Protein AF-M7ZTY0-F1 (afdb_monomer_lite)

Radius of gyration: 39.76 Å; chains: 1; bounding box: 134×101×86 Å

Sequence (1044 aa):
MCLGDIVEGELEELEKGVEPAWEKLVHPLERIVDRLDVVWNVVDHLKAVKDSADLRAAVEDVQARTPLTFFRRAAARDLDGRSRRGLPEKVKFYLRLGQSKPIYEAFNAIRNSSDWDSLSDARKRVVEGQIKDAVLGGVALEDEQREKFNQIQQELEKLSEKFSENVLDATKKFEKLITDKKEIDGLPASALGLAAQTAVSKGHENASAENGPWMITLDAPSFMAVMQHAKNRALREEVYRAYLTRASSGDLDNTDIISQILKLRLEKAKLLGYKNFAEVSMARKMATVDRVQELLEKIRAASWDHAVQDMEDLKAFVKDSGSAEANDLAHWDLNFWSERLRESKYDIDEEGLRPYFALPKVMDGLFSLANKLFGITVEAADGLAPMPPVGDKPSLMTFREVETVFHEFGHALQHMLTRQDEAFVAGISGIEWDAVELPSQFMENWCYHKNTLLSIAKHYETGEPLPEEIYAKLVAAKNFRAGTFSLRQIRFASVDMELHTTYDPSGPVSVYDVDRRVAEKTQVLAPLPEDRFLCGFSHIFAGGYAAGYYSYKWAEVLSADAFSAFEDVGLDNEKAIEETGRRFRETVLALGGGKSPLETPCSQRGTHAPRKKVPRSPRCTWPTSTAGELKLFFADNKEEEGSYFHAWQPGDGAVKKLMPNNFHQFPTPMARPLHGLVLIRCAYRATASRVHSGRGEPGCVPQRDYADGMYYVWILRKYGQQKWEEHTGAMHVFSIKKRRKRHEITLDVPNPGAPEILFCPEEAIGCSFDDYCEPVLALSRTQCGELPFSEFCVQPCHAMGYIERMEFQNLNDDTFYAGRIALGYDCENDEHVLVRMTYKEKNLNFVTREYQLECSLRYVEEQEWHSLDAPPRPVANIQPTCIDGKIFWMVEPNLGPVSLHCEIITFDVEKEEFEVLPGPPCGSHGNGHLFILELQRALCVACSDKTMNVISIWMMKGVGFWLKEYHIDLEEFSPEYSSEWTTPLVIDLKDGRILLNTGWSLGYYDPKTASMETICRVGMPGDYFKFCPVIYHESLVNRFGSQP

Foldseek 3Di:
DPLLVVLVVLLVVLLVQAALDCVNFPVSLVVSCCSLCVVVVVLVVCCVPPNDPVSVVVQVCLQFDDPPPPPDPDDDDDDDDDDPTHGRSSLVVVLVSLLSPSSLVSLVCCCPDPCVVVDALQVVLLSVVSNLSSLLSPNVFDPVLSVLLSVLSRLLQVLLVLLVVLLVVLQVVDKDWAQPPLQQPFQDLVLLQVQQVVVVVVPPVVADSVHDRGIATQPPSSLLSCLATGPNLVSLVVSVLSNQCRQCDDPSNCQVSLLSSLVSLCSSCVSSVHRWNLQSLCSLAPDDLVQLVVLLVLLLVQLPVLLVVLVVLLLVQCVVVVHPCSVPDDPSNSNHSLNVSLCVVLVDDQSVQQLQQFPVLLVVLLQVVCCLLANDHDDDDCVVPPDDDDDPGGGRDGLVVSLQVQLVVQLVLLQVLAADPSVCQGRQHLARLLASSQRSLLSSVCCLLVVSVQSRGARNPPRHTDDPSNSVSVNVCPCNSLSVVSLVLSLVLQLLSCSGPPDDSVDPAGSVNSSQVSCVSRPPDGDDPSRDCVSVPSCQSNHSQRSHSSSNVSSNLLSLLLSCCCVVQPSVPSVSSRVSSNLCSVWVRHCGSSHHPQPTPSNVPPDDDDDDDDDDDDDDDDDYDDDDDDDDDDDDPDDDDDDDDDGDGSDPVSSVSSHPDPDDDDDDDDDDDDDDDDDDDDDDDDDDDDDDDDDDDDDDDDDDDDDDDDDDDDDDDDDDDDDDDDDDDDDDDDDDDDDDDDDDDDDDDDDDDDDDDDDDDDDDDDDDDDDDDDDDDDDDDDDDDDDDPPPPDDAADAPFFDFDFPWDQPPVARKTKGKGWGWEADPVVRFIKIKMKMWIWDDPPPPDIDTDIWIWMDTLPDDDTHTADGAPAAFDPATWHYFDQKIKTWGHCVGGPNDQFTKIWIARNVVRDIDIFTDDPDRPPDDWDKHWDAEPSWTKMWIFDQVQQKIWIWTDPDGNDIDGPDIAHCPVVPPVGTRVQKDWHYADPVQGWTWIFRQFWIWTQDRVVRDTDTPDGDDDDDDDHGHHDDDDDPVNCVVPPDDD

Organism: Triticum urartu (NCBI:txid4572)

pLDDT: mean 73.08, std 28.21, range [17.81, 98.75]

Structure (mmCIF, N/CA/C/O backbone):
data_AF-M7ZTY0-F1
#
_entry.id   AF-M7ZTY0-F1
#
loop_
_atom_site.group_PDB
_atom_site.id
_atom_site.type_symbol
_atom_site.label_atom_id
_atom_site.label_alt_id
_atom_site.label_comp_id
_atom_site.label_asym_id
_atom_site.label_entity_id
_atom_site.label_seq_id
_atom_site.pdbx_PDB_ins_code
_atom_site.Cartn_x
_atom_site.Cartn_y
_atom_site.Cartn_z
_atom_site.occupancy
_atom_site.B_iso_or_equiv
_atom_site.auth_seq_id
_atom_site.auth_comp_id
_atom_site.auth_asym_id
_atom_site.auth_atom_id
_atom_site.pdbx_PDB_model_num
ATOM 1 N N . MET A 1 1 ? 22.149 19.329 -17.134 1.00 45.66 1 MET A N 1
ATOM 2 C CA . MET A 1 1 ? 21.148 18.425 -17.726 1.00 45.66 1 MET A CA 1
ATOM 3 C C . MET A 1 1 ? 20.094 18.186 -16.667 1.00 45.66 1 MET A C 1
ATOM 5 O O . MET A 1 1 ? 20.461 18.021 -15.508 1.00 45.66 1 MET A O 1
ATOM 9 N N . CYS A 1 2 ? 18.820 18.269 -17.024 1.00 64.94 2 CYS A N 1
ATOM 10 C CA . CYS A 1 2 ? 17.718 17.818 -16.181 1.00 64.94 2 CYS A CA 1
ATOM 11 C C . CYS A 1 2 ? 17.692 16.281 -16.155 1.00 64.94 2 CYS A C 1
ATOM 13 O O . CYS A 1 2 ? 18.266 15.644 -17.035 1.00 64.94 2 CYS A O 1
ATOM 15 N N . LEU A 1 3 ? 17.018 15.675 -15.170 1.00 68.50 3 LEU A N 1
ATOM 16 C CA . LEU A 1 3 ? 16.968 14.210 -15.049 1.00 68.50 3 LEU A CA 1
ATOM 17 C C . LEU A 1 3 ? 16.420 13.541 -16.324 1.00 68.50 3 LEU A C 1
ATOM 19 O O . LEU A 1 3 ? 16.981 12.549 -16.774 1.00 68.50 3 LEU A O 1
ATOM 23 N N . GLY A 1 4 ? 15.401 14.145 -16.950 1.00 70.38 4 GLY A N 1
ATOM 24 C CA . GLY A 1 4 ? 14.848 13.707 -18.236 1.00 70.38 4 GLY A CA 1
ATOM 25 C C . GLY A 1 4 ? 15.862 13.700 -19.388 1.00 70.38 4 GLY A C 1
ATOM 26 O O . GLY A 1 4 ? 15.890 12.741 -20.152 1.00 70.38 4 GLY A O 1
ATOM 27 N N . ASP A 1 5 ? 16.734 14.714 -19.482 1.00 73.25 5 ASP A N 1
ATOM 28 C CA . ASP A 1 5 ? 17.796 14.760 -20.504 1.00 73.25 5 ASP A CA 1
ATOM 29 C C . ASP A 1 5 ? 18.782 13.592 -20.331 1.00 73.25 5 ASP A C 1
ATOM 31 O O . ASP A 1 5 ? 19.290 13.052 -21.311 1.00 73.25 5 ASP A O 1
ATOM 35 N N . ILE A 1 6 ? 19.068 13.224 -19.074 1.00 79.12 6 ILE A N 1
ATOM 36 C CA . ILE A 1 6 ? 20.003 12.148 -18.727 1.00 79.12 6 ILE A CA 1
ATOM 37 C C . ILE A 1 6 ? 19.403 10.799 -19.129 1.00 79.12 6 ILE A C 1
ATOM 39 O O . ILE A 1 6 ? 20.049 10.061 -19.863 1.00 79.12 6 ILE A O 1
ATOM 43 N N . VAL A 1 7 ? 18.161 10.501 -18.729 1.00 84.50 7 VAL A N 1
ATOM 44 C CA . VAL A 1 7 ? 17.545 9.192 -19.019 1.00 84.50 7 VAL A CA 1
ATOM 45 C C . VAL A 1 7 ? 17.128 9.016 -20.487 1.00 84.50 7 VAL A C 1
ATOM 47 O O . VAL A 1 7 ? 17.211 7.900 -20.994 1.00 84.50 7 VAL A O 1
ATOM 50 N N . GLU A 1 8 ? 16.760 10.083 -21.214 1.00 86.81 8 GLU A N 1
ATOM 51 C CA . GLU A 1 8 ? 16.615 10.025 -22.686 1.00 86.81 8 GLU A CA 1
ATOM 52 C C . GLU A 1 8 ? 17.980 9.774 -23.359 1.00 86.81 8 GLU A C 1
ATOM 54 O O . GLU A 1 8 ? 18.048 9.005 -24.316 1.00 86.81 8 GLU A O 1
ATOM 59 N N . GLY A 1 9 ? 19.074 10.349 -22.839 1.00 88.75 9 GLY A N 1
ATOM 60 C CA . GLY A 1 9 ? 20.438 10.096 -23.316 1.00 88.75 9 GLY A CA 1
ATOM 61 C C . GLY A 1 9 ? 20.918 8.662 -23.064 1.00 88.75 9 GLY A C 1
ATOM 62 O O . GLY A 1 9 ? 21.381 8.000 -23.991 1.00 88.75 9 GLY A O 1
ATOM 63 N N . GLU A 1 10 ? 20.749 8.155 -21.841 1.00 92.19 10 GLU A N 1
ATOM 64 C CA . GLU A 1 10 ? 21.087 6.776 -21.458 1.00 92.19 10 GLU A CA 1
ATOM 65 C C . GLU A 1 10 ? 20.252 5.751 -22.254 1.00 92.19 10 GLU A C 1
ATOM 67 O O . GLU A 1 10 ? 20.787 4.735 -22.701 1.00 92.19 10 GLU A O 1
ATOM 72 N N . LEU A 1 11 ? 18.971 6.043 -22.529 1.00 93.94 11 LEU A N 1
ATOM 73 C CA . LEU A 1 11 ? 18.124 5.239 -23.420 1.00 93.94 11 LEU A CA 1
ATOM 74 C C . LEU A 1 11 ? 18.602 5.283 -24.880 1.00 93.94 11 LEU A C 1
ATOM 76 O O . LEU A 1 11 ? 18.644 4.252 -25.551 1.00 93.94 11 LEU A O 1
ATOM 80 N N . GLU A 1 12 ? 18.976 6.460 -25.384 1.00 94.56 12 GLU A N 1
ATOM 81 C CA . GLU A 1 12 ? 19.535 6.605 -26.728 1.00 94.56 12 GLU A CA 1
ATOM 82 C C . GLU A 1 12 ? 20.863 5.850 -26.897 1.00 94.56 12 GLU A C 1
ATOM 84 O O . GLU A 1 12 ? 21.122 5.319 -27.976 1.00 94.56 12 GLU A O 1
ATOM 89 N N . GLU A 1 13 ? 21.721 5.806 -25.876 1.00 95.12 13 GLU A N 1
ATOM 90 C CA . GLU A 1 13 ? 22.963 5.022 -25.899 1.00 95.12 13 GLU A CA 1
ATOM 91 C C . GLU A 1 13 ? 22.695 3.516 -25.814 1.00 95.12 13 GLU A C 1
ATOM 93 O O . GLU A 1 13 ? 23.284 2.756 -26.588 1.00 95.12 13 GLU A O 1
ATOM 98 N N . LEU A 1 14 ? 21.753 3.093 -24.961 1.00 96.75 14 LEU A N 1
ATOM 99 C CA . LEU A 1 14 ? 21.286 1.709 -24.891 1.00 96.75 14 LEU A CA 1
ATOM 100 C C . LEU A 1 14 ? 20.782 1.225 -26.257 1.00 96.75 14 LEU A C 1
ATOM 102 O O . LEU A 1 14 ? 21.297 0.240 -26.774 1.00 96.75 14 LEU A O 1
ATOM 106 N N . GLU A 1 15 ? 19.850 1.932 -26.899 1.00 96.44 15 GLU A N 1
ATOM 107 C CA . GLU A 1 15 ? 19.303 1.515 -28.201 1.00 96.44 15 GLU A CA 1
ATOM 108 C C . GLU A 1 15 ? 20.346 1.445 -29.328 1.00 96.44 15 GLU A C 1
ATOM 110 O O . GLU A 1 15 ? 20.195 0.640 -30.247 1.00 96.44 15 GLU A O 1
ATOM 115 N N . LYS A 1 16 ? 21.410 2.259 -29.273 1.00 95.06 16 LYS A N 1
ATOM 116 C CA . LYS A 1 16 ? 22.509 2.236 -30.260 1.00 95.06 16 LYS A CA 1
ATOM 117 C C . LYS A 1 16 ? 23.476 1.066 -30.053 1.00 95.06 16 LYS A C 1
ATOM 119 O O . LYS A 1 16 ? 24.172 0.702 -31.000 1.00 95.06 16 LYS A O 1
ATOM 124 N N . GLY A 1 17 ? 23.550 0.520 -28.838 1.00 92.69 17 GLY A N 1
ATOM 125 C CA . GLY A 1 17 ? 24.493 -0.528 -28.433 1.00 92.69 17 GLY A CA 1
ATOM 126 C C . GLY A 1 17 ? 23.840 -1.801 -27.887 1.00 92.69 17 GLY A C 1
ATOM 127 O O . GLY A 1 17 ? 24.523 -2.574 -27.215 1.00 92.69 17 GLY A O 1
ATOM 128 N N . VAL A 1 18 ? 22.539 -1.997 -28.124 1.00 96.44 18 VAL A N 1
ATOM 129 C CA . VAL A 1 18 ? 21.769 -3.105 -27.547 1.00 96.44 18 VAL A CA 1
ATOM 130 C C . VAL A 1 18 ? 22.149 -4.446 -28.178 1.00 96.44 18 VAL A C 1
ATOM 132 O O . VAL A 1 18 ? 22.165 -4.613 -29.397 1.00 96.44 18 VAL A O 1
ATOM 135 N N . GLU A 1 19 ? 22.406 -5.430 -27.323 1.00 96.12 19 GLU A N 1
ATOM 136 C CA . GLU A 1 19 ? 22.636 -6.830 -27.689 1.00 96.12 19 GLU A CA 1
ATOM 137 C C . GLU A 1 19 ? 21.777 -7.722 -26.772 1.00 96.12 19 GLU A C 1
ATOM 139 O O . GLU A 1 19 ? 21.464 -7.310 -25.652 1.00 96.12 19 GLU A O 1
ATOM 144 N N . PRO A 1 20 ? 21.386 -8.942 -27.189 1.00 95.88 20 PRO A N 1
ATOM 145 C CA . PRO A 1 20 ? 20.567 -9.856 -26.385 1.00 95.88 20 PRO A CA 1
ATOM 146 C C . PRO A 1 20 ? 21.372 -10.533 -25.255 1.00 95.88 20 PRO A C 1
ATOM 148 O O . PRO A 1 20 ? 21.482 -11.755 -25.190 1.00 95.88 20 PRO A O 1
ATOM 151 N N . ALA A 1 21 ? 21.949 -9.729 -24.360 1.00 93.38 21 ALA A N 1
ATOM 152 C CA . ALA A 1 21 ? 22.757 -10.145 -23.217 1.00 93.38 21 ALA A CA 1
ATOM 153 C C . ALA A 1 21 ? 22.503 -9.222 -22.012 1.00 93.38 21 ALA A C 1
ATOM 155 O O . ALA A 1 21 ? 22.242 -8.032 -22.184 1.00 93.38 21 ALA A O 1
ATOM 156 N N . TRP A 1 22 ? 22.608 -9.747 -20.786 1.00 95.25 22 TRP A N 1
ATOM 157 C CA . TRP A 1 22 ? 22.246 -9.017 -19.555 1.00 95.25 22 TRP A CA 1
ATOM 158 C C . TRP A 1 22 ? 22.986 -7.670 -19.419 1.00 95.25 22 TRP A C 1
ATOM 160 O O . TRP A 1 22 ? 22.347 -6.633 -19.257 1.00 95.25 22 TRP A O 1
ATOM 170 N N . GLU A 1 23 ? 24.303 -7.659 -19.653 1.00 96.12 23 GLU A N 1
ATOM 171 C CA . GLU A 1 23 ? 25.166 -6.459 -19.631 1.00 96.12 23 GLU A CA 1
ATOM 172 C C . GLU A 1 23 ? 24.839 -5.397 -20.697 1.00 96.12 23 GLU A C 1
ATOM 174 O O . GLU A 1 23 ? 25.281 -4.250 -20.603 1.00 96.12 23 GLU A O 1
ATOM 179 N N . LYS A 1 24 ? 24.109 -5.779 -21.751 1.00 95.94 24 LYS A N 1
ATOM 180 C CA . LYS A 1 24 ? 23.837 -4.960 -22.946 1.00 95.94 24 LYS A CA 1
ATOM 181 C C . LYS A 1 24 ? 22.360 -4.626 -23.141 1.00 95.94 24 LYS A C 1
ATOM 183 O O . LYS A 1 24 ? 22.022 -3.904 -24.073 1.00 95.94 24 LYS A O 1
ATOM 188 N N . LEU A 1 25 ? 21.502 -5.131 -22.258 1.00 97.31 25 LEU A N 1
ATOM 189 C CA . LEU A 1 25 ? 20.058 -4.937 -22.297 1.00 97.31 25 LEU A CA 1
ATOM 190 C C . LEU A 1 25 ? 19.503 -4.661 -20.902 1.00 97.31 25 LEU A C 1
ATOM 192 O O . LEU A 1 25 ? 18.930 -3.600 -20.681 1.00 97.31 25 LEU A O 1
ATOM 196 N N . VAL A 1 26 ? 19.701 -5.586 -19.958 1.00 96.69 26 VAL A N 1
ATOM 197 C CA . VAL A 1 26 ? 19.026 -5.557 -18.652 1.00 96.69 26 VAL A CA 1
ATOM 198 C C . VAL A 1 26 ? 19.720 -4.614 -17.674 1.00 96.69 26 VAL A C 1
ATOM 200 O O . VAL A 1 26 ? 19.085 -3.650 -17.268 1.00 96.69 26 VAL A O 1
ATOM 203 N N . HIS A 1 27 ? 21.015 -4.778 -17.379 1.00 95.88 27 HIS A N 1
ATOM 204 C CA . HIS A 1 27 ? 21.728 -3.866 -16.466 1.00 95.88 27 HIS A CA 1
ATOM 205 C C . HIS A 1 27 ? 21.712 -2.384 -16.923 1.00 95.88 27 HIS A C 1
ATOM 207 O O . HIS A 1 27 ? 21.702 -1.490 -16.075 1.00 95.88 27 HIS A O 1
ATOM 213 N N . PRO A 1 28 ? 21.732 -2.042 -18.231 1.00 96.50 28 PRO A N 1
ATOM 214 C CA . PRO A 1 28 ? 21.476 -0.671 -18.682 1.00 96.50 28 PRO A CA 1
ATOM 215 C C . PRO A 1 28 ? 20.025 -0.210 -18.475 1.00 96.50 28 PRO A C 1
ATOM 217 O O . PRO A 1 28 ? 19.819 0.883 -17.957 1.00 96.50 28 PRO A O 1
ATOM 220 N N . LEU A 1 29 ? 19.031 -1.029 -18.843 1.00 96.19 29 LEU A N 1
ATOM 221 C CA . LEU A 1 29 ? 17.609 -0.698 -18.693 1.00 96.19 29 LEU A CA 1
ATOM 222 C C . LEU A 1 29 ? 17.211 -0.520 -17.222 1.00 96.19 29 LEU A C 1
ATOM 224 O O . LEU A 1 29 ? 16.487 0.411 -16.887 1.00 96.19 29 LEU A O 1
ATOM 228 N N . GLU A 1 30 ? 17.719 -1.384 -16.350 1.00 94.94 30 GLU A N 1
ATOM 229 C CA . GLU A 1 30 ? 17.527 -1.347 -14.902 1.00 94.94 30 GLU A CA 1
ATOM 230 C C . GLU A 1 30 ? 17.982 -0.013 -14.311 1.00 94.94 30 GLU A C 1
ATOM 232 O O . GLU A 1 30 ? 17.183 0.672 -13.684 1.00 94.94 30 GLU A O 1
ATOM 237 N N . ARG A 1 31 ? 19.210 0.429 -14.612 1.00 93.88 31 ARG A N 1
ATOM 238 C CA . ARG A 1 31 ? 19.745 1.720 -14.138 1.00 93.88 31 ARG A CA 1
ATOM 239 C C . ARG A 1 31 ? 18.957 2.935 -14.640 1.00 93.88 31 ARG A C 1
ATOM 241 O O . ARG A 1 31 ? 18.943 3.959 -13.961 1.00 93.88 31 ARG A O 1
ATOM 248 N N . ILE A 1 32 ? 18.317 2.836 -15.807 1.00 92.25 32 ILE A N 1
ATOM 249 C CA . ILE A 1 32 ? 17.433 3.881 -16.351 1.00 92.25 32 ILE A CA 1
ATOM 250 C C . ILE A 1 32 ? 16.091 3.901 -15.602 1.00 92.25 32 ILE A C 1
ATOM 252 O O . ILE A 1 32 ? 15.592 4.979 -15.274 1.00 92.25 32 ILE A O 1
ATOM 256 N N . VAL A 1 33 ? 15.512 2.725 -15.333 1.00 90.81 33 VAL A N 1
ATOM 257 C CA . VAL A 1 33 ? 14.222 2.580 -14.640 1.00 90.81 33 VAL A CA 1
ATOM 258 C C . VAL A 1 33 ? 14.352 2.923 -13.158 1.00 90.81 33 VAL A C 1
ATOM 260 O O . VAL A 1 33 ? 13.658 3.823 -12.702 1.00 90.81 33 VAL A O 1
ATOM 263 N N . ASP A 1 34 ? 15.274 2.289 -12.429 1.00 89.81 34 ASP A N 1
ATOM 264 C CA . ASP A 1 34 ? 15.504 2.505 -10.993 1.00 89.81 34 ASP A CA 1
ATOM 265 C C . ASP A 1 34 ? 15.727 3.988 -10.667 1.00 89.81 34 ASP A C 1
ATOM 267 O O . ASP A 1 34 ? 15.022 4.566 -9.842 1.00 89.81 34 ASP A O 1
ATOM 271 N N . ARG A 1 35 ? 16.626 4.654 -11.402 1.00 87.19 35 ARG A N 1
ATOM 272 C CA . ARG A 1 35 ? 16.910 6.084 -11.219 1.00 87.19 35 ARG A CA 1
ATOM 273 C C . ARG A 1 35 ? 15.667 6.967 -11.370 1.00 87.19 35 ARG A C 1
ATOM 275 O O . ARG A 1 35 ? 15.587 8.011 -10.718 1.00 87.19 35 ARG A O 1
ATOM 282 N N . LEU A 1 36 ? 14.735 6.603 -12.249 1.00 85.12 36 LEU A N 1
ATOM 283 C CA . LEU A 1 36 ? 13.500 7.355 -12.451 1.00 85.12 36 LEU A CA 1
ATOM 284 C C . LEU A 1 36 ? 12.449 6.999 -11.393 1.00 85.12 36 LEU A C 1
ATOM 286 O O . LEU A 1 36 ? 11.853 7.903 -10.806 1.00 85.12 36 LEU A O 1
ATOM 290 N N . ASP A 1 37 ? 12.270 5.707 -11.124 1.00 84.81 37 ASP A N 1
ATOM 291 C CA . ASP A 1 37 ? 11.303 5.175 -10.169 1.00 84.81 37 ASP A CA 1
ATOM 292 C C . ASP A 1 37 ? 11.643 5.619 -8.741 1.00 84.81 37 ASP A C 1
ATOM 294 O O . ASP A 1 37 ? 10.779 6.167 -8.068 1.00 84.81 37 ASP A O 1
ATOM 298 N N . VAL A 1 38 ? 12.893 5.502 -8.278 1.00 85.62 38 VAL A N 1
ATOM 299 C CA . VAL A 1 38 ? 13.322 5.960 -6.940 1.00 85.62 38 VAL A CA 1
ATOM 300 C C . VAL A 1 38 ? 13.054 7.455 -6.747 1.00 85.62 38 VAL A C 1
ATOM 302 O O . VAL A 1 38 ? 12.488 7.858 -5.729 1.00 85.62 38 VAL A O 1
ATOM 305 N N . VAL A 1 39 ? 13.403 8.293 -7.731 1.00 84.75 39 VAL A N 1
ATOM 306 C CA . VAL A 1 39 ? 13.171 9.745 -7.645 1.00 84.75 39 VAL A CA 1
ATOM 307 C C . VAL A 1 39 ? 11.678 10.072 -7.671 1.00 84.75 39 VAL A C 1
ATOM 309 O O . VAL A 1 39 ? 11.226 10.906 -6.883 1.00 84.75 39 VAL A O 1
ATOM 312 N N . TRP A 1 40 ? 10.897 9.433 -8.546 1.00 82.50 40 TRP A N 1
ATOM 313 C CA . TRP A 1 40 ? 9.475 9.744 -8.667 1.00 82.50 40 TRP A CA 1
ATOM 314 C C . TRP A 1 40 ? 8.635 9.155 -7.523 1.00 82.50 40 TRP A C 1
ATOM 316 O O . TRP A 1 40 ? 7.723 9.821 -7.038 1.00 82.50 40 TRP A O 1
ATOM 326 N N . ASN A 1 41 ? 8.982 7.976 -7.005 1.00 83.50 41 ASN A N 1
ATOM 327 C CA . ASN A 1 41 ? 8.323 7.368 -5.847 1.00 83.50 41 ASN A CA 1
ATOM 328 C C . ASN A 1 41 ? 8.447 8.250 -4.595 1.00 83.50 41 ASN A C 1
ATOM 330 O O . ASN A 1 41 ? 7.494 8.340 -3.826 1.00 83.50 41 ASN A O 1
ATOM 334 N N . VAL A 1 42 ? 9.564 8.969 -4.412 1.00 85.25 42 VAL A N 1
ATOM 335 C CA . VAL A 1 42 ? 9.693 9.976 -3.340 1.00 85.25 42 VAL A CA 1
ATOM 336 C C . VAL A 1 42 ? 8.731 11.154 -3.551 1.00 85.25 42 VAL A C 1
ATOM 338 O O . VAL A 1 42 ? 8.142 11.636 -2.583 1.00 85.25 42 VAL A O 1
ATOM 341 N N . VAL A 1 43 ? 8.519 11.602 -4.794 1.00 85.06 43 VAL A N 1
ATOM 342 C CA . VAL A 1 43 ? 7.565 12.680 -5.120 1.00 85.06 43 VAL A CA 1
ATOM 343 C C . VAL A 1 43 ? 6.118 12.233 -4.885 1.00 85.06 43 VAL A C 1
ATOM 345 O O . VAL A 1 43 ? 5.378 12.934 -4.194 1.00 85.06 43 VAL A O 1
ATOM 348 N N . ASP A 1 44 ? 5.727 11.058 -5.385 1.00 80.75 44 ASP A N 1
ATOM 349 C CA . ASP A 1 44 ? 4.377 10.507 -5.197 1.00 80.75 44 ASP A CA 1
ATOM 350 C C . ASP A 1 44 ? 4.104 10.176 -3.716 1.00 80.75 44 ASP A C 1
ATOM 352 O O . ASP A 1 44 ? 3.023 10.481 -3.204 1.00 80.75 44 ASP A O 1
ATOM 356 N N . HIS A 1 45 ? 5.095 9.653 -2.982 1.00 83.31 45 HIS A N 1
ATOM 357 C CA . HIS A 1 45 ? 5.000 9.444 -1.534 1.00 83.31 45 HIS A CA 1
ATOM 358 C C . HIS A 1 45 ? 4.807 10.768 -0.783 1.00 83.31 45 HIS A C 1
ATOM 360 O O . HIS A 1 45 ? 3.884 10.884 0.024 1.00 83.31 45 HIS A O 1
ATOM 366 N N . LEU A 1 46 ? 5.614 11.797 -1.074 1.00 83.56 46 LEU A N 1
ATOM 367 C CA . LEU A 1 46 ? 5.439 13.127 -0.481 1.00 83.56 46 LEU A CA 1
ATOM 368 C C . LEU A 1 46 ? 4.082 13.743 -0.843 1.00 83.56 46 LEU A C 1
ATOM 370 O O . LEU A 1 46 ? 3.488 14.406 0.007 1.00 83.56 46 LEU A O 1
ATOM 374 N N . LYS A 1 47 ? 3.544 13.488 -2.043 1.00 80.12 47 LYS A N 1
ATOM 375 C CA . LYS A 1 47 ? 2.183 13.908 -2.405 1.00 80.12 47 LYS A CA 1
ATOM 376 C C . LYS A 1 47 ? 1.127 13.183 -1.563 1.00 80.12 47 LYS A C 1
ATOM 378 O O . LYS A 1 47 ? 0.169 13.815 -1.127 1.00 80.12 47 LYS A O 1
ATOM 383 N N . ALA A 1 48 ? 1.314 11.893 -1.286 1.00 75.19 48 ALA A N 1
ATOM 384 C CA . ALA A 1 48 ? 0.399 11.099 -0.468 1.00 75.19 48 ALA A CA 1
ATOM 385 C C . ALA A 1 48 ? 0.422 11.485 1.026 1.00 75.19 48 ALA A C 1
ATOM 387 O O . ALA A 1 48 ? -0.642 11.616 1.631 1.00 75.19 48 ALA A O 1
ATOM 388 N N . VAL A 1 49 ? 1.605 11.689 1.624 1.00 78.44 49 VAL A N 1
ATOM 389 C CA . VAL A 1 49 ? 1.748 11.914 3.083 1.00 78.44 49 VAL A CA 1
ATOM 390 C C . VAL A 1 49 ? 1.895 13.385 3.491 1.00 78.44 49 VAL A C 1
ATOM 392 O O . VAL A 1 49 ? 1.694 13.719 4.658 1.00 78.44 49 VAL A O 1
ATOM 395 N N . LYS A 1 50 ? 2.251 14.280 2.558 1.00 82.25 50 LYS A N 1
ATOM 396 C CA . LYS A 1 50 ? 2.583 15.693 2.829 1.00 82.25 50 LYS A CA 1
ATOM 397 C C . LYS A 1 50 ? 2.100 16.649 1.721 1.00 82.25 50 LYS A C 1
ATOM 399 O O . LYS A 1 50 ? 2.765 17.630 1.395 1.00 82.25 50 LYS A O 1
ATOM 404 N N . ASP A 1 51 ? 0.919 16.355 1.172 1.00 82.19 51 ASP A N 1
ATOM 405 C CA . ASP A 1 51 ? 0.185 17.155 0.179 1.00 82.19 51 ASP A CA 1
ATOM 406 C C . ASP A 1 51 ? 0.217 18.675 0.447 1.00 82.19 51 ASP A C 1
ATOM 408 O O . ASP A 1 51 ? -0.169 19.140 1.524 1.00 82.19 51 ASP A O 1
ATOM 412 N N . SER A 1 52 ? 0.598 19.458 -0.567 1.00 84.31 52 SER A N 1
ATOM 413 C CA . SER A 1 52 ? 0.538 20.923 -0.557 1.00 84.31 52 SER A CA 1
ATOM 414 C C . SER A 1 52 ? 0.200 21.478 -1.944 1.00 84.31 52 SER A C 1
ATOM 416 O O . SER A 1 52 ? 0.461 20.838 -2.964 1.00 84.31 52 SER A O 1
ATOM 418 N N . ALA A 1 53 ? -0.357 22.693 -1.998 1.00 84.69 53 ALA A N 1
ATOM 419 C CA . ALA A 1 53 ? -0.690 23.350 -3.264 1.00 84.69 53 ALA A CA 1
ATOM 420 C C . ALA A 1 53 ? 0.549 23.570 -4.153 1.00 84.69 53 ALA A C 1
ATOM 422 O O . ALA A 1 53 ? 0.476 23.355 -5.361 1.00 84.69 53 ALA A O 1
ATOM 423 N N . ASP A 1 54 ? 1.690 23.924 -3.553 1.00 86.94 54 ASP A N 1
ATOM 424 C CA . ASP A 1 54 ? 2.956 24.105 -4.270 1.00 86.94 54 ASP A CA 1
ATOM 425 C C . ASP A 1 54 ? 3.490 22.776 -4.825 1.00 86.94 54 ASP A C 1
ATOM 427 O O . ASP A 1 54 ? 3.983 22.735 -5.950 1.00 86.94 54 ASP A O 1
ATOM 431 N N . LEU A 1 55 ? 3.344 21.671 -4.078 1.00 83.81 55 LEU A N 1
ATOM 432 C CA . LEU A 1 55 ? 3.742 20.337 -4.537 1.00 83.81 55 LEU A CA 1
ATOM 433 C C . LEU A 1 55 ? 2.850 19.853 -5.689 1.00 83.81 55 LEU A C 1
ATOM 435 O O . LEU A 1 55 ? 3.375 19.380 -6.694 1.00 83.81 55 LEU A O 1
ATOM 439 N N . ARG A 1 56 ? 1.523 20.034 -5.598 1.00 83.69 56 ARG A N 1
ATOM 440 C CA . ARG A 1 56 ? 0.602 19.742 -6.714 1.00 83.69 56 ARG A CA 1
ATOM 441 C C . ARG A 1 56 ? 0.947 20.560 -7.957 1.00 83.69 56 ARG A C 1
ATOM 443 O O . ARG A 1 56 ? 1.037 19.997 -9.041 1.00 83.69 56 ARG A O 1
ATOM 450 N N . ALA A 1 57 ? 1.187 21.863 -7.803 1.00 79.31 57 ALA A N 1
ATOM 451 C CA . ALA A 1 57 ? 1.549 22.739 -8.916 1.00 79.31 57 ALA A CA 1
ATOM 452 C C . ALA A 1 57 ? 2.906 22.368 -9.543 1.00 79.31 57 ALA A C 1
ATOM 454 O O . ALA A 1 57 ? 3.048 22.427 -10.762 1.00 79.31 57 ALA A O 1
ATOM 455 N N . ALA A 1 58 ? 3.888 21.950 -8.737 1.00 81.19 58 ALA A N 1
ATOM 456 C CA . ALA A 1 58 ? 5.180 21.477 -9.230 1.00 81.19 58 ALA A CA 1
ATOM 457 C C . ALA A 1 58 ? 5.056 20.148 -9.996 1.00 81.19 58 ALA A C 1
ATOM 459 O O . ALA A 1 58 ? 5.678 19.988 -11.047 1.00 81.19 58 ALA A O 1
ATOM 460 N N . VAL A 1 59 ? 4.224 19.220 -9.506 1.00 78.06 59 VAL A N 1
ATOM 461 C CA . VAL A 1 59 ? 3.904 17.968 -10.206 1.00 78.06 59 VAL A CA 1
ATOM 462 C C . VAL A 1 59 ? 3.170 18.258 -11.520 1.00 78.06 59 VAL A C 1
ATOM 464 O O . VAL A 1 59 ? 3.634 17.794 -12.560 1.00 78.06 59 VAL A O 1
ATOM 467 N N . GLU A 1 60 ? 2.115 19.085 -11.525 1.00 72.00 60 GLU A N 1
ATOM 468 C CA . GLU A 1 60 ? 1.391 19.433 -12.762 1.00 72.00 60 GLU A CA 1
ATOM 469 C C . GLU A 1 60 ? 2.297 20.154 -13.781 1.00 72.00 60 GLU A C 1
ATOM 471 O O . GLU A 1 60 ? 2.203 19.875 -14.972 1.00 72.00 60 GLU A O 1
ATOM 476 N N . ASP A 1 61 ? 3.216 21.030 -13.356 1.00 69.12 61 ASP A N 1
ATOM 477 C CA . ASP A 1 61 ? 4.159 21.721 -14.254 1.00 69.12 61 ASP A CA 1
ATOM 478 C C . ASP A 1 61 ? 5.171 20.746 -14.893 1.00 69.12 61 ASP A C 1
ATOM 480 O O . ASP A 1 61 ? 5.352 20.748 -16.113 1.00 69.12 61 ASP A O 1
ATOM 484 N N . VAL A 1 62 ? 5.760 19.825 -14.119 1.00 67.38 62 VAL A N 1
ATOM 485 C CA . VAL A 1 62 ? 6.613 18.745 -14.667 1.00 67.38 62 VAL A CA 1
ATOM 486 C C . VAL A 1 62 ? 5.806 17.782 -15.561 1.00 67.38 62 VAL A C 1
ATOM 488 O O . VAL A 1 62 ? 6.334 17.222 -16.523 1.00 67.38 62 VAL A O 1
ATOM 491 N N . GLN A 1 63 ? 4.501 17.647 -15.320 1.00 59.25 63 GLN A N 1
ATOM 492 C CA . GLN A 1 63 ? 3.557 16.935 -16.185 1.00 59.25 63 GLN A CA 1
ATOM 493 C C . GLN A 1 63 ? 2.951 17.781 -17.329 1.00 59.25 63 GLN A C 1
ATOM 495 O O . GLN A 1 63 ? 2.138 17.266 -18.098 1.00 59.25 63 GLN A O 1
ATOM 500 N N . ALA A 1 64 ? 3.316 19.054 -17.484 1.00 45.00 64 ALA A N 1
ATOM 501 C CA . ALA A 1 64 ? 2.788 19.931 -18.538 1.00 45.00 64 ALA A CA 1
ATOM 502 C C . ALA A 1 64 ? 3.874 20.463 -19.486 1.00 45.00 64 ALA A C 1
ATOM 504 O O . ALA A 1 64 ? 3.568 20.911 -20.600 1.00 45.00 64 ALA A O 1
ATOM 505 N N . ARG A 1 65 ? 5.140 20.431 -19.057 1.00 42.41 65 ARG A N 1
ATOM 506 C CA . ARG A 1 65 ? 6.293 20.869 -19.848 1.00 42.41 65 ARG A CA 1
ATOM 507 C C . ARG A 1 65 ? 6.508 19.979 -21.068 1.00 42.41 65 ARG A C 1
ATOM 509 O O . ARG A 1 65 ? 6.338 18.770 -21.028 1.00 42.41 65 ARG A O 1
ATOM 516 N N . THR A 1 66 ? 6.862 20.627 -22.178 1.00 36.47 66 THR A N 1
ATOM 517 C CA . THR A 1 66 ? 7.270 19.958 -23.416 1.00 36.47 66 THR A CA 1
ATOM 518 C C . THR A 1 66 ? 8.693 20.356 -23.787 1.00 36.47 66 THR A C 1
ATOM 520 O O . THR A 1 66 ? 9.020 21.551 -23.731 1.00 36.47 66 THR A O 1
ATOM 523 N N . PRO A 1 67 ? 9.508 19.414 -24.297 1.00 35.69 67 PRO A N 1
ATOM 524 C CA . PRO A 1 67 ? 10.866 19.694 -24.746 1.00 35.69 67 PRO A CA 1
ATOM 525 C C . PRO A 1 67 ? 10.853 20.456 -26.082 1.00 35.69 67 PRO A C 1
ATOM 527 O O . PRO A 1 67 ? 11.008 19.879 -27.157 1.00 35.69 67 PRO A O 1
ATOM 530 N N . LEU A 1 68 ? 10.629 21.775 -26.029 1.00 31.06 68 LEU A N 1
ATOM 531 C CA . LEU A 1 68 ? 10.743 22.677 -27.190 1.00 31.06 68 LEU A CA 1
ATOM 532 C C . LEU A 1 68 ? 11.003 24.161 -26.847 1.00 31.06 68 LEU A C 1
ATOM 534 O O . LEU A 1 68 ? 11.287 24.962 -27.741 1.00 31.06 68 LEU A O 1
ATOM 538 N N . THR A 1 69 ? 10.932 24.565 -25.576 1.00 32.59 69 THR A N 1
ATOM 539 C CA . THR A 1 69 ? 11.015 25.982 -25.162 1.00 32.59 69 THR A CA 1
ATOM 540 C C . THR A 1 69 ? 12.434 26.555 -25.077 1.00 32.59 69 THR A C 1
ATOM 542 O O . THR A 1 69 ? 12.583 27.777 -25.068 1.00 32.59 69 THR A O 1
ATOM 545 N N . PHE A 1 70 ? 13.487 25.729 -25.100 1.00 30.11 70 PHE A N 1
ATOM 546 C CA . PHE A 1 70 ? 14.873 26.209 -24.972 1.00 30.11 70 PHE A CA 1
ATOM 547 C C . PHE A 1 70 ? 15.488 26.813 -26.251 1.00 30.11 70 PHE A C 1
ATOM 549 O O . PHE A 1 70 ? 16.504 27.499 -26.161 1.00 30.11 70 PHE A O 1
ATOM 556 N N . PHE A 1 71 ? 14.884 26.621 -27.436 1.00 29.33 71 PHE A N 1
ATOM 557 C CA . PHE A 1 71 ? 15.506 26.998 -28.723 1.00 29.33 71 PHE A CA 1
ATOM 558 C C . PHE A 1 71 ? 14.793 28.087 -29.552 1.00 29.33 71 PHE A C 1
ATOM 560 O O . PHE A 1 71 ? 15.197 28.364 -30.684 1.00 29.33 71 PHE A O 1
ATOM 567 N N . ARG A 1 72 ? 13.768 28.770 -29.016 1.00 30.56 72 ARG A N 1
ATOM 568 C CA . ARG A 1 72 ? 13.145 29.933 -29.689 1.00 30.56 72 ARG A CA 1
ATOM 569 C C . ARG A 1 72 ? 12.867 31.118 -28.763 1.00 30.56 72 ARG A C 1
ATOM 571 O O . ARG A 1 72 ? 11.734 31.368 -28.368 1.00 30.56 72 ARG A O 1
ATOM 578 N N . ARG A 1 73 ? 13.894 31.951 -28.559 1.00 27.72 73 ARG A N 1
ATOM 579 C CA . ARG A 1 73 ? 13.737 33.355 -28.115 1.00 27.72 73 ARG A CA 1
ATOM 580 C C . ARG A 1 73 ? 14.171 34.389 -29.169 1.00 27.72 73 ARG A C 1
ATOM 582 O O . ARG A 1 73 ? 14.379 35.551 -28.841 1.00 27.72 73 ARG A O 1
ATOM 589 N N . ALA A 1 74 ? 14.303 33.966 -30.432 1.00 29.39 74 ALA A N 1
ATOM 590 C CA . ALA A 1 74 ? 14.868 34.768 -31.525 1.00 29.39 74 ALA A CA 1
ATOM 591 C C . ALA A 1 74 ? 14.145 34.607 -32.887 1.00 29.39 74 ALA A C 1
ATOM 593 O O . ALA A 1 74 ? 14.785 34.680 -33.933 1.00 29.39 74 ALA A O 1
ATOM 594 N N . ALA A 1 75 ? 12.821 34.389 -32.910 1.00 28.45 75 ALA A N 1
ATOM 595 C CA . ALA A 1 75 ? 12.037 34.453 -34.153 1.00 28.45 75 ALA A CA 1
ATOM 596 C C . ALA A 1 75 ? 10.545 34.767 -33.924 1.00 28.45 75 ALA A C 1
ATOM 598 O O . ALA A 1 75 ? 9.893 34.075 -33.152 1.00 28.45 75 ALA A O 1
ATOM 599 N N . ALA A 1 76 ? 10.038 35.732 -34.705 1.00 28.52 76 ALA A N 1
ATOM 600 C CA . ALA A 1 76 ? 8.631 36.041 -35.004 1.00 28.52 76 ALA A CA 1
ATOM 601 C C . ALA A 1 76 ? 7.675 36.476 -33.864 1.00 28.52 76 ALA A C 1
ATOM 603 O O . ALA A 1 76 ? 7.635 35.926 -32.767 1.00 28.52 76 ALA A O 1
ATOM 604 N N . ARG A 1 77 ? 6.842 37.471 -34.197 1.00 37.38 77 ARG A N 1
ATOM 605 C CA . ARG A 1 77 ? 5.539 37.743 -33.570 1.00 37.38 77 ARG A CA 1
ATOM 606 C C . ARG A 1 77 ? 4.433 37.054 -34.394 1.00 37.38 77 ARG A C 1
ATOM 608 O O . ARG A 1 77 ? 4.715 36.507 -35.455 1.00 37.38 77 ARG A O 1
ATOM 615 N N . ASP A 1 78 ? 3.201 37.208 -33.916 1.00 29.98 78 ASP A N 1
ATOM 616 C CA . ASP A 1 78 ? 1.922 37.049 -34.625 1.00 29.98 78 ASP A CA 1
ATOM 617 C C . ASP A 1 78 ? 1.324 35.628 -34.780 1.00 29.98 78 ASP A C 1
ATOM 619 O O . ASP A 1 78 ? 1.845 34.753 -35.461 1.00 29.98 78 ASP A O 1
ATOM 623 N N . LEU A 1 79 ? 0.136 35.486 -34.171 1.00 34.19 79 LEU A N 1
ATOM 624 C CA . LEU A 1 79 ? -1.088 34.848 -34.692 1.00 34.19 79 LEU A CA 1
ATOM 625 C C . LEU A 1 79 ? -1.043 33.395 -35.234 1.00 34.19 79 LEU A C 1
ATOM 627 O O . LEU A 1 79 ? -0.839 33.172 -36.422 1.00 34.19 79 LEU A O 1
ATOM 631 N N . ASP A 1 80 ? -1.500 32.434 -34.419 1.00 27.03 80 ASP A N 1
ATOM 632 C CA . ASP A 1 80 ? -2.839 31.821 -34.603 1.00 27.03 80 ASP A CA 1
ATOM 633 C C . ASP A 1 80 ? -3.333 31.180 -33.286 1.00 27.03 80 ASP A C 1
ATOM 635 O O . ASP A 1 80 ? -2.545 30.736 -32.448 1.00 27.03 80 ASP A O 1
ATOM 639 N N . GLY A 1 81 ? -4.651 31.132 -33.087 1.00 31.45 81 GLY A N 1
ATOM 640 C CA . GLY A 1 81 ? -5.288 30.579 -31.894 1.00 31.45 81 GLY A CA 1
ATOM 641 C C . GLY A 1 81 ? -5.451 29.061 -31.955 1.00 31.45 81 GLY A C 1
ATOM 642 O O . GLY A 1 81 ? -6.504 28.566 -32.352 1.00 31.45 81 GLY A O 1
ATOM 643 N N . ARG A 1 82 ? -4.448 28.298 -31.499 1.00 25.53 82 ARG A N 1
ATOM 644 C CA . ARG A 1 82 ? -4.604 26.850 -31.258 1.00 25.53 82 ARG A CA 1
ATOM 645 C C . ARG A 1 82 ? -3.824 26.379 -30.032 1.00 25.53 82 ARG A C 1
ATOM 647 O O . ARG A 1 82 ? -2.601 26.285 -30.064 1.00 25.53 82 ARG A O 1
ATOM 654 N N . SER A 1 83 ? -4.553 26.046 -28.964 1.00 26.97 83 SER A N 1
ATOM 655 C CA . SER A 1 83 ? -3.994 25.418 -27.762 1.00 26.97 83 SER A CA 1
ATOM 656 C C . SER A 1 83 ? -3.513 24.003 -28.099 1.00 26.97 83 SER A C 1
ATOM 658 O O . SER A 1 83 ? -4.299 23.059 -28.151 1.00 26.97 83 SER A O 1
ATOM 660 N N . ARG A 1 84 ? -2.212 23.868 -28.367 1.00 30.48 84 ARG A N 1
ATOM 661 C CA . ARG A 1 84 ? -1.524 22.575 -28.387 1.00 30.48 84 ARG A CA 1
ATOM 662 C C . ARG A 1 84 ? -1.160 22.252 -26.941 1.00 30.48 84 ARG A C 1
ATOM 664 O O . ARG A 1 84 ? -0.228 22.849 -26.410 1.00 30.48 84 ARG A O 1
ATOM 671 N N . ARG A 1 85 ? -1.937 21.384 -26.292 1.00 32.34 85 ARG A N 1
ATOM 672 C CA . ARG A 1 85 ? -1.606 20.887 -24.948 1.00 32.34 85 ARG A CA 1
ATOM 673 C C . ARG A 1 85 ? -0.347 20.022 -25.044 1.00 32.34 85 ARG A C 1
ATOM 675 O O . ARG A 1 85 ? -0.180 19.303 -26.028 1.00 32.34 85 ARG A O 1
ATOM 682 N N . GLY A 1 86 ? 0.548 20.169 -24.072 1.00 32.59 86 GLY A N 1
ATOM 683 C CA . GLY A 1 86 ? 1.806 19.432 -24.017 1.00 32.59 86 GLY A CA 1
ATOM 684 C C . GLY A 1 86 ? 1.631 17.988 -23.549 1.00 32.59 86 GLY A C 1
ATOM 685 O O . GLY A 1 86 ? 0.598 17.653 -22.974 1.00 32.59 86 GLY A O 1
ATOM 686 N N . LEU A 1 87 ? 2.646 17.156 -23.797 1.00 35.31 87 LEU A N 1
ATOM 687 C CA . LEU A 1 87 ? 2.752 15.838 -23.170 1.00 35.31 87 LEU A CA 1
ATOM 688 C C . LEU A 1 87 ? 3.386 15.983 -21.778 1.00 35.31 87 LEU A C 1
ATOM 690 O O . LEU A 1 87 ? 4.350 16.737 -21.678 1.00 35.31 87 LEU A O 1
ATOM 694 N N . PRO A 1 88 ? 2.965 15.214 -20.760 1.00 53.41 88 PRO A N 1
ATOM 695 C CA . PRO A 1 88 ? 3.729 15.050 -19.526 1.00 53.41 88 PRO A CA 1
ATOM 696 C C . PRO A 1 88 ? 5.092 14.413 -19.794 1.00 53.41 88 PRO A C 1
ATOM 698 O O . PRO A 1 88 ? 5.148 13.325 -20.369 1.00 53.41 88 PRO A O 1
ATOM 701 N N . GLU A 1 89 ? 6.186 15.039 -19.351 1.00 69.12 89 GLU A N 1
ATOM 702 C CA . GLU A 1 89 ? 7.546 14.536 -19.606 1.00 69.12 89 GLU A CA 1
ATOM 703 C C . GLU A 1 89 ? 7.777 13.145 -18.978 1.00 69.12 89 GLU A C 1
ATOM 705 O O . GLU A 1 89 ? 8.267 12.257 -19.678 1.00 69.12 89 GLU A O 1
ATOM 710 N N . LYS A 1 90 ? 7.289 12.898 -17.746 1.00 77.69 90 LYS A N 1
ATOM 711 C CA . LYS A 1 90 ? 7.259 11.561 -17.102 1.00 77.69 90 LYS A CA 1
ATOM 712 C C . LYS A 1 90 ? 6.577 10.518 -18.001 1.00 77.69 90 LYS A C 1
ATOM 714 O O . LYS A 1 90 ? 7.200 9.552 -18.434 1.00 77.69 90 LYS A O 1
ATOM 719 N N . VAL A 1 91 ? 5.288 10.714 -18.296 1.00 79.31 91 VAL A N 1
ATOM 720 C CA . VAL A 1 91 ? 4.464 9.725 -19.020 1.00 79.31 91 VAL A CA 1
ATOM 721 C C . VAL A 1 91 ? 4.978 9.521 -20.447 1.00 79.31 91 VAL A C 1
ATOM 723 O O . VAL A 1 91 ? 5.035 8.389 -20.924 1.00 79.31 91 VAL A O 1
ATOM 726 N N . LYS A 1 92 ? 5.423 10.594 -21.117 1.00 82.75 92 LYS A N 1
ATOM 727 C CA . LYS A 1 92 ? 6.094 10.524 -22.420 1.00 82.75 92 LYS A CA 1
ATOM 728 C C . LYS A 1 92 ? 7.330 9.627 -22.361 1.00 82.75 92 LYS A C 1
ATOM 730 O O . LYS A 1 92 ? 7.507 8.833 -23.281 1.00 82.75 92 LYS A O 1
ATOM 735 N N . PHE A 1 93 ? 8.162 9.736 -21.323 1.00 87.69 93 PHE A N 1
ATOM 736 C CA . PHE A 1 93 ? 9.368 8.919 -21.201 1.00 87.69 93 PHE A CA 1
ATOM 737 C C . PHE A 1 93 ? 9.054 7.433 -20.973 1.00 87.69 93 PHE A C 1
ATOM 739 O O . PHE A 1 93 ? 9.541 6.603 -21.733 1.00 87.69 93 PHE A O 1
ATOM 746 N N . TYR A 1 94 ? 8.168 7.075 -20.034 1.00 87.44 94 TYR A N 1
ATOM 747 C CA . TYR A 1 94 ? 7.782 5.663 -19.849 1.00 87.44 94 TYR A CA 1
ATOM 748 C C . TYR A 1 94 ? 7.144 5.056 -21.113 1.00 87.44 94 TYR A C 1
ATOM 750 O O . TYR A 1 94 ? 7.409 3.899 -21.440 1.00 87.44 94 TYR A O 1
ATOM 758 N N . LEU A 1 95 ? 6.353 5.828 -21.871 1.00 90.44 95 LEU A N 1
ATOM 759 C CA . LEU A 1 95 ? 5.830 5.391 -23.174 1.00 90.44 95 LEU A CA 1
ATOM 760 C C . LEU A 1 95 ? 6.950 5.219 -24.214 1.00 90.44 95 LEU A C 1
ATOM 762 O O . LEU A 1 95 ? 6.967 4.226 -24.936 1.00 90.44 95 LEU A O 1
ATOM 766 N N . ARG A 1 96 ? 7.905 6.153 -24.275 1.00 91.94 96 ARG A N 1
ATOM 767 C CA . ARG A 1 96 ? 9.084 6.111 -25.158 1.00 91.94 96 ARG A CA 1
ATOM 768 C C . ARG A 1 96 ? 10.005 4.919 -24.862 1.00 91.94 96 ARG A C 1
ATOM 770 O O . ARG A 1 96 ? 10.560 4.350 -25.805 1.00 91.94 96 ARG A O 1
ATOM 777 N N . LEU A 1 97 ? 10.133 4.551 -23.589 1.00 92.19 97 LEU A N 1
ATOM 778 C CA . LEU A 1 97 ? 10.891 3.406 -23.094 1.00 92.19 97 LEU A CA 1
ATOM 779 C C . LEU A 1 97 ? 10.172 2.088 -23.425 1.00 92.19 97 LEU A C 1
ATOM 781 O O . LEU A 1 97 ? 10.709 1.256 -24.152 1.00 92.19 97 LEU A O 1
ATOM 785 N N . GLY A 1 98 ? 8.914 1.935 -22.994 1.00 91.50 98 GLY A N 1
ATOM 786 C CA . GLY A 1 98 ? 8.107 0.729 -23.230 1.00 91.50 98 GLY A CA 1
ATOM 787 C C . GLY A 1 98 ? 7.730 0.474 -24.698 1.00 91.50 98 GLY A C 1
ATOM 788 O O . GLY A 1 98 ? 7.320 -0.631 -25.043 1.00 91.50 98 GLY A O 1
ATOM 789 N N . GLN A 1 99 ? 7.881 1.470 -25.579 1.00 95.19 99 GLN A N 1
ATOM 790 C CA . GLN A 1 99 ? 7.704 1.343 -27.034 1.00 95.19 99 GLN A CA 1
ATOM 791 C C . GLN A 1 99 ? 9.037 1.291 -27.803 1.00 95.19 99 GLN A C 1
ATOM 793 O O . GLN A 1 99 ? 9.044 1.441 -29.030 1.00 95.19 99 GLN A O 1
ATOM 798 N N . SER A 1 100 ? 10.160 1.071 -27.111 1.00 96.69 100 SER A N 1
ATOM 799 C CA . SER A 1 100 ? 11.458 0.822 -27.737 1.00 96.69 100 SER A CA 1
ATOM 800 C C . SER A 1 100 ? 11.445 -0.505 -28.502 1.00 96.69 100 SER A C 1
ATOM 802 O O . SER A 1 100 ? 11.473 -1.589 -27.915 1.00 96.69 100 SER A O 1
ATOM 804 N N . LYS A 1 101 ? 11.420 -0.425 -29.839 1.00 95.44 101 LYS A N 1
ATOM 805 C CA . LYS A 1 101 ? 11.541 -1.608 -30.704 1.00 95.44 101 LYS A CA 1
ATOM 806 C C . LYS A 1 101 ? 12.897 -2.320 -30.546 1.00 95.44 101 LYS A C 1
ATOM 808 O O . LYS A 1 101 ? 12.852 -3.534 -30.387 1.00 95.44 101 LYS A O 1
ATOM 813 N N . PRO A 1 102 ? 14.064 -1.640 -30.470 1.00 97.50 102 PRO A N 1
ATOM 814 C CA . PRO A 1 102 ? 15.348 -2.318 -30.255 1.00 97.50 102 PRO A CA 1
ATOM 815 C C . PRO A 1 102 ? 15.408 -3.132 -28.952 1.00 97.50 102 PRO A C 1
ATOM 817 O O . PRO A 1 102 ? 15.836 -4.284 -28.969 1.00 97.50 102 PRO A O 1
ATOM 820 N N . ILE A 1 103 ? 14.917 -2.578 -27.835 1.00 97.88 103 ILE A N 1
ATOM 821 C CA . ILE A 1 103 ? 14.868 -3.273 -26.535 1.00 97.88 103 ILE A CA 1
ATOM 822 C C . ILE A 1 103 ? 13.902 -4.466 -26.596 1.00 97.88 103 ILE A C 1
ATOM 824 O O . ILE A 1 103 ? 14.246 -5.572 -26.177 1.00 97.88 103 ILE A O 1
ATOM 828 N N . TYR A 1 104 ? 12.713 -4.280 -27.178 1.00 97.88 104 TYR A N 1
ATOM 829 C CA . TYR A 1 104 ? 11.731 -5.351 -27.364 1.00 97.88 104 TYR A CA 1
ATOM 830 C C . TYR A 1 104 ? 12.247 -6.486 -28.266 1.00 97.88 104 TYR A C 1
ATOM 832 O O . TYR A 1 104 ? 12.063 -7.664 -27.951 1.00 97.88 104 TYR A O 1
ATOM 840 N N . GLU A 1 105 ? 12.916 -6.158 -29.370 1.00 97.69 105 GLU A N 1
ATOM 841 C CA . GLU A 1 105 ? 13.510 -7.126 -30.297 1.00 97.69 105 GLU A CA 1
ATOM 842 C C . GLU A 1 105 ? 14.674 -7.886 -29.640 1.00 97.69 105 GLU A C 1
ATOM 844 O O . GLU A 1 105 ? 14.759 -9.105 -29.792 1.00 97.69 105 GLU A O 1
ATOM 849 N N . ALA A 1 106 ? 15.495 -7.222 -28.818 1.00 97.88 106 ALA A N 1
ATOM 850 C CA . ALA A 1 106 ? 16.550 -7.867 -28.037 1.00 97.88 106 ALA A CA 1
ATOM 851 C C . ALA A 1 106 ? 15.995 -8.839 -26.975 1.00 97.88 106 ALA A C 1
ATOM 853 O O . ALA A 1 106 ? 16.470 -9.972 -26.883 1.00 97.88 106 ALA A O 1
ATOM 854 N N . PHE A 1 107 ? 14.940 -8.470 -26.234 1.00 98.25 107 PHE A N 1
ATOM 855 C CA . PHE A 1 107 ? 14.267 -9.408 -25.322 1.00 98.25 107 PHE A CA 1
ATOM 856 C C . PHE A 1 107 ? 13.657 -10.604 -26.068 1.00 98.25 107 PHE A C 1
ATOM 858 O O . PHE A 1 107 ? 13.792 -11.743 -25.619 1.00 98.25 107 PHE A O 1
ATOM 865 N N . ASN A 1 108 ? 13.043 -10.382 -27.235 1.00 98.00 108 ASN A N 1
ATOM 866 C CA . ASN A 1 108 ? 12.546 -11.475 -28.075 1.00 98.00 108 ASN A CA 1
ATOM 867 C C . ASN A 1 108 ? 13.683 -12.373 -28.592 1.00 98.00 108 ASN A C 1
ATOM 869 O O . ASN A 1 108 ? 13.499 -13.587 -28.667 1.00 98.00 108 ASN A O 1
ATOM 873 N N . ALA A 1 109 ? 14.859 -11.826 -28.903 1.00 97.88 109 ALA A N 1
ATOM 874 C CA . ALA A 1 109 ? 16.024 -12.621 -29.284 1.00 97.88 109 ALA A CA 1
ATOM 875 C C . ALA A 1 109 ? 16.532 -13.497 -28.121 1.00 97.88 109 ALA A C 1
ATOM 877 O O . ALA A 1 109 ? 16.825 -14.669 -28.347 1.00 97.88 109 ALA A O 1
ATOM 878 N N . ILE A 1 110 ? 16.532 -12.999 -26.874 1.00 97.56 110 ILE A N 1
ATOM 879 C CA . ILE A 1 110 ? 16.795 -13.835 -25.683 1.00 97.56 110 ILE A CA 1
ATOM 880 C C . ILE A 1 110 ? 15.730 -14.937 -25.558 1.00 97.56 110 ILE A C 1
ATOM 882 O O . ILE A 1 110 ? 16.070 -16.110 -25.391 1.00 97.56 110 ILE A O 1
ATOM 886 N N . ARG A 1 111 ? 14.442 -14.590 -25.697 1.00 97.56 111 ARG A N 1
ATOM 887 C CA . ARG A 1 111 ? 13.313 -15.527 -25.540 1.00 97.56 111 ARG A CA 1
ATOM 888 C C . ARG A 1 111 ? 13.272 -16.655 -26.578 1.00 97.56 111 ARG A C 1
ATOM 890 O O . ARG A 1 111 ? 12.678 -17.698 -26.303 1.00 97.56 111 ARG A O 1
ATOM 897 N N . ASN A 1 112 ? 13.878 -16.437 -27.744 1.00 97.00 112 ASN A N 1
ATOM 898 C CA . ASN A 1 112 ? 13.976 -17.394 -28.852 1.00 97.00 112 ASN A CA 1
ATOM 899 C C . ASN A 1 112 ? 15.409 -17.940 -29.047 1.00 97.00 112 ASN A C 1
ATOM 901 O O . ASN A 1 112 ? 15.700 -18.541 -30.082 1.00 97.00 112 ASN A O 1
ATOM 905 N N . SER A 1 113 ? 16.313 -17.719 -28.087 1.00 95.75 113 SER A N 1
ATOM 906 C CA . SER A 1 113 ? 17.681 -18.250 -28.125 1.00 95.75 113 SER A CA 1
ATOM 907 C C . SER A 1 113 ? 17.720 -19.759 -27.848 1.00 95.75 113 SER A C 1
ATOM 909 O O . SER A 1 113 ? 16.841 -20.302 -27.179 1.00 95.75 113 SER A O 1
ATOM 911 N N . SER A 1 114 ? 18.777 -20.440 -28.308 1.00 93.56 114 SER A N 1
ATOM 912 C CA . SER A 1 114 ? 19.071 -21.838 -27.936 1.00 93.56 114 SER A CA 1
ATOM 913 C C . SER A 1 114 ? 19.286 -22.029 -26.436 1.00 93.56 114 SER A C 1
ATOM 915 O O . SER A 1 114 ? 19.109 -23.126 -25.913 1.00 93.56 114 SER A O 1
ATOM 917 N N . ASP A 1 115 ? 19.671 -20.954 -25.757 1.00 90.25 115 ASP A N 1
ATOM 918 C CA . ASP A 1 115 ? 20.171 -20.985 -24.391 1.00 90.25 115 ASP A CA 1
ATOM 919 C C . ASP A 1 115 ? 19.051 -20.641 -23.392 1.00 90.25 115 ASP A C 1
ATOM 921 O O . ASP A 1 115 ? 19.268 -20.692 -22.180 1.00 90.25 115 ASP A O 1
ATOM 925 N N . TRP A 1 116 ? 17.837 -20.349 -23.888 1.00 95.81 116 TRP A N 1
ATOM 926 C CA . TRP A 1 116 ? 16.644 -20.012 -23.105 1.00 95.81 116 TRP A CA 1
ATOM 927 C C . TRP A 1 116 ? 16.424 -20.969 -21.933 1.00 95.81 116 TRP A C 1
ATOM 929 O O . TRP A 1 116 ? 16.267 -20.525 -20.796 1.00 95.81 116 TRP A O 1
ATOM 939 N N . ASP A 1 117 ? 16.469 -22.280 -22.176 1.00 94.44 117 ASP A N 1
ATOM 940 C CA . ASP A 1 117 ? 16.202 -23.274 -21.135 1.00 94.44 117 ASP A CA 1
ATOM 941 C C . ASP A 1 117 ? 17.271 -23.298 -20.031 1.00 94.44 117 ASP A C 1
ATOM 943 O O . ASP A 1 117 ? 16.956 -23.673 -18.899 1.00 94.44 117 ASP A O 1
ATOM 947 N N . SER A 1 118 ? 18.486 -22.812 -20.315 1.00 94.19 118 SER A N 1
ATOM 948 C CA . SER A 1 118 ? 19.587 -22.679 -19.348 1.00 94.19 118 SER A CA 1
ATOM 949 C C . SER A 1 118 ? 19.484 -21.446 -18.438 1.00 94.19 118 SER A C 1
ATOM 951 O O . SER A 1 118 ? 20.137 -21.406 -17.395 1.00 94.19 118 SER A O 1
ATOM 953 N N . LEU A 1 119 ? 18.644 -20.461 -18.782 1.00 95.12 119 LEU A N 1
ATOM 954 C CA . LEU A 1 119 ? 18.397 -19.295 -17.930 1.00 95.12 119 LEU A CA 1
ATOM 955 C C . LEU A 1 119 ? 17.688 -19.697 -16.626 1.00 95.12 119 LEU A C 1
ATOM 957 O O . LEU A 1 119 ? 16.881 -20.631 -16.596 1.00 95.12 119 LEU A O 1
ATOM 961 N N . SER A 1 120 ? 17.940 -18.958 -15.545 1.00 95.44 120 SER A N 1
ATOM 962 C CA . SER A 1 120 ? 17.212 -19.130 -14.283 1.00 95.44 120 SER A CA 1
ATOM 963 C C . SER A 1 120 ? 15.730 -18.757 -14.428 1.00 95.44 120 SER A C 1
ATOM 965 O O . SER A 1 120 ? 15.368 -17.931 -15.268 1.00 95.44 120 SER A O 1
ATOM 967 N N . ASP A 1 121 ? 14.870 -19.332 -13.579 1.00 94.62 121 ASP A N 1
ATOM 968 C CA . ASP A 1 121 ? 13.436 -18.999 -13.516 1.00 94.62 121 ASP A CA 1
ATOM 969 C C . ASP A 1 121 ? 13.212 -17.479 -13.396 1.00 94.62 121 ASP A C 1
ATOM 971 O O . ASP A 1 121 ? 12.370 -16.921 -14.100 1.00 94.62 121 ASP A O 1
ATOM 975 N N . ALA A 1 122 ? 14.035 -16.798 -12.588 1.00 96.00 122 ALA A N 1
ATOM 976 C CA . ALA A 1 122 ? 14.001 -15.349 -12.419 1.00 96.00 122 ALA A CA 1
ATOM 977 C C . ALA A 1 122 ? 14.284 -14.604 -13.733 1.00 96.00 122 ALA A C 1
ATOM 979 O O . ALA A 1 122 ? 13.470 -13.785 -14.156 1.00 96.00 122 ALA A O 1
ATOM 980 N N . ARG A 1 123 ? 15.368 -14.941 -14.451 1.00 97.00 123 ARG A N 1
ATOM 981 C CA . ARG A 1 123 ? 15.686 -14.314 -15.749 1.00 97.00 123 ARG A CA 1
ATOM 982 C C . ARG A 1 123 ? 14.626 -14.607 -16.809 1.00 97.00 123 ARG A C 1
ATOM 984 O O . ARG A 1 123 ? 14.273 -13.715 -17.578 1.00 97.00 123 ARG A O 1
ATOM 991 N N . LYS A 1 124 ? 14.053 -15.815 -16.812 1.00 97.06 124 LYS A N 1
ATOM 992 C CA . LYS A 1 124 ? 12.915 -16.166 -17.678 1.00 97.06 124 LYS A CA 1
ATOM 993 C C . LYS A 1 124 ? 11.698 -15.280 -17.381 1.00 97.06 124 LYS A C 1
ATOM 995 O O . LYS A 1 124 ? 11.119 -14.717 -18.309 1.00 97.06 124 LYS A O 1
ATOM 1000 N N . ARG A 1 125 ? 11.364 -15.081 -16.098 1.00 96.62 125 ARG A N 1
ATOM 1001 C CA . ARG A 1 125 ? 10.283 -14.186 -15.640 1.00 96.62 125 ARG A CA 1
ATOM 1002 C C . ARG A 1 125 ? 10.531 -12.720 -16.009 1.00 96.62 125 ARG A C 1
ATOM 1004 O O . ARG A 1 125 ? 9.596 -12.079 -16.481 1.00 96.62 125 ARG A O 1
ATOM 1011 N N . VAL A 1 126 ? 11.763 -12.215 -15.883 1.00 97.81 126 VAL A N 1
ATOM 1012 C CA . VAL A 1 126 ? 12.140 -10.862 -16.345 1.00 97.81 126 VAL A CA 1
ATOM 1013 C C . VAL A 1 126 ? 11.886 -10.715 -17.848 1.00 97.81 126 VAL A C 1
ATOM 1015 O O . VAL A 1 126 ? 11.175 -9.801 -18.258 1.00 97.81 126 VAL A O 1
ATOM 1018 N N . VAL A 1 127 ? 12.401 -11.631 -18.676 1.00 97.94 127 VAL A N 1
ATOM 1019 C CA . VAL A 1 127 ? 12.254 -11.566 -20.143 1.00 97.94 127 VAL A CA 1
ATOM 1020 C C . VAL A 1 127 ? 10.783 -11.649 -20.571 1.00 97.94 127 VAL A C 1
ATOM 1022 O O . VAL A 1 127 ? 10.331 -10.840 -21.381 1.00 97.94 127 VAL A O 1
ATOM 1025 N N . GLU A 1 128 ? 10.006 -12.588 -20.022 1.00 96.94 128 GLU A N 1
ATOM 1026 C CA . GLU A 1 128 ? 8.580 -12.723 -20.360 1.00 96.94 128 GLU A CA 1
ATOM 1027 C C . GLU A 1 128 ? 7.731 -11.558 -19.829 1.00 96.94 128 GLU A C 1
ATOM 1029 O O . GLU A 1 128 ? 6.775 -11.152 -20.494 1.00 96.94 128 GLU A O 1
ATOM 1034 N N . GLY A 1 129 ? 8.105 -10.975 -18.685 1.00 96.44 129 GLY A N 1
ATOM 1035 C CA . GLY A 1 129 ? 7.528 -9.737 -18.164 1.00 96.44 129 GLY A CA 1
ATOM 1036 C C . GLY A 1 129 ? 7.763 -8.556 -19.106 1.00 96.44 129 GLY A C 1
ATOM 1037 O O . GLY A 1 129 ? 6.803 -7.943 -19.561 1.00 96.44 129 GLY A O 1
ATOM 1038 N N . GLN A 1 130 ? 9.017 -8.291 -19.479 1.00 97.31 130 GLN A N 1
ATOM 1039 C CA . GLN A 1 130 ? 9.390 -7.170 -20.354 1.00 97.31 130 GLN A CA 1
ATOM 1040 C C . GLN A 1 130 ? 8.760 -7.278 -21.757 1.00 97.31 130 GLN A C 1
ATOM 1042 O O . GLN A 1 130 ? 8.240 -6.293 -22.283 1.00 97.31 130 GLN A O 1
ATOM 1047 N N . ILE A 1 131 ? 8.703 -8.482 -22.347 1.00 97.56 131 ILE A N 1
ATOM 1048 C CA . ILE A 1 131 ? 8.005 -8.724 -23.628 1.00 97.56 131 ILE A CA 1
ATOM 1049 C C . ILE A 1 131 ? 6.505 -8.429 -23.500 1.00 97.56 131 ILE A C 1
ATOM 1051 O O . ILE A 1 131 ? 5.941 -7.702 -24.322 1.00 97.56 131 ILE A O 1
ATOM 1055 N N . LYS A 1 132 ? 5.850 -8.973 -22.465 1.00 95.94 132 LYS A N 1
ATOM 1056 C CA . LYS A 1 132 ? 4.424 -8.742 -22.191 1.00 95.94 132 LYS A CA 1
ATOM 1057 C C . LYS A 1 132 ? 4.134 -7.255 -21.972 1.00 95.94 132 LYS A C 1
ATOM 1059 O O . LYS A 1 132 ? 3.125 -6.743 -22.456 1.00 95.94 132 LYS A O 1
ATOM 1064 N N . ASP A 1 133 ? 5.025 -6.562 -21.281 1.00 95.19 133 ASP A N 1
ATOM 1065 C CA . ASP A 1 133 ? 4.837 -5.178 -20.869 1.00 95.19 133 ASP A CA 1
ATOM 1066 C C . ASP A 1 133 ? 5.049 -4.187 -22.007 1.00 95.19 133 ASP A C 1
ATOM 1068 O O . ASP A 1 133 ? 4.262 -3.249 -22.131 1.00 95.19 133 ASP A O 1
ATOM 1072 N N . ALA A 1 134 ? 5.987 -4.451 -22.916 1.00 96.19 134 ALA A N 1
ATOM 1073 C CA . ALA A 1 134 ? 6.100 -3.710 -24.169 1.00 96.19 134 ALA A CA 1
ATOM 1074 C C . ALA A 1 134 ? 4.860 -3.909 -25.070 1.00 96.19 134 ALA A C 1
ATOM 1076 O O . ALA A 1 134 ? 4.347 -2.949 -25.652 1.00 96.19 134 ALA A O 1
ATOM 1077 N N . VAL A 1 135 ? 4.307 -5.131 -25.143 1.00 96.00 135 VAL A N 1
ATOM 1078 C CA . VAL A 1 135 ? 3.058 -5.411 -25.885 1.00 96.00 135 VAL A CA 1
ATOM 1079 C C . VAL A 1 135 ? 1.867 -4.660 -25.279 1.00 96.00 135 VAL A C 1
ATOM 1081 O O . VAL A 1 135 ? 1.152 -3.969 -26.005 1.00 96.00 135 VAL A O 1
ATOM 1084 N N . LEU A 1 136 ? 1.681 -4.711 -23.956 1.00 95.12 136 LEU A N 1
ATOM 1085 C CA . LEU A 1 136 ? 0.631 -3.961 -23.246 1.00 95.12 136 LEU A CA 1
ATOM 1086 C C . LEU A 1 136 ? 0.879 -2.438 -23.231 1.00 95.12 136 LEU A C 1
ATOM 1088 O O . LEU A 1 136 ? -0.065 -1.662 -23.051 1.00 95.12 136 LEU A O 1
ATOM 1092 N N . GLY A 1 137 ? 2.127 -2.016 -23.444 1.00 93.94 137 GLY A N 1
ATOM 1093 C CA . GLY A 1 137 ? 2.567 -0.645 -23.703 1.00 93.94 137 GLY A CA 1
ATOM 1094 C C . GLY A 1 137 ? 2.420 -0.196 -25.162 1.00 93.94 137 GLY A C 1
ATOM 1095 O O . GLY A 1 137 ? 2.686 0.966 -25.463 1.00 93.94 137 GLY A O 1
ATOM 1096 N N . GLY A 1 138 ? 1.968 -1.070 -26.068 1.00 95.06 138 GLY A N 1
ATOM 1097 C CA . GLY A 1 138 ? 1.661 -0.724 -27.457 1.00 95.06 138 GLY A CA 1
ATOM 1098 C C . GLY A 1 138 ? 2.850 -0.728 -28.428 1.00 95.06 138 GLY A C 1
ATOM 1099 O O . GLY A 1 138 ? 2.744 -0.116 -29.488 1.00 95.06 138 GLY A O 1
ATOM 1100 N N . VAL A 1 139 ? 3.963 -1.416 -28.128 1.00 95.31 139 VAL A N 1
ATOM 1101 C CA . VAL A 1 139 ? 5.146 -1.502 -29.024 1.00 95.31 139 VAL A CA 1
ATOM 1102 C C . VAL A 1 139 ? 4.818 -2.048 -30.426 1.00 95.31 139 VAL A C 1
ATOM 1104 O O . VAL A 1 139 ? 5.463 -1.687 -31.413 1.00 95.31 139 VAL A O 1
ATOM 1107 N N . ALA A 1 140 ? 3.787 -2.894 -30.512 1.00 92.44 140 ALA A N 1
ATOM 1108 C CA . ALA A 1 140 ? 3.307 -3.531 -31.736 1.00 92.44 140 ALA A CA 1
ATOM 1109 C C . ALA A 1 140 ? 2.262 -2.701 -32.515 1.00 92.44 140 ALA A C 1
ATOM 1111 O O . ALA A 1 140 ? 1.743 -3.180 -33.520 1.00 92.44 140 ALA A O 1
ATOM 1112 N N . LEU A 1 141 ? 1.925 -1.486 -32.062 1.00 93.44 141 LEU A N 1
ATOM 1113 C CA . LEU A 1 141 ? 0.971 -0.608 -32.745 1.00 93.44 141 LEU A CA 1
ATOM 1114 C C . LEU A 1 141 ? 1.644 0.195 -33.867 1.00 93.44 141 LEU A C 1
ATOM 1116 O O . LEU A 1 141 ? 2.745 0.725 -33.699 1.00 93.44 141 LEU A O 1
ATOM 1120 N N . GLU A 1 142 ? 0.937 0.338 -34.989 1.00 91.06 142 GLU A N 1
ATOM 1121 C CA . GLU A 1 142 ? 1.319 1.242 -36.081 1.00 91.06 142 GLU A CA 1
ATOM 1122 C C . GLU A 1 142 ? 1.197 2.713 -35.654 1.00 91.06 142 GLU A C 1
ATOM 1124 O O . GLU A 1 142 ? 0.415 3.041 -34.761 1.00 91.06 142 GLU A O 1
ATOM 1129 N N . ASP A 1 143 ? 1.944 3.617 -36.294 1.00 87.56 143 ASP A N 1
ATOM 1130 C CA . ASP A 1 143 ? 2.181 4.981 -35.785 1.00 87.56 143 ASP A CA 1
ATOM 1131 C C . ASP A 1 143 ? 0.913 5.782 -35.427 1.00 87.56 143 ASP A C 1
ATOM 1133 O O . ASP A 1 143 ? 0.870 6.394 -34.362 1.00 87.56 143 ASP A O 1
ATOM 1137 N N . GLU A 1 144 ? -0.149 5.730 -36.239 1.00 91.00 144 GLU A N 1
ATOM 1138 C CA . GLU A 1 144 ? -1.427 6.408 -35.942 1.00 91.00 144 GLU A CA 1
ATOM 1139 C C . GLU A 1 144 ? -2.141 5.804 -34.714 1.00 91.00 144 GLU A C 1
ATOM 1141 O O . GLU A 1 144 ? -2.673 6.518 -33.859 1.00 91.00 144 GLU A O 1
ATOM 1146 N N . GLN A 1 145 ? -2.120 4.473 -34.584 1.00 92.88 145 GLN A N 1
ATOM 1147 C CA . GLN A 1 145 ? -2.692 3.768 -33.433 1.00 92.88 145 GLN A CA 1
ATOM 1148 C C . GLN A 1 145 ? -1.861 4.004 -32.168 1.00 92.88 145 GLN A C 1
ATOM 1150 O O . GLN A 1 145 ? -2.423 4.147 -31.081 1.00 92.88 145 GLN A O 1
ATOM 1155 N N . ARG A 1 146 ? -0.535 4.081 -32.319 1.00 92.56 146 ARG A N 1
ATOM 1156 C CA . ARG A 1 146 ? 0.439 4.348 -31.260 1.00 92.56 146 ARG A CA 1
ATOM 1157 C C . ARG A 1 146 ? 0.338 5.783 -30.748 1.00 92.56 146 ARG A C 1
ATOM 1159 O O . ARG A 1 146 ? 0.324 5.983 -29.537 1.00 92.56 146 ARG A O 1
ATOM 1166 N N . GLU A 1 147 ? 0.158 6.774 -31.626 1.00 92.12 147 GLU A N 1
ATOM 1167 C CA . GLU A 1 147 ? -0.120 8.152 -31.201 1.00 92.12 147 GLU A CA 1
ATOM 1168 C C . GLU A 1 147 ? -1.429 8.218 -30.399 1.00 92.12 147 GLU A C 1
ATOM 1170 O O . GLU A 1 147 ? -1.445 8.764 -29.293 1.00 92.12 147 GLU A O 1
ATOM 1175 N N . LYS A 1 148 ? -2.508 7.585 -30.886 1.00 94.56 148 LYS A N 1
ATOM 1176 C CA . LYS A 1 148 ? -3.780 7.543 -30.150 1.00 94.56 148 LYS A CA 1
ATOM 1177 C C . LYS A 1 148 ? -3.651 6.828 -28.798 1.00 94.56 148 LYS A C 1
ATOM 1179 O O . LYS A 1 148 ? -4.184 7.313 -27.801 1.00 94.56 148 LYS A O 1
ATOM 1184 N N . PHE A 1 149 ? -2.939 5.703 -28.739 1.00 95.88 149 PHE A N 1
ATOM 1185 C CA . PHE A 1 149 ? -2.654 4.990 -27.490 1.00 95.88 149 PHE A CA 1
ATOM 1186 C C . PHE A 1 149 ? -1.901 5.884 -26.494 1.00 95.88 149 PHE A C 1
ATOM 1188 O O . PHE A 1 149 ? -2.270 5.956 -25.321 1.00 95.88 149 PHE A O 1
ATOM 1195 N N . ASN A 1 150 ? -0.903 6.629 -26.974 1.00 93.00 150 ASN A N 1
ATOM 1196 C CA . ASN A 1 150 ? -0.117 7.542 -26.151 1.00 93.00 150 ASN A CA 1
ATOM 1197 C C . ASN A 1 150 ? -0.970 8.697 -25.615 1.00 93.00 150 ASN A C 1
ATOM 1199 O O . ASN A 1 150 ? -0.854 9.029 -24.436 1.00 93.00 150 ASN A O 1
ATOM 1203 N N . GLN A 1 151 ? -1.858 9.276 -26.429 1.00 92.81 151 GLN A N 1
ATOM 1204 C CA . GLN A 1 151 ? -2.821 10.294 -25.982 1.00 92.81 151 GLN A CA 1
ATOM 1205 C C . GLN A 1 151 ? -3.778 9.742 -24.905 1.00 92.81 151 GLN A C 1
ATOM 1207 O O . GLN A 1 151 ? -4.005 10.398 -23.890 1.00 92.81 151 GLN A O 1
ATOM 1212 N N . ILE A 1 152 ? -4.287 8.514 -25.081 1.00 95.12 152 ILE A N 1
ATOM 1213 C CA . ILE A 1 152 ? -5.157 7.838 -24.101 1.00 95.12 152 ILE A CA 1
ATOM 1214 C C . ILE A 1 152 ? -4.443 7.628 -22.759 1.00 95.12 152 ILE A C 1
ATOM 1216 O O . ILE A 1 152 ? -5.029 7.885 -21.711 1.00 95.12 152 ILE A O 1
ATOM 1220 N N . GLN A 1 153 ? -3.186 7.178 -22.779 1.00 92.31 153 GLN A N 1
ATOM 1221 C CA . GLN A 1 153 ? -2.395 6.931 -21.568 1.00 92.31 153 GLN A CA 1
ATOM 1222 C C . GLN A 1 153 ? -2.139 8.209 -20.753 1.00 92.31 153 GLN A C 1
ATOM 1224 O O . GLN A 1 153 ? -2.239 8.175 -19.530 1.00 92.31 153 GLN A O 1
ATOM 1229 N N . GLN A 1 154 ? -1.866 9.336 -21.416 1.00 87.38 154 GLN A N 1
ATOM 1230 C CA . GLN A 1 154 ? -1.637 10.626 -20.751 1.00 87.38 154 GLN A CA 1
ATOM 1231 C C . GLN A 1 154 ? -2.907 11.177 -20.090 1.00 87.38 154 GLN A C 1
ATOM 1233 O O . GLN A 1 154 ? -2.866 11.621 -18.945 1.00 87.38 154 GLN A O 1
ATOM 1238 N N . GLU A 1 155 ? -4.044 11.116 -20.789 1.00 92.44 155 GLU A N 1
ATOM 1239 C CA . GLU A 1 155 ? -5.325 11.570 -20.237 1.00 92.44 155 GLU A CA 1
ATOM 1240 C C . GLU A 1 155 ? -5.796 10.645 -19.095 1.00 92.44 155 GLU A C 1
ATOM 1242 O O . GLU A 1 155 ? -6.368 11.122 -18.119 1.00 92.44 155 GLU A O 1
ATOM 1247 N N . LEU A 1 156 ? -5.501 9.336 -19.156 1.00 94.44 156 LEU A N 1
ATOM 1248 C CA . LEU A 1 156 ? -5.769 8.401 -18.055 1.00 94.44 156 LEU A CA 1
ATOM 1249 C C . LEU A 1 156 ? -4.970 8.724 -16.786 1.00 94.44 156 LEU A C 1
ATOM 1251 O O . LEU A 1 156 ? -5.568 8.713 -15.711 1.00 94.44 156 LEU A O 1
ATOM 1255 N N . GLU A 1 157 ? -3.671 9.025 -16.889 1.00 88.00 157 GLU A N 1
ATOM 1256 C CA . GLU A 1 157 ? -2.850 9.438 -15.735 1.00 88.00 157 GLU A CA 1
ATOM 1257 C C . GLU A 1 157 ? -3.437 10.714 -15.104 1.00 88.00 157 GLU A C 1
ATOM 1259 O O . GLU A 1 157 ? -3.818 10.714 -13.933 1.00 88.00 157 GLU A O 1
ATOM 1264 N N . LYS A 1 158 ? -3.647 11.764 -15.916 1.00 87.50 158 LYS A N 1
ATOM 1265 C CA . LYS A 1 158 ? -4.185 13.056 -15.455 1.00 87.50 158 LYS A CA 1
ATOM 1266 C C . LYS A 1 158 ? -5.559 12.926 -14.788 1.00 87.50 158 LYS A C 1
ATOM 1268 O O . LYS A 1 158 ? -5.826 13.589 -13.787 1.00 87.50 158 LYS A O 1
ATOM 1273 N N . LEU A 1 159 ? -6.449 12.093 -15.331 1.00 94.62 159 LEU A N 1
ATOM 1274 C CA . LEU A 1 159 ? -7.772 11.860 -14.744 1.00 94.62 159 LEU A CA 1
ATOM 1275 C C . LEU A 1 159 ? -7.698 11.048 -13.446 1.00 94.62 159 LEU A C 1
ATOM 1277 O O . LEU A 1 159 ? -8.471 11.319 -12.531 1.00 94.62 159 LEU A O 1
ATOM 1281 N N . SER A 1 160 ? -6.764 10.098 -13.348 1.00 91.31 160 SER A N 1
ATOM 1282 C CA . SER A 1 160 ? -6.524 9.311 -12.129 1.00 91.31 160 SER A CA 1
ATOM 1283 C C . SER A 1 160 ? -6.000 10.197 -10.993 1.00 91.31 160 SER A C 1
ATOM 1285 O O . SER A 1 160 ? -6.463 10.114 -9.857 1.00 91.31 160 SER A O 1
ATOM 1287 N N . GLU A 1 161 ? -5.093 11.118 -11.309 1.00 87.62 161 GLU A N 1
ATOM 1288 C CA . GLU A 1 161 ? -4.574 12.104 -10.363 1.00 87.62 161 GLU A CA 1
ATOM 1289 C C . GLU A 1 161 ? -5.630 13.140 -9.959 1.00 87.62 161 GLU A C 1
ATOM 1291 O O . GLU A 1 161 ? -5.816 13.412 -8.771 1.00 87.62 161 GLU A O 1
ATOM 1296 N N . LYS A 1 162 ? -6.406 13.665 -10.916 1.00 92.12 162 LYS A N 1
ATOM 1297 C CA . LYS A 1 162 ? -7.487 14.601 -10.582 1.00 92.12 162 LYS A CA 1
ATOM 1298 C C . LYS A 1 162 ? -8.596 13.936 -9.756 1.00 92.12 162 LYS A C 1
ATOM 1300 O O . LYS A 1 162 ? -9.190 14.589 -8.897 1.00 92.12 162 LYS A O 1
ATOM 1305 N N . PHE A 1 163 ? -8.840 12.640 -9.961 1.00 97.00 163 PHE A N 1
ATOM 1306 C CA . PHE A 1 163 ? -9.750 11.853 -9.132 1.00 97.00 163 PHE A CA 1
ATOM 1307 C C . PHE A 1 163 ? -9.292 11.820 -7.666 1.00 97.00 163 PHE A C 1
ATOM 1309 O O . PHE A 1 163 ? -10.098 12.109 -6.778 1.00 97.00 163 PHE A O 1
ATOM 1316 N N . SER A 1 164 ? -8.022 11.486 -7.394 1.00 91.12 164 SER A N 1
ATOM 1317 C CA . SER A 1 164 ? -7.516 11.358 -6.018 1.00 91.12 164 SER A CA 1
ATOM 1318 C C . SER A 1 164 ? -7.441 12.703 -5.295 1.00 91.12 164 SER A C 1
ATOM 1320 O O . SER A 1 164 ? -7.832 12.783 -4.129 1.00 91.12 164 SER A O 1
ATOM 1322 N N . GLU A 1 165 ? -7.060 13.777 -5.992 1.00 91.19 165 GLU A N 1
ATOM 1323 C CA . GLU A 1 165 ? -7.134 15.144 -5.462 1.00 91.19 165 GLU A CA 1
ATOM 1324 C C . GLU A 1 165 ? -8.561 15.542 -5.083 1.00 91.19 165 GLU A C 1
ATOM 1326 O O . GLU A 1 165 ? -8.788 16.035 -3.980 1.00 91.19 165 GLU A O 1
ATOM 1331 N N . ASN A 1 166 ? -9.543 15.280 -5.952 1.00 97.12 166 ASN A N 1
ATOM 1332 C CA . ASN A 1 166 ? -10.946 15.570 -5.663 1.00 97.12 166 ASN A CA 1
ATOM 1333 C C . ASN A 1 166 ? -11.456 14.802 -4.431 1.00 97.12 166 ASN A C 1
ATOM 1335 O O . ASN A 1 166 ? -12.211 15.364 -3.637 1.00 97.12 166 ASN A O 1
ATOM 1339 N N . VAL A 1 167 ? -11.027 13.549 -4.229 1.00 96.19 167 VAL A N 1
ATOM 1340 C CA . VAL A 1 167 ? -11.353 12.765 -3.021 1.00 96.19 167 VAL A CA 1
ATOM 1341 C C . VAL A 1 167 ? -10.701 13.360 -1.775 1.00 96.19 167 VAL A C 1
ATOM 1343 O O . VAL A 1 167 ? -11.368 13.493 -0.744 1.00 96.19 167 VAL A O 1
ATOM 1346 N N . LEU A 1 168 ? -9.424 13.738 -1.856 1.00 92.12 168 LEU A N 1
ATOM 1347 C CA . LEU A 1 168 ? -8.686 14.337 -0.745 1.00 92.12 168 LEU A CA 1
ATOM 1348 C C . LEU A 1 168 ? -9.302 15.682 -0.340 1.00 92.12 168 LEU A C 1
ATOM 1350 O O . LEU A 1 168 ? -9.604 15.894 0.835 1.00 92.12 168 LEU A O 1
ATOM 1354 N N . ASP A 1 169 ? -9.583 16.548 -1.311 1.00 94.38 169 ASP A N 1
ATOM 1355 C CA . ASP A 1 169 ? -10.164 17.870 -1.084 1.00 94.38 169 ASP A CA 1
ATOM 1356 C C . ASP A 1 169 ? -11.616 17.781 -0.607 1.00 94.38 169 ASP A C 1
ATOM 1358 O O . ASP A 1 169 ? -11.994 18.488 0.323 1.00 94.38 169 ASP A O 1
ATOM 1362 N N . ALA A 1 170 ? -12.430 16.866 -1.148 1.00 97.06 170 ALA A N 1
ATOM 1363 C CA . ALA A 1 170 ? -13.788 16.638 -0.650 1.00 97.06 170 ALA A CA 1
ATOM 1364 C C . ALA A 1 170 ? -13.809 16.074 0.781 1.00 97.06 170 ALA A C 1
ATOM 1366 O O . ALA A 1 170 ? -14.744 16.349 1.530 1.00 97.06 170 ALA A O 1
ATOM 1367 N N . THR A 1 171 ? -12.779 15.317 1.175 1.00 93.81 171 THR A N 1
ATOM 1368 C CA . THR A 1 171 ? -12.615 14.822 2.552 1.00 93.81 171 THR A CA 1
ATOM 1369 C C . THR A 1 171 ? -12.154 15.943 3.491 1.00 93.81 171 THR A C 1
ATOM 1371 O O . THR A 1 171 ? -12.718 16.093 4.571 1.00 93.81 171 THR A O 1
ATOM 1374 N N . LYS A 1 172 ? -11.193 16.778 3.061 1.00 90.62 172 LYS A N 1
ATOM 1375 C CA . LYS A 1 172 ? -10.693 17.952 3.804 1.00 90.62 172 LYS A CA 1
ATOM 1376 C C . LYS A 1 172 ? -11.728 19.082 3.946 1.00 90.62 172 LYS A C 1
ATOM 1378 O O . LYS A 1 172 ? -11.628 19.865 4.883 1.00 90.62 172 LYS A O 1
ATOM 1383 N N . LYS A 1 173 ? -12.688 19.194 3.017 1.00 95.81 173 LYS A N 1
ATOM 1384 C CA . LYS A 1 173 ? -13.680 20.287 2.931 1.00 95.81 173 LYS A CA 1
ATOM 1385 C C . LYS A 1 173 ? -14.860 20.160 3.902 1.00 95.81 173 LYS A C 1
ATOM 1387 O O . LYS A 1 173 ? -15.537 21.158 4.145 1.00 95.81 173 LYS A O 1
ATOM 1392 N N . PHE A 1 174 ? -15.155 18.967 4.417 1.00 97.31 174 PHE A N 1
ATOM 1393 C CA . PHE A 1 174 ? -16.238 18.794 5.387 1.00 97.31 174 PHE A CA 1
ATOM 1394 C C . PHE A 1 174 ? -15.737 19.067 6.805 1.00 97.31 174 PHE A C 1
ATOM 1396 O O . PHE A 1 174 ? -14.920 18.322 7.344 1.00 97.31 174 PHE A O 1
ATOM 1403 N N . GLU A 1 175 ? -16.280 20.120 7.408 1.00 96.69 175 GLU A N 1
ATOM 1404 C CA . GLU A 1 175 ? -15.997 20.550 8.773 1.00 96.69 175 GLU A CA 1
ATOM 1405 C C . GLU A 1 175 ? -17.324 20.792 9.497 1.00 96.69 175 GLU A C 1
ATOM 1407 O O . GLU A 1 175 ? -18.092 21.689 9.137 1.00 96.69 175 GLU A O 1
ATOM 1412 N N . LYS A 1 176 ? -17.613 19.979 10.516 1.00 97.44 176 LYS A N 1
ATOM 1413 C CA . LYS A 1 176 ? -18.815 20.083 11.349 1.00 97.44 176 LYS A CA 1
ATOM 1414 C C . LYS A 1 176 ? -18.405 20.452 12.771 1.00 97.44 176 LYS A C 1
ATOM 1416 O O . LYS A 1 176 ? -18.103 19.589 13.594 1.00 97.44 176 LYS A O 1
ATOM 1421 N N . LEU A 1 177 ? -18.402 21.754 13.048 1.00 97.81 177 LEU A N 1
ATOM 1422 C CA . LEU A 1 177 ? -18.188 22.297 14.387 1.00 97.81 177 LEU A CA 1
ATOM 1423 C C . LEU A 1 177 ? -19.429 22.052 15.257 1.00 97.81 177 LEU A C 1
ATOM 1425 O O . LEU A 1 177 ? -20.526 22.487 14.905 1.00 97.81 177 LEU A O 1
ATOM 1429 N N . ILE A 1 178 ? -19.249 21.402 16.405 1.00 97.44 178 ILE A N 1
ATOM 1430 C CA . ILE A 1 178 ? -20.307 21.123 17.381 1.00 97.44 178 ILE A CA 1
ATOM 1431 C C . ILE A 1 178 ? -20.008 21.855 18.693 1.00 97.44 178 ILE A C 1
ATOM 1433 O O . ILE A 1 178 ? -18.888 21.815 19.209 1.00 97.44 178 ILE A O 1
ATOM 1437 N N . THR A 1 179 ? -21.031 22.524 19.233 1.00 96.31 179 THR A N 1
ATOM 1438 C CA . THR A 1 179 ? -20.954 23.336 20.460 1.00 96.31 179 THR A CA 1
ATOM 1439 C C . THR A 1 179 ? -21.934 22.902 21.560 1.00 96.31 179 THR A C 1
ATOM 1441 O O . THR A 1 179 ? -21.611 23.084 22.732 1.00 96.31 179 THR A O 1
ATOM 1444 N N . ASP A 1 180 ? -23.092 22.295 21.247 1.00 96.38 180 ASP A N 1
ATOM 1445 C CA . ASP A 1 180 ? -23.935 21.650 22.272 1.00 96.38 180 ASP A CA 1
ATOM 1446 C C . ASP A 1 180 ? -23.399 20.240 22.572 1.00 96.38 180 ASP A C 1
ATOM 1448 O O . ASP A 1 180 ? -23.412 19.346 21.723 1.00 96.38 180 ASP A O 1
ATOM 1452 N N . LYS A 1 181 ? -22.979 20.025 23.824 1.00 94.25 181 LYS A N 1
ATOM 1453 C CA . LYS A 1 181 ? -22.519 18.736 24.365 1.00 94.25 181 LYS A CA 1
ATOM 1454 C C . LYS A 1 181 ? -23.551 17.602 24.215 1.00 94.25 181 LYS A C 1
ATOM 1456 O O . LYS A 1 181 ? -23.188 16.438 24.325 1.00 94.25 181 LYS A O 1
ATOM 1461 N N . LYS A 1 182 ? -24.829 17.900 23.952 1.00 95.62 182 LYS A N 1
ATOM 1462 C CA . LYS A 1 182 ? -25.856 16.885 23.647 1.00 95.62 182 LYS A CA 1
ATOM 1463 C C . LYS A 1 182 ? -25.727 16.280 22.253 1.00 95.62 182 LYS A C 1
ATOM 1465 O O . LYS A 1 182 ? -26.121 15.133 22.068 1.00 95.62 182 LYS A O 1
ATOM 1470 N N . GLU A 1 183 ? -25.221 17.023 21.269 1.00 95.38 183 GLU A N 1
ATOM 1471 C CA . GLU A 1 183 ? -25.158 16.531 19.887 1.00 95.38 183 GLU A CA 1
ATOM 1472 C C . GLU A 1 183 ? -24.110 15.422 19.710 1.00 95.38 183 GLU A C 1
ATOM 1474 O O . GLU A 1 183 ? -24.295 14.567 18.843 1.00 95.38 183 GLU A O 1
ATOM 1479 N N . ILE A 1 184 ? -23.081 15.399 20.569 1.00 95.31 184 ILE A N 1
ATOM 1480 C CA . ILE A 1 184 ? -22.032 14.368 20.641 1.00 95.31 184 ILE A CA 1
ATOM 1481 C C . ILE A 1 184 ? -22.294 13.265 21.684 1.00 95.31 184 ILE A C 1
ATOM 1483 O O . ILE A 1 184 ? -21.389 12.482 21.976 1.00 95.31 184 ILE A O 1
ATOM 1487 N N . ASP A 1 185 ? -23.501 13.166 22.262 1.00 96.06 185 ASP A N 1
ATOM 1488 C CA . ASP A 1 185 ? -23.778 12.131 23.269 1.00 96.06 185 ASP A CA 1
ATOM 1489 C C . ASP A 1 185 ? -23.538 10.716 22.705 1.00 96.06 185 ASP A C 1
ATOM 1491 O O . ASP A 1 185 ? -24.062 10.328 21.654 1.00 96.06 185 ASP A O 1
ATOM 1495 N N . GLY A 1 186 ? -22.746 9.939 23.443 1.00 94.25 186 GLY A N 1
ATOM 1496 C CA . GLY A 1 186 ? -22.287 8.601 23.086 1.00 94.25 186 GLY A CA 1
ATOM 1497 C C . GLY A 1 186 ? -20.856 8.530 22.553 1.00 94.25 186 GLY A C 1
ATOM 1498 O O . GLY A 1 186 ? -20.267 7.461 22.672 1.00 94.25 186 GLY A O 1
ATOM 1499 N N . LEU A 1 187 ? -20.266 9.619 22.034 1.00 94.44 187 LEU A N 1
ATOM 1500 C CA . LEU A 1 187 ? -18.881 9.578 21.545 1.00 94.44 187 LEU A CA 1
ATOM 1501 C C . LEU A 1 187 ? -17.880 9.243 22.676 1.00 94.44 187 LEU A C 1
ATOM 1503 O O . LEU A 1 187 ? -17.987 9.817 23.764 1.00 94.44 187 LEU A O 1
ATOM 1507 N N . PRO A 1 188 ? -16.898 8.353 22.428 1.00 91.19 188 PRO A N 1
ATOM 1508 C CA . PRO A 1 188 ? -15.894 7.970 23.417 1.00 91.19 188 PRO A CA 1
ATOM 1509 C C . PRO A 1 188 ? -14.877 9.090 23.689 1.00 91.19 188 PRO A C 1
ATOM 1511 O O . PRO A 1 188 ? -14.734 10.038 22.909 1.00 91.19 188 PRO A O 1
ATOM 1514 N N . ALA A 1 189 ? -14.141 8.978 24.798 1.00 87.75 189 ALA A N 1
ATOM 1515 C CA . ALA A 1 189 ? -13.188 9.997 25.235 1.00 87.75 189 ALA A CA 1
ATOM 1516 C C . ALA A 1 189 ? -12.039 10.189 24.229 1.00 87.75 189 ALA A C 1
ATOM 1518 O O . ALA A 1 189 ? -11.627 11.325 23.984 1.00 87.75 189 ALA A O 1
ATOM 1519 N N . SER A 1 190 ? -11.582 9.105 23.597 1.00 84.25 190 SER A N 1
ATOM 1520 C CA . SER A 1 190 ? -10.626 9.114 22.484 1.00 84.25 190 SER A CA 1
ATOM 1521 C C . SER A 1 190 ? -11.091 10.002 21.320 1.00 84.25 190 SER A C 1
ATOM 1523 O O . SER A 1 190 ? -10.374 10.915 20.903 1.00 84.25 190 SER A O 1
ATOM 1525 N N . ALA A 1 191 ? -12.322 9.800 20.844 1.00 88.38 191 ALA A N 1
ATOM 1526 C CA . ALA A 1 191 ? -12.910 10.563 19.744 1.00 88.38 191 ALA A CA 1
ATOM 1527 C C . ALA A 1 191 ? -13.152 12.036 20.105 1.00 88.38 191 ALA A C 1
ATOM 1529 O O . ALA A 1 191 ? -12.891 12.920 19.290 1.00 88.38 191 ALA A O 1
ATOM 1530 N N . LEU A 1 192 ? -13.601 12.322 21.332 1.00 91.88 192 LEU A N 1
ATOM 1531 C CA . LEU A 1 192 ? -13.762 13.698 21.815 1.00 91.88 192 LEU A CA 1
ATOM 1532 C C . LEU A 1 192 ? -12.414 14.421 21.956 1.00 91.88 192 LEU A C 1
ATOM 1534 O O . LEU A 1 192 ? -12.340 15.619 21.685 1.00 91.88 192 LEU A O 1
ATOM 1538 N N . GLY A 1 193 ? -11.346 13.703 22.319 1.00 87.94 193 GLY A N 1
ATOM 1539 C CA . GLY A 1 193 ? -9.972 14.207 22.298 1.00 87.94 193 GLY A CA 1
ATOM 1540 C C . GLY A 1 193 ? -9.516 14.595 20.893 1.00 87.94 193 GLY A C 1
ATOM 1541 O O . GLY A 1 193 ? -9.117 15.740 20.679 1.00 87.94 193 GLY A O 1
ATOM 1542 N N . LEU A 1 194 ? -9.655 13.683 19.925 1.00 86.62 194 LEU A N 1
ATOM 1543 C CA . LEU A 1 194 ? -9.313 13.935 18.521 1.00 86.62 194 LEU A CA 1
ATOM 1544 C C . LEU A 1 194 ? -10.122 15.104 17.934 1.00 86.62 194 LEU A C 1
ATOM 1546 O O . LEU A 1 194 ? -9.555 16.010 17.328 1.00 86.62 194 LEU A O 1
ATOM 1550 N N . ALA A 1 195 ? -11.438 15.134 18.149 1.00 91.44 195 ALA A N 1
ATOM 1551 C CA . ALA A 1 195 ? -12.301 16.193 17.629 1.00 91.44 195 ALA A CA 1
ATOM 1552 C C . ALA A 1 195 ? -12.016 17.564 18.276 1.00 91.44 195 ALA A C 1
ATOM 1554 O O . ALA A 1 195 ? -12.120 18.593 17.607 1.00 91.44 195 ALA A O 1
ATOM 1555 N N . ALA A 1 196 ? -11.616 17.604 19.553 1.00 91.12 196 ALA A N 1
ATOM 1556 C CA . ALA A 1 196 ? -11.163 18.834 20.204 1.00 91.12 196 ALA A CA 1
ATOM 1557 C C . ALA A 1 196 ? -9.789 19.291 19.678 1.00 91.12 196 ALA A C 1
ATOM 1559 O O . ALA A 1 196 ? -9.624 20.466 19.361 1.00 91.12 196 ALA A O 1
ATOM 1560 N N . GLN A 1 197 ? -8.826 18.380 19.499 1.00 86.31 197 GLN A N 1
ATOM 1561 C CA . GLN A 1 197 ? -7.518 18.687 18.901 1.00 86.31 197 GLN A CA 1
ATOM 1562 C C . GLN A 1 197 ? -7.660 19.225 17.465 1.00 86.31 197 GLN A C 1
ATOM 1564 O O . GLN A 1 197 ? -6.998 20.194 17.090 1.00 86.31 197 GLN A O 1
ATOM 1569 N N . THR A 1 198 ? -8.581 18.654 16.685 1.00 89.31 198 THR A N 1
ATOM 1570 C CA . THR A 1 198 ? -8.952 19.145 15.350 1.00 89.31 198 THR A CA 1
ATOM 1571 C C . THR A 1 198 ? -9.621 20.520 15.412 1.00 89.31 198 THR A C 1
ATOM 1573 O O . THR A 1 198 ? -9.372 21.361 14.555 1.00 89.31 198 THR A O 1
ATOM 1576 N N . ALA A 1 199 ? -10.415 20.814 16.444 1.00 92.69 199 ALA A N 1
ATOM 1577 C CA . ALA A 1 199 ? -10.949 22.160 16.645 1.00 92.69 199 ALA A CA 1
ATOM 1578 C C . ALA A 1 199 ? -9.838 23.177 16.989 1.00 92.69 199 ALA A C 1
ATOM 1580 O O . ALA A 1 199 ? -9.844 24.277 16.432 1.00 92.69 199 ALA A O 1
ATOM 1581 N N . VAL A 1 200 ? -8.848 22.815 17.821 1.00 91.38 200 VAL A N 1
ATOM 1582 C CA . VAL A 1 200 ? -7.672 23.668 18.104 1.00 91.38 200 VAL A CA 1
ATOM 1583 C C . VAL A 1 200 ? -6.903 23.989 16.819 1.00 91.38 200 VAL A C 1
ATOM 1585 O O . VAL A 1 200 ? -6.636 25.160 16.554 1.00 91.38 200 VAL A O 1
ATOM 1588 N N . SER A 1 201 ? -6.608 22.993 15.972 1.00 87.75 201 SER A N 1
ATOM 1589 C CA . SER A 1 201 ? -5.879 23.216 14.708 1.00 87.75 201 SER A CA 1
ATOM 1590 C C . SER A 1 201 ? -6.661 24.041 13.671 1.00 87.75 201 SER A C 1
ATOM 1592 O O . SER A 1 201 ? -6.066 24.585 12.741 1.00 87.75 201 SER A O 1
ATOM 1594 N N . LYS A 1 202 ? -7.978 24.196 13.861 1.00 90.94 202 LYS A N 1
ATOM 1595 C CA . LYS A 1 202 ? -8.872 25.077 13.089 1.00 90.94 202 LYS A CA 1
ATOM 1596 C C . LYS A 1 202 ? -9.117 26.445 13.753 1.00 90.94 202 LYS A C 1
ATOM 1598 O O . LYS A 1 202 ? -9.942 27.216 13.272 1.00 90.94 202 LYS A O 1
ATOM 1603 N N . GLY A 1 203 ? -8.388 26.777 14.824 1.00 93.25 203 GLY A N 1
ATOM 1604 C CA . GLY A 1 203 ? -8.415 28.091 15.482 1.00 93.25 203 GLY A CA 1
ATOM 1605 C C . GLY A 1 203 ? -9.290 28.188 16.737 1.00 93.25 203 GLY A C 1
ATOM 1606 O O . GLY A 1 203 ? -9.437 29.274 17.296 1.00 93.25 203 GLY A O 1
ATOM 1607 N N . HIS A 1 204 ? -9.858 27.083 17.226 1.00 93.88 204 HIS A N 1
ATOM 1608 C CA . HIS A 1 204 ? -10.583 27.055 18.499 1.00 93.88 204 HIS A CA 1
ATOM 1609 C C . HIS A 1 204 ? -9.630 26.738 19.662 1.00 93.88 204 HIS A C 1
ATOM 1611 O O . HIS A 1 204 ? -9.707 25.670 20.257 1.00 93.88 204 HIS A O 1
ATOM 1617 N N . GLU A 1 205 ? -8.735 27.670 20.003 1.00 92.56 205 GLU A N 1
ATOM 1618 C CA . GLU A 1 205 ? -7.662 27.487 21.007 1.00 92.56 205 GLU A CA 1
ATOM 1619 C C . GLU A 1 205 ? -8.137 26.959 22.376 1.00 92.56 205 GLU A C 1
ATOM 1621 O O . GLU A 1 205 ? -7.404 26.246 23.054 1.00 92.56 205 GLU A O 1
ATOM 1626 N N . ASN A 1 206 ? -9.372 27.279 22.778 1.00 91.94 206 ASN A N 1
ATOM 1627 C CA . ASN A 1 206 ? -9.968 26.841 24.048 1.00 91.94 206 ASN A CA 1
ATOM 1628 C C . ASN A 1 206 ? -10.682 25.473 23.968 1.00 91.94 206 ASN A C 1
ATOM 1630 O O . ASN A 1 206 ? -11.375 25.094 24.914 1.00 91.94 206 ASN A O 1
ATOM 1634 N N . ALA A 1 207 ? -10.582 24.753 22.845 1.00 93.12 207 ALA A N 1
ATOM 1635 C CA . ALA A 1 207 ? -11.255 23.473 22.660 1.00 93.12 207 ALA A CA 1
ATOM 1636 C C . ALA A 1 207 ? -10.683 22.375 23.567 1.00 93.12 207 ALA A C 1
ATOM 1638 O O . ALA A 1 207 ? -9.472 22.203 23.695 1.00 93.12 207 ALA A O 1
ATOM 1639 N N . SER A 1 208 ? -11.573 21.602 24.190 1.00 92.12 208 SER A N 1
ATOM 1640 C CA . SER A 1 208 ? -11.211 20.522 25.114 1.00 92.12 208 SER A CA 1
ATOM 1641 C C . SER A 1 208 ? -12.114 19.305 24.934 1.00 92.12 208 SER A C 1
ATOM 1643 O O . SER A 1 208 ? -13.293 19.445 24.617 1.00 92.12 208 SER A O 1
ATOM 1645 N N . ALA A 1 209 ? -11.587 18.103 25.190 1.00 89.56 209 ALA A N 1
ATOM 1646 C CA . ALA A 1 209 ? -12.359 16.863 25.069 1.00 89.56 209 ALA A CA 1
ATOM 1647 C C . ALA A 1 209 ? -13.639 16.881 25.927 1.00 89.56 209 ALA A C 1
ATOM 1649 O O . ALA A 1 209 ? -14.691 16.427 25.485 1.00 89.56 209 ALA A O 1
ATOM 1650 N N . GLU A 1 210 ? -13.565 17.448 27.136 1.00 91.00 210 GLU A N 1
ATOM 1651 C CA . GLU A 1 210 ? -14.688 17.492 28.072 1.00 91.00 210 GLU A CA 1
ATOM 1652 C C . GLU A 1 210 ? -15.738 18.557 27.713 1.00 91.00 210 GLU A C 1
ATOM 1654 O O . GLU A 1 210 ? -16.934 18.283 27.827 1.00 91.00 210 GLU A O 1
ATOM 1659 N N . ASN A 1 211 ? -15.330 19.768 27.317 1.00 91.69 211 ASN A N 1
ATOM 1660 C CA . ASN A 1 211 ? -16.233 20.928 27.239 1.00 91.69 211 ASN A CA 1
ATOM 1661 C C . ASN A 1 211 ? -16.400 21.503 25.823 1.00 91.69 211 ASN A C 1
ATOM 1663 O O . ASN A 1 211 ? -17.208 22.411 25.630 1.00 91.69 211 ASN A O 1
ATOM 1667 N N . GLY A 1 212 ? -15.685 20.955 24.839 1.00 92.00 212 GLY A N 1
ATOM 1668 C CA . GLY A 1 212 ? -15.737 21.384 23.447 1.00 92.00 212 GLY A CA 1
ATOM 1669 C C . GLY A 1 212 ? -15.080 22.752 23.215 1.00 92.00 212 GLY A C 1
ATOM 1670 O O . GLY A 1 212 ? -14.337 23.226 24.079 1.00 92.00 212 GLY A O 1
ATOM 1671 N N . PRO A 1 213 ? -15.332 23.387 22.053 1.00 96.44 213 PRO A N 1
ATOM 1672 C CA . PRO A 1 213 ? -16.066 22.818 20.919 1.00 96.44 213 PRO A CA 1
ATOM 1673 C C . PRO A 1 213 ? -15.322 21.636 20.278 1.00 96.44 213 PRO A C 1
ATOM 1675 O O . PRO A 1 213 ? -14.121 21.468 20.474 1.00 96.44 213 PRO A O 1
ATOM 1678 N N . TRP A 1 214 ? -16.038 20.829 19.500 1.00 97.31 214 TRP A N 1
ATOM 1679 C CA . TRP A 1 214 ? -15.491 19.657 18.808 1.00 97.31 214 TRP A CA 1
ATOM 1680 C C . TRP A 1 214 ? -15.650 19.823 17.296 1.00 97.31 214 TRP A C 1
ATOM 1682 O O . TRP A 1 214 ? -16.693 20.292 16.842 1.00 97.31 214 TRP A O 1
ATOM 1692 N N . MET A 1 215 ? -14.644 19.435 16.513 1.00 96.94 215 MET A N 1
ATOM 1693 C CA . MET A 1 215 ? -14.694 19.450 15.051 1.00 96.94 215 MET A CA 1
ATOM 1694 C C . MET A 1 215 ? -14.789 18.020 14.515 1.00 96.94 215 MET A C 1
ATOM 1696 O O . MET A 1 215 ? -13.873 17.225 14.711 1.00 96.94 215 MET A O 1
ATOM 1700 N N . ILE A 1 216 ? -15.892 17.710 13.834 1.00 97.56 216 ILE A N 1
ATOM 1701 C CA . ILE A 1 216 ? -16.121 16.433 13.147 1.00 97.56 216 ILE A CA 1
ATOM 1702 C C . ILE A 1 216 ? -15.773 16.572 11.657 1.00 97.56 216 ILE A C 1
ATOM 1704 O O . ILE A 1 216 ? -16.029 17.606 11.035 1.00 97.56 216 ILE A O 1
ATOM 1708 N N . THR A 1 217 ? -15.186 15.516 11.097 1.00 95.62 217 THR A N 1
ATOM 1709 C CA . THR A 1 217 ? -14.517 15.465 9.785 1.00 95.62 217 THR A CA 1
ATOM 1710 C C . THR A 1 217 ? -14.772 14.107 9.102 1.00 95.62 217 THR A C 1
ATOM 1712 O O . THR A 1 217 ? -15.433 13.240 9.673 1.00 95.62 217 THR A O 1
ATOM 1715 N N . LEU A 1 218 ? -14.311 13.918 7.855 1.00 96.38 218 LEU A N 1
ATOM 1716 C CA . LEU A 1 218 ? -14.573 12.700 7.054 1.00 96.38 218 LEU A CA 1
ATOM 1717 C C . LEU A 1 218 ? -13.360 11.768 6.868 1.00 96.38 218 LEU A C 1
ATOM 1719 O O . LEU A 1 218 ? -13.429 10.819 6.082 1.00 96.38 218 LEU A O 1
ATOM 1723 N N . ASP A 1 219 ? -12.257 12.015 7.576 1.00 87.94 219 ASP A N 1
ATOM 1724 C CA . ASP A 1 219 ? -11.210 11.011 7.785 1.00 87.94 219 ASP A CA 1
ATOM 1725 C C . ASP A 1 219 ? -11.764 9.788 8.539 1.00 87.94 219 ASP A C 1
ATOM 1727 O O . ASP A 1 219 ? -12.777 9.872 9.236 1.00 87.94 219 ASP A O 1
ATOM 1731 N N . ALA A 1 220 ? -11.124 8.627 8.377 1.00 85.75 220 ALA A N 1
ATOM 1732 C CA . ALA A 1 220 ? -11.669 7.372 8.891 1.00 85.75 220 ALA A CA 1
ATOM 1733 C C . ALA A 1 220 ? -11.838 7.339 10.428 1.00 85.75 220 ALA A C 1
ATOM 1735 O O . ALA A 1 220 ? -12.914 6.915 10.852 1.00 85.75 220 ALA A O 1
ATOM 1736 N N . PRO A 1 221 ? -10.883 7.802 11.265 1.00 84.94 221 PRO A N 1
ATOM 1737 C CA . PRO A 1 221 ? -11.067 7.842 12.719 1.00 84.94 221 PRO A CA 1
ATOM 1738 C C . PRO A 1 221 ? -12.256 8.708 13.161 1.00 84.94 221 PRO A C 1
ATOM 1740 O O . PRO A 1 221 ? -13.101 8.244 13.929 1.00 84.94 221 PRO A O 1
ATOM 1743 N N . SER A 1 222 ? -12.364 9.936 12.638 1.00 91.31 222 SER A N 1
ATOM 1744 C CA . SER A 1 222 ? -13.449 10.875 12.961 1.00 91.31 222 SER A CA 1
ATOM 1745 C C . SER A 1 222 ? -14.813 10.355 12.485 1.00 91.31 222 SER A C 1
ATOM 1747 O O . SER A 1 222 ? -15.777 10.296 13.255 1.00 91.31 222 SER A O 1
ATOM 1749 N N . PHE A 1 223 ? -14.879 9.869 11.241 1.00 96.12 223 PHE A N 1
ATOM 1750 C CA . PHE A 1 223 ? -16.087 9.297 10.648 1.00 96.12 223 PHE A CA 1
ATOM 1751 C C . PHE A 1 223 ? -16.573 8.045 11.392 1.00 96.12 223 PHE A C 1
ATOM 1753 O O . PHE A 1 223 ? -17.743 7.963 11.773 1.00 96.12 223 PHE A O 1
ATOM 1760 N N . MET A 1 224 ? -15.693 7.064 11.615 1.00 92.88 224 MET A N 1
ATOM 1761 C CA . MET A 1 224 ? -16.075 5.788 12.228 1.00 92.88 224 MET A CA 1
ATOM 1762 C C . MET A 1 224 ? -16.547 5.973 13.670 1.00 92.88 224 MET A C 1
ATOM 1764 O O . MET A 1 224 ? -17.576 5.403 14.033 1.00 92.88 224 MET A O 1
ATOM 1768 N N . ALA A 1 225 ? -15.900 6.851 14.446 1.00 92.19 225 ALA A N 1
ATOM 1769 C CA . ALA A 1 225 ? -16.335 7.170 15.803 1.00 92.19 225 ALA A CA 1
ATOM 1770 C C . ALA A 1 225 ? -17.781 7.703 15.851 1.00 92.19 225 ALA A C 1
ATOM 1772 O O . ALA A 1 225 ? -18.578 7.256 16.681 1.00 92.19 225 ALA A O 1
ATOM 1773 N N . VAL A 1 226 ? -18.159 8.598 14.928 1.00 97.81 226 VAL A N 1
ATOM 1774 C CA . VAL A 1 226 ? -19.553 9.058 14.799 1.00 97.81 226 VAL A CA 1
ATOM 1775 C C . VAL A 1 226 ? -20.477 7.907 14.417 1.00 97.81 226 VAL A C 1
ATOM 1777 O O . VAL A 1 226 ? -21.504 7.704 15.068 1.00 97.81 226 VAL A O 1
ATOM 1780 N N . MET A 1 227 ? -20.110 7.120 13.405 1.00 98.19 227 MET A N 1
ATOM 1781 C CA . MET A 1 227 ? -20.972 6.052 12.899 1.00 98.19 227 MET A CA 1
ATOM 1782 C C . MET A 1 227 ? -21.166 4.887 13.880 1.00 98.19 227 MET A C 1
ATOM 1784 O O . MET A 1 227 ? -22.223 4.261 13.844 1.00 98.19 227 MET A O 1
ATOM 1788 N N . GLN A 1 228 ? -20.190 4.593 14.745 1.00 96.12 228 GLN A N 1
ATOM 1789 C CA . GLN A 1 228 ? -20.277 3.548 15.773 1.00 96.12 228 GLN A CA 1
ATOM 1790 C C . GLN A 1 228 ? -20.890 4.045 17.089 1.00 96.12 228 GLN A C 1
ATOM 1792 O O . GLN A 1 228 ? -21.576 3.264 17.746 1.00 96.12 228 GLN A O 1
ATOM 1797 N N . HIS A 1 229 ? -20.690 5.305 17.501 1.00 96.38 229 HIS A N 1
ATOM 1798 C CA . HIS A 1 229 ? -20.987 5.725 18.884 1.00 96.38 229 HIS A CA 1
ATOM 1799 C C . HIS A 1 229 ? -21.949 6.913 19.045 1.00 96.38 229 HIS A C 1
ATOM 1801 O O . HIS A 1 229 ? -22.547 7.044 20.114 1.00 96.38 229 HIS A O 1
ATOM 1807 N N . ALA A 1 230 ? -22.175 7.758 18.031 1.00 97.69 230 ALA A N 1
ATOM 1808 C CA . ALA A 1 230 ? -23.082 8.898 18.190 1.00 97.69 230 ALA A CA 1
ATOM 1809 C C . ALA A 1 230 ? -24.546 8.436 18.334 1.00 97.69 230 ALA A C 1
ATOM 1811 O O . ALA A 1 230 ? -25.159 7.923 17.393 1.00 97.69 230 ALA A O 1
ATOM 1812 N N . LYS A 1 231 ? -25.151 8.657 19.508 1.00 96.69 231 LYS A N 1
ATOM 1813 C CA . LYS A 1 231 ? -26.574 8.344 19.758 1.00 96.69 231 LYS A CA 1
ATOM 1814 C C . LYS A 1 231 ? -27.508 9.259 18.964 1.00 96.69 231 LYS A C 1
ATOM 1816 O O . LYS A 1 231 ? -28.637 8.884 18.657 1.00 96.69 231 LYS A O 1
ATOM 1821 N N . ASN A 1 232 ? -27.037 10.457 18.623 1.00 97.31 232 ASN A N 1
ATOM 1822 C CA . ASN A 1 232 ? -27.744 11.426 17.797 1.00 97.31 232 ASN A CA 1
ATOM 1823 C C . ASN A 1 232 ? -27.894 10.910 16.349 1.00 97.31 232 ASN A C 1
ATOM 1825 O O . ASN A 1 232 ? -27.002 11.104 15.520 1.00 97.31 232 ASN A O 1
ATOM 1829 N N . ARG A 1 233 ? -29.036 10.274 16.032 1.00 96.88 233 ARG A N 1
ATOM 1830 C CA . ARG A 1 233 ? -29.342 9.742 14.685 1.00 96.88 233 ARG A CA 1
ATOM 1831 C C . ARG A 1 233 ? -29.178 10.795 13.583 1.00 96.88 233 ARG A C 1
ATOM 1833 O O . ARG A 1 233 ? -28.693 10.457 12.510 1.00 96.88 233 ARG A O 1
ATOM 1840 N N . ALA A 1 234 ? -29.525 12.058 13.846 1.00 97.50 234 ALA A N 1
ATOM 1841 C CA . ALA A 1 234 ? -29.400 13.129 12.857 1.00 97.50 234 ALA A CA 1
ATOM 1842 C C . ALA A 1 234 ? -27.930 13.449 12.528 1.00 97.50 234 ALA A C 1
ATOM 1844 O O . ALA A 1 234 ? -27.603 13.643 11.361 1.00 97.50 234 ALA A O 1
ATOM 1845 N N . LEU A 1 235 ? -27.031 13.421 13.523 1.00 98.19 235 LEU A N 1
ATOM 1846 C CA . LEU A 1 235 ? -25.589 13.553 13.283 1.00 98.19 235 LEU A CA 1
ATOM 1847 C C . LEU A 1 235 ? -25.042 12.356 12.491 1.00 98.19 235 LEU A C 1
ATOM 1849 O O . LEU A 1 235 ? -24.255 12.557 11.567 1.00 98.19 235 LEU A O 1
ATOM 1853 N N . ARG A 1 236 ? -25.495 11.127 12.796 1.00 98.44 236 ARG A N 1
ATOM 1854 C CA . ARG A 1 236 ? -25.139 9.938 11.998 1.00 98.44 236 ARG A CA 1
ATOM 1855 C C . ARG A 1 236 ? -25.610 10.067 10.550 1.00 98.44 236 ARG A C 1
ATOM 1857 O O . ARG A 1 236 ? -24.832 9.782 9.649 1.00 98.44 236 ARG A O 1
ATOM 1864 N N . GLU A 1 237 ? -26.846 10.507 10.307 1.00 98.50 237 GLU A N 1
ATOM 1865 C CA . GLU A 1 237 ? -27.369 10.701 8.947 1.00 98.50 237 GLU A CA 1
ATOM 1866 C C . GLU A 1 237 ? -26.598 11.793 8.187 1.00 98.50 237 GLU A C 1
ATOM 1868 O O . GLU A 1 237 ? -26.202 11.570 7.043 1.00 98.50 237 GLU A O 1
ATOM 1873 N N . GLU A 1 238 ? -26.339 12.945 8.813 1.00 98.56 238 GLU A N 1
ATOM 1874 C CA . GLU A 1 238 ? -25.606 14.059 8.197 1.00 98.56 238 GLU A CA 1
ATOM 1875 C C . GLU A 1 238 ? -24.181 13.646 7.795 1.00 98.56 238 GLU A C 1
ATOM 1877 O O . GLU A 1 238 ? -23.786 13.823 6.640 1.00 98.56 238 GLU A O 1
ATOM 1882 N N . VAL A 1 239 ? -23.434 13.031 8.718 1.00 98.56 239 VAL A N 1
ATOM 1883 C CA . VAL A 1 239 ? -22.049 12.587 8.493 1.00 98.56 239 VAL A CA 1
ATOM 1884 C C . VAL A 1 239 ? -21.986 11.408 7.514 1.00 98.56 239 VAL A C 1
ATOM 1886 O O . VAL A 1 239 ? -21.129 11.396 6.629 1.00 98.56 239 VAL A O 1
ATOM 1889 N N . TYR A 1 240 ? -22.925 10.458 7.587 1.00 98.62 240 TYR A N 1
ATOM 1890 C CA . TYR A 1 240 ? -23.033 9.363 6.618 1.00 98.62 240 TYR A CA 1
ATOM 1891 C C . TYR A 1 240 ? -23.284 9.878 5.198 1.00 98.62 240 TYR A C 1
ATOM 1893 O O . TYR A 1 240 ? -22.568 9.495 4.272 1.00 98.62 240 TYR A O 1
ATOM 1901 N N . ARG A 1 241 ? -24.267 10.771 5.015 1.00 98.62 241 ARG A N 1
ATOM 1902 C CA . ARG A 1 241 ? -24.577 11.354 3.702 1.00 98.62 241 ARG A CA 1
ATOM 1903 C C . ARG A 1 241 ? -23.391 12.146 3.161 1.00 98.62 241 ARG A C 1
ATOM 1905 O O . ARG A 1 241 ? -23.014 11.929 2.014 1.00 98.62 241 ARG A O 1
ATOM 1912 N N . ALA A 1 242 ? -22.761 12.979 3.990 1.00 98.38 242 ALA A N 1
ATOM 1913 C CA . ALA A 1 242 ? -21.581 13.745 3.601 1.00 98.38 242 ALA A CA 1
ATOM 1914 C C . ALA A 1 242 ? -20.417 12.846 3.143 1.00 98.38 242 ALA A C 1
ATOM 1916 O O . ALA A 1 242 ? -19.800 13.131 2.119 1.00 98.38 242 ALA A O 1
ATOM 1917 N N . TYR A 1 243 ? -20.156 11.734 3.842 1.00 98.25 243 TYR A N 1
ATOM 1918 C CA . TYR A 1 243 ? -19.146 10.744 3.448 1.00 98.25 243 TYR A CA 1
ATOM 1919 C C . TYR A 1 243 ? -19.474 10.052 2.118 1.00 98.25 243 TYR A C 1
ATOM 1921 O O . TYR A 1 243 ? -18.567 9.814 1.311 1.00 98.25 243 TYR A O 1
ATOM 1929 N N . LEU A 1 244 ? -20.755 9.727 1.905 1.00 98.00 244 LEU A N 1
ATOM 1930 C CA . LEU A 1 244 ? -21.272 9.002 0.741 1.00 98.00 244 LEU A CA 1
ATOM 1931 C C . LEU A 1 244 ? -21.303 9.858 -0.537 1.00 98.00 244 LEU A C 1
ATOM 1933 O O . LEU A 1 244 ? -21.161 9.315 -1.630 1.00 98.00 244 LEU A O 1
ATOM 1937 N N . THR A 1 245 ? -21.450 11.182 -0.400 1.00 98.19 245 THR A N 1
ATOM 1938 C CA . THR A 1 245 ? -21.444 12.164 -1.502 1.00 98.19 245 THR A CA 1
ATOM 1939 C C . THR A 1 245 ? -20.137 12.963 -1.600 1.00 98.19 245 THR A C 1
ATOM 1941 O O . THR A 1 245 ? -20.122 14.095 -2.095 1.00 98.19 245 THR A O 1
ATOM 1944 N N . ARG A 1 246 ? -19.015 12.416 -1.110 1.00 97.81 246 ARG A N 1
ATOM 1945 C CA . ARG A 1 246 ? -17.690 13.010 -1.354 1.00 97.81 246 ARG A CA 1
ATOM 1946 C C . ARG A 1 246 ? -17.353 12.949 -2.842 1.00 97.81 246 ARG A C 1
ATOM 1948 O O . ARG A 1 246 ? -17.607 11.947 -3.503 1.00 97.81 246 ARG A O 1
ATOM 1955 N N . ALA A 1 247 ? -16.752 14.028 -3.340 1.00 98.25 247 ALA A N 1
ATOM 1956 C CA . ALA A 1 247 ? -16.312 14.174 -4.725 1.00 98.25 247 ALA A CA 1
ATOM 1957 C C . ALA A 1 247 ? -17.411 13.885 -5.777 1.00 98.25 247 ALA A C 1
ATOM 1959 O O . ALA A 1 247 ? -17.141 13.320 -6.830 1.00 98.25 247 ALA A O 1
ATOM 1960 N N . SER A 1 248 ? -18.673 14.233 -5.494 1.00 98.19 248 SER A N 1
ATOM 1961 C CA . SER A 1 248 ? -19.816 13.919 -6.373 1.00 98.19 248 SER A CA 1
ATOM 1962 C C . SER A 1 248 ? -20.730 15.117 -6.676 1.00 98.19 248 SER A C 1
ATOM 1964 O O . SER A 1 248 ? -21.939 14.946 -6.847 1.00 98.19 248 SER A O 1
ATOM 1966 N N . SER A 1 249 ? -20.192 16.341 -6.605 1.00 96.50 249 SER A N 1
ATOM 1967 C CA . SER A 1 249 ? -20.865 17.570 -7.056 1.00 96.50 249 SER A CA 1
ATOM 1968 C C . SER A 1 249 ? -19.903 18.765 -7.124 1.00 96.50 249 SER A C 1
ATOM 1970 O O . SER A 1 249 ? -18.925 18.840 -6.373 1.00 96.50 249 SER A O 1
ATOM 1972 N N . GLY A 1 250 ? -20.217 19.734 -7.990 1.00 96.50 250 GLY A N 1
ATOM 1973 C CA . GLY A 1 250 ? -19.451 20.977 -8.145 1.00 96.50 250 GLY A CA 1
ATOM 1974 C C . GLY A 1 250 ? -18.042 20.751 -8.700 1.00 96.50 250 GLY A C 1
ATOM 1975 O O . GLY A 1 250 ? -17.798 19.793 -9.425 1.00 96.50 250 GLY A O 1
ATOM 1976 N N . ASP A 1 251 ? -17.097 21.618 -8.331 1.00 94.31 251 ASP A N 1
ATOM 1977 C CA . ASP A 1 251 ? -15.719 21.611 -8.862 1.00 94.31 251 ASP A CA 1
ATOM 1978 C C . ASP A 1 251 ? -14.890 20.365 -8.476 1.00 94.31 251 ASP A C 1
ATOM 1980 O O . ASP A 1 251 ? -13.766 20.193 -8.947 1.00 94.31 251 ASP A O 1
ATOM 1984 N N . LEU A 1 252 ? -15.438 19.506 -7.606 1.00 97.38 252 LEU A N 1
ATOM 1985 C CA . LEU A 1 252 ? -14.830 18.264 -7.122 1.00 97.38 252 LEU A CA 1
ATOM 1986 C C . LEU A 1 252 ? -15.563 17.008 -7.636 1.00 97.38 252 LEU A C 1
ATOM 1988 O O . LEU A 1 252 ? -15.358 15.931 -7.087 1.00 97.38 252 LEU A O 1
ATOM 1992 N N . ASP A 1 253 ? -16.462 17.123 -8.620 1.00 98.31 253 ASP A N 1
ATOM 1993 C CA . ASP A 1 253 ? -17.252 15.983 -9.106 1.00 98.31 253 ASP A CA 1
ATOM 1994 C C . ASP A 1 253 ? -16.421 14.997 -9.948 1.00 98.31 253 ASP A C 1
ATOM 1996 O O . ASP A 1 253 ? -15.930 15.314 -11.033 1.00 98.31 253 ASP A O 1
ATOM 2000 N N . ASN A 1 254 ? -16.302 13.765 -9.457 1.00 98.69 254 ASN A N 1
ATOM 2001 C CA . ASN A 1 254 ? -15.634 12.654 -10.123 1.00 98.69 254 ASN A CA 1
ATOM 2002 C C . ASN A 1 254 ? -16.549 11.882 -11.096 1.00 98.69 254 ASN A C 1
ATOM 2004 O O . ASN A 1 254 ? -16.057 10.987 -11.780 1.00 98.69 254 ASN A O 1
ATOM 2008 N N . THR A 1 255 ? -17.842 12.208 -11.222 1.00 98.00 255 THR A N 1
ATOM 2009 C CA . THR A 1 255 ? -18.795 11.478 -12.091 1.00 98.00 255 THR A CA 1
ATOM 2010 C C . THR A 1 255 ? -18.365 11.461 -13.565 1.00 98.00 255 THR A C 1
ATOM 2012 O O . THR A 1 255 ? -18.317 10.399 -14.199 1.00 98.00 255 THR A O 1
ATOM 2015 N N . ASP A 1 256 ? -18.003 12.623 -14.114 1.00 97.00 256 ASP A N 1
ATOM 2016 C CA . ASP A 1 256 ? -17.547 12.739 -15.506 1.00 97.00 256 ASP A CA 1
ATOM 2017 C C . ASP A 1 256 ? -16.122 12.191 -15.683 1.00 97.00 256 ASP A C 1
ATOM 2019 O O . ASP A 1 256 ? -15.812 11.580 -16.708 1.00 97.00 256 ASP A O 1
ATOM 2023 N N . ILE A 1 257 ? -15.277 12.324 -14.652 1.00 98.25 257 ILE A N 1
ATOM 2024 C CA . ILE A 1 257 ? -13.914 11.773 -14.609 1.00 98.25 257 ILE A CA 1
ATOM 2025 C C . ILE A 1 257 ? -13.958 10.241 -14.700 1.00 98.25 257 ILE A C 1
ATOM 2027 O O . ILE A 1 257 ? -13.309 9.667 -15.572 1.00 98.25 257 ILE A O 1
ATOM 2031 N N . ILE A 1 258 ? -14.789 9.576 -13.888 1.00 98.62 258 ILE A N 1
ATOM 2032 C CA . ILE A 1 258 ? -15.055 8.128 -13.963 1.00 98.62 258 ILE A CA 1
ATOM 2033 C C . ILE A 1 258 ? -15.515 7.735 -15.370 1.00 98.62 258 ILE A C 1
ATOM 2035 O O . ILE A 1 258 ? -14.999 6.782 -15.957 1.00 98.62 258 ILE A O 1
ATOM 2039 N N . SER A 1 259 ? -16.482 8.471 -15.922 1.00 97.38 259 SER A N 1
ATOM 2040 C CA . SER A 1 259 ? -17.087 8.160 -17.221 1.00 97.38 259 SER A CA 1
ATOM 2041 C C . SER A 1 259 ? -16.060 8.237 -18.359 1.00 97.38 259 SER A C 1
ATOM 2043 O O . SER A 1 259 ? -15.995 7.340 -19.206 1.00 97.38 259 SER A O 1
ATOM 2045 N N . GLN A 1 260 ? -15.192 9.252 -18.336 1.00 98.25 260 GLN A N 1
ATOM 2046 C CA . GLN A 1 260 ? -14.094 9.405 -19.288 1.00 98.25 260 GLN A CA 1
ATOM 2047 C C . GLN A 1 260 ? -12.975 8.370 -19.058 1.00 98.25 260 GLN A C 1
ATOM 2049 O O . GLN A 1 260 ? -12.486 7.807 -20.037 1.00 98.25 260 GLN A O 1
ATOM 2054 N N . ILE A 1 261 ? -12.615 8.033 -17.810 1.00 98.69 261 ILE A N 1
ATOM 2055 C CA . ILE A 1 261 ? -11.653 6.955 -17.499 1.00 98.69 261 ILE A CA 1
ATOM 2056 C C . ILE A 1 261 ? -12.133 5.616 -18.075 1.00 98.69 261 ILE A C 1
ATOM 2058 O O . ILE A 1 261 ? -11.375 4.940 -18.770 1.00 98.69 261 ILE A O 1
ATOM 2062 N N . LEU A 1 262 ? -13.392 5.232 -17.837 1.00 98.69 262 LEU A N 1
ATOM 2063 C CA . LEU A 1 262 ? -13.952 3.966 -18.327 1.00 98.69 262 LEU A CA 1
ATOM 2064 C C . LEU A 1 262 ? -13.989 3.914 -19.861 1.00 98.69 262 LEU A C 1
ATOM 2066 O O . LEU A 1 262 ? -13.636 2.894 -20.458 1.00 98.69 262 LEU A O 1
ATOM 2070 N N . LYS A 1 263 ? -14.332 5.031 -20.513 1.00 98.50 263 LYS A N 1
ATOM 2071 C CA . LYS A 1 263 ? -14.267 5.171 -21.973 1.00 98.50 263 LYS A CA 1
ATOM 2072 C C . LYS A 1 263 ? -12.842 5.005 -22.504 1.00 98.50 263 LYS A C 1
ATOM 2074 O O . LYS A 1 263 ? -12.618 4.185 -23.391 1.00 98.50 263 LYS A O 1
ATOM 2079 N N . LEU A 1 264 ? -11.876 5.731 -21.944 1.00 98.62 264 LEU A N 1
ATOM 2080 C CA . LEU A 1 264 ? -10.467 5.664 -22.340 1.00 98.62 264 LEU A CA 1
ATOM 2081 C C . LEU A 1 264 ? -9.875 4.263 -22.123 1.00 98.62 264 LEU A C 1
ATOM 2083 O O . LEU A 1 264 ? -9.164 3.757 -22.990 1.00 98.62 264 LEU A O 1
ATOM 2087 N N . ARG A 1 265 ? -10.227 3.588 -21.022 1.00 98.62 265 ARG A N 1
ATOM 2088 C CA . ARG A 1 265 ? -9.862 2.188 -20.749 1.00 98.62 265 ARG A CA 1
ATOM 2089 C C . ARG A 1 265 ? -10.434 1.219 -21.789 1.00 98.62 265 ARG A C 1
ATOM 2091 O O . ARG A 1 265 ? -9.717 0.328 -22.248 1.00 98.62 265 ARG A O 1
ATOM 2098 N N . LEU A 1 266 ? -11.684 1.410 -22.215 1.00 98.56 266 LEU A N 1
ATOM 2099 C CA . LEU A 1 266 ? -12.302 0.616 -23.282 1.00 98.56 266 LEU A CA 1
ATOM 2100 C C . LEU A 1 266 ? -11.684 0.901 -24.665 1.00 98.56 266 LEU A C 1
ATOM 2102 O O . LEU A 1 266 ? -11.524 -0.020 -25.465 1.00 98.56 266 LEU A O 1
ATOM 2106 N N . GLU A 1 267 ? -11.307 2.148 -24.957 1.00 98.25 267 GLU A N 1
ATOM 2107 C CA . GLU A 1 267 ? -10.588 2.497 -26.190 1.00 98.25 267 GLU A CA 1
ATOM 2108 C C . GLU A 1 267 ? -9.154 1.938 -26.200 1.00 98.25 267 GLU A C 1
ATOM 2110 O O . GLU A 1 267 ? -8.736 1.386 -27.220 1.00 98.25 267 GLU A O 1
ATOM 2115 N N . LYS A 1 268 ? -8.438 1.967 -25.064 1.00 98.06 268 LYS A N 1
ATOM 2116 C CA . LYS A 1 268 ? -7.131 1.307 -24.887 1.00 98.06 268 LYS A CA 1
ATOM 2117 C C . LYS A 1 268 ? -7.219 -0.194 -25.168 1.00 98.06 268 LYS A C 1
ATOM 2119 O O . LYS A 1 268 ? -6.410 -0.717 -25.929 1.00 98.06 268 LYS A O 1
ATOM 2124 N N . ALA A 1 269 ? -8.208 -0.875 -24.585 1.00 98.06 269 ALA A N 1
ATOM 2125 C CA . ALA A 1 269 ? -8.412 -2.308 -24.790 1.00 98.06 269 ALA A CA 1
ATOM 2126 C C . ALA A 1 269 ? -8.599 -2.656 -26.272 1.00 98.06 269 ALA A C 1
ATOM 2128 O O . ALA A 1 269 ? -7.913 -3.537 -26.785 1.00 98.06 269 ALA A O 1
ATOM 2129 N N . LYS A 1 270 ? -9.454 -1.900 -26.973 1.00 97.38 270 LYS A N 1
ATOM 2130 C CA . LYS A 1 270 ? -9.732 -2.093 -28.403 1.00 97.38 270 LYS A CA 1
ATOM 2131 C C . LYS A 1 270 ? -8.512 -1.833 -29.292 1.00 97.38 270 LYS A C 1
ATOM 2133 O O . LYS A 1 270 ? -8.345 -2.544 -30.277 1.00 97.38 270 LYS A O 1
ATOM 2138 N N . LEU A 1 271 ? -7.654 -0.862 -28.953 1.00 97.44 271 LEU A N 1
ATOM 2139 C CA . LEU A 1 271 ? -6.377 -0.649 -29.655 1.00 97.44 271 LEU A CA 1
ATOM 2140 C C . LEU A 1 271 ? -5.419 -1.832 -29.467 1.00 97.44 271 LEU A C 1
ATOM 2142 O O . LEU A 1 271 ? -4.802 -2.266 -30.432 1.00 97.44 271 LEU A O 1
ATOM 2146 N N . LEU A 1 272 ? -5.347 -2.393 -28.258 1.00 96.75 272 LEU A N 1
ATOM 2147 C CA . LEU A 1 272 ? -4.543 -3.580 -27.941 1.00 96.75 272 LEU A CA 1
ATOM 2148 C C . LEU A 1 272 ? -5.178 -4.915 -28.406 1.00 96.75 272 LEU A C 1
ATOM 2150 O O . LEU A 1 272 ? -4.661 -5.979 -28.081 1.00 96.75 272 LEU A O 1
ATOM 2154 N N . GLY A 1 273 ? -6.296 -4.889 -29.142 1.00 96.62 273 GLY A N 1
ATOM 2155 C CA . GLY A 1 273 ? -6.970 -6.088 -29.667 1.00 96.62 273 GLY A CA 1
ATOM 2156 C C . GLY A 1 273 ? -7.874 -6.844 -28.680 1.00 96.62 273 GLY A C 1
ATOM 2157 O O . GLY A 1 273 ? -8.448 -7.871 -29.046 1.00 96.62 273 GLY A O 1
ATOM 2158 N N . TYR A 1 274 ? -8.050 -6.340 -27.457 1.00 97.50 274 TYR A N 1
ATOM 2159 C CA . TYR A 1 274 ? -8.921 -6.919 -26.429 1.00 97.50 274 TYR A CA 1
ATOM 2160 C C . TYR A 1 274 ? -10.359 -6.383 -26.525 1.00 97.50 274 TYR A C 1
ATOM 2162 O O . TYR A 1 274 ? -10.606 -5.277 -27.015 1.00 97.50 274 TYR A O 1
ATOM 2170 N N . LYS A 1 275 ? -11.341 -7.147 -26.026 1.00 97.44 275 LYS A N 1
ATOM 2171 C CA . LYS A 1 275 ? -12.765 -6.762 -26.087 1.00 97.44 275 LYS A CA 1
ATOM 2172 C C . LYS A 1 275 ? -13.115 -5.667 -25.078 1.00 97.44 275 LYS A C 1
ATOM 2174 O O . LYS A 1 275 ? -13.950 -4.808 -25.363 1.00 97.44 275 LYS A O 1
ATOM 2179 N N . ASN A 1 276 ? -12.507 -5.728 -23.895 1.00 97.69 276 ASN A N 1
ATOM 2180 C CA . ASN A 1 276 ? -12.766 -4.851 -22.754 1.00 97.69 276 ASN A CA 1
ATOM 2181 C C . ASN A 1 276 ? -11.506 -4.685 -21.883 1.00 97.69 276 ASN A C 1
ATOM 2183 O O . ASN A 1 276 ? -10.501 -5.366 -22.089 1.00 97.69 276 ASN A O 1
ATOM 2187 N N . PHE A 1 277 ? -11.543 -3.760 -20.920 1.00 98.31 277 PHE A N 1
ATOM 2188 C CA . PHE A 1 277 ? -10.370 -3.455 -20.094 1.00 98.31 277 PHE A CA 1
ATOM 2189 C C . PHE A 1 277 ? -10.033 -4.562 -19.089 1.00 98.31 277 PHE A C 1
ATOM 2191 O O . PHE A 1 277 ? -8.864 -4.732 -18.748 1.00 98.31 277 PHE A O 1
ATOM 2198 N N . ALA A 1 278 ? -11.016 -5.351 -18.645 1.00 98.25 278 ALA A N 1
ATOM 2199 C CA . ALA A 1 278 ? -10.739 -6.479 -17.767 1.00 98.25 278 ALA A CA 1
ATOM 2200 C C . ALA A 1 278 ? -9.816 -7.509 -18.435 1.00 98.25 278 ALA A C 1
ATOM 2202 O O . ALA A 1 278 ? -8.852 -7.931 -17.809 1.00 98.25 278 ALA A O 1
ATOM 2203 N N . GLU A 1 279 ? -10.020 -7.844 -19.713 1.00 97.62 279 GLU A N 1
ATOM 2204 C CA . GLU A 1 279 ? -9.107 -8.737 -20.447 1.00 97.62 279 GLU A CA 1
ATOM 2205 C C . GLU A 1 279 ? -7.659 -8.200 -20.497 1.00 97.62 279 GLU A C 1
ATOM 2207 O O . GLU A 1 279 ? -6.720 -8.977 -20.333 1.00 97.62 279 GLU A O 1
ATOM 2212 N N . VAL A 1 280 ? -7.470 -6.877 -20.627 1.00 97.75 280 VAL A N 1
ATOM 2213 C CA . VAL A 1 280 ? -6.146 -6.223 -20.533 1.00 97.75 280 VAL A CA 1
ATOM 2214 C C . VAL A 1 280 ? -5.557 -6.370 -19.124 1.00 97.75 280 VAL A C 1
ATOM 2216 O O . VAL A 1 280 ? -4.377 -6.676 -18.969 1.00 97.75 280 VAL A O 1
ATOM 2219 N N . SER A 1 281 ? -6.376 -6.166 -18.088 1.00 97.38 281 SER A N 1
ATOM 2220 C CA . SER A 1 281 ? -5.956 -6.233 -16.682 1.00 97.38 281 SER A CA 1
ATOM 2221 C C . SER A 1 281 ? -5.591 -7.656 -16.235 1.00 97.38 281 SER A C 1
ATOM 2223 O O . SER A 1 281 ? -4.677 -7.821 -15.423 1.00 97.38 281 SER A O 1
ATOM 2225 N N . MET A 1 282 ? -6.247 -8.681 -16.797 1.00 95.38 282 MET A N 1
ATOM 2226 C CA . MET A 1 282 ? -5.949 -10.098 -16.536 1.00 95.38 282 MET A CA 1
ATOM 2227 C C . MET A 1 282 ? -4.617 -10.557 -17.148 1.00 95.38 282 MET A C 1
ATOM 2229 O O . MET A 1 282 ? -4.018 -11.501 -16.650 1.00 95.38 282 MET A O 1
ATOM 2233 N N . ALA A 1 283 ? -4.096 -9.892 -18.187 1.00 93.94 283 ALA A N 1
ATOM 2234 C CA . ALA A 1 283 ? -2.841 -10.304 -18.830 1.00 93.94 283 ALA A CA 1
ATOM 2235 C C . ALA A 1 283 ? -1.625 -10.307 -17.868 1.00 93.94 283 ALA A C 1
ATOM 2237 O O . ALA A 1 283 ? -0.670 -11.062 -18.079 1.00 93.94 283 ALA A O 1
ATOM 2238 N N . ARG A 1 284 ? -1.672 -9.498 -16.796 1.00 91.50 284 ARG A N 1
ATOM 2239 C CA . ARG A 1 284 ? -0.681 -9.423 -15.700 1.00 91.50 284 ARG A CA 1
ATOM 2240 C C . ARG A 1 284 ? -1.165 -10.058 -14.376 1.00 91.50 284 ARG A C 1
ATOM 2242 O O . ARG A 1 284 ? -0.680 -9.688 -13.309 1.00 91.50 284 ARG A O 1
ATOM 2249 N N . LYS A 1 285 ? -2.153 -10.955 -14.417 1.00 93.25 285 LYS A N 1
ATOM 2250 C CA . LYS A 1 285 ? -2.741 -11.603 -13.232 1.00 93.25 285 LYS A CA 1
ATOM 2251 C C . LYS A 1 285 ? -2.809 -13.126 -13.409 1.00 93.25 285 LYS A C 1
ATOM 2253 O O . LYS A 1 285 ? -2.660 -13.633 -14.519 1.00 93.25 285 LYS A O 1
ATOM 2258 N N . MET A 1 286 ? -3.000 -13.853 -12.311 1.00 90.56 286 MET A N 1
ATOM 2259 C CA . MET A 1 286 ? -3.183 -15.309 -12.288 1.00 90.56 286 MET A CA 1
ATOM 2260 C C . MET A 1 286 ? -4.553 -15.708 -12.848 1.00 90.56 286 MET A C 1
ATOM 2262 O O . MET A 1 286 ? -4.696 -16.771 -13.457 1.00 90.56 286 MET A O 1
ATOM 2266 N N . ALA A 1 287 ? -5.577 -14.894 -12.584 1.00 92.19 287 ALA A N 1
ATOM 2267 C CA . ALA A 1 287 ? -6.951 -15.199 -12.945 1.00 92.19 287 ALA A CA 1
ATOM 2268 C C . ALA A 1 287 ? -7.312 -14.834 -14.395 1.00 92.19 287 ALA A C 1
ATOM 2270 O O . ALA A 1 287 ? -6.627 -14.100 -15.105 1.00 92.19 287 ALA A O 1
ATOM 2271 N N . THR A 1 288 ? -8.478 -15.319 -14.812 1.00 93.12 288 THR A N 1
ATOM 2272 C CA . THR A 1 288 ? -9.197 -14.867 -16.007 1.00 93.12 288 THR A CA 1
ATOM 2273 C C . THR A 1 288 ? -10.591 -14.395 -15.603 1.00 93.12 288 THR A C 1
ATOM 2275 O O . THR A 1 288 ? -11.099 -14.800 -14.555 1.00 93.12 288 THR A O 1
ATOM 2278 N N . VAL A 1 289 ? -11.236 -13.564 -16.432 1.00 94.06 289 VAL A N 1
ATOM 2279 C CA . VAL A 1 289 ? -12.553 -12.959 -16.133 1.00 94.06 289 VAL A CA 1
ATOM 2280 C C . VAL A 1 289 ? -13.575 -14.001 -15.652 1.00 94.06 289 VAL A C 1
ATOM 2282 O O . VAL A 1 289 ? -14.197 -13.805 -14.609 1.00 94.06 289 VAL A O 1
ATOM 2285 N N . ASP A 1 290 ? -13.678 -15.139 -16.341 1.00 93.31 290 ASP A N 1
ATOM 2286 C CA . ASP A 1 290 ? -14.596 -16.232 -15.993 1.00 93.31 290 ASP A CA 1
ATOM 2287 C C . ASP A 1 290 ? -14.298 -16.840 -14.608 1.00 93.31 290 ASP A C 1
ATOM 2289 O O . ASP A 1 290 ? -15.216 -17.152 -13.852 1.00 93.31 290 ASP A O 1
ATOM 2293 N N . ARG A 1 291 ? -13.014 -16.981 -14.241 1.00 92.12 291 ARG A N 1
ATOM 2294 C CA . ARG A 1 291 ? -12.586 -17.533 -12.941 1.00 92.12 291 ARG A CA 1
ATOM 2295 C C . ARG A 1 291 ? -12.753 -16.541 -11.797 1.00 92.12 291 ARG A C 1
ATOM 2297 O O . ARG A 1 291 ? -13.058 -16.951 -10.680 1.00 92.12 291 ARG A O 1
ATOM 2304 N N . VAL A 1 292 ? -12.627 -15.244 -12.076 1.00 94.94 292 VAL A N 1
ATOM 2305 C CA . VAL A 1 292 ? -13.000 -14.191 -11.124 1.00 94.94 292 VAL A CA 1
ATOM 2306 C C . VAL A 1 292 ? -14.506 -14.216 -10.874 1.00 94.94 292 VAL A C 1
ATOM 2308 O O . VAL A 1 292 ? -14.927 -14.218 -9.721 1.00 94.94 292 VAL A O 1
ATOM 2311 N N . GLN A 1 293 ? -15.329 -14.312 -11.922 1.00 94.56 293 GLN A N 1
ATOM 2312 C CA . GLN A 1 293 ? -16.785 -14.419 -11.778 1.00 94.56 293 GLN A CA 1
ATOM 2313 C C . GLN A 1 293 ? -17.202 -15.688 -11.013 1.00 94.56 293 GLN A C 1
ATOM 2315 O O . GLN A 1 293 ? -18.048 -15.606 -10.123 1.00 94.56 293 GLN A O 1
ATOM 2320 N N . GLU A 1 294 ? -16.571 -16.834 -11.293 1.00 95.75 294 GLU A N 1
ATOM 2321 C CA . GLU A 1 294 ? -16.774 -18.086 -10.552 1.00 95.75 294 GLU A CA 1
ATOM 2322 C C . GLU A 1 294 ? -16.437 -17.937 -9.059 1.00 95.75 294 GLU A C 1
ATOM 2324 O O . GLU A 1 294 ? -17.252 -18.304 -8.211 1.00 95.75 294 GLU A O 1
ATOM 2329 N N . LEU A 1 295 ? -15.269 -17.373 -8.717 1.00 93.12 295 LEU A N 1
ATOM 2330 C CA . LEU A 1 295 ? -14.864 -17.178 -7.322 1.00 93.12 295 LEU A CA 1
ATOM 2331 C C . LEU A 1 295 ? -15.791 -16.198 -6.590 1.00 93.12 295 LEU A C 1
ATOM 2333 O O . LEU A 1 295 ? -16.234 -16.492 -5.477 1.00 93.12 295 LEU A O 1
ATOM 2337 N N . LEU A 1 296 ? -16.108 -15.059 -7.214 1.00 96.00 296 LEU A N 1
ATOM 2338 C CA . LEU A 1 296 ? -16.966 -14.040 -6.613 1.00 96.00 296 LEU A CA 1
ATOM 2339 C C . LEU A 1 296 ? -18.377 -14.580 -6.358 1.00 96.00 296 LEU A C 1
ATOM 2341 O O . LEU A 1 296 ? -18.871 -14.422 -5.246 1.00 96.00 296 LEU A O 1
ATOM 2345 N N . GLU A 1 297 ? -19.004 -15.279 -7.312 1.00 97.12 297 GLU A N 1
ATOM 2346 C CA . GLU A 1 297 ? -20.324 -15.897 -7.101 1.00 97.12 297 GLU A CA 1
ATOM 2347 C C . GLU A 1 297 ? -20.279 -16.998 -6.029 1.00 97.12 297 GLU A C 1
ATOM 2349 O O . GLU A 1 297 ? -21.172 -17.073 -5.183 1.00 97.12 297 GLU A O 1
ATOM 2354 N N . LYS A 1 298 ? -19.218 -17.817 -6.000 1.00 95.19 298 LYS A N 1
ATOM 2355 C CA . LYS A 1 298 ? -19.032 -18.885 -5.002 1.00 95.19 298 LYS A CA 1
ATOM 2356 C C . LYS A 1 298 ? -18.929 -18.330 -3.576 1.00 95.19 298 LYS A C 1
ATOM 2358 O O . LYS A 1 298 ? -19.535 -18.892 -2.662 1.00 95.19 298 LYS A O 1
ATOM 2363 N N . ILE A 1 299 ? -18.218 -17.214 -3.381 1.00 93.69 299 ILE A N 1
ATOM 2364 C CA . ILE A 1 299 ? -18.156 -16.514 -2.087 1.00 93.69 299 ILE A CA 1
ATOM 2365 C C . ILE A 1 299 ? -19.485 -15.798 -1.794 1.00 93.69 299 ILE A C 1
ATOM 2367 O O . ILE A 1 299 ? -20.006 -15.918 -0.682 1.00 93.69 299 ILE A O 1
ATOM 2371 N N . ARG A 1 300 ? -20.080 -15.110 -2.781 1.00 97.50 300 ARG A N 1
ATOM 2372 C CA . ARG A 1 300 ? -21.369 -14.403 -2.659 1.00 97.50 300 ARG A CA 1
ATOM 2373 C C . ARG A 1 300 ? -22.478 -15.325 -2.159 1.00 97.50 300 ARG A C 1
ATOM 2375 O O . ARG A 1 300 ? -23.167 -14.986 -1.201 1.00 97.50 300 ARG A O 1
ATOM 2382 N N . ALA A 1 301 ? -22.629 -16.493 -2.783 1.00 96.38 301 ALA A N 1
ATOM 2383 C CA . ALA A 1 301 ? -23.676 -17.459 -2.470 1.00 96.38 301 ALA A CA 1
ATOM 2384 C C . ALA A 1 301 ? -23.574 -17.987 -1.031 1.00 96.38 301 ALA A C 1
ATOM 2386 O O . ALA A 1 301 ? -24.588 -18.092 -0.349 1.00 96.38 301 ALA A O 1
ATOM 2387 N N . ALA A 1 302 ? -22.360 -18.261 -0.542 1.00 92.94 302 ALA A N 1
ATOM 2388 C CA . ALA A 1 302 ? -22.142 -18.722 0.829 1.00 92.94 302 ALA A CA 1
ATOM 2389 C C . ALA A 1 302 ? -22.199 -17.585 1.877 1.00 92.94 302 ALA A C 1
ATOM 2391 O O . ALA A 1 302 ? -22.557 -17.824 3.032 1.00 92.94 302 ALA A O 1
ATOM 2392 N N . SER A 1 303 ? -21.900 -16.343 1.480 1.00 95.38 303 SER A N 1
ATOM 2393 C CA . SER A 1 303 ? -21.985 -15.160 2.356 1.00 95.38 303 SER A CA 1
ATOM 2394 C C . SER A 1 303 ? -23.415 -14.622 2.510 1.00 95.38 303 SER A C 1
ATOM 2396 O O . SER A 1 303 ? -23.715 -13.992 3.520 1.00 95.38 303 SER A O 1
ATOM 2398 N N . TRP A 1 304 ? -24.293 -14.859 1.526 1.00 96.81 304 TRP A N 1
ATOM 2399 C CA . TRP A 1 304 ? -25.629 -14.254 1.449 1.00 96.81 304 TRP A CA 1
ATOM 2400 C C . TRP A 1 304 ? -26.519 -14.570 2.658 1.00 96.81 304 TRP A C 1
ATOM 2402 O O . TRP A 1 304 ? -26.953 -13.646 3.341 1.00 96.81 304 TRP A O 1
ATOM 2412 N N . ASP A 1 305 ? -26.748 -15.850 2.967 1.00 96.75 305 ASP A N 1
ATOM 2413 C CA . ASP A 1 305 ? -27.636 -16.249 4.073 1.00 96.75 305 ASP A CA 1
ATOM 2414 C C . ASP A 1 305 ? -27.125 -15.733 5.431 1.00 96.75 305 ASP A C 1
ATOM 2416 O O . ASP A 1 305 ? -27.908 -15.316 6.284 1.00 96.75 305 ASP A O 1
ATOM 2420 N N . HIS A 1 306 ? -25.800 -15.676 5.602 1.00 95.69 306 HIS A N 1
ATOM 2421 C CA . HIS A 1 306 ? -25.155 -15.096 6.779 1.00 95.69 306 HIS A CA 1
ATOM 2422 C C . HIS A 1 306 ? -25.364 -13.575 6.856 1.00 95.69 306 HIS A C 1
ATOM 2424 O O . HIS A 1 306 ? -25.715 -13.073 7.916 1.00 95.69 306 HIS A O 1
ATOM 2430 N N . ALA A 1 307 ? -25.232 -12.843 5.744 1.00 96.81 307 ALA A N 1
ATOM 2431 C CA . ALA A 1 307 ? -25.509 -11.404 5.690 1.00 96.81 307 ALA A CA 1
ATOM 2432 C C . ALA A 1 307 ? -26.998 -11.073 5.927 1.00 96.81 307 ALA A C 1
ATOM 2434 O O . ALA A 1 307 ? -27.322 -10.020 6.479 1.00 96.81 307 ALA A O 1
ATOM 2435 N N . VAL A 1 308 ? -27.913 -11.964 5.527 1.00 97.31 308 VAL A N 1
ATOM 2436 C CA . VAL A 1 308 ? -29.346 -11.844 5.842 1.00 97.31 308 VAL A CA 1
ATOM 2437 C C . VAL A 1 308 ? -29.577 -12.068 7.336 1.00 97.31 308 VAL A C 1
ATOM 2439 O O . VAL A 1 308 ? -30.222 -11.236 7.973 1.00 97.31 308 VAL A O 1
ATOM 2442 N N . GLN A 1 309 ? -28.997 -13.116 7.929 1.00 97.25 309 GLN A N 1
ATOM 2443 C CA . GLN A 1 309 ? -29.093 -13.348 9.374 1.00 97.25 309 GLN A CA 1
ATOM 2444 C C . GLN A 1 309 ? -28.464 -12.201 10.181 1.00 97.25 309 GLN A C 1
ATOM 2446 O O . GLN A 1 309 ? -29.069 -11.743 11.143 1.00 97.25 309 GLN A O 1
ATOM 2451 N N . ASP A 1 310 ? -27.322 -11.656 9.749 1.00 96.56 310 ASP A N 1
ATOM 2452 C CA . ASP A 1 310 ? -26.691 -10.470 10.342 1.00 96.56 310 ASP A CA 1
ATOM 2453 C C . ASP A 1 310 ? -27.626 -9.240 10.365 1.00 96.56 310 ASP A C 1
ATOM 2455 O O . ASP A 1 310 ? -27.475 -8.354 11.210 1.00 96.56 310 ASP A O 1
ATOM 2459 N N . MET A 1 311 ? -28.551 -9.130 9.407 1.00 95.44 311 MET A N 1
ATOM 2460 C CA . MET A 1 311 ? -29.528 -8.040 9.322 1.00 95.44 311 MET A CA 1
ATOM 2461 C C . MET A 1 311 ? -30.761 -8.305 10.201 1.00 95.44 311 MET A C 1
ATOM 2463 O O . MET A 1 311 ? -31.280 -7.377 10.822 1.00 95.44 311 MET A O 1
ATOM 2467 N N . GLU A 1 312 ? -31.216 -9.555 10.306 1.00 95.38 312 GLU A N 1
ATOM 2468 C CA . GLU A 1 312 ? -32.311 -9.925 11.215 1.00 95.38 312 GLU A CA 1
ATOM 2469 C C . GLU A 1 312 ? -31.875 -9.917 12.694 1.00 95.38 312 GLU A C 1
ATOM 2471 O O . GLU A 1 312 ? -32.641 -9.452 13.538 1.00 95.38 312 GLU A O 1
ATOM 2476 N N . ASP A 1 313 ? -30.632 -10.314 13.008 1.00 95.31 313 ASP A N 1
ATOM 2477 C CA . ASP A 1 313 ? -30.006 -10.156 14.335 1.00 95.31 313 ASP A CA 1
ATOM 2478 C C . ASP A 1 313 ? -30.028 -8.679 14.779 1.00 95.31 313 ASP A C 1
ATOM 2480 O O . ASP A 1 313 ? -30.401 -8.380 15.915 1.00 95.31 313 ASP A O 1
ATOM 2484 N N . LEU A 1 314 ? -29.693 -7.742 13.876 1.00 95.56 314 LEU A N 1
ATOM 2485 C CA . LEU A 1 314 ? -29.810 -6.303 14.147 1.00 95.56 314 LEU A CA 1
ATOM 2486 C C . LEU A 1 314 ? -31.263 -5.897 14.387 1.00 95.56 314 LEU A C 1
ATOM 2488 O O . LEU A 1 314 ? -31.563 -5.326 15.430 1.00 95.56 314 LEU A O 1
ATOM 2492 N N . LYS A 1 315 ? -32.179 -6.194 13.456 1.00 94.19 315 LYS A N 1
ATOM 2493 C CA . LYS A 1 315 ? -33.599 -5.811 13.578 1.00 94.19 315 LYS A CA 1
ATOM 2494 C C . LYS A 1 315 ? -34.223 -6.302 14.885 1.00 94.19 315 LYS A C 1
ATOM 2496 O O . LYS A 1 315 ? -34.972 -5.554 15.509 1.00 94.19 315 LYS A O 1
ATOM 2501 N N . ALA A 1 316 ? -33.903 -7.525 15.310 1.00 94.94 316 ALA A N 1
ATOM 2502 C CA . ALA A 1 316 ? -34.323 -8.058 16.601 1.00 94.94 316 ALA A CA 1
ATOM 2503 C C . ALA A 1 316 ? -33.761 -7.220 17.761 1.00 94.94 316 ALA A C 1
ATOM 2505 O O . ALA A 1 316 ? -34.526 -6.724 18.584 1.00 94.94 316 ALA A O 1
ATOM 2506 N N . PHE A 1 317 ? -32.450 -6.971 17.776 1.00 96.44 317 PHE A N 1
ATOM 2507 C CA . PHE A 1 317 ? -31.784 -6.208 18.832 1.00 96.44 317 PHE A CA 1
ATOM 2508 C C . PHE A 1 317 ? -32.273 -4.748 18.947 1.00 96.44 317 PHE A C 1
ATOM 2510 O O . PHE A 1 317 ? -32.534 -4.265 20.049 1.00 96.44 317 PHE A O 1
ATOM 2517 N N . VAL A 1 318 ? -32.470 -4.043 17.825 1.00 95.31 318 VAL A N 1
ATOM 2518 C CA . VAL A 1 318 ? -32.977 -2.652 17.824 1.00 95.31 318 VAL A CA 1
ATOM 2519 C C . VAL A 1 318 ? -34.443 -2.579 18.260 1.00 95.31 318 VAL A C 1
ATOM 2521 O O . VAL A 1 318 ? -34.861 -1.620 18.909 1.00 95.31 318 VAL A O 1
ATOM 2524 N N . LYS A 1 319 ? -35.231 -3.611 17.948 1.00 93.44 319 LYS A N 1
ATOM 2525 C CA . LYS A 1 319 ? -36.617 -3.738 18.406 1.00 93.44 319 LYS A CA 1
ATOM 2526 C C . LYS A 1 319 ? -36.704 -4.023 19.903 1.00 93.44 319 LYS A C 1
ATOM 2528 O O . LYS A 1 319 ? -37.512 -3.394 20.584 1.00 93.44 319 LYS A O 1
ATOM 2533 N N . ASP A 1 320 ? -35.865 -4.918 20.414 1.00 93.62 320 ASP A N 1
ATOM 2534 C CA . ASP A 1 320 ? -35.848 -5.289 21.831 1.00 93.62 320 ASP A CA 1
ATOM 2535 C C . ASP A 1 320 ? -35.252 -4.177 22.718 1.00 93.62 320 ASP A C 1
ATOM 2537 O O . ASP A 1 320 ? -35.638 -4.054 23.881 1.00 93.62 320 ASP A O 1
ATOM 2541 N N . SER A 1 321 ? -34.413 -3.286 22.166 1.00 91.00 321 SER A N 1
ATOM 2542 C CA . SER A 1 321 ? -33.988 -2.046 22.843 1.00 91.00 321 SER A CA 1
ATOM 2543 C C . SER A 1 321 ? -35.083 -0.966 22.923 1.00 91.00 321 SER A C 1
ATOM 2545 O O . SER A 1 321 ? -34.897 0.050 23.593 1.00 91.00 321 SER A O 1
ATOM 2547 N N . GLY A 1 322 ? -36.232 -1.167 22.263 1.00 89.69 322 GLY A N 1
ATOM 2548 C CA . GLY A 1 322 ? -37.359 -0.227 22.259 1.00 89.69 322 GLY A CA 1
ATOM 2549 C C . GLY A 1 322 ? -37.128 1.045 21.433 1.00 89.69 322 GLY A C 1
ATOM 2550 O O . GLY A 1 322 ? -37.849 2.029 21.609 1.00 89.69 322 GLY A O 1
ATOM 2551 N N . SER A 1 323 ? -36.128 1.048 20.549 1.00 89.38 323 SER A N 1
ATOM 2552 C CA . SER A 1 323 ? -35.702 2.240 19.808 1.00 89.38 323 SER A CA 1
ATOM 2553 C C . SER A 1 323 ? -36.670 2.625 18.685 1.00 89.38 323 SER A C 1
ATOM 2555 O O . SER A 1 323 ? -37.208 1.771 17.982 1.00 89.38 323 SER A O 1
ATOM 2557 N N . ALA A 1 324 ? -36.867 3.930 18.464 1.00 85.69 324 ALA A N 1
ATOM 2558 C CA . ALA A 1 324 ? -37.810 4.436 17.458 1.00 85.69 324 ALA A CA 1
ATOM 2559 C C . ALA A 1 324 ? -37.461 3.991 16.020 1.00 85.69 324 ALA A C 1
ATOM 2561 O O . ALA A 1 324 ? -38.353 3.680 15.231 1.00 85.69 324 ALA A O 1
ATOM 2562 N N . GLU A 1 325 ? -36.166 3.896 15.711 1.00 88.12 325 GLU A N 1
ATOM 2563 C CA . GLU A 1 325 ? -35.619 3.434 14.426 1.00 88.12 325 GLU A CA 1
ATOM 2564 C C . GLU A 1 325 ? -35.758 1.917 14.171 1.00 88.12 325 GLU A C 1
ATOM 2566 O O . GLU A 1 325 ? -35.476 1.459 13.069 1.00 88.12 325 GLU A O 1
ATOM 2571 N N . ALA A 1 326 ? -36.285 1.125 15.117 1.00 83.38 326 ALA A N 1
ATOM 2572 C CA . ALA A 1 326 ? -36.470 -0.327 14.957 1.00 83.38 326 ALA A CA 1
ATOM 2573 C C . ALA A 1 326 ? -37.360 -0.748 13.769 1.00 83.38 326 ALA A C 1
ATOM 2575 O O . ALA A 1 326 ? -37.278 -1.885 13.307 1.00 83.38 326 ALA A O 1
ATOM 2576 N N . ASN A 1 327 ? -38.228 0.148 13.288 1.00 83.88 327 ASN A N 1
ATOM 2577 C CA . ASN A 1 327 ? -39.114 -0.091 12.142 1.00 83.88 327 ASN A CA 1
ATOM 2578 C C . ASN A 1 327 ? -38.605 0.562 10.839 1.00 83.88 327 ASN A C 1
ATOM 2580 O O . ASN A 1 327 ? -39.263 0.442 9.809 1.00 83.88 327 ASN A O 1
ATOM 2584 N N . ASP A 1 328 ? -37.472 1.268 10.896 1.00 89.94 328 ASP A N 1
ATOM 2585 C CA . ASP A 1 328 ? -36.952 2.173 9.860 1.00 89.94 328 ASP A CA 1
ATOM 2586 C C . ASP A 1 328 ? -35.408 2.164 9.869 1.00 89.94 328 ASP A C 1
ATOM 2588 O O . ASP A 1 328 ? -34.766 3.208 9.879 1.00 89.94 328 ASP A O 1
ATOM 2592 N N . LEU A 1 329 ? -34.783 0.984 9.946 1.00 93.12 329 LEU A N 1
ATOM 2593 C CA . LEU A 1 329 ? -33.319 0.881 9.984 1.00 93.12 329 LEU A CA 1
ATOM 2594 C C . LEU A 1 329 ? -32.694 1.311 8.650 1.00 93.12 329 LEU A C 1
ATOM 2596 O O . LEU A 1 329 ? -32.864 0.643 7.627 1.00 93.12 329 LEU A O 1
ATOM 2600 N N . ALA A 1 330 ? -31.928 2.400 8.687 1.00 95.75 330 ALA A N 1
ATOM 2601 C CA . ALA A 1 330 ? -31.225 2.970 7.547 1.00 95.75 330 ALA A CA 1
ATOM 2602 C C . ALA A 1 330 ? -29.714 2.688 7.614 1.00 95.75 330 ALA A C 1
ATOM 2604 O O . ALA A 1 330 ? -29.178 2.265 8.639 1.00 95.75 330 ALA A O 1
ATOM 2605 N N . HIS A 1 331 ? -28.994 2.958 6.519 1.00 96.75 331 HIS A N 1
ATOM 2606 C CA . HIS A 1 331 ? -27.546 2.705 6.427 1.00 96.75 331 HIS A CA 1
ATOM 2607 C C . HIS A 1 331 ? -26.730 3.395 7.532 1.00 96.75 331 HIS A C 1
ATOM 2609 O O . HIS A 1 331 ? -25.766 2.817 8.030 1.00 96.75 331 HIS A O 1
ATOM 2615 N N . TRP A 1 332 ? -27.142 4.593 7.961 1.00 97.69 332 TRP A N 1
ATOM 2616 C CA . TRP A 1 332 ? -26.489 5.354 9.033 1.00 97.69 332 TRP A CA 1
ATOM 2617 C C . TRP A 1 332 ? -26.761 4.822 10.452 1.00 97.69 332 TRP A C 1
ATOM 2619 O O . TRP A 1 332 ? -26.177 5.310 11.418 1.00 97.69 332 TRP A O 1
ATOM 2629 N N . ASP A 1 333 ? -27.615 3.810 10.597 1.00 97.31 333 ASP A N 1
ATOM 2630 C CA . ASP A 1 333 ? -27.876 3.130 11.869 1.00 97.31 333 ASP A CA 1
ATOM 2631 C C . ASP A 1 333 ? -27.095 1.808 11.988 1.00 97.31 333 ASP A C 1
ATOM 2633 O O . ASP A 1 333 ? -26.881 1.313 13.095 1.00 97.31 333 ASP A O 1
ATOM 2637 N N . LEU A 1 334 ? -26.643 1.232 10.863 1.00 96.19 334 LEU A N 1
ATOM 2638 C CA . LEU A 1 334 ? -26.079 -0.124 10.823 1.00 96.19 334 LEU A CA 1
ATOM 2639 C C . LEU A 1 334 ? -24.799 -0.270 11.650 1.00 96.19 334 LEU A C 1
ATOM 2641 O O . LEU A 1 334 ? -24.673 -1.253 12.378 1.00 96.19 334 LEU A O 1
ATOM 2645 N N . ASN A 1 335 ? -23.868 0.687 11.572 1.00 96.44 335 ASN A N 1
ATOM 2646 C CA . ASN A 1 335 ? -22.631 0.644 12.361 1.00 96.44 335 ASN A CA 1
ATOM 2647 C C . ASN A 1 335 ? -22.932 0.812 13.859 1.00 96.44 335 ASN A C 1
ATOM 2649 O O . ASN A 1 335 ? -22.473 0.008 14.666 1.00 96.44 335 ASN A O 1
ATOM 2653 N N . PHE A 1 336 ? -23.768 1.790 14.219 1.00 97.12 336 PHE A N 1
ATOM 2654 C CA . PHE A 1 336 ? -24.145 2.079 15.604 1.00 97.12 336 PHE A CA 1
ATOM 2655 C C . PHE A 1 336 ? -24.774 0.861 16.290 1.00 97.12 336 PHE A C 1
ATOM 2657 O O . PHE A 1 336 ? -24.349 0.471 17.377 1.00 97.12 336 PHE A O 1
ATOM 2664 N N . TRP A 1 337 ? -25.745 0.212 15.642 1.00 97.06 337 TRP A N 1
ATOM 2665 C CA . TRP A 1 337 ? -26.385 -0.981 16.200 1.00 97.06 337 TRP A CA 1
ATOM 2666 C C . TRP A 1 337 ? -25.543 -2.246 16.078 1.00 97.06 337 TRP A C 1
ATOM 2668 O O . TRP A 1 337 ? -25.697 -3.133 16.914 1.00 97.06 337 TRP A O 1
ATOM 2678 N N . SER A 1 338 ? -24.625 -2.329 15.111 1.00 96.44 338 SER A N 1
ATOM 2679 C CA . SER A 1 338 ? -23.621 -3.400 15.090 1.00 96.44 338 SER A CA 1
ATOM 2680 C C . SER A 1 338 ? -22.709 -3.317 16.305 1.00 96.44 338 SER A C 1
ATOM 2682 O O . SER A 1 338 ? -22.430 -4.354 16.898 1.00 96.44 338 SER A O 1
ATOM 2684 N N . GLU A 1 339 ? -22.315 -2.112 16.721 1.00 95.69 339 GLU A N 1
ATOM 2685 C CA . GLU A 1 339 ? -21.476 -1.926 17.903 1.00 95.69 339 GLU A CA 1
ATOM 2686 C C . GLU A 1 339 ? -22.240 -2.225 19.198 1.00 95.69 339 GLU A C 1
ATOM 2688 O O . GLU A 1 339 ? -21.806 -3.069 19.976 1.00 95.69 339 GLU A O 1
ATOM 2693 N N . ARG A 1 340 ? -23.450 -1.669 19.384 1.00 96.06 340 ARG A N 1
ATOM 2694 C CA . ARG A 1 340 ? -24.289 -2.007 20.556 1.00 96.06 340 ARG A CA 1
ATOM 2695 C C . ARG A 1 340 ? -24.609 -3.510 20.642 1.00 96.06 340 ARG A C 1
ATOM 2697 O O . ARG A 1 340 ? -24.683 -4.067 21.737 1.00 96.06 340 ARG A O 1
ATOM 2704 N N . LEU A 1 341 ? -24.794 -4.182 19.499 1.00 96.38 341 LEU A N 1
ATOM 2705 C CA . LEU A 1 341 ? -24.981 -5.634 19.445 1.00 96.38 341 LEU A CA 1
ATOM 2706 C C . LEU A 1 341 ? -23.676 -6.387 19.754 1.00 96.38 341 LEU A C 1
ATOM 2708 O O . LEU A 1 341 ? -23.737 -7.397 20.446 1.00 96.38 341 LEU A O 1
ATOM 2712 N N . ARG A 1 342 ? -22.509 -5.922 19.288 1.00 95.25 342 ARG A N 1
ATOM 2713 C CA . ARG A 1 342 ? -21.193 -6.508 19.607 1.00 95.25 342 ARG A CA 1
ATOM 2714 C C . ARG A 1 342 ? -20.912 -6.431 21.106 1.00 95.25 342 ARG A C 1
ATOM 2716 O O . ARG A 1 342 ? -20.665 -7.469 21.720 1.00 95.25 342 ARG A O 1
ATOM 2723 N N . GLU A 1 343 ? -21.061 -5.243 21.686 1.00 94.56 343 GLU A N 1
ATOM 2724 C CA . GLU A 1 343 ? -20.997 -4.992 23.129 1.00 94.56 343 GLU A CA 1
ATOM 2725 C C . GLU A 1 343 ? -21.907 -5.965 23.890 1.00 94.56 343 GLU A C 1
ATOM 2727 O O . GLU A 1 343 ? -21.438 -6.753 24.707 1.00 94.56 343 GLU A O 1
ATOM 2732 N N . SER A 1 344 ? -23.204 -6.002 23.563 1.00 95.62 344 SER A N 1
ATOM 2733 C CA . SER A 1 344 ? -24.176 -6.830 24.288 1.00 95.62 344 SER A CA 1
ATOM 2734 C C . SER A 1 344 ? -24.055 -8.344 24.047 1.00 95.62 344 SER A C 1
ATOM 2736 O O . SER A 1 344 ? -24.574 -9.114 24.858 1.00 95.62 344 SER A O 1
ATOM 2738 N N . LYS A 1 345 ? -23.457 -8.792 22.934 1.00 95.38 345 LYS A N 1
ATOM 2739 C CA . LYS A 1 345 ? -23.369 -10.215 22.541 1.00 95.38 345 LYS A CA 1
ATOM 2740 C C . LYS A 1 345 ? -22.066 -10.874 22.997 1.00 95.38 345 LYS A C 1
ATOM 2742 O O . LYS A 1 345 ? -22.055 -12.089 23.192 1.00 95.38 345 LYS A O 1
ATOM 2747 N N . TYR A 1 346 ? -21.000 -10.090 23.175 1.00 94.31 346 TYR A N 1
ATOM 2748 C CA . TYR A 1 346 ? -19.670 -10.581 23.552 1.00 94.31 346 TYR A CA 1
ATOM 2749 C C . TYR A 1 346 ? -19.119 -9.976 24.852 1.00 94.31 346 TYR A C 1
ATOM 2751 O O . TYR A 1 346 ? -18.120 -10.486 25.352 1.00 94.31 346 TYR A O 1
ATOM 2759 N N . ASP A 1 347 ? -19.763 -8.948 25.418 1.00 93.44 347 ASP A N 1
ATOM 2760 C CA . ASP A 1 347 ? -19.320 -8.238 26.629 1.00 93.44 347 ASP A CA 1
ATOM 2761 C C . ASP A 1 347 ? -17.885 -7.685 26.471 1.00 93.44 347 ASP A C 1
ATOM 2763 O O . ASP A 1 347 ? -16.974 -7.952 27.261 1.00 93.44 347 ASP A O 1
ATOM 2767 N N . ILE A 1 348 ? -17.708 -6.954 25.360 1.00 88.25 348 ILE A N 1
ATOM 2768 C CA . ILE A 1 348 ? -16.494 -6.245 24.932 1.00 88.25 348 ILE A CA 1
ATOM 2769 C C . ILE A 1 348 ? -16.844 -4.770 24.731 1.00 88.25 348 ILE A C 1
ATOM 2771 O O . ILE A 1 348 ? -17.746 -4.463 23.957 1.00 88.25 348 ILE A O 1
ATOM 2775 N N . ASP A 1 349 ? -16.082 -3.875 25.351 1.00 85.81 349 ASP A N 1
ATOM 2776 C CA . ASP A 1 349 ? -16.023 -2.455 24.995 1.00 85.81 349 ASP A CA 1
ATOM 2777 C C . ASP A 1 349 ? -14.724 -2.184 24.219 1.00 85.81 349 ASP A C 1
ATOM 2779 O O . ASP A 1 349 ? -13.650 -2.640 24.616 1.00 85.81 349 ASP A O 1
ATOM 2783 N N . GLU A 1 350 ? -14.812 -1.459 23.105 1.00 85.31 350 GLU A N 1
ATOM 2784 C CA . GLU A 1 350 ? -13.649 -1.111 22.286 1.00 85.31 350 GLU A CA 1
ATOM 2785 C C . GLU A 1 350 ? -12.811 0.020 22.901 1.00 85.31 350 GLU A C 1
ATOM 2787 O O . GLU A 1 350 ? -11.585 -0.001 22.783 1.00 85.31 350 GLU A O 1
ATOM 2792 N N . GLU A 1 351 ? -13.425 0.962 23.627 1.00 84.69 351 GLU A N 1
ATOM 2793 C CA . GLU A 1 351 ? -12.677 2.019 24.320 1.00 84.69 351 GLU A CA 1
ATOM 2794 C C . GLU A 1 351 ? -11.885 1.427 25.498 1.00 84.69 351 GLU A C 1
ATOM 2796 O O . GLU A 1 351 ? -10.704 1.724 25.655 1.00 84.69 351 GLU A O 1
ATOM 2801 N N . GLY A 1 352 ? -12.477 0.502 26.261 1.00 88.06 352 GLY A N 1
ATOM 2802 C CA . GLY A 1 352 ? -11.796 -0.290 27.291 1.00 88.06 352 GLY A CA 1
ATOM 2803 C C . GLY A 1 352 ? -10.685 -1.217 26.770 1.00 88.06 352 GLY A C 1
ATOM 2804 O O . GLY A 1 352 ? -9.822 -1.625 27.551 1.00 88.06 352 GLY A O 1
ATOM 2805 N N . LEU A 1 353 ? -10.656 -1.522 25.466 1.00 91.50 353 LEU A N 1
ATOM 2806 C CA . LEU A 1 353 ? -9.561 -2.257 24.822 1.00 91.50 353 LEU A CA 1
ATOM 2807 C C . LEU A 1 353 ? -8.397 -1.359 24.384 1.00 91.50 353 LEU A C 1
ATOM 2809 O O . LEU A 1 353 ? -7.249 -1.797 24.483 1.00 91.50 353 LEU A O 1
ATOM 2813 N N . ARG A 1 354 ? -8.653 -0.119 23.935 1.00 88.69 354 ARG A N 1
ATOM 2814 C CA . ARG A 1 354 ? -7.610 0.806 23.438 1.00 88.69 354 ARG A CA 1
ATOM 2815 C C . ARG A 1 354 ? -6.373 0.920 24.349 1.00 88.69 354 ARG A C 1
ATOM 2817 O O . ARG A 1 354 ? -5.265 0.884 23.811 1.00 88.69 354 ARG A O 1
ATOM 2824 N N . PRO A 1 355 ? -6.486 1.003 25.695 1.00 91.50 355 PRO A N 1
ATOM 2825 C CA . PRO A 1 355 ? -5.325 1.072 26.581 1.00 91.50 355 PRO A CA 1
ATOM 2826 C C . PRO A 1 355 ? -4.351 -0.108 26.484 1.00 91.50 355 PRO A C 1
ATOM 2828 O O . PRO A 1 355 ? -3.189 0.060 26.846 1.00 91.50 355 PRO A O 1
ATOM 2831 N N . TYR A 1 356 ? -4.792 -1.281 26.015 1.00 94.81 356 TYR A N 1
ATOM 2832 C CA . TYR A 1 356 ? -3.940 -2.464 25.839 1.00 94.81 356 TYR A CA 1
ATOM 2833 C C . TYR A 1 356 ? -3.199 -2.482 24.494 1.00 94.81 356 TYR A C 1
ATOM 2835 O O . TYR A 1 356 ? -2.228 -3.220 24.348 1.00 94.81 356 TYR A O 1
ATOM 2843 N N . PHE A 1 357 ? -3.625 -1.673 23.520 1.00 94.00 357 PHE A N 1
ATOM 2844 C CA . PHE A 1 357 ? -3.075 -1.634 22.162 1.00 94.00 357 PHE A CA 1
ATOM 2845 C C . PHE A 1 357 ? -2.357 -0.305 21.888 1.00 94.00 357 PHE A C 1
ATOM 2847 O O . PHE A 1 357 ? -2.635 0.399 20.917 1.00 94.00 357 PHE A O 1
ATOM 2854 N N . ALA A 1 358 ? -1.417 0.055 22.763 1.00 90.75 358 ALA A N 1
ATOM 2855 C CA . ALA A 1 358 ? -0.512 1.172 22.514 1.00 90.75 358 ALA A CA 1
ATOM 2856 C C . ALA A 1 358 ? 0.487 0.814 21.403 1.00 90.75 358 ALA A C 1
ATOM 2858 O O . ALA A 1 358 ? 1.183 -0.198 21.513 1.00 90.75 358 ALA A O 1
ATOM 2859 N N . LEU A 1 359 ? 0.606 1.663 20.375 1.00 88.62 359 LEU A N 1
ATOM 2860 C CA . LEU A 1 359 ? 1.417 1.404 19.175 1.00 88.62 359 LEU A CA 1
ATOM 2861 C C . LEU A 1 359 ? 2.831 0.850 19.469 1.00 88.62 359 LEU A C 1
ATOM 2863 O O . LEU A 1 359 ? 3.175 -0.161 18.862 1.00 88.62 359 LEU A O 1
ATOM 2867 N N . PRO A 1 360 ? 3.629 1.376 20.426 1.00 90.38 360 PRO A N 1
ATOM 2868 C CA . PRO A 1 360 ? 4.939 0.794 20.736 1.00 90.38 360 PRO A CA 1
ATOM 2869 C C . PRO A 1 360 ? 4.884 -0.690 21.137 1.00 90.38 360 PRO A C 1
ATOM 2871 O O . PRO A 1 360 ? 5.720 -1.470 20.701 1.00 90.38 360 PRO A O 1
ATOM 2874 N N . LYS A 1 361 ? 3.869 -1.115 21.905 1.00 90.88 361 LYS A N 1
ATOM 2875 C CA . LYS A 1 361 ? 3.702 -2.523 22.319 1.00 90.88 361 LYS A CA 1
ATOM 2876 C C . LYS A 1 361 ? 3.172 -3.409 21.189 1.00 90.88 361 LYS A C 1
ATOM 2878 O O . LYS A 1 361 ? 3.466 -4.603 21.165 1.00 90.88 361 LYS A O 1
ATOM 2883 N N . VAL A 1 362 ? 2.445 -2.825 20.233 1.00 93.19 362 VAL A N 1
ATOM 2884 C CA . VAL A 1 362 ? 2.065 -3.487 18.974 1.00 93.19 362 VAL A CA 1
ATOM 2885 C C . VAL A 1 362 ? 3.307 -3.754 18.123 1.00 93.19 362 VAL A C 1
ATOM 2887 O O . VAL A 1 362 ? 3.487 -4.887 17.678 1.00 93.19 362 VAL A O 1
ATOM 2890 N N . MET A 1 363 ? 4.200 -2.768 17.974 1.00 93.75 363 MET A N 1
ATOM 2891 C CA . MET A 1 363 ? 5.465 -2.939 17.248 1.00 93.75 363 MET A CA 1
ATOM 2892 C C . MET A 1 363 ? 6.395 -3.949 17.940 1.00 93.75 363 MET A C 1
ATOM 2894 O O . MET A 1 363 ? 6.861 -4.869 17.274 1.00 93.75 363 MET A O 1
ATOM 2898 N N . ASP A 1 364 ? 6.583 -3.863 19.266 1.00 92.19 364 ASP A N 1
ATOM 2899 C CA . ASP A 1 364 ? 7.387 -4.825 20.047 1.00 92.19 364 ASP A CA 1
ATOM 2900 C C . ASP A 1 364 ? 6.989 -6.285 19.751 1.00 92.19 364 ASP A C 1
ATOM 2902 O O . ASP A 1 364 ? 7.828 -7.145 19.468 1.00 92.19 364 ASP A O 1
ATOM 2906 N N . GLY A 1 365 ? 5.686 -6.586 19.822 1.00 95.25 365 GLY A N 1
ATOM 2907 C CA . GLY A 1 365 ? 5.175 -7.941 19.618 1.00 95.25 365 GLY A CA 1
ATOM 2908 C C . GLY A 1 365 ? 5.139 -8.375 18.151 1.00 95.25 365 GLY A C 1
ATOM 2909 O O . GLY A 1 365 ? 5.338 -9.558 17.869 1.00 95.25 365 GLY A O 1
ATOM 2910 N N . LEU A 1 366 ? 4.953 -7.440 17.215 1.00 96.94 366 LEU A N 1
ATOM 2911 C CA . LEU A 1 366 ? 5.059 -7.681 15.774 1.00 96.94 366 LEU A CA 1
ATOM 2912 C C . LEU A 1 366 ? 6.500 -8.024 15.365 1.00 96.94 366 LEU A C 1
ATOM 2914 O O . LEU A 1 366 ? 6.719 -8.997 14.643 1.00 96.94 366 LEU A O 1
ATOM 2918 N N . PHE A 1 367 ? 7.490 -7.294 15.879 1.00 97.12 367 PHE A N 1
ATOM 2919 C CA . PHE A 1 367 ? 8.908 -7.576 15.642 1.00 97.12 367 PHE A CA 1
ATOM 2920 C C . PHE A 1 367 ? 9.351 -8.872 16.333 1.00 97.12 367 PHE A C 1
ATOM 2922 O O . PHE A 1 367 ? 10.045 -9.684 15.723 1.00 97.12 367 PHE A O 1
ATOM 2929 N N . SER A 1 368 ? 8.870 -9.145 17.552 1.00 96.19 368 SER A N 1
ATOM 2930 C CA . SER A 1 368 ? 9.078 -10.436 18.228 1.00 96.19 368 SER A CA 1
ATOM 2931 C C . SER A 1 368 ? 8.499 -11.615 17.427 1.00 96.19 368 SER A C 1
ATOM 2933 O O . SER A 1 368 ? 9.151 -12.654 17.283 1.00 96.19 368 SER A O 1
ATOM 2935 N N . LEU A 1 369 ? 7.313 -11.451 16.829 1.00 97.12 369 LEU A N 1
ATOM 2936 C CA . LEU A 1 369 ? 6.734 -12.442 15.921 1.00 97.12 369 LEU A CA 1
ATOM 2937 C C . LEU A 1 369 ? 7.575 -12.612 14.646 1.00 97.12 369 LEU A C 1
ATOM 2939 O O . LEU A 1 369 ? 7.820 -13.743 14.230 1.00 97.12 369 LEU A O 1
ATOM 2943 N N . ALA A 1 370 ? 8.037 -11.518 14.038 1.00 97.62 370 ALA A N 1
ATOM 2944 C CA . ALA A 1 370 ? 8.871 -11.559 12.838 1.00 97.62 370 ALA A CA 1
ATOM 2945 C C . ALA A 1 370 ? 10.219 -12.257 13.091 1.00 97.62 370 ALA A C 1
ATOM 2947 O O . ALA A 1 370 ? 10.668 -13.061 12.270 1.00 97.62 370 ALA A O 1
ATOM 2948 N N . ASN A 1 371 ? 10.824 -12.032 14.260 1.00 97.12 371 ASN A N 1
ATOM 2949 C CA . ASN A 1 371 ? 12.015 -12.744 14.712 1.00 97.12 371 ASN A CA 1
ATOM 2950 C C . ASN A 1 371 ? 11.768 -14.252 14.827 1.00 97.12 371 ASN A C 1
ATOM 2952 O O . ASN A 1 371 ? 12.505 -15.050 14.253 1.00 97.12 371 ASN A O 1
ATOM 2956 N N . LYS A 1 372 ? 10.671 -14.647 15.470 1.00 95.88 372 LYS A N 1
ATOM 2957 C CA . LYS A 1 372 ? 10.294 -16.053 15.638 1.00 95.88 372 LYS A CA 1
ATOM 2958 C C . LYS A 1 372 ? 9.988 -16.756 14.311 1.00 95.88 372 LYS A C 1
ATOM 2960 O O . LYS A 1 372 ? 10.543 -17.815 14.024 1.00 95.88 372 LYS A O 1
ATOM 2965 N N . LEU A 1 373 ? 9.129 -16.172 13.474 1.00 96.44 373 LEU A N 1
ATOM 2966 C CA . LEU A 1 373 ? 8.724 -16.784 12.206 1.00 96.44 373 LEU A CA 1
ATOM 2967 C C . LEU A 1 373 ? 9.853 -16.774 11.171 1.00 96.44 373 LEU A C 1
ATOM 2969 O O . LEU A 1 373 ? 10.063 -17.770 10.483 1.00 96.44 373 LEU A O 1
ATOM 2973 N N . PHE A 1 374 ? 10.571 -15.660 11.032 1.00 97.44 374 PHE A N 1
ATOM 2974 C CA . PHE A 1 374 ? 11.440 -15.407 9.878 1.00 97.44 374 PHE A CA 1
ATOM 2975 C C . PHE A 1 374 ? 12.928 -15.309 10.256 1.00 97.44 374 PHE A C 1
ATOM 2977 O O . PHE A 1 374 ? 13.791 -15.582 9.418 1.00 97.44 374 PHE A O 1
ATOM 2984 N N . GLY A 1 375 ? 13.244 -15.027 11.522 1.00 96.44 375 GLY A N 1
ATOM 2985 C CA . GLY A 1 375 ? 14.613 -14.886 12.027 1.00 96.44 375 GLY A CA 1
ATOM 2986 C C . GLY A 1 375 ? 15.269 -13.570 11.668 1.00 96.44 375 GLY A C 1
ATOM 2987 O O . GLY A 1 375 ? 16.435 -13.576 11.289 1.00 96.44 375 GLY A O 1
ATOM 2988 N N . ILE A 1 376 ? 14.508 -12.481 11.742 1.00 97.25 376 ILE A N 1
ATOM 2989 C CA . ILE A 1 376 ? 15.016 -11.118 11.599 1.00 97.25 376 ILE A CA 1
ATOM 2990 C C . ILE A 1 376 ? 14.947 -10.395 12.940 1.00 97.25 376 ILE A C 1
ATOM 2992 O O . ILE A 1 376 ? 14.020 -10.616 13.716 1.00 97.25 376 ILE A O 1
ATOM 2996 N N . THR A 1 377 ? 15.904 -9.524 13.219 1.00 96.50 377 THR A N 1
ATOM 2997 C CA . THR A 1 377 ? 15.798 -8.555 14.315 1.00 96.50 377 THR A CA 1
ATOM 2998 C C . THR A 1 377 ? 15.449 -7.208 13.692 1.00 96.50 377 THR A C 1
ATOM 3000 O O . THR A 1 377 ? 15.912 -6.908 12.593 1.00 96.50 377 THR A O 1
ATOM 3003 N N . VAL A 1 378 ? 14.576 -6.4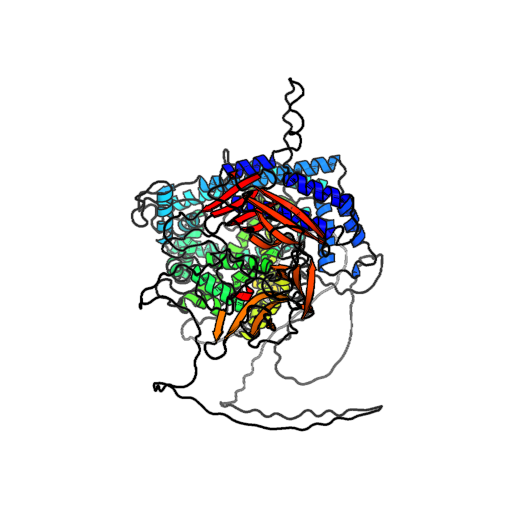38 14.340 1.00 94.44 378 VAL A N 1
ATOM 3004 C CA . VAL A 1 378 ? 14.142 -5.118 13.868 1.00 94.44 378 VAL A CA 1
ATOM 3005 C C . VAL A 1 378 ? 14.302 -4.151 15.029 1.00 94.44 378 VAL A C 1
ATOM 3007 O O . VAL A 1 378 ? 13.736 -4.374 16.098 1.00 94.44 378 VAL A O 1
ATOM 3010 N N . GLU A 1 379 ? 15.097 -3.109 14.816 1.00 90.69 379 GLU A N 1
ATOM 3011 C CA . GLU A 1 379 ? 15.496 -2.129 15.827 1.00 90.69 379 GLU A CA 1
ATOM 3012 C C . GLU A 1 379 ? 15.279 -0.710 15.282 1.00 90.69 379 GLU A C 1
ATOM 3014 O O . GLU A 1 379 ? 15.129 -0.511 14.075 1.00 90.69 379 GLU A O 1
ATOM 3019 N N . ALA A 1 380 ? 15.184 0.277 16.174 1.00 87.38 380 ALA A N 1
ATOM 3020 C CA . ALA A 1 380 ? 14.842 1.646 15.800 1.00 87.38 380 ALA A CA 1
ATOM 3021 C C . ALA A 1 380 ? 16.059 2.407 15.248 1.00 87.38 380 ALA A C 1
ATOM 3023 O O . ALA A 1 380 ? 17.116 2.440 15.874 1.00 87.38 380 ALA A O 1
ATOM 3024 N N . ALA A 1 381 ? 15.884 3.062 14.097 1.00 84.50 381 ALA A N 1
ATOM 3025 C CA . ALA A 1 381 ? 16.932 3.789 13.375 1.00 84.50 381 ALA A CA 1
ATOM 3026 C C . ALA A 1 381 ? 16.612 5.292 13.217 1.00 84.50 381 ALA A C 1
ATOM 3028 O O . ALA A 1 381 ? 17.042 5.932 12.258 1.00 84.50 381 ALA A O 1
ATOM 3029 N N . ASP A 1 382 ? 15.856 5.879 14.152 1.00 72.69 382 ASP A N 1
ATOM 3030 C CA . ASP A 1 382 ? 15.302 7.245 14.046 1.00 72.69 382 ASP A CA 1
ATOM 3031 C C . ASP A 1 382 ? 16.371 8.354 13.929 1.00 72.69 382 ASP A C 1
ATOM 3033 O O . ASP A 1 382 ? 16.097 9.452 13.445 1.00 72.69 382 ASP A O 1
ATOM 3037 N N . GLY A 1 383 ? 17.615 8.073 14.340 1.00 51.53 383 GLY A N 1
ATOM 3038 C CA . GLY A 1 383 ? 18.766 8.962 14.136 1.00 51.53 383 GLY A CA 1
ATOM 3039 C C . GLY A 1 383 ? 19.268 9.029 12.685 1.00 51.53 383 GLY A C 1
ATOM 3040 O O . GLY A 1 383 ? 19.991 9.960 12.339 1.00 51.53 383 GLY A O 1
ATOM 3041 N N . LEU A 1 384 ? 18.875 8.070 11.839 1.00 46.75 384 LEU A N 1
ATOM 3042 C CA . LEU A 1 384 ? 19.203 7.996 10.410 1.00 46.75 384 LEU A CA 1
ATOM 3043 C C . LEU A 1 384 ? 18.026 8.432 9.513 1.00 46.75 384 LEU A C 1
ATOM 3045 O O . LEU A 1 384 ? 18.245 8.805 8.362 1.00 46.75 384 LEU A O 1
ATOM 3049 N N . ALA A 1 385 ? 16.791 8.435 10.033 1.00 29.06 385 ALA A N 1
ATOM 3050 C CA . ALA A 1 385 ? 15.586 8.866 9.319 1.00 29.06 385 ALA A CA 1
ATOM 3051 C C . ALA A 1 385 ? 14.639 9.670 10.246 1.00 29.06 385 ALA A C 1
ATOM 3053 O O . ALA A 1 385 ? 14.035 9.092 11.149 1.00 29.06 385 ALA A O 1
ATOM 3054 N N . PRO A 1 386 ? 14.470 10.995 10.047 1.00 29.16 386 PRO A N 1
ATOM 3055 C CA . PRO A 1 386 ? 13.787 11.853 11.017 1.00 29.16 386 PRO A CA 1
ATOM 3056 C C . PRO A 1 386 ? 12.256 11.718 10.988 1.00 29.16 386 PRO A C 1
ATOM 3058 O O . PRO A 1 386 ? 11.614 11.987 9.970 1.00 29.16 386 PRO A O 1
ATOM 3061 N N . MET A 1 387 ? 11.664 11.419 12.148 1.00 31.17 387 MET A N 1
ATOM 3062 C CA . MET A 1 387 ? 10.212 11.352 12.362 1.00 31.17 387 MET A CA 1
ATOM 3063 C C . MET A 1 387 ? 9.675 12.542 13.188 1.00 31.17 387 MET A C 1
ATOM 3065 O O . MET A 1 387 ? 10.389 13.068 14.046 1.00 31.17 387 MET A O 1
ATOM 3069 N N . PRO A 1 388 ? 8.419 12.995 12.976 1.00 31.77 388 PRO A N 1
ATOM 3070 C CA . PRO A 1 388 ? 7.808 14.044 13.798 1.00 31.77 388 PRO A CA 1
ATOM 3071 C C . PRO A 1 388 ? 7.521 13.567 15.234 1.00 31.77 388 PRO A C 1
ATOM 3073 O O . PRO A 1 388 ? 7.137 12.410 15.420 1.00 31.77 388 PRO A O 1
ATOM 3076 N N . PRO A 1 389 ? 7.612 14.444 16.252 1.00 33.00 389 PRO A N 1
ATOM 3077 C CA . PRO A 1 389 ? 7.278 14.078 17.623 1.00 33.00 389 PRO A CA 1
ATOM 3078 C C . PRO A 1 389 ? 5.777 13.793 17.780 1.00 33.00 389 PRO A C 1
ATOM 3080 O O . PRO A 1 389 ? 4.929 14.646 17.511 1.00 33.00 389 PRO A O 1
ATOM 3083 N N . VAL A 1 390 ? 5.458 12.598 18.279 1.00 39.50 390 VAL A N 1
ATOM 3084 C CA . VAL A 1 390 ? 4.151 12.287 18.876 1.00 39.50 390 VAL A CA 1
ATOM 3085 C C . VAL A 1 390 ? 4.093 12.942 20.264 1.00 39.50 390 VAL A C 1
ATOM 3087 O O . VAL A 1 390 ? 5.117 13.052 20.935 1.00 39.50 390 VAL A O 1
ATOM 3090 N N . GLY A 1 391 ? 2.916 13.412 20.686 1.00 54.41 391 GLY A N 1
ATOM 3091 C CA . GLY A 1 391 ? 2.736 14.038 22.003 1.00 54.41 391 GLY A CA 1
ATOM 3092 C C . GLY A 1 391 ? 2.863 13.059 23.180 1.00 54.41 391 GLY A C 1
ATOM 3093 O O . GLY A 1 391 ? 3.018 11.857 22.990 1.00 54.41 391 GLY A O 1
ATOM 3094 N N . ASP A 1 392 ? 2.720 13.579 24.403 1.00 67.94 392 ASP A N 1
ATOM 3095 C CA . ASP A 1 392 ? 3.025 12.919 25.692 1.00 67.94 392 ASP A CA 1
ATOM 3096 C C . ASP A 1 392 ? 2.288 11.591 26.005 1.00 67.94 392 ASP A C 1
ATOM 3098 O O . ASP A 1 392 ? 2.478 11.014 27.079 1.00 67.94 392 ASP A O 1
ATOM 3102 N N . LYS A 1 393 ? 1.431 11.087 25.108 1.00 68.81 393 LYS A N 1
ATOM 3103 C CA . LYS A 1 393 ? 0.787 9.770 25.204 1.00 68.81 393 LYS A CA 1
ATOM 3104 C C . LYS A 1 393 ? 0.964 8.976 23.903 1.00 68.81 393 LYS A C 1
ATOM 3106 O O . LYS A 1 393 ? 0.809 9.549 22.824 1.00 68.81 393 LYS A O 1
ATOM 3111 N N . PRO A 1 394 ? 1.224 7.654 23.976 1.00 78.69 394 PRO A N 1
ATOM 3112 C CA . PRO A 1 394 ? 1.312 6.810 22.789 1.00 78.69 394 PRO A CA 1
ATOM 3113 C C . PRO A 1 394 ? -0.040 6.731 22.068 1.00 78.69 394 PRO A C 1
ATOM 3115 O O . PRO A 1 394 ? -1.094 6.826 22.697 1.00 78.69 394 PRO A O 1
ATOM 3118 N N . SER A 1 395 ? -0.014 6.490 20.754 1.00 82.06 395 SER A N 1
ATOM 3119 C CA . SER A 1 395 ? -1.232 6.195 19.990 1.00 82.06 395 SER A CA 1
ATOM 3120 C C . SER A 1 395 ? -1.899 4.919 20.524 1.00 82.06 395 SER A C 1
ATOM 3122 O O . SER A 1 395 ? -1.230 3.889 20.639 1.00 82.06 395 SER A O 1
ATOM 3124 N N . LEU A 1 396 ? -3.192 4.995 20.868 1.00 85.75 396 LEU A N 1
ATOM 3125 C CA . LEU A 1 396 ? -3.980 3.895 21.440 1.00 85.75 396 LEU A CA 1
ATOM 3126 C C . LEU A 1 396 ? -4.979 3.357 20.408 1.00 85.75 396 LEU A C 1
ATOM 3128 O O . LEU A 1 396 ? -5.974 4.007 20.070 1.00 85.75 396 LEU A O 1
ATOM 3132 N N . MET A 1 397 ? -4.699 2.162 19.903 1.00 85.69 397 MET A N 1
ATOM 3133 C CA . MET A 1 397 ? -5.294 1.613 18.689 1.00 85.69 397 MET A CA 1
ATOM 3134 C C . MET A 1 397 ? -6.563 0.797 18.974 1.00 85.69 397 MET A C 1
ATOM 3136 O O . MET A 1 397 ? -6.692 0.140 20.006 1.00 85.69 397 MET A O 1
ATOM 3140 N N . THR A 1 398 ? -7.500 0.795 18.028 1.00 89.38 398 THR A N 1
ATOM 3141 C CA . THR A 1 398 ? -8.513 -0.264 17.910 1.00 89.38 398 THR A CA 1
ATOM 3142 C C . THR A 1 398 ? -7.857 -1.578 17.493 1.00 89.38 398 THR A C 1
ATOM 3144 O O . THR A 1 398 ? -6.773 -1.597 16.904 1.00 89.38 398 THR A O 1
ATOM 3147 N N . PHE A 1 399 ? -8.557 -2.696 17.695 1.00 91.44 399 PHE A N 1
ATOM 3148 C CA . PHE A 1 399 ? -8.095 -3.981 17.171 1.00 91.44 399 PHE A CA 1
ATOM 3149 C C . PHE A 1 399 ? -7.969 -3.975 15.633 1.00 91.44 399 PHE A C 1
ATOM 3151 O O . PHE A 1 399 ? -7.043 -4.581 15.099 1.00 91.44 399 PHE A O 1
ATOM 3158 N N . ARG A 1 400 ? -8.827 -3.234 14.907 1.00 87.56 400 ARG A N 1
ATOM 3159 C CA . ARG A 1 400 ? -8.716 -3.147 13.440 1.00 87.56 400 ARG A CA 1
ATOM 3160 C C . ARG A 1 400 ? -7.501 -2.338 12.983 1.00 87.56 400 ARG A C 1
ATOM 3162 O O . ARG A 1 400 ? -6.907 -2.674 11.966 1.00 87.56 400 ARG A O 1
ATOM 3169 N N . GLU A 1 401 ? -7.095 -1.311 13.725 1.00 86.81 401 GLU A N 1
ATOM 3170 C CA . GLU A 1 401 ? -5.837 -0.598 13.458 1.00 86.81 401 GLU A CA 1
ATOM 3171 C C . GLU A 1 401 ? -4.616 -1.508 13.695 1.00 86.81 401 GLU A C 1
ATOM 3173 O O . GLU A 1 401 ? -3.638 -1.407 12.956 1.00 86.81 401 GLU A O 1
ATOM 3178 N N . VAL A 1 402 ? -4.681 -2.447 14.652 1.00 93.44 402 VAL A N 1
ATOM 3179 C CA . VAL A 1 402 ? -3.637 -3.475 14.850 1.00 93.44 402 VAL A CA 1
ATOM 3180 C C . VAL A 1 402 ? -3.581 -4.450 13.669 1.00 93.44 402 VAL A C 1
ATOM 3182 O O . VAL A 1 402 ? -2.492 -4.712 13.162 1.00 93.44 402 VAL A O 1
ATOM 3185 N N . GLU A 1 403 ? -4.731 -4.936 13.186 1.00 94.25 403 GLU A N 1
ATOM 3186 C CA . GLU A 1 403 ? -4.804 -5.757 11.964 1.00 94.25 403 GLU A CA 1
ATOM 3187 C C . GLU A 1 403 ? -4.200 -5.015 10.755 1.00 94.25 403 GLU A C 1
ATOM 3189 O O . GLU A 1 403 ? -3.389 -5.591 10.034 1.00 94.25 403 GLU A O 1
ATOM 3194 N N . THR A 1 404 ? -4.499 -3.721 10.572 1.00 90.69 404 THR A N 1
ATOM 3195 C CA . THR A 1 404 ? -3.908 -2.899 9.498 1.00 90.69 404 THR A CA 1
ATOM 3196 C C . THR A 1 404 ? -2.383 -2.778 9.617 1.00 90.69 404 THR A C 1
ATOM 3198 O O . THR A 1 404 ? -1.687 -2.931 8.619 1.00 90.69 404 THR A O 1
ATOM 3201 N N . VAL A 1 405 ? -1.822 -2.564 10.813 1.00 93.81 405 VAL A N 1
ATOM 3202 C CA . VAL A 1 405 ? -0.352 -2.507 10.981 1.00 93.81 405 VAL A CA 1
ATOM 3203 C C . VAL A 1 405 ? 0.309 -3.851 10.648 1.00 93.81 405 VAL A C 1
ATOM 3205 O O . VAL A 1 405 ? 1.373 -3.876 10.031 1.00 93.81 405 VAL A O 1
ATOM 3208 N N . PHE A 1 406 ? -0.332 -4.975 10.982 1.00 97.75 406 PHE A N 1
ATOM 3209 C CA . PHE A 1 406 ? 0.132 -6.303 10.568 1.00 97.75 406 PHE A CA 1
ATOM 3210 C C . PHE A 1 406 ? 0.029 -6.507 9.046 1.00 97.75 406 PHE A C 1
ATOM 3212 O O . PHE A 1 406 ? 0.943 -7.078 8.453 1.00 97.75 406 PHE A O 1
ATOM 3219 N N . HIS A 1 407 ? -1.045 -6.016 8.419 1.00 96.94 407 HIS A N 1
ATOM 3220 C CA . HIS A 1 407 ? -1.278 -6.067 6.974 1.00 96.94 407 HIS A CA 1
ATOM 3221 C C . HIS A 1 407 ? -0.160 -5.350 6.194 1.00 96.94 407 HIS A C 1
ATOM 3223 O O . HIS A 1 407 ? 0.542 -5.983 5.404 1.00 96.94 407 HIS A O 1
ATOM 3229 N N . GLU A 1 408 ? 0.090 -4.069 6.486 1.00 94.56 408 GLU A N 1
ATOM 3230 C CA . GLU A 1 408 ? 1.148 -3.288 5.820 1.00 94.56 408 GLU A CA 1
ATOM 3231 C C . GLU A 1 408 ? 2.546 -3.879 6.074 1.00 94.56 408 GLU A C 1
ATOM 3233 O O . GLU A 1 408 ? 3.381 -3.960 5.168 1.00 94.56 408 GLU A O 1
ATOM 3238 N N . PHE A 1 409 ? 2.803 -4.380 7.289 1.00 97.75 409 PHE A N 1
ATOM 3239 C CA . PHE A 1 409 ? 4.069 -5.044 7.600 1.00 97.75 409 PHE A CA 1
ATOM 3240 C C . PHE A 1 409 ? 4.254 -6.362 6.830 1.00 97.75 409 PHE A C 1
ATOM 3242 O O . PHE A 1 409 ? 5.386 -6.740 6.541 1.00 97.75 409 PHE A O 1
ATOM 3249 N N . GLY A 1 410 ? 3.178 -7.043 6.422 1.00 97.50 410 GLY A N 1
ATOM 3250 C CA . GLY A 1 410 ? 3.257 -8.195 5.520 1.00 97.50 410 GLY A CA 1
ATOM 3251 C C . GLY A 1 410 ? 3.782 -7.831 4.126 1.00 97.50 410 GLY A C 1
ATOM 3252 O O . GLY A 1 410 ? 4.634 -8.547 3.596 1.00 97.50 410 GLY A O 1
ATOM 3253 N N . HIS A 1 411 ? 3.361 -6.693 3.559 1.00 96.56 411 HIS A N 1
ATOM 3254 C CA . HIS A 1 411 ? 3.955 -6.168 2.321 1.00 96.56 411 HIS A CA 1
ATOM 3255 C C . HIS A 1 411 ? 5.420 -5.763 2.533 1.00 96.56 411 HIS A C 1
ATOM 3257 O O . HIS A 1 411 ? 6.285 -6.155 1.746 1.00 96.56 411 HIS A O 1
ATOM 3263 N N . ALA A 1 412 ? 5.724 -5.055 3.627 1.00 97.38 412 ALA A N 1
ATOM 3264 C CA . ALA A 1 412 ? 7.095 -4.668 3.962 1.00 97.38 412 ALA A CA 1
ATOM 3265 C C . ALA A 1 412 ? 8.021 -5.894 4.098 1.00 97.38 412 ALA A C 1
ATOM 3267 O O . ALA A 1 412 ? 9.126 -5.892 3.564 1.00 97.38 412 ALA A O 1
ATOM 3268 N N . LEU A 1 413 ? 7.558 -6.977 4.732 1.00 97.81 413 LEU A N 1
ATOM 3269 C CA . LEU A 1 413 ? 8.281 -8.249 4.830 1.00 97.81 413 LEU A CA 1
ATOM 3270 C C . LEU A 1 413 ? 8.544 -8.900 3.464 1.00 97.81 413 LEU A C 1
ATOM 3272 O O . LEU A 1 413 ? 9.616 -9.469 3.275 1.00 97.81 413 LEU A O 1
ATOM 3276 N N . GLN A 1 414 ? 7.605 -8.839 2.514 1.00 96.75 414 GLN A N 1
ATOM 3277 C CA . GLN A 1 414 ? 7.832 -9.380 1.166 1.00 96.75 414 GLN A CA 1
ATOM 3278 C C . GLN A 1 414 ? 8.834 -8.535 0.371 1.00 96.75 414 GLN A C 1
ATOM 3280 O O . GLN A 1 414 ? 9.649 -9.090 -0.360 1.00 96.75 414 GLN A O 1
ATOM 3285 N N . HIS A 1 415 ? 8.819 -7.212 0.546 1.00 96.56 415 HIS A N 1
ATOM 3286 C CA . HIS A 1 415 ? 9.815 -6.334 -0.060 1.00 96.56 415 HIS A CA 1
ATOM 3287 C C . HIS A 1 415 ? 11.214 -6.555 0.551 1.00 96.56 415 HIS A C 1
ATOM 3289 O O . HIS A 1 415 ? 12.156 -6.864 -0.172 1.00 96.56 415 HIS A O 1
ATOM 3295 N N . MET A 1 416 ? 11.338 -6.476 1.881 1.00 97.31 416 MET A N 1
ATOM 3296 C CA . MET A 1 416 ? 12.622 -6.533 2.598 1.00 97.31 416 MET A CA 1
ATOM 3297 C C . MET A 1 416 ? 13.277 -7.921 2.629 1.00 97.31 416 MET A C 1
ATOM 3299 O O . MET A 1 416 ? 14.497 -8.005 2.723 1.00 97.31 416 MET A O 1
ATOM 3303 N N . LEU A 1 417 ? 12.504 -9.018 2.614 1.00 97.50 417 LEU A N 1
ATOM 3304 C CA . LEU A 1 417 ? 13.047 -10.382 2.769 1.00 97.50 417 LEU A CA 1
ATOM 3305 C C . LEU A 1 417 ? 13.174 -11.152 1.451 1.00 97.50 417 LEU A C 1
ATOM 3307 O O . LEU A 1 417 ? 13.311 -12.380 1.468 1.00 97.50 417 LEU A O 1
ATOM 3311 N N . THR A 1 418 ? 13.144 -10.438 0.325 1.00 97.44 418 THR A N 1
ATOM 3312 C CA . THR A 1 418 ? 13.449 -10.997 -0.991 1.00 97.44 418 THR A CA 1
ATOM 3313 C C . THR A 1 418 ? 14.888 -11.520 -1.069 1.00 97.44 418 THR A C 1
ATOM 3315 O O . THR A 1 418 ? 15.768 -11.104 -0.315 1.00 97.44 418 THR A O 1
ATOM 3318 N N . ARG A 1 419 ? 15.132 -12.460 -1.983 1.00 96.75 419 ARG A N 1
ATOM 3319 C CA . ARG A 1 419 ? 16.471 -12.927 -2.379 1.00 96.75 419 ARG A CA 1
ATOM 3320 C C . ARG A 1 419 ? 16.675 -12.945 -3.892 1.00 96.75 419 ARG A C 1
ATOM 3322 O O . ARG A 1 419 ? 17.621 -13.568 -4.361 1.00 96.75 419 ARG A O 1
ATOM 3329 N N . GLN A 1 420 ? 15.785 -12.308 -4.649 1.00 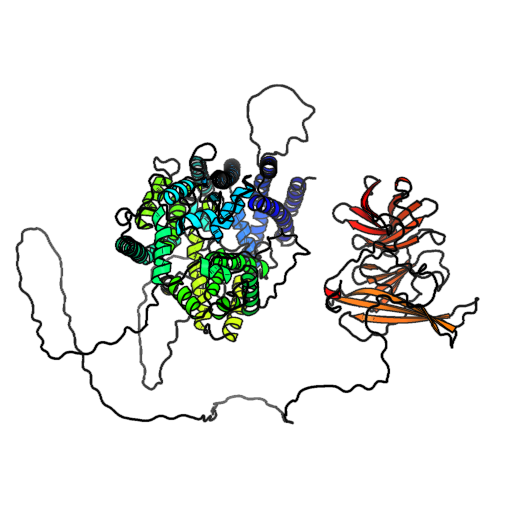95.69 420 GLN A N 1
ATOM 3330 C CA . GLN A 1 420 ? 16.079 -12.009 -6.044 1.00 95.69 420 GLN A CA 1
ATOM 3331 C C . GLN A 1 420 ? 16.968 -10.764 -6.072 1.00 95.69 420 GLN A C 1
ATOM 3333 O O . GLN A 1 420 ? 16.583 -9.719 -5.554 1.00 95.69 420 GLN A O 1
ATOM 3338 N N . ASP A 1 421 ? 18.145 -10.910 -6.663 1.00 94.50 421 ASP A N 1
ATOM 3339 C CA . ASP A 1 421 ? 19.051 -9.837 -7.077 1.00 94.50 421 ASP A CA 1
ATOM 3340 C C . ASP A 1 421 ? 18.594 -9.188 -8.399 1.00 94.50 421 ASP A C 1
ATOM 3342 O O . ASP A 1 421 ? 18.821 -8.006 -8.630 1.00 94.50 421 ASP A O 1
ATOM 3346 N N . GLU A 1 422 ? 17.868 -9.936 -9.233 1.00 95.12 422 GLU A N 1
ATOM 3347 C CA . GLU A 1 422 ? 17.205 -9.455 -10.451 1.00 95.12 422 GLU A CA 1
ATOM 3348 C C . GLU A 1 422 ? 16.089 -8.425 -10.146 1.00 95.12 422 GLU A C 1
ATOM 3350 O O . GLU A 1 422 ? 14.930 -8.788 -9.916 1.00 95.12 422 GLU A O 1
ATOM 3355 N N . ALA A 1 423 ? 16.414 -7.126 -10.180 1.00 91.88 423 ALA A N 1
ATOM 3356 C CA . ALA A 1 423 ? 15.562 -6.030 -9.691 1.00 91.88 423 ALA A CA 1
ATOM 3357 C C . ALA A 1 423 ? 14.115 -6.030 -10.232 1.00 91.88 423 ALA A C 1
ATOM 3359 O O . ALA A 1 423 ? 13.157 -5.837 -9.477 1.00 91.88 423 ALA A O 1
ATOM 3360 N N . PHE A 1 424 ? 13.920 -6.324 -11.524 1.00 95.25 424 PHE A N 1
ATOM 3361 C CA . PHE A 1 424 ? 12.592 -6.386 -12.161 1.00 95.25 424 PHE A CA 1
ATOM 3362 C C . PHE A 1 424 ? 11.659 -7.474 -11.592 1.00 95.25 424 PHE A C 1
ATOM 3364 O O . PHE A 1 424 ? 10.461 -7.470 -11.885 1.00 95.25 424 PHE A O 1
ATOM 3371 N N . VAL A 1 425 ? 12.182 -8.400 -10.783 1.00 96.31 425 VAL A N 1
ATOM 3372 C CA . VAL A 1 425 ? 11.426 -9.452 -10.087 1.00 96.31 425 VAL A CA 1
ATOM 3373 C C . VAL A 1 425 ? 11.701 -9.503 -8.572 1.00 96.31 425 VAL A C 1
ATOM 3375 O O . VAL A 1 425 ? 11.293 -10.457 -7.903 1.00 96.31 425 VAL A O 1
ATOM 3378 N N . ALA A 1 426 ? 12.366 -8.485 -8.017 1.00 95.75 426 ALA A N 1
ATOM 3379 C CA . ALA A 1 426 ? 12.715 -8.394 -6.600 1.00 95.75 426 ALA A CA 1
ATOM 3380 C C . ALA A 1 426 ? 11.584 -7.821 -5.727 1.00 95.75 426 ALA A C 1
ATOM 3382 O O . ALA A 1 426 ? 10.784 -6.985 -6.152 1.00 95.75 426 ALA A O 1
ATOM 3383 N N . GLY A 1 427 ? 11.513 -8.269 -4.473 1.00 95.06 427 GLY A N 1
ATOM 3384 C CA . GLY A 1 427 ? 10.501 -7.824 -3.514 1.00 95.06 427 GLY A CA 1
ATOM 3385 C C . GLY A 1 427 ? 9.081 -8.187 -3.955 1.00 95.06 427 GLY A C 1
ATOM 3386 O O . GLY A 1 427 ? 8.689 -9.350 -3.915 1.00 95.06 427 GLY A O 1
ATOM 3387 N N . ILE A 1 428 ? 8.318 -7.176 -4.379 1.00 94.31 428 ILE A N 1
ATOM 3388 C CA . ILE A 1 428 ? 6.941 -7.309 -4.893 1.00 94.31 428 ILE A CA 1
ATOM 3389 C C . ILE A 1 428 ? 6.914 -7.176 -6.437 1.00 94.31 428 ILE A C 1
ATOM 3391 O O . ILE A 1 428 ? 5.923 -7.518 -7.086 1.00 94.31 428 ILE A O 1
ATOM 3395 N N . SER A 1 429 ? 8.012 -6.729 -7.060 1.00 94.00 429 SER A N 1
ATOM 3396 C CA . SER A 1 429 ? 8.133 -6.577 -8.514 1.00 94.00 429 SER A CA 1
ATOM 3397 C C . SER A 1 429 ? 7.954 -7.913 -9.233 1.00 94.00 429 SER A C 1
ATOM 3399 O O . SER A 1 429 ? 8.399 -8.962 -8.767 1.00 94.00 429 SER A O 1
ATOM 3401 N N . GLY A 1 430 ? 7.275 -7.888 -10.381 1.00 92.62 430 GLY A N 1
ATOM 3402 C CA . GLY A 1 430 ? 7.021 -9.079 -11.195 1.00 92.62 430 GLY A CA 1
ATOM 3403 C C . GLY A 1 430 ? 6.053 -10.107 -10.588 1.00 92.62 430 GLY A C 1
ATOM 3404 O O . GLY A 1 430 ? 5.880 -11.171 -11.184 1.00 92.62 430 GLY A O 1
ATOM 3405 N N . ILE A 1 431 ? 5.426 -9.836 -9.436 1.00 94.81 431 ILE A N 1
ATOM 3406 C CA . ILE A 1 431 ? 4.352 -10.668 -8.871 1.00 94.81 431 ILE A CA 1
ATOM 3407 C C . ILE A 1 431 ? 3.017 -10.311 -9.542 1.00 94.81 431 ILE A C 1
ATOM 3409 O O . ILE A 1 431 ? 2.668 -9.139 -9.689 1.00 94.81 431 ILE A O 1
ATOM 3413 N N . GLU A 1 432 ? 2.241 -11.319 -9.947 1.00 94.62 432 GLU A N 1
ATOM 3414 C CA . GLU A 1 432 ? 0.871 -11.136 -10.430 1.00 94.62 432 GLU A CA 1
ATOM 3415 C C . GLU A 1 432 ? -0.015 -10.433 -9.378 1.00 94.62 432 GLU A C 1
ATOM 3417 O O . GLU A 1 432 ? -0.047 -10.815 -8.209 1.00 94.62 432 GLU A O 1
ATOM 3422 N N . TRP A 1 433 ? -0.771 -9.411 -9.793 1.00 92.50 433 TRP A N 1
ATOM 3423 C CA . TRP A 1 433 ? -1.443 -8.476 -8.868 1.00 92.50 433 TRP A CA 1
ATOM 3424 C C . TRP A 1 433 ? -2.561 -9.100 -8.003 1.00 92.50 433 TRP A C 1
ATOM 3426 O O . TRP A 1 433 ? -3.012 -8.494 -7.039 1.00 92.50 433 TRP A O 1
ATOM 3436 N N . ASP A 1 434 ? -3.004 -10.321 -8.301 1.00 91.88 434 ASP A N 1
ATOM 3437 C CA . ASP A 1 434 ? -3.915 -11.106 -7.458 1.00 91.88 434 ASP A CA 1
ATOM 3438 C C . ASP A 1 434 ? -3.204 -12.021 -6.434 1.00 91.88 434 ASP A C 1
ATOM 3440 O O . ASP A 1 434 ? -3.874 -12.697 -5.654 1.00 91.88 434 ASP A O 1
ATOM 3444 N N . ALA A 1 435 ? -1.867 -11.978 -6.358 1.00 92.94 435 ALA A N 1
ATOM 3445 C CA . ALA A 1 435 ? -1.053 -12.616 -5.317 1.00 92.94 435 ALA A CA 1
ATOM 3446 C C . ALA A 1 435 ? -0.364 -11.641 -4.339 1.00 92.94 435 ALA A C 1
ATOM 3448 O O . ALA A 1 435 ? 0.054 -12.086 -3.273 1.00 92.94 435 ALA A O 1
ATOM 3449 N N . VAL A 1 436 ? -0.239 -10.343 -4.648 1.00 90.50 436 VAL A N 1
ATOM 3450 C CA . VAL A 1 436 ? 0.509 -9.378 -3.796 1.00 90.50 436 VAL A CA 1
ATOM 3451 C C . VAL A 1 436 ? -0.091 -9.194 -2.394 1.00 90.50 436 VAL A C 1
ATOM 3453 O O . VAL A 1 436 ? 0.619 -8.877 -1.447 1.00 90.50 436 VAL A O 1
ATOM 3456 N N . GLU A 1 437 ? -1.389 -9.462 -2.251 1.00 92.06 437 GLU A N 1
ATOM 3457 C CA . GLU A 1 437 ? -2.164 -9.417 -1.000 1.00 92.06 437 GLU A CA 1
ATOM 3458 C C . GLU A 1 437 ? -2.012 -10.691 -0.129 1.00 92.06 437 GLU A C 1
ATOM 3460 O O . GLU A 1 437 ? -2.604 -10.807 0.943 1.00 92.06 437 GLU A O 1
ATOM 3465 N N . LEU A 1 438 ? -1.234 -11.690 -0.572 1.00 93.19 438 LEU A N 1
ATOM 3466 C CA . LEU A 1 438 ? -1.011 -12.932 0.184 1.00 93.19 438 LEU A CA 1
ATOM 3467 C C . LEU A 1 438 ? -0.265 -12.686 1.514 1.00 93.19 438 LEU A C 1
ATOM 3469 O O . LEU A 1 438 ? -0.748 -13.168 2.542 1.00 93.19 438 LEU A O 1
ATOM 3473 N N . PRO A 1 439 ? 0.880 -11.973 1.562 1.00 94.81 439 PRO A N 1
ATOM 3474 C CA . PRO A 1 439 ? 1.643 -11.816 2.801 1.00 94.81 439 PRO A CA 1
ATOM 3475 C C . PRO A 1 439 ? 0.976 -10.867 3.801 1.00 94.81 439 PRO A C 1
ATOM 3477 O O . PRO A 1 439 ? 1.041 -11.120 5.003 1.00 94.81 439 PRO A O 1
ATOM 3480 N N . SER A 1 440 ? 0.313 -9.813 3.318 1.00 94.00 440 SER A N 1
ATOM 3481 C CA . SER A 1 440 ? -0.400 -8.829 4.140 1.00 94.00 440 SER A CA 1
ATOM 3482 C C . SER A 1 440 ? -1.543 -9.485 4.920 1.00 94.00 440 SER A C 1
ATOM 3484 O O . SER A 1 440 ? -1.536 -9.526 6.152 1.00 94.00 440 SER A O 1
ATOM 3486 N N . GLN A 1 441 ? -2.454 -10.153 4.214 1.00 92.19 441 GLN A N 1
ATOM 3487 C CA . GLN A 1 441 ? -3.565 -10.891 4.822 1.00 92.19 441 GLN A CA 1
ATOM 3488 C C . GLN A 1 441 ? -3.114 -12.131 5.612 1.00 92.19 441 GLN A C 1
ATOM 3490 O O . GLN A 1 441 ? -3.777 -12.555 6.563 1.00 92.19 441 GLN A O 1
ATOM 3495 N N . PHE A 1 442 ? -1.970 -12.731 5.262 1.00 96.50 442 PHE A N 1
ATOM 3496 C CA . PHE A 1 442 ? -1.367 -13.783 6.082 1.00 96.50 442 PHE A CA 1
ATOM 3497 C C . PHE A 1 442 ? -0.966 -13.247 7.465 1.00 96.50 442 PHE A C 1
ATOM 3499 O O . PHE A 1 442 ? -1.227 -13.914 8.469 1.00 96.50 442 PHE A O 1
ATOM 3506 N N . MET A 1 443 ? -0.396 -12.039 7.541 1.00 97.69 443 MET A N 1
ATOM 3507 C CA . MET A 1 443 ? -0.010 -11.428 8.814 1.00 97.69 443 MET A CA 1
ATOM 3508 C C . MET A 1 443 ? -1.221 -11.094 9.701 1.00 97.69 443 MET A C 1
ATOM 3510 O O . MET A 1 443 ? -1.169 -11.401 10.892 1.00 97.69 443 MET A O 1
ATOM 3514 N N . GLU A 1 444 ? -2.340 -10.601 9.148 1.00 96.81 444 GLU A N 1
ATOM 3515 C CA . GLU A 1 444 ? -3.589 -10.332 9.905 1.00 96.81 444 GLU A CA 1
ATOM 3516 C C . GLU A 1 444 ? -4.076 -11.538 10.742 1.00 96.81 444 GLU A C 1
ATOM 3518 O O . GLU A 1 444 ? -4.651 -11.378 11.821 1.00 96.81 444 GLU A O 1
ATOM 3523 N N . ASN A 1 445 ? -3.813 -12.776 10.305 1.00 95.12 445 ASN A N 1
ATOM 3524 C CA . ASN A 1 445 ? -4.222 -13.968 11.055 1.00 95.12 445 ASN A CA 1
ATOM 3525 C C . ASN A 1 445 ? -3.502 -14.113 12.409 1.00 95.12 445 ASN A C 1
ATOM 3527 O O . ASN A 1 445 ? -4.088 -14.641 13.362 1.00 95.12 445 ASN A O 1
ATOM 3531 N N . TRP A 1 446 ? -2.276 -13.599 12.533 1.00 97.00 446 TRP A N 1
ATOM 3532 C CA . TRP A 1 446 ? -1.499 -13.653 13.773 1.00 97.00 446 TRP A CA 1
ATOM 3533 C C . TRP A 1 446 ? -1.999 -12.688 14.849 1.00 97.00 446 TRP A C 1
ATOM 3535 O O . TRP A 1 446 ? -1.719 -12.923 16.024 1.00 97.00 446 TRP A O 1
ATOM 3545 N N . CYS A 1 447 ? -2.814 -11.685 14.504 1.00 96.00 447 CYS A N 1
ATOM 3546 C CA . CYS A 1 447 ? -3.482 -10.828 15.488 1.00 96.00 447 CYS A CA 1
ATOM 3547 C C . CYS A 1 447 ? -4.400 -11.632 16.429 1.00 96.00 447 CYS A C 1
ATOM 3549 O O . CYS A 1 447 ? -4.607 -11.229 17.567 1.00 96.00 447 CYS A O 1
ATOM 3551 N N . TYR A 1 448 ? -4.901 -12.799 15.996 1.00 94.56 448 TYR A N 1
ATOM 3552 C CA . TYR A 1 448 ? -5.699 -13.721 16.820 1.00 94.56 448 TYR A CA 1
ATOM 3553 C C . TYR A 1 448 ? -4.900 -14.889 17.416 1.00 94.56 448 TYR A C 1
ATOM 3555 O O . TYR A 1 448 ? -5.461 -15.703 18.152 1.00 94.56 448 TYR A O 1
ATOM 3563 N N . HIS A 1 449 ? -3.606 -15.015 17.113 1.00 94.69 449 HIS A N 1
ATOM 3564 C CA . HIS A 1 449 ? -2.774 -16.059 17.702 1.00 94.69 449 HIS A CA 1
ATOM 3565 C C . HIS A 1 449 ? -2.492 -15.725 19.171 1.00 94.69 449 HIS A C 1
ATOM 3567 O O . HIS A 1 449 ? -1.889 -14.694 19.466 1.00 94.69 449 HIS A O 1
ATOM 3573 N N . LYS A 1 450 ? -2.898 -16.606 20.097 1.00 93.44 450 LYS A N 1
ATOM 3574 C CA . LYS A 1 450 ? -2.877 -16.344 21.547 1.00 93.44 450 LYS A CA 1
ATOM 3575 C C . LYS A 1 450 ? -1.562 -15.746 22.054 1.00 93.44 450 LYS A C 1
ATOM 3577 O O . LYS A 1 450 ? -1.582 -14.715 22.721 1.00 93.44 450 LYS A O 1
ATOM 3582 N N . ASN A 1 451 ? -0.430 -16.378 21.738 1.00 92.56 451 ASN A N 1
ATOM 3583 C CA . ASN A 1 451 ? 0.870 -15.952 22.266 1.00 92.56 451 ASN A CA 1
ATOM 3584 C C . ASN A 1 451 ? 1.331 -14.616 21.647 1.00 92.56 451 ASN A C 1
ATOM 3586 O O . ASN A 1 451 ? 2.085 -13.889 22.284 1.00 92.56 451 ASN A O 1
ATOM 3590 N N . THR A 1 452 ? 0.852 -14.272 20.443 1.00 94.12 452 THR A N 1
ATOM 3591 C CA . THR A 1 452 ? 1.088 -12.968 19.796 1.00 94.12 452 THR A CA 1
ATOM 3592 C C . THR A 1 452 ? 0.200 -11.884 20.405 1.00 94.12 452 THR A C 1
ATOM 3594 O O . THR A 1 452 ? 0.691 -10.831 20.798 1.00 94.12 452 THR A O 1
ATOM 3597 N N . LEU A 1 453 ? -1.106 -12.137 20.542 1.00 94.75 453 LEU A N 1
ATOM 3598 C CA . LEU A 1 453 ? -2.033 -11.161 21.116 1.00 94.75 453 LEU A CA 1
ATOM 3599 C C . LEU A 1 453 ? -1.637 -10.822 22.559 1.00 94.75 453 LEU A C 1
ATOM 3601 O O . LEU A 1 453 ? -1.558 -9.649 22.900 1.00 94.75 453 LEU A O 1
ATOM 3605 N N . LEU A 1 454 ? -1.313 -11.819 23.389 1.00 92.81 454 LEU A N 1
ATOM 3606 C CA . LEU A 1 454 ? -0.922 -11.596 24.787 1.00 92.81 454 LEU A CA 1
ATOM 3607 C C . LEU A 1 454 ? 0.510 -11.049 24.968 1.00 92.81 454 LEU A C 1
ATOM 3609 O O . LEU A 1 454 ? 0.830 -10.556 26.051 1.00 92.81 454 LEU A O 1
ATOM 3613 N N . SER A 1 455 ? 1.381 -11.091 23.948 1.00 91.62 455 SER A N 1
ATOM 3614 C CA . SER A 1 455 ? 2.675 -10.390 24.016 1.00 91.62 455 SER A CA 1
ATOM 3615 C C . SER A 1 455 ? 2.518 -8.883 23.774 1.00 91.62 455 SER A C 1
ATOM 3617 O O . SER A 1 455 ? 3.217 -8.097 24.423 1.00 91.62 455 SER A O 1
ATOM 3619 N N . ILE A 1 456 ? 1.567 -8.507 22.911 1.00 93.31 456 ILE A N 1
ATOM 3620 C CA . ILE A 1 456 ? 1.210 -7.131 22.533 1.00 93.31 456 ILE A CA 1
ATOM 3621 C C . ILE A 1 456 ? 0.298 -6.467 23.567 1.00 93.31 456 ILE A C 1
ATOM 3623 O O . ILE A 1 456 ? 0.573 -5.354 24.009 1.00 93.31 456 ILE A O 1
ATOM 3627 N N . ALA A 1 457 ? -0.801 -7.134 23.926 1.00 94.69 457 ALA A N 1
ATOM 3628 C CA . ALA A 1 457 ? -1.931 -6.528 24.616 1.00 94.69 457 ALA A CA 1
ATOM 3629 C C . ALA A 1 457 ? -1.621 -6.298 26.103 1.00 94.69 457 ALA A C 1
ATOM 3631 O O . ALA A 1 457 ? -1.876 -7.159 26.948 1.00 94.69 457 ALA A O 1
ATOM 3632 N N . LYS A 1 458 ? -1.047 -5.133 26.418 1.00 94.06 458 LYS A N 1
ATOM 3633 C CA . LYS A 1 458 ? -0.591 -4.727 27.756 1.00 94.06 458 LYS A CA 1
ATOM 3634 C C . LYS A 1 458 ? -0.998 -3.287 28.029 1.00 94.06 458 LYS A C 1
ATOM 3636 O O . LYS A 1 458 ? -0.733 -2.407 27.213 1.00 94.06 458 LYS A O 1
ATOM 3641 N N . HIS A 1 459 ? -1.629 -3.045 29.172 1.00 94.56 459 HIS A N 1
ATOM 3642 C CA . HIS A 1 459 ? -2.185 -1.741 29.516 1.00 94.56 459 HIS A CA 1
ATOM 3643 C C . HIS A 1 459 ? -1.083 -0.674 29.642 1.00 94.56 459 HIS A C 1
ATOM 3645 O O . HIS A 1 459 ? -0.181 -0.806 30.471 1.00 94.56 459 HIS A O 1
ATOM 3651 N N . TYR A 1 460 ? -1.159 0.397 28.845 1.00 88.88 460 TYR A N 1
ATOM 3652 C CA . TYR A 1 460 ? -0.032 1.312 28.612 1.00 88.88 460 TYR A CA 1
ATOM 3653 C C . TYR A 1 460 ? 0.519 2.017 29.867 1.00 88.88 460 TYR A C 1
ATOM 3655 O O . TYR A 1 460 ? 1.703 2.342 29.898 1.00 88.88 460 TYR A O 1
ATOM 3663 N N . GLU A 1 461 ? -0.302 2.227 30.903 1.00 90.50 461 GLU A N 1
ATOM 3664 C CA . GLU A 1 461 ? 0.123 2.868 32.165 1.00 90.50 461 GLU A CA 1
ATOM 3665 C C . GLU A 1 461 ? 0.604 1.882 33.242 1.00 90.50 461 GLU A C 1
ATOM 3667 O O . GLU A 1 461 ? 1.326 2.284 34.150 1.00 90.50 461 GLU A O 1
ATOM 3672 N N . THR A 1 462 ? 0.194 0.609 33.185 1.00 94.50 462 THR A N 1
ATOM 3673 C CA . THR A 1 462 ? 0.404 -0.359 34.287 1.00 94.50 462 THR A CA 1
ATOM 3674 C C . THR A 1 462 ? 1.242 -1.570 33.888 1.00 94.50 462 THR 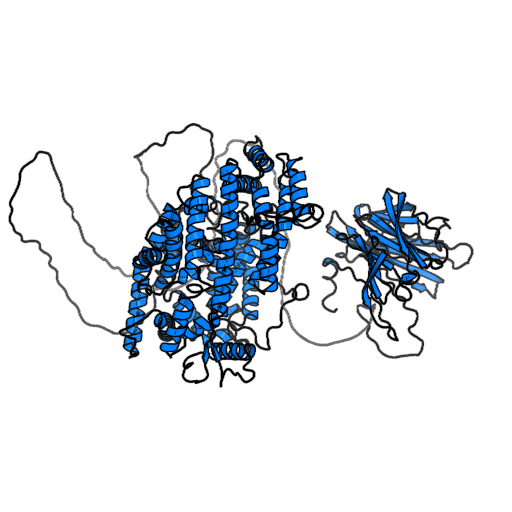A C 1
ATOM 3676 O O . THR A 1 462 ? 1.746 -2.269 34.761 1.00 94.50 462 THR A O 1
ATOM 3679 N N . GLY A 1 463 ? 1.393 -1.843 32.589 1.00 92.44 463 GLY A N 1
ATOM 3680 C CA . GLY A 1 463 ? 2.083 -3.021 32.057 1.00 92.44 463 GLY A CA 1
ATOM 3681 C C . GLY A 1 463 ? 1.298 -4.335 32.162 1.00 92.44 463 GLY A C 1
ATOM 3682 O O . GLY A 1 463 ? 1.736 -5.334 31.590 1.00 92.44 463 GLY A O 1
ATOM 3683 N N . GLU A 1 464 ? 0.148 -4.341 32.844 1.00 95.25 464 GLU A N 1
ATOM 3684 C CA . GLU A 1 464 ? -0.684 -5.531 33.056 1.00 95.25 464 GLU A CA 1
ATOM 3685 C C . GLU A 1 464 ? -1.177 -6.123 31.721 1.00 95.25 464 GLU A C 1
ATOM 3687 O O . GLU A 1 464 ? -1.645 -5.372 30.856 1.00 95.25 464 GLU A O 1
ATOM 3692 N N . PRO A 1 465 ? -1.092 -7.453 31.523 1.00 94.81 465 PRO A N 1
ATOM 3693 C CA . PRO A 1 465 ? -1.545 -8.104 30.301 1.00 94.81 465 PRO A CA 1
ATOM 3694 C C . PRO A 1 465 ? -3.074 -8.111 30.198 1.00 94.81 465 PRO A C 1
ATOM 3696 O O . PRO A 1 465 ? -3.790 -8.112 31.201 1.00 94.81 465 PRO A O 1
ATOM 3699 N N . LEU A 1 466 ? -3.585 -8.184 28.968 1.00 94.50 466 LEU A N 1
ATOM 3700 C CA . LEU A 1 466 ? -5.011 -8.345 28.709 1.00 94.50 466 LEU A CA 1
ATOM 3701 C C . LEU A 1 466 ? -5.546 -9.619 29.398 1.00 94.50 466 LEU A C 1
ATOM 3703 O O . LEU A 1 466 ? -4.995 -10.702 29.175 1.00 94.50 466 LEU A O 1
ATOM 3707 N N . PRO A 1 467 ? -6.630 -9.540 30.196 1.00 94.69 467 PRO A N 1
ATOM 3708 C CA . PRO A 1 467 ? -7.177 -10.716 30.862 1.00 94.69 467 PRO A CA 1
ATOM 3709 C C . PRO A 1 467 ? -7.631 -11.794 29.867 1.00 94.69 467 PRO A C 1
ATOM 3711 O O . PRO A 1 467 ? -8.292 -11.500 28.870 1.00 94.69 467 PRO A O 1
ATOM 3714 N N . GLU A 1 468 ? -7.348 -13.061 30.186 1.00 92.00 468 GLU A N 1
ATOM 3715 C CA . GLU A 1 468 ? -7.692 -14.240 29.368 1.00 92.00 468 GLU A CA 1
ATOM 3716 C C . GLU A 1 468 ? -9.177 -14.283 28.961 1.00 92.00 468 GLU A C 1
ATOM 3718 O O . GLU A 1 468 ? -9.509 -14.709 27.857 1.00 92.00 468 GLU A O 1
ATOM 3723 N N . GLU A 1 469 ? -10.078 -13.809 29.827 1.00 93.62 469 GLU A N 1
ATOM 3724 C CA . GLU A 1 469 ? -11.509 -13.709 29.524 1.00 93.62 469 GLU A CA 1
ATOM 3725 C C . GLU A 1 469 ? -11.786 -12.732 28.369 1.00 93.62 469 GLU A C 1
ATOM 3727 O O . GLU A 1 469 ? -12.558 -13.048 27.466 1.00 93.62 469 GLU A O 1
ATOM 3732 N N . ILE A 1 470 ? -11.118 -11.575 28.352 1.00 92.88 470 ILE A N 1
ATOM 3733 C CA . ILE A 1 470 ? -11.267 -10.567 27.296 1.00 92.88 470 ILE A CA 1
ATOM 3734 C C . ILE A 1 470 ? -10.637 -11.064 25.986 1.00 92.88 470 ILE A C 1
ATOM 3736 O O . ILE A 1 470 ? -11.211 -10.861 24.917 1.00 92.88 470 ILE A O 1
ATOM 3740 N N . TYR A 1 471 ? -9.525 -11.807 26.055 1.00 93.75 471 TYR A N 1
ATOM 3741 C CA . TYR A 1 471 ? -8.990 -12.540 24.900 1.00 93.75 471 TYR A CA 1
ATOM 3742 C C . TYR A 1 471 ? -10.006 -13.559 24.345 1.00 93.75 471 TYR A C 1
ATOM 3744 O O . TYR A 1 471 ? -10.281 -13.571 23.144 1.00 93.75 471 TYR A O 1
ATOM 3752 N N . ALA A 1 472 ? -10.618 -14.380 25.203 1.00 93.69 472 ALA A N 1
ATOM 3753 C CA . ALA A 1 472 ? -11.618 -15.362 24.782 1.00 93.69 472 ALA A CA 1
ATOM 3754 C C . ALA A 1 472 ? -12.855 -14.700 24.143 1.00 93.69 472 ALA A C 1
ATOM 3756 O O . ALA A 1 472 ? -13.381 -15.205 23.147 1.00 93.69 472 ALA A O 1
ATOM 3757 N N . LYS A 1 473 ? -13.281 -13.542 24.665 1.00 94.12 473 LYS A N 1
ATOM 3758 C CA . LYS A 1 473 ? -14.340 -12.710 24.080 1.00 94.12 473 LYS A CA 1
ATOM 3759 C C . LYS A 1 473 ? -13.939 -12.161 22.704 1.00 94.12 473 LYS A C 1
ATOM 3761 O O . LYS A 1 473 ? -14.702 -12.334 21.756 1.00 94.12 473 LYS A O 1
ATOM 3766 N N . LEU A 1 474 ? -12.738 -11.589 22.555 1.00 91.88 474 LEU A N 1
ATOM 3767 C CA . LEU A 1 474 ? -12.203 -11.121 21.263 1.00 91.88 474 LEU A CA 1
ATOM 3768 C C . LEU A 1 474 ? -12.200 -12.229 20.198 1.00 91.88 474 LEU A C 1
ATOM 3770 O O . LEU A 1 474 ? -12.665 -12.015 19.079 1.00 91.88 474 LEU A O 1
ATOM 3774 N N . VAL A 1 475 ? -11.752 -13.437 20.552 1.00 92.12 475 VAL A N 1
ATOM 3775 C CA . VAL A 1 475 ? -11.775 -14.595 19.642 1.00 92.12 475 VAL A CA 1
ATOM 3776 C C . VAL A 1 475 ? -13.208 -15.008 19.286 1.00 92.12 475 VAL A C 1
ATOM 3778 O O . VAL A 1 475 ? -13.484 -15.304 18.123 1.00 92.12 475 VAL A O 1
ATOM 3781 N N . ALA A 1 476 ? -14.144 -14.986 20.241 1.00 93.19 476 ALA A N 1
ATOM 3782 C CA . ALA A 1 476 ? -15.558 -15.253 19.969 1.00 93.19 476 ALA A CA 1
ATOM 3783 C C . ALA A 1 476 ? -16.194 -14.198 19.038 1.00 93.19 476 ALA A C 1
ATOM 3785 O O . ALA A 1 476 ? -17.064 -14.534 18.230 1.00 93.19 476 ALA A O 1
ATOM 3786 N N . ALA A 1 477 ? -15.733 -12.946 19.116 1.00 93.75 477 ALA A N 1
ATOM 3787 C CA . ALA A 1 477 ? -16.180 -11.841 18.275 1.00 93.75 477 ALA A CA 1
ATOM 3788 C C . ALA A 1 477 ? -15.562 -11.829 16.861 1.00 93.75 477 ALA A C 1
ATOM 3790 O O . ALA A 1 477 ? -16.135 -11.179 15.989 1.00 93.75 477 ALA A O 1
ATOM 3791 N N . LYS A 1 478 ? -14.470 -12.571 16.586 1.00 90.06 478 LYS A N 1
ATOM 3792 C CA . LYS A 1 478 ? -13.766 -12.586 15.276 1.00 90.06 478 LYS A CA 1
ATOM 3793 C C . LYS A 1 478 ? -14.700 -12.724 14.067 1.00 90.06 478 LYS A C 1
ATOM 3795 O O . LYS A 1 478 ? -14.518 -12.058 13.056 1.00 90.06 478 LYS A O 1
ATOM 3800 N N . ASN A 1 479 ? -15.697 -13.603 14.165 1.00 90.56 479 ASN A N 1
ATOM 3801 C CA . ASN A 1 479 ? -16.615 -13.912 13.062 1.00 90.56 479 ASN A CA 1
ATOM 3802 C C . ASN A 1 479 ? -17.922 -13.092 13.101 1.00 90.56 479 ASN A C 1
ATOM 3804 O O . ASN A 1 479 ? -18.859 -13.392 12.355 1.00 90.56 479 ASN A O 1
ATOM 3808 N N . PHE A 1 480 ? -18.025 -12.079 13.968 1.00 94.75 480 PHE A N 1
ATOM 3809 C CA . PHE A 1 480 ? -19.201 -11.215 14.046 1.00 94.75 480 PHE A CA 1
ATOM 3810 C C . PHE A 1 480 ? -19.391 -10.451 12.729 1.00 94.75 480 PHE A C 1
ATOM 3812 O O . PHE A 1 480 ? -18.497 -9.756 12.255 1.00 94.75 480 PHE A O 1
ATOM 3819 N N . ARG A 1 481 ? -20.576 -10.592 12.124 1.00 95.19 481 ARG A N 1
ATOM 3820 C CA . ARG A 1 481 ? -20.942 -9.994 10.829 1.00 95.19 481 ARG A CA 1
ATOM 3821 C C . ARG A 1 481 ? -20.071 -10.393 9.633 1.00 95.19 481 ARG A C 1
ATOM 3823 O O . ARG A 1 481 ? -20.053 -9.689 8.620 1.00 95.19 481 ARG A O 1
ATOM 3830 N N . ALA A 1 482 ? -19.374 -11.531 9.707 1.00 92.75 482 ALA A N 1
ATOM 3831 C CA . ALA A 1 482 ? -18.515 -12.016 8.624 1.00 92.75 482 ALA A CA 1
ATOM 3832 C C . ALA A 1 482 ? -19.262 -12.151 7.278 1.00 92.75 482 ALA A C 1
ATOM 3834 O O . ALA A 1 482 ? -18.688 -11.863 6.228 1.00 92.75 482 ALA A O 1
ATOM 3835 N N . GLY A 1 483 ? -20.556 -12.503 7.303 1.00 94.50 483 GLY A N 1
ATOM 3836 C CA . GLY A 1 483 ? -21.416 -12.511 6.116 1.00 94.50 483 GLY A CA 1
ATOM 3837 C C . GLY A 1 483 ? -21.547 -11.122 5.490 1.00 94.50 483 GLY A C 1
ATOM 3838 O O . GLY A 1 483 ? -21.235 -10.944 4.313 1.00 94.50 483 GLY A O 1
ATOM 3839 N N . THR A 1 484 ? -21.939 -10.123 6.287 1.00 95.75 484 THR A N 1
ATOM 3840 C CA . THR A 1 484 ? -22.046 -8.714 5.867 1.00 95.75 484 THR A CA 1
ATOM 3841 C C . THR A 1 484 ? -20.726 -8.173 5.309 1.00 95.75 484 THR A C 1
ATOM 3843 O O . THR A 1 484 ? -20.715 -7.580 4.228 1.00 95.75 484 THR A O 1
ATOM 3846 N N . PHE A 1 485 ? -19.611 -8.373 6.021 1.00 93.81 485 PHE A N 1
ATOM 3847 C CA . PHE A 1 485 ? -18.299 -7.872 5.598 1.00 93.81 485 PHE A CA 1
ATOM 3848 C C . PHE A 1 485 ? -17.817 -8.542 4.308 1.00 93.81 485 PHE A C 1
ATOM 3850 O O . PHE A 1 485 ? -17.377 -7.850 3.388 1.00 93.81 485 PHE A O 1
ATOM 3857 N N . SER A 1 486 ? -17.969 -9.866 4.193 1.00 95.00 486 SER A N 1
ATOM 3858 C CA . SER A 1 486 ? -17.660 -10.598 2.963 1.00 95.00 486 SER A CA 1
ATOM 3859 C C . SER A 1 486 ? -18.487 -10.072 1.785 1.00 95.00 486 SER A C 1
ATOM 3861 O O . SER A 1 486 ? -17.926 -9.674 0.763 1.00 95.00 486 SER A O 1
ATOM 3863 N N . LEU A 1 487 ? -19.811 -9.961 1.946 1.00 96.44 487 LEU A N 1
ATOM 3864 C CA . LEU A 1 487 ? -20.710 -9.523 0.876 1.00 96.44 487 LEU A CA 1
ATOM 3865 C C . LEU A 1 487 ? -20.431 -8.072 0.423 1.00 96.44 487 LEU A C 1
ATOM 3867 O O . LEU A 1 487 ? -20.477 -7.790 -0.774 1.00 96.44 487 LEU A O 1
ATOM 3871 N N . ARG A 1 488 ? -20.031 -7.177 1.343 1.00 97.00 488 ARG A N 1
ATOM 3872 C CA . ARG A 1 488 ? -19.555 -5.814 1.024 1.00 97.00 488 ARG A CA 1
ATOM 3873 C C . ARG A 1 488 ? -18.322 -5.828 0.115 1.00 97.00 488 ARG A C 1
ATOM 3875 O O . ARG A 1 488 ? -18.304 -5.104 -0.878 1.00 97.00 488 ARG A O 1
ATOM 3882 N N . GLN A 1 489 ? -17.317 -6.650 0.423 1.00 96.69 489 GLN A N 1
ATOM 3883 C CA . GLN A 1 489 ? -16.128 -6.773 -0.430 1.00 96.69 489 GLN A CA 1
ATOM 3884 C C . GLN A 1 489 ? -16.474 -7.384 -1.796 1.00 96.69 489 GLN A C 1
ATOM 3886 O O . GLN A 1 489 ? -15.918 -6.970 -2.813 1.00 96.69 489 GLN A O 1
ATOM 3891 N N . ILE A 1 490 ? -17.452 -8.298 -1.844 1.00 97.88 490 ILE A N 1
ATOM 3892 C CA . ILE A 1 490 ? -17.974 -8.830 -3.106 1.00 97.88 490 ILE A CA 1
ATOM 3893 C C . ILE A 1 490 ? -18.696 -7.752 -3.933 1.00 97.88 490 ILE A C 1
ATOM 3895 O O . ILE A 1 490 ? -18.433 -7.699 -5.130 1.00 97.88 490 ILE A O 1
ATOM 3899 N N . ARG A 1 491 ? -19.506 -6.837 -3.358 1.00 97.75 491 ARG A N 1
ATOM 3900 C CA . ARG A 1 491 ? -20.069 -5.683 -4.114 1.00 97.75 491 ARG A CA 1
ATOM 3901 C C . ARG A 1 491 ? -18.964 -4.921 -4.840 1.00 97.75 491 ARG A C 1
ATOM 3903 O O . ARG A 1 491 ? -19.073 -4.693 -6.041 1.00 97.75 491 ARG A O 1
ATOM 3910 N N . PHE A 1 492 ? -17.904 -4.551 -4.120 1.00 98.62 492 PHE A N 1
ATOM 3911 C CA . PHE A 1 492 ? -16.794 -3.763 -4.662 1.00 98.62 492 PHE A CA 1
ATOM 3912 C C . PHE A 1 492 ? -16.038 -4.489 -5.784 1.00 98.62 492 PHE A C 1
ATOM 3914 O O . PHE A 1 492 ? -15.751 -3.885 -6.815 1.00 98.62 492 PHE A O 1
ATOM 3921 N N . ALA A 1 493 ? -15.772 -5.789 -5.631 1.00 98.38 493 ALA A N 1
ATOM 3922 C CA . ALA A 1 493 ? -15.138 -6.586 -6.680 1.00 98.38 493 ALA A CA 1
ATOM 3923 C C . ALA A 1 493 ? -16.066 -6.820 -7.889 1.00 98.38 493 ALA A C 1
ATOM 3925 O O . ALA A 1 493 ? -15.626 -6.741 -9.034 1.00 98.38 493 ALA A O 1
ATOM 3926 N N . SER A 1 494 ? -17.359 -7.071 -7.660 1.00 98.50 494 SER A N 1
ATOM 3927 C CA . SER A 1 494 ? -18.341 -7.283 -8.728 1.00 98.50 494 SER A CA 1
ATOM 3928 C C . SER A 1 494 ? -18.616 -6.014 -9.536 1.00 98.50 494 SER A C 1
ATOM 3930 O O . SER A 1 494 ? -18.692 -6.102 -10.758 1.00 98.50 494 SER A O 1
ATOM 3932 N N . VAL A 1 495 ? -18.724 -4.840 -8.903 1.00 98.56 495 VAL A N 1
ATOM 3933 C CA . VAL A 1 495 ? -18.972 -3.576 -9.621 1.00 98.56 495 VAL A CA 1
ATOM 3934 C C . VAL A 1 495 ? -17.746 -3.117 -10.413 1.00 98.56 495 VAL A C 1
ATOM 3936 O O . VAL A 1 495 ? -17.902 -2.703 -11.557 1.00 98.56 495 VAL A O 1
ATOM 3939 N N . ASP A 1 496 ? -16.532 -3.280 -9.874 1.00 98.75 496 ASP A N 1
ATOM 3940 C CA . ASP A 1 496 ? -15.281 -3.068 -10.619 1.00 98.75 496 ASP A CA 1
ATOM 3941 C C . ASP A 1 496 ? -15.219 -3.957 -11.871 1.00 98.75 496 ASP A C 1
ATOM 3943 O O . ASP A 1 496 ? -14.991 -3.473 -12.983 1.00 98.75 496 ASP A O 1
ATOM 3947 N N . MET A 1 497 ? -15.504 -5.253 -11.715 1.00 98.50 497 MET A N 1
ATOM 3948 C CA . MET A 1 497 ? -15.528 -6.187 -12.838 1.00 98.50 497 MET A CA 1
ATOM 3949 C C . MET A 1 497 ? -16.635 -5.865 -13.851 1.00 98.50 497 MET A C 1
ATOM 3951 O O . MET A 1 497 ? -16.371 -5.921 -15.051 1.00 98.50 497 MET A O 1
ATOM 3955 N N . GLU A 1 498 ? -17.850 -5.496 -13.433 1.00 98.31 498 GLU A N 1
ATOM 3956 C CA . GLU A 1 498 ? -18.952 -5.188 -14.361 1.00 98.31 498 GLU A CA 1
ATOM 3957 C C . GLU A 1 498 ? -18.699 -3.885 -15.149 1.00 98.31 498 GLU A C 1
ATOM 3959 O O . GLU A 1 498 ? -18.895 -3.851 -16.371 1.00 98.31 498 GLU A O 1
ATOM 3964 N N . LEU A 1 499 ? -18.159 -2.850 -14.487 1.00 98.62 499 LEU A N 1
ATOM 3965 C CA . LEU A 1 499 ? -17.743 -1.581 -15.106 1.00 98.62 499 LEU A CA 1
ATOM 3966 C C . LEU A 1 499 ? -16.626 -1.753 -16.150 1.00 98.62 499 LEU A C 1
ATOM 3968 O O . LEU A 1 499 ? -16.561 -0.980 -17.105 1.00 98.62 499 LEU A O 1
ATOM 3972 N N . HIS A 1 500 ? -15.769 -2.767 -16.001 1.00 98.69 500 HIS A N 1
ATOM 3973 C CA . HIS A 1 500 ? -14.653 -3.031 -16.915 1.00 98.69 500 HIS A CA 1
ATOM 3974 C C . HIS A 1 500 ? -14.875 -4.200 -17.896 1.00 98.69 500 HIS A C 1
ATOM 3976 O O . HIS A 1 500 ? -13.984 -4.470 -18.709 1.00 98.69 500 HIS A O 1
ATOM 3982 N N . THR A 1 501 ? -16.035 -4.875 -17.862 1.00 97.81 501 THR A N 1
ATOM 3983 C CA . THR A 1 501 ? -16.366 -6.002 -18.765 1.00 97.81 501 THR A CA 1
ATOM 3984 C C . THR A 1 501 ? -17.552 -5.750 -19.693 1.00 97.81 501 THR A C 1
ATOM 3986 O O . THR A 1 501 ? -17.419 -5.986 -20.896 1.00 97.81 501 THR A O 1
ATOM 3989 N N . THR A 1 502 ? -18.700 -5.319 -19.155 1.00 95.56 502 THR A N 1
ATOM 3990 C CA . THR A 1 502 ? -19.987 -5.270 -19.882 1.00 95.56 502 THR A CA 1
ATOM 3991 C C . THR A 1 502 ? -20.616 -3.883 -19.953 1.00 95.56 502 THR A C 1
ATOM 3993 O O . THR A 1 502 ? -21.536 -3.675 -20.742 1.00 95.56 502 THR A O 1
ATOM 3996 N N . TYR A 1 503 ? -20.160 -2.938 -19.132 1.00 97.81 503 TYR A N 1
ATOM 3997 C CA . TYR A 1 503 ? -20.610 -1.550 -19.181 1.00 97.81 503 TYR A CA 1
ATOM 3998 C C . TYR A 1 503 ? -20.167 -0.854 -20.480 1.00 97.81 503 TYR A C 1
ATOM 4000 O O . TYR A 1 503 ? -18.996 -0.911 -20.858 1.00 97.81 503 TYR A O 1
ATOM 4008 N N . ASP A 1 504 ? -21.098 -0.163 -21.143 1.00 95.38 504 ASP A N 1
ATOM 4009 C CA . ASP A 1 504 ? -20.793 0.754 -22.245 1.00 95.38 504 ASP A CA 1
ATOM 4010 C C . ASP A 1 504 ? -20.855 2.207 -21.737 1.00 95.38 504 ASP A C 1
ATOM 4012 O O . ASP A 1 504 ? -21.957 2.713 -21.512 1.00 95.38 504 ASP A O 1
ATOM 4016 N N . PRO A 1 505 ? -19.713 2.909 -21.596 1.00 94.06 505 PRO A N 1
ATOM 4017 C CA . PRO A 1 505 ? -19.674 4.313 -21.184 1.00 94.06 505 PRO A CA 1
ATOM 4018 C C . PRO A 1 505 ? -20.228 5.288 -22.243 1.00 94.06 505 PRO A C 1
ATOM 4020 O O . PRO A 1 505 ? -20.266 6.490 -21.996 1.00 94.06 505 PRO A O 1
ATOM 4023 N N . SER A 1 506 ? -20.651 4.799 -23.416 1.00 91.62 506 SER A N 1
ATOM 4024 C CA . SER A 1 506 ? -21.408 5.567 -24.421 1.00 91.62 506 SER A CA 1
ATOM 4025 C C . SER A 1 506 ? -22.921 5.296 -24.370 1.00 91.62 506 SER A C 1
ATOM 4027 O O . SER A 1 506 ? -23.674 5.870 -25.159 1.00 91.62 506 SER A O 1
ATOM 4029 N N . GLY A 1 507 ? -23.370 4.395 -23.488 1.00 93.69 507 GLY A N 1
ATOM 4030 C CA . GLY A 1 507 ? -24.765 3.988 -23.351 1.00 93.69 507 GLY A CA 1
ATOM 4031 C C . GLY A 1 507 ? -25.609 4.918 -22.461 1.00 93.69 507 GLY A C 1
ATOM 4032 O O . GLY A 1 507 ? -25.095 5.842 -21.839 1.00 93.69 507 GLY A O 1
ATOM 4033 N N . PRO A 1 508 ? -26.929 4.665 -22.357 1.00 94.94 508 PRO A N 1
ATOM 4034 C CA . PRO A 1 508 ? -27.853 5.453 -21.531 1.00 94.94 508 PRO A CA 1
ATOM 4035 C C . PRO A 1 508 ? -27.881 5.033 -20.047 1.00 94.94 508 PRO A C 1
ATOM 4037 O O . PRO A 1 508 ? -28.698 5.539 -19.283 1.00 94.94 508 PRO A O 1
ATOM 4040 N N . VAL A 1 509 ? -27.055 4.061 -19.652 1.00 96.81 509 VAL A N 1
ATOM 4041 C CA . VAL A 1 509 ? -26.974 3.501 -18.295 1.00 96.81 509 VAL A CA 1
ATOM 4042 C C . VAL A 1 509 ? -25.849 4.226 -17.562 1.00 96.81 509 VAL A C 1
ATOM 4044 O O . VAL A 1 509 ? -24.747 4.284 -18.093 1.00 96.81 509 VAL A O 1
ATOM 4047 N N . SER A 1 510 ? -26.086 4.761 -16.362 1.00 97.12 510 SER A N 1
ATOM 4048 C CA . SER A 1 510 ? -25.015 5.394 -15.577 1.00 97.12 510 SER A CA 1
ATOM 4049 C C . SER A 1 510 ? -24.210 4.367 -14.774 1.00 97.12 510 SER A C 1
ATOM 4051 O O . SER A 1 510 ? -24.700 3.277 -14.467 1.00 97.12 510 SER A O 1
ATOM 4053 N N . VAL A 1 511 ? -23.002 4.731 -14.331 1.00 97.88 511 VAL A N 1
ATOM 4054 C CA . VAL A 1 511 ? -22.214 3.899 -13.397 1.00 97.88 511 VAL A CA 1
ATOM 4055 C C . VAL A 1 511 ? -22.967 3.589 -12.094 1.00 97.88 511 VAL A C 1
ATOM 4057 O O . VAL A 1 511 ? -22.803 2.513 -11.523 1.00 97.88 511 VAL A O 1
ATOM 4060 N N . TYR A 1 512 ? -23.872 4.475 -11.668 1.00 98.00 512 TYR A N 1
ATOM 4061 C CA . TYR A 1 512 ? -24.723 4.273 -10.492 1.00 98.00 512 TYR A CA 1
ATOM 4062 C C . TYR A 1 512 ? -25.880 3.289 -10.753 1.00 98.00 512 TYR A C 1
ATOM 4064 O O . TYR A 1 512 ? -26.377 2.666 -9.819 1.00 98.00 512 TYR A O 1
ATOM 4072 N N . ASP A 1 513 ? -26.302 3.103 -12.009 1.00 97.56 513 ASP A N 1
ATOM 4073 C CA . ASP A 1 513 ? -27.246 2.042 -12.396 1.00 97.56 513 ASP A CA 1
ATOM 4074 C C . ASP A 1 513 ? -26.567 0.669 -12.487 1.00 97.56 513 ASP A C 1
ATOM 4076 O O . ASP A 1 513 ? -27.221 -0.353 -12.274 1.00 97.56 513 ASP A O 1
ATOM 4080 N N . VAL A 1 514 ? -25.264 0.631 -12.798 1.00 98.00 514 VAL A N 1
ATOM 4081 C CA . VAL A 1 514 ? -24.445 -0.589 -12.680 1.00 98.00 514 VAL A CA 1
ATOM 4082 C C . VAL A 1 514 ? -24.344 -0.996 -11.217 1.00 98.00 514 VAL A C 1
ATOM 4084 O O . VAL A 1 514 ? -24.710 -2.115 -10.872 1.00 98.00 514 VAL A O 1
ATOM 4087 N N . ASP A 1 515 ? -23.936 -0.072 -10.347 1.00 97.62 515 ASP A N 1
ATOM 4088 C CA . ASP A 1 515 ? -23.820 -0.341 -8.916 1.00 97.62 515 ASP A CA 1
ATOM 4089 C C . ASP A 1 515 ? -25.140 -0.811 -8.282 1.00 97.62 515 ASP A C 1
ATOM 4091 O O . ASP A 1 515 ? -25.158 -1.857 -7.636 1.00 97.62 515 ASP A O 1
ATOM 4095 N N . ARG A 1 516 ? -26.262 -0.113 -8.521 1.00 97.38 516 ARG A N 1
ATOM 4096 C CA . ARG A 1 516 ? -27.577 -0.538 -8.004 1.00 97.38 516 ARG A CA 1
ATOM 4097 C C . ARG A 1 516 ? -27.918 -1.979 -8.401 1.00 97.38 516 ARG A C 1
ATOM 4099 O O . ARG A 1 516 ? -28.333 -2.757 -7.547 1.00 97.38 516 ARG A O 1
ATOM 4106 N N . ARG A 1 517 ? -27.681 -2.350 -9.664 1.00 97.12 517 ARG A N 1
ATOM 4107 C CA . ARG A 1 517 ? -27.912 -3.708 -10.191 1.00 97.12 517 ARG A CA 1
ATOM 4108 C C . ARG A 1 517 ? -26.982 -4.758 -9.573 1.00 97.12 517 ARG A C 1
ATOM 4110 O O . ARG A 1 517 ? -27.405 -5.891 -9.352 1.00 97.12 517 ARG A O 1
ATOM 4117 N N . VAL A 1 518 ? -25.730 -4.409 -9.278 1.00 97.88 518 VAL A N 1
ATOM 4118 C CA . VAL A 1 518 ? -24.797 -5.294 -8.557 1.00 97.88 518 VAL A CA 1
ATOM 4119 C C . VAL A 1 518 ? -25.238 -5.461 -7.098 1.00 97.88 518 VAL A C 1
ATOM 4121 O O . VAL A 1 518 ? -25.226 -6.577 -6.563 1.00 97.88 518 VAL A O 1
ATOM 4124 N N . ALA A 1 519 ? -25.677 -4.376 -6.457 1.00 96.94 519 ALA A N 1
ATOM 4125 C CA . ALA A 1 519 ? -26.117 -4.361 -5.067 1.00 96.94 519 ALA A CA 1
ATOM 4126 C C . ALA A 1 519 ? -27.334 -5.270 -4.809 1.00 96.94 519 ALA A C 1
ATOM 4128 O O . ALA A 1 519 ? -27.367 -5.921 -3.768 1.00 96.94 519 ALA A O 1
ATOM 4129 N N . GLU A 1 520 ? -28.255 -5.436 -5.770 1.00 96.69 520 GLU A N 1
ATOM 4130 C CA . GLU A 1 520 ? -29.397 -6.378 -5.689 1.00 96.69 520 GLU A CA 1
ATOM 4131 C C . GLU A 1 520 ? -29.011 -7.818 -5.285 1.00 96.69 520 GLU A C 1
ATOM 4133 O O . GLU A 1 520 ? -29.836 -8.545 -4.733 1.00 96.69 520 GLU A O 1
ATOM 4138 N N . LYS A 1 521 ? -27.770 -8.249 -5.560 1.00 96.19 521 LYS A N 1
ATOM 4139 C CA . LYS A 1 521 ? -27.257 -9.597 -5.232 1.00 96.19 521 LYS A CA 1
ATOM 4140 C C . LYS A 1 521 ? -26.134 -9.599 -4.190 1.00 96.19 521 LYS A C 1
ATOM 4142 O O . LYS A 1 521 ? -25.714 -10.676 -3.754 1.00 96.19 521 LYS A O 1
ATOM 4147 N N . THR A 1 522 ? -25.621 -8.419 -3.836 1.00 97.00 522 THR A N 1
ATOM 4148 C CA . THR A 1 522 ? -24.404 -8.218 -3.021 1.00 97.00 522 THR A CA 1
ATOM 4149 C C . THR A 1 522 ? -24.619 -7.303 -1.806 1.00 97.00 522 THR A C 1
ATOM 4151 O O . THR A 1 522 ? -23.684 -7.042 -1.053 1.00 97.00 522 THR A O 1
ATOM 4154 N N . GLN A 1 523 ? -25.852 -6.857 -1.553 1.00 95.12 523 GLN A N 1
ATOM 4155 C CA . GLN A 1 523 ? -26.265 -6.187 -0.320 1.00 95.12 523 GLN A CA 1
ATOM 4156 C C . GLN A 1 523 ? -27.676 -6.626 0.093 1.00 95.12 523 GLN A C 1
ATOM 4158 O O . GLN A 1 523 ? -28.522 -6.921 -0.746 1.00 95.12 523 GLN A O 1
ATOM 4163 N N . VAL A 1 524 ? -27.931 -6.650 1.405 1.00 95.12 524 VAL A N 1
ATOM 4164 C CA . VAL A 1 524 ? -29.248 -6.988 1.986 1.00 95.12 524 VAL A CA 1
ATOM 4165 C C . VAL A 1 524 ? -30.135 -5.746 2.154 1.00 95.12 524 VAL A C 1
ATOM 4167 O O . VAL A 1 524 ? -31.359 -5.844 2.102 1.00 95.12 524 VAL A O 1
ATOM 4170 N N . LEU A 1 525 ? -29.523 -4.569 2.317 1.00 92.69 525 LEU A N 1
ATOM 4171 C CA . LEU A 1 525 ? -30.188 -3.266 2.282 1.00 92.69 525 LEU A CA 1
ATOM 4172 C C . LEU A 1 525 ? -29.744 -2.535 1.009 1.00 92.69 525 LEU A C 1
ATOM 4174 O O . LEU A 1 525 ? -28.546 -2.361 0.795 1.00 92.69 525 LEU A O 1
ATOM 4178 N N . ALA A 1 526 ? -30.696 -2.131 0.166 1.00 93.75 526 ALA A N 1
ATOM 4179 C CA . ALA A 1 526 ? -30.404 -1.483 -1.113 1.00 93.75 526 ALA A CA 1
ATOM 4180 C C . ALA A 1 526 ? -29.713 -0.110 -0.926 1.00 93.75 526 ALA A C 1
ATOM 4182 O O . ALA A 1 526 ? -30.057 0.598 0.027 1.00 93.75 526 ALA A O 1
ATOM 4183 N N . PRO A 1 527 ? -28.786 0.301 -1.817 1.00 95.62 527 PRO A N 1
ATOM 4184 C CA . PRO A 1 527 ? -28.159 1.623 -1.783 1.00 95.62 527 PRO A CA 1
ATOM 4185 C C . PRO A 1 527 ? -29.169 2.774 -1.770 1.00 95.62 527 PRO A C 1
ATOM 4187 O O . PRO A 1 527 ? -30.260 2.669 -2.337 1.00 95.62 527 PRO A O 1
ATOM 4190 N N . LEU A 1 528 ? -28.778 3.909 -1.186 1.00 96.44 528 LEU A N 1
ATOM 4191 C CA . LEU A 1 528 ? -29.541 5.150 -1.338 1.00 96.44 528 LEU A CA 1
ATOM 4192 C C . LEU A 1 528 ? -29.518 5.611 -2.813 1.00 96.44 528 LEU A C 1
ATOM 4194 O O . LEU A 1 528 ? -28.504 5.426 -3.491 1.00 96.44 528 LEU A O 1
ATOM 4198 N N . PRO A 1 529 ? -30.564 6.286 -3.327 1.00 95.19 529 PRO A N 1
ATOM 4199 C CA . PRO A 1 529 ? -30.508 6.928 -4.648 1.00 95.19 529 PRO A CA 1
ATOM 4200 C C . PRO A 1 529 ? -29.396 7.993 -4.739 1.00 95.19 529 PRO A C 1
ATOM 4202 O O . PRO A 1 529 ? -28.859 8.266 -5.819 1.00 95.19 529 PRO A O 1
ATOM 4205 N N . GLU A 1 530 ? -29.012 8.551 -3.590 1.00 97.00 530 GLU A N 1
ATOM 4206 C CA . GLU A 1 530 ? -27.893 9.473 -3.389 1.00 97.00 530 GLU A CA 1
ATOM 4207 C C . GLU A 1 530 ? -26.521 8.782 -3.218 1.00 97.00 530 GLU A C 1
ATOM 4209 O O . GLU A 1 530 ? -25.540 9.488 -3.013 1.00 97.00 530 GLU A O 1
ATOM 4214 N N . ASP A 1 531 ? -26.401 7.447 -3.303 1.00 97.81 531 ASP A N 1
ATOM 4215 C CA . ASP A 1 531 ? -25.097 6.770 -3.167 1.00 97.81 531 ASP A CA 1
ATOM 4216 C C . ASP A 1 531 ? -24.151 7.147 -4.321 1.00 97.81 531 ASP A C 1
ATOM 4218 O O . ASP A 1 531 ? -24.473 6.970 -5.502 1.00 97.81 531 ASP A O 1
ATOM 4222 N N . ARG A 1 532 ? -22.988 7.707 -3.976 1.00 98.38 532 ARG A N 1
ATOM 4223 C CA . ARG A 1 532 ? -21.925 8.108 -4.903 1.00 98.38 532 ARG A CA 1
ATOM 4224 C C . ARG A 1 532 ? -20.560 7.554 -4.484 1.00 98.38 532 ARG A C 1
ATOM 4226 O O . ARG A 1 532 ? -19.544 8.103 -4.895 1.00 98.38 532 ARG A O 1
ATOM 4233 N N . PHE A 1 533 ? -20.498 6.447 -3.731 1.00 98.25 533 PHE A N 1
ATOM 4234 C CA . PHE A 1 533 ? -19.228 5.894 -3.227 1.00 98.25 533 PHE A CA 1
ATOM 4235 C C . PHE A 1 533 ? -18.173 5.640 -4.326 1.00 98.25 533 PHE A C 1
ATOM 4237 O O . PHE A 1 533 ? -16.978 5.715 -4.043 1.00 98.25 533 PHE A O 1
ATOM 4244 N N . LEU A 1 534 ? -18.592 5.393 -5.579 1.00 98.56 534 LEU A N 1
ATOM 4245 C CA . LEU A 1 534 ? -17.704 5.285 -6.744 1.00 98.56 534 LEU A CA 1
ATOM 4246 C C . LEU A 1 534 ? -16.810 6.525 -6.919 1.00 98.56 534 LEU A C 1
ATOM 4248 O O . LEU A 1 534 ? -15.641 6.368 -7.259 1.00 98.56 534 LEU A O 1
ATOM 4252 N N . CYS A 1 535 ? -17.307 7.729 -6.614 1.00 98.62 535 CYS A N 1
ATOM 4253 C CA . CYS A 1 535 ? -16.526 8.970 -6.618 1.00 98.62 535 CYS A CA 1
ATOM 4254 C C . CYS A 1 535 ? -15.398 8.995 -5.579 1.00 98.62 535 CYS A C 1
ATOM 4256 O O . CYS A 1 535 ? -14.461 9.771 -5.738 1.00 98.62 535 CYS A O 1
ATOM 4258 N N . GLY A 1 536 ? -15.472 8.147 -4.548 1.00 97.31 536 GLY A N 1
ATOM 4259 C CA . GLY A 1 536 ? -14.430 7.923 -3.545 1.00 97.31 536 GLY A CA 1
ATOM 4260 C C . GLY A 1 536 ? -13.643 6.619 -3.724 1.00 97.31 536 GLY A C 1
ATOM 4261 O O . GLY A 1 536 ? -12.806 6.303 -2.879 1.00 97.31 536 GLY A O 1
ATOM 4262 N N . PHE A 1 537 ? -13.898 5.828 -4.774 1.00 98.31 537 PHE A N 1
ATOM 4263 C CA . PHE A 1 537 ? -13.330 4.482 -4.925 1.00 98.31 537 PHE A CA 1
ATOM 4264 C C . PHE A 1 537 ? -11.938 4.491 -5.591 1.00 98.31 537 PHE A C 1
ATOM 4266 O O . PHE A 1 537 ? -11.713 3.889 -6.643 1.00 98.31 537 PHE A O 1
ATOM 4273 N N . SER A 1 538 ? -10.979 5.168 -4.948 1.00 97.00 538 SER A N 1
ATOM 4274 C CA . SER A 1 538 ? -9.625 5.410 -5.478 1.00 97.00 538 SER A CA 1
ATOM 4275 C C . SER A 1 538 ? -8.880 4.146 -5.911 1.00 97.00 538 SER A C 1
ATOM 4277 O O . SER A 1 538 ? -8.137 4.204 -6.880 1.00 97.00 538 SER A O 1
ATOM 4279 N N . HIS A 1 539 ? -9.127 2.990 -5.284 1.00 96.88 539 HIS A N 1
ATOM 4280 C CA . HIS A 1 539 ? -8.505 1.710 -5.654 1.00 96.88 539 HIS A CA 1
ATOM 4281 C C . HIS A 1 539 ? -8.598 1.396 -7.157 1.00 96.88 539 HIS A C 1
ATOM 4283 O O . HIS A 1 539 ? -7.636 0.879 -7.723 1.00 96.88 539 HIS A O 1
ATOM 4289 N N . ILE A 1 540 ? -9.739 1.702 -7.794 1.00 98.06 540 ILE A N 1
ATOM 4290 C CA . ILE A 1 540 ? -9.996 1.351 -9.200 1.00 98.06 540 ILE A CA 1
ATOM 4291 C C . ILE A 1 540 ? -9.903 2.549 -10.151 1.00 98.06 540 ILE A C 1
ATOM 4293 O O . ILE A 1 540 ? -9.740 2.348 -11.353 1.00 98.06 540 ILE A O 1
ATOM 4297 N N . PHE A 1 541 ? -9.990 3.789 -9.661 1.00 98.19 541 PHE A N 1
ATOM 4298 C CA . PHE A 1 541 ? -9.929 5.003 -10.496 1.00 98.19 541 PHE A CA 1
ATOM 4299 C C . PHE A 1 541 ? -8.628 5.802 -10.356 1.00 98.19 541 PHE A C 1
ATOM 4301 O O . PHE A 1 541 ? -8.309 6.563 -11.259 1.00 98.19 541 PHE A O 1
ATOM 4308 N N . ALA A 1 542 ? -7.867 5.585 -9.284 1.00 92.81 542 ALA A N 1
ATOM 4309 C CA . ALA A 1 542 ? -6.608 6.257 -8.965 1.00 92.81 542 ALA A CA 1
ATOM 4310 C C . ALA A 1 542 ? -5.612 5.299 -8.270 1.00 92.81 542 ALA A C 1
ATOM 4312 O O . ALA A 1 542 ? -4.940 5.667 -7.310 1.00 92.81 542 ALA A O 1
ATOM 4313 N N . GLY A 1 543 ? -5.576 4.037 -8.713 1.00 90.25 543 GLY A N 1
ATOM 4314 C CA . GLY A 1 543 ? -4.791 2.960 -8.108 1.00 90.25 543 GLY A CA 1
ATOM 4315 C C . GLY A 1 543 ? -4.760 1.693 -8.972 1.00 90.25 543 GLY A C 1
ATOM 4316 O O . GLY A 1 543 ? -5.439 1.606 -9.999 1.00 90.25 543 GLY A O 1
ATOM 4317 N N . GLY A 1 544 ? -3.959 0.704 -8.562 1.00 89.06 544 GLY A N 1
ATOM 4318 C CA . GLY A 1 544 ? -3.649 -0.494 -9.361 1.00 89.06 544 GLY A CA 1
ATOM 4319 C C . GLY A 1 544 ? -4.782 -1.520 -9.531 1.00 89.06 544 GLY A C 1
ATOM 4320 O O . GLY A 1 544 ? -4.660 -2.439 -10.341 1.00 89.06 544 GLY A O 1
ATOM 4321 N N . TYR A 1 545 ? -5.905 -1.375 -8.820 1.00 96.56 545 TYR A N 1
ATOM 4322 C CA . TYR A 1 545 ? -6.953 -2.402 -8.726 1.00 96.56 545 TYR A CA 1
ATOM 4323 C C . TYR A 1 545 ? -8.045 -2.297 -9.805 1.00 96.56 545 TYR A C 1
ATOM 4325 O O . TYR A 1 545 ? -9.106 -2.894 -9.656 1.00 96.56 545 TYR A O 1
ATOM 4333 N N . ALA A 1 546 ? -7.820 -1.566 -10.899 1.00 98.12 546 ALA A N 1
ATOM 4334 C CA . ALA A 1 546 ? -8.777 -1.464 -12.003 1.00 98.12 546 ALA A CA 1
ATOM 4335 C C . ALA A 1 546 ? -8.995 -2.821 -12.710 1.00 98.12 546 ALA A C 1
ATOM 4337 O O . ALA A 1 546 ? -8.056 -3.387 -13.282 1.00 98.12 546 ALA A O 1
ATOM 4338 N N . ALA A 1 547 ? -10.230 -3.336 -12.693 1.00 98.12 547 ALA A N 1
ATOM 4339 C CA . ALA A 1 547 ? -10.552 -4.729 -13.029 1.00 98.12 547 ALA A CA 1
ATOM 4340 C C . ALA A 1 547 ? -9.669 -5.722 -12.249 1.00 98.12 547 ALA A C 1
ATOM 4342 O O . ALA A 1 547 ? -9.020 -6.610 -12.807 1.00 98.12 547 ALA A O 1
ATOM 4343 N N . GLY A 1 548 ? -9.577 -5.482 -10.945 1.00 97.12 548 GLY A N 1
ATOM 4344 C CA . GLY A 1 548 ? -8.563 -6.029 -10.058 1.00 97.12 548 GLY A CA 1
ATOM 4345 C C . GLY A 1 548 ? -8.910 -5.944 -8.573 1.00 97.12 548 GLY A C 1
ATOM 4346 O O . GLY A 1 548 ? -8.179 -6.534 -7.784 1.00 97.12 548 GLY A O 1
ATOM 4347 N N . TYR A 1 549 ? -10.015 -5.313 -8.153 1.00 98.06 549 TYR A N 1
ATOM 4348 C CA . TYR A 1 549 ? -10.389 -5.270 -6.728 1.00 98.06 549 TYR A CA 1
ATOM 4349 C C . TYR A 1 549 ? -10.749 -6.660 -6.169 1.00 98.06 549 TYR A C 1
ATOM 4351 O O . TYR A 1 549 ? -10.702 -6.895 -4.963 1.00 98.06 549 TYR A O 1
ATOM 4359 N N . TYR A 1 550 ? -11.027 -7.628 -7.048 1.00 97.12 550 TYR A N 1
ATOM 4360 C CA . TYR A 1 550 ? -11.151 -9.037 -6.672 1.00 97.12 550 TYR A CA 1
ATOM 4361 C C . TYR A 1 550 ? -9.863 -9.623 -6.056 1.00 97.12 550 TYR A C 1
ATOM 4363 O O . TYR A 1 550 ? -9.964 -10.621 -5.343 1.00 97.12 550 TYR A O 1
ATOM 4371 N N . SER A 1 551 ? -8.687 -9.016 -6.289 1.00 94.75 551 SER A N 1
ATOM 4372 C CA . SER A 1 551 ? -7.380 -9.477 -5.782 1.00 94.75 551 SER A CA 1
ATOM 4373 C C . SER A 1 551 ? -7.411 -9.723 -4.275 1.00 94.75 551 SER A C 1
ATOM 4375 O O . SER A 1 551 ? -6.988 -10.785 -3.831 1.00 94.75 551 SER A O 1
ATOM 4377 N N . TYR A 1 552 ? -8.052 -8.831 -3.508 1.00 91.56 552 TYR A N 1
ATOM 4378 C CA . TYR A 1 552 ? -8.257 -8.995 -2.066 1.00 91.56 552 TYR A CA 1
ATOM 4379 C C . TYR A 1 552 ? -8.930 -10.318 -1.687 1.00 91.56 552 TYR A C 1
ATOM 4381 O O . TYR A 1 552 ? -8.576 -10.899 -0.672 1.00 91.56 552 TYR A O 1
ATOM 4389 N N . LYS A 1 553 ? -9.900 -10.808 -2.470 1.00 92.44 553 LYS A N 1
ATOM 4390 C CA . LYS A 1 553 ? -10.594 -12.083 -2.205 1.00 92.44 553 LYS A CA 1
ATOM 4391 C C . LYS A 1 553 ? -9.980 -13.279 -2.933 1.00 92.44 553 LYS A C 1
ATOM 4393 O O . LYS A 1 553 ? -10.282 -14.410 -2.570 1.00 92.44 553 LYS A O 1
ATOM 4398 N N . TRP A 1 554 ? -9.112 -13.055 -3.917 1.00 93.12 554 TRP A N 1
ATOM 4399 C CA . TRP A 1 554 ? -8.293 -14.106 -4.525 1.00 93.12 554 TRP A CA 1
ATOM 4400 C C . TRP A 1 554 ? -7.130 -14.485 -3.602 1.00 93.12 554 TRP A C 1
ATOM 4402 O O . TRP A 1 554 ? -6.967 -15.656 -3.261 1.00 93.12 554 TRP A O 1
ATOM 4412 N N . ALA A 1 555 ? -6.396 -13.487 -3.111 1.00 89.19 555 ALA A N 1
ATOM 4413 C CA . ALA A 1 555 ? -5.320 -13.668 -2.149 1.00 89.19 555 ALA A CA 1
ATOM 4414 C C . ALA A 1 555 ? -5.809 -14.165 -0.782 1.00 89.19 555 ALA A C 1
ATOM 4416 O O . ALA A 1 555 ? -5.108 -14.964 -0.174 1.00 89.19 555 ALA A O 1
ATOM 4417 N N . GLU A 1 556 ? -7.024 -13.817 -0.339 1.00 88.88 556 GLU A N 1
ATOM 4418 C CA . GLU A 1 556 ? -7.569 -14.307 0.942 1.00 88.88 556 GLU A CA 1
ATOM 4419 C C . GLU A 1 556 ? -7.726 -15.837 0.950 1.00 88.88 556 GLU A C 1
ATOM 4421 O O . GLU A 1 556 ? -7.502 -16.496 1.965 1.00 88.88 556 GLU A O 1
ATOM 4426 N N . VAL A 1 557 ? -8.028 -16.438 -0.210 1.00 87.94 557 VAL A N 1
ATOM 4427 C CA . VAL A 1 557 ? -8.031 -17.901 -0.379 1.00 87.94 557 VAL A CA 1
ATOM 4428 C C . VAL A 1 557 ? -6.616 -18.470 -0.213 1.00 87.94 557 VAL A C 1
ATOM 4430 O O . VAL A 1 557 ? -6.454 -19.528 0.397 1.00 87.94 557 VAL A O 1
ATOM 4433 N N . LEU A 1 558 ? -5.597 -17.783 -0.742 1.00 86.81 558 LEU A N 1
ATOM 4434 C CA . LEU A 1 558 ? -4.194 -18.193 -0.644 1.00 86.81 558 LEU A CA 1
ATOM 4435 C C . LEU A 1 558 ? -3.653 -18.015 0.786 1.00 86.81 558 LEU A C 1
ATOM 4437 O O . LEU A 1 558 ? -2.983 -18.911 1.295 1.00 86.81 558 LEU A O 1
ATOM 4441 N N . SER A 1 559 ? -3.959 -16.897 1.449 1.00 88.56 559 SER A N 1
ATOM 4442 C CA . SER A 1 559 ? -3.449 -16.551 2.779 1.00 88.56 559 SER A CA 1
ATOM 4443 C C . SER A 1 559 ? -4.100 -17.382 3.882 1.00 88.56 559 SER A C 1
ATOM 4445 O O . SER A 1 559 ? -3.393 -17.856 4.772 1.00 88.56 559 SER A O 1
ATOM 4447 N N . ALA A 1 560 ? -5.400 -17.681 3.781 1.00 86.44 560 ALA A N 1
ATOM 4448 C CA . ALA A 1 560 ? -6.072 -18.613 4.685 1.00 86.44 560 ALA A CA 1
ATOM 4449 C C . ALA A 1 560 ? -5.551 -20.057 4.539 1.00 86.44 560 ALA A C 1
ATOM 4451 O O . ALA A 1 560 ? -5.370 -20.757 5.540 1.00 86.44 560 ALA A O 1
ATOM 4452 N N . ASP A 1 561 ? -5.266 -20.527 3.316 1.00 84.50 561 ASP A N 1
ATOM 4453 C CA . ASP A 1 561 ? -4.700 -21.870 3.124 1.00 84.50 561 ASP A CA 1
ATOM 4454 C C . ASP A 1 561 ? -3.220 -21.931 3.555 1.00 84.50 561 ASP A C 1
ATOM 4456 O O . ASP A 1 561 ? -2.811 -22.899 4.203 1.00 84.50 561 ASP A O 1
ATOM 4460 N N . ALA A 1 562 ? -2.444 -20.864 3.325 1.00 88.06 562 ALA A N 1
ATOM 4461 C CA . ALA A 1 562 ? -1.079 -20.720 3.831 1.00 88.06 562 ALA A CA 1
ATOM 4462 C C . ALA A 1 562 ? -1.022 -20.665 5.370 1.00 88.06 562 ALA A C 1
ATOM 4464 O O . ALA A 1 562 ? -0.206 -21.365 5.970 1.00 88.06 562 ALA A O 1
ATOM 4465 N N . PHE A 1 563 ? -1.913 -19.915 6.029 1.00 92.06 563 PHE A N 1
ATOM 4466 C CA . PHE A 1 563 ? -2.007 -19.893 7.494 1.00 92.06 563 PHE A CA 1
ATOM 4467 C C . PHE A 1 563 ? -2.395 -21.264 8.060 1.00 92.06 563 PHE A C 1
ATOM 4469 O O . PHE A 1 563 ? -1.816 -21.715 9.047 1.00 92.06 563 PHE A O 1
ATOM 4476 N N . SER A 1 564 ? -3.265 -22.013 7.376 1.00 87.88 564 SER A N 1
ATOM 4477 C CA . SER A 1 564 ? -3.600 -23.378 7.800 1.00 87.88 564 SER A CA 1
ATOM 4478 C C . SER A 1 564 ? -2.425 -24.370 7.751 1.00 87.88 564 SER A C 1
ATOM 4480 O O . SER A 1 564 ? -2.483 -25.427 8.377 1.00 87.88 564 SER A O 1
ATOM 4482 N N . ALA A 1 565 ? -1.313 -24.032 7.083 1.00 88.19 565 ALA A N 1
ATOM 4483 C CA . ALA A 1 565 ? -0.078 -24.808 7.189 1.00 88.19 565 ALA A CA 1
ATOM 4484 C C . ALA A 1 565 ? 0.567 -24.726 8.586 1.00 88.19 565 ALA A C 1
ATOM 4486 O O . ALA A 1 565 ? 1.322 -25.629 8.947 1.00 88.19 565 ALA A O 1
ATOM 4487 N N . PHE A 1 566 ? 0.262 -23.678 9.360 1.00 92.38 566 PHE A N 1
ATOM 4488 C CA . PHE A 1 566 ? 0.627 -23.530 10.770 1.00 92.38 566 PHE A CA 1
ATOM 4489 C C . PHE A 1 566 ? -0.396 -24.234 11.682 1.00 92.38 566 PHE A C 1
ATOM 4491 O O . PHE A 1 566 ? -0.009 -24.880 12.653 1.00 92.38 566 PHE A O 1
ATOM 4498 N N . GLU A 1 567 ? -1.688 -24.214 11.330 1.00 91.00 567 GLU A N 1
ATOM 4499 C CA . GLU A 1 567 ? -2.719 -25.011 12.021 1.00 91.00 567 GLU A CA 1
ATOM 4500 C C . GLU A 1 567 ? -2.431 -26.525 11.947 1.00 91.00 567 GLU A C 1
ATOM 4502 O O . GLU A 1 567 ? -2.519 -27.220 12.959 1.00 91.00 567 GLU A O 1
ATOM 4507 N N . ASP A 1 568 ? -2.027 -27.033 10.773 1.00 89.44 568 ASP A N 1
ATOM 4508 C CA . ASP A 1 568 ? -1.696 -28.450 10.531 1.00 89.44 568 ASP A CA 1
ATOM 4509 C C . ASP A 1 568 ? -0.589 -29.001 11.451 1.00 89.44 568 ASP A C 1
ATOM 4511 O O . ASP A 1 568 ? -0.575 -30.200 11.752 1.00 89.44 568 ASP A O 1
ATOM 4515 N N . VAL A 1 569 ? 0.368 -28.156 11.858 1.00 91.12 569 VAL A N 1
ATOM 4516 C CA . VAL A 1 569 ? 1.524 -28.548 12.689 1.00 91.12 569 VAL A CA 1
ATOM 4517 C C . VAL A 1 569 ? 1.315 -28.310 14.191 1.00 91.12 569 VAL A C 1
ATOM 4519 O O . VAL A 1 569 ? 2.126 -28.781 14.995 1.00 91.12 569 VAL A O 1
ATOM 4522 N N . GLY A 1 570 ? 0.211 -27.646 14.551 1.00 91.06 570 GLY A N 1
ATOM 4523 C CA . GLY A 1 570 ? -0.146 -27.231 15.906 1.00 91.06 570 GLY A CA 1
ATOM 4524 C C . GLY A 1 570 ? 0.300 -25.800 16.211 1.00 91.06 570 GLY A C 1
ATOM 4525 O O . GLY A 1 570 ? 1.496 -25.519 16.265 1.00 91.06 570 GLY A O 1
ATOM 4526 N N . LEU A 1 571 ? -0.660 -24.905 16.478 1.00 92.38 571 LEU A N 1
ATOM 4527 C CA . LEU A 1 571 ? -0.386 -23.532 16.938 1.00 92.38 571 LEU A CA 1
ATOM 4528 C C . LEU A 1 571 ? 0.116 -23.465 18.400 1.00 92.38 571 LEU A C 1
ATOM 4530 O O . LEU A 1 571 ? 0.390 -22.392 18.920 1.00 92.38 571 LEU A O 1
ATOM 4534 N N . ASP A 1 572 ? 0.228 -24.611 19.068 1.00 91.62 572 ASP A N 1
ATOM 4535 C CA . ASP A 1 572 ? 0.863 -24.819 20.372 1.00 91.62 572 ASP A CA 1
ATOM 4536 C C . ASP A 1 572 ? 2.313 -25.342 20.261 1.00 91.62 572 ASP A C 1
ATOM 4538 O O . ASP A 1 572 ? 3.021 -25.448 21.263 1.00 91.62 572 ASP A O 1
ATOM 4542 N N . ASN A 1 573 ? 2.774 -25.668 19.049 1.00 92.81 573 ASN A N 1
ATOM 4543 C CA . ASN A 1 573 ? 4.058 -26.309 18.783 1.00 92.81 573 ASN A CA 1
ATOM 4544 C C . ASN A 1 573 ? 5.074 -25.304 18.218 1.00 92.81 573 ASN A C 1
ATOM 4546 O O . ASN A 1 573 ? 5.336 -25.262 17.014 1.00 92.81 573 ASN A O 1
ATOM 4550 N N . GLU A 1 574 ? 5.660 -24.500 19.107 1.00 92.06 574 GLU A N 1
ATOM 4551 C CA . GLU A 1 574 ? 6.499 -23.343 18.755 1.00 92.06 574 GLU A CA 1
ATOM 4552 C C . GLU A 1 574 ? 7.634 -23.680 17.767 1.00 92.06 574 GLU A C 1
ATOM 4554 O O . GLU A 1 574 ? 7.820 -22.977 16.777 1.00 92.06 574 GLU A O 1
ATOM 4559 N N . LYS A 1 575 ? 8.309 -24.827 17.930 1.00 93.38 575 LYS A N 1
ATOM 4560 C CA . LYS A 1 575 ? 9.366 -25.274 17.002 1.00 93.38 575 LYS A CA 1
ATOM 4561 C C . LYS A 1 575 ? 8.842 -25.567 15.588 1.00 93.38 575 LYS A C 1
ATOM 4563 O O . LYS A 1 575 ? 9.537 -25.319 14.607 1.00 93.38 575 LYS A O 1
ATOM 4568 N N . ALA A 1 576 ? 7.626 -26.099 15.458 1.00 92.88 576 ALA A N 1
ATOM 4569 C CA . ALA A 1 576 ? 7.031 -26.377 14.150 1.00 92.88 576 ALA A CA 1
ATOM 4570 C C . ALA A 1 576 ? 6.395 -25.130 13.510 1.00 92.88 576 ALA A C 1
ATOM 4572 O O . ALA A 1 576 ? 6.342 -25.044 12.277 1.00 92.88 576 ALA A O 1
ATOM 4573 N N . ILE A 1 577 ? 5.974 -24.155 14.328 1.00 94.25 577 ILE A N 1
ATOM 4574 C CA . ILE A 1 577 ? 5.668 -22.789 13.887 1.00 94.25 577 ILE A CA 1
ATOM 4575 C C . ILE A 1 577 ? 6.927 -22.150 13.292 1.00 94.25 577 ILE A C 1
ATOM 4577 O O . ILE A 1 577 ? 6.870 -21.693 12.157 1.00 94.25 577 ILE A O 1
ATOM 4581 N N . GLU A 1 578 ? 8.065 -22.184 13.991 1.00 95.00 578 GLU A N 1
ATOM 4582 C CA . GLU A 1 578 ? 9.351 -21.657 13.504 1.00 95.00 578 GLU A CA 1
ATOM 4583 C C . GLU A 1 578 ? 9.783 -22.339 12.193 1.00 95.00 578 GLU A C 1
ATOM 4585 O O . GLU A 1 578 ? 9.997 -21.664 11.187 1.00 95.00 578 GLU A O 1
ATOM 4590 N N . GLU A 1 579 ? 9.819 -23.676 12.135 1.00 93.38 579 GLU A N 1
ATOM 4591 C CA . GLU A 1 579 ? 10.148 -24.431 10.908 1.00 93.38 579 GLU A CA 1
ATOM 4592 C C . GLU A 1 579 ? 9.204 -24.119 9.727 1.00 93.38 579 GLU A C 1
ATOM 4594 O O . GLU A 1 579 ? 9.599 -24.183 8.557 1.00 93.38 579 GLU A O 1
ATOM 4599 N N . THR A 1 580 ? 7.946 -23.770 10.011 1.00 93.62 580 THR A N 1
ATOM 4600 C CA . THR A 1 580 ? 6.948 -23.397 8.997 1.00 93.62 580 THR A CA 1
ATOM 4601 C C . THR A 1 580 ? 7.031 -21.921 8.606 1.00 93.62 580 THR A C 1
ATOM 4603 O O . THR A 1 580 ? 6.893 -21.613 7.423 1.00 93.62 580 THR A O 1
ATOM 4606 N N . GLY A 1 581 ? 7.378 -21.036 9.541 1.00 95.62 581 GLY A N 1
ATOM 4607 C CA . GLY A 1 581 ? 7.690 -19.627 9.304 1.00 95.62 581 GLY A CA 1
ATOM 4608 C C . GLY A 1 581 ? 8.932 -19.464 8.435 1.00 95.62 581 GLY A C 1
ATOM 4609 O O . GLY A 1 581 ? 8.885 -18.750 7.433 1.00 95.62 581 GLY A O 1
ATOM 4610 N N . ARG A 1 582 ? 10.003 -20.222 8.717 1.00 94.88 582 ARG A N 1
ATOM 4611 C CA . ARG A 1 582 ? 11.186 -20.261 7.848 1.00 94.88 582 ARG A CA 1
ATOM 4612 C C . ARG A 1 582 ? 10.801 -20.740 6.455 1.00 94.88 582 ARG A C 1
ATOM 4614 O O . ARG A 1 582 ? 11.069 -20.037 5.493 1.00 94.88 582 ARG A O 1
ATOM 4621 N N . ARG A 1 583 ? 10.067 -21.849 6.317 1.00 93.38 583 ARG A N 1
ATOM 4622 C CA . ARG A 1 583 ? 9.584 -22.306 4.999 1.00 93.38 583 ARG A CA 1
ATOM 4623 C C . ARG A 1 583 ? 8.732 -21.255 4.267 1.00 93.38 583 ARG A C 1
ATOM 4625 O O . ARG A 1 583 ? 8.812 -21.184 3.045 1.00 93.38 583 ARG A O 1
ATOM 4632 N N . PHE A 1 584 ? 7.945 -20.442 4.976 1.00 94.69 584 PHE A N 1
ATOM 4633 C CA . PHE A 1 584 ? 7.197 -19.324 4.391 1.00 94.69 584 PHE A CA 1
ATOM 4634 C C . PHE A 1 584 ? 8.132 -18.197 3.917 1.00 94.69 584 PHE A C 1
ATOM 4636 O O . PHE A 1 584 ? 8.012 -17.763 2.773 1.00 94.69 584 PHE A O 1
ATOM 4643 N N . ARG A 1 585 ? 9.123 -17.793 4.729 1.00 95.56 585 ARG A N 1
ATOM 4644 C CA . ARG A 1 585 ? 10.176 -16.836 4.335 1.00 95.56 585 ARG A CA 1
ATOM 4645 C C . ARG A 1 585 ? 10.921 -17.300 3.093 1.00 95.56 585 ARG A C 1
ATOM 4647 O O . ARG A 1 585 ? 10.916 -16.593 2.097 1.00 95.56 585 ARG A O 1
ATOM 4654 N N . GLU A 1 586 ? 11.495 -18.502 3.125 1.00 93.88 586 GLU A N 1
ATOM 4655 C CA . GLU A 1 586 ? 12.299 -19.078 2.036 1.00 93.88 586 GLU A CA 1
ATOM 4656 C C . GLU A 1 586 ? 11.480 -19.377 0.755 1.00 93.88 586 GLU A C 1
ATOM 4658 O O . GLU A 1 586 ? 12.014 -19.952 -0.191 1.00 93.88 586 GLU A O 1
ATOM 4663 N N . THR A 1 587 ? 10.184 -19.029 0.705 1.00 91.94 587 THR A N 1
ATOM 4664 C CA . THR A 1 587 ? 9.325 -19.220 -0.475 1.00 91.94 587 THR A CA 1
ATOM 4665 C C . THR A 1 587 ? 8.489 -17.984 -0.826 1.00 91.94 587 THR A C 1
ATOM 4667 O O . THR A 1 587 ? 8.734 -17.366 -1.854 1.00 91.94 587 THR A O 1
ATOM 4670 N N . VAL A 1 588 ? 7.511 -17.602 -0.001 1.00 91.69 588 VAL A N 1
ATOM 4671 C CA . VAL A 1 588 ? 6.544 -16.524 -0.298 1.00 91.69 588 VAL A CA 1
ATOM 4672 C C . VAL A 1 588 ? 7.169 -15.128 -0.190 1.00 91.69 588 VAL A C 1
ATOM 4674 O O . VAL A 1 588 ? 6.781 -14.230 -0.934 1.00 91.69 588 VAL A O 1
ATOM 4677 N N . LEU A 1 589 ? 8.142 -14.948 0.710 1.00 95.62 589 LEU A N 1
ATOM 4678 C CA . LEU A 1 589 ? 8.841 -13.669 0.890 1.00 95.62 589 LEU A CA 1
ATOM 4679 C C . LEU A 1 589 ? 10.122 -13.597 0.037 1.00 95.62 589 LEU A C 1
ATOM 4681 O O . LEU A 1 589 ? 10.371 -12.592 -0.617 1.00 95.62 589 LEU A O 1
ATOM 4685 N N . ALA A 1 590 ? 10.900 -14.683 -0.027 1.00 95.19 590 ALA A N 1
ATOM 4686 C CA . ALA A 1 590 ? 12.196 -14.698 -0.706 1.00 95.19 590 ALA A CA 1
ATOM 4687 C C . ALA A 1 590 ? 12.126 -14.681 -2.244 1.00 95.19 590 ALA A C 1
ATOM 4689 O O . ALA A 1 590 ? 13.012 -14.112 -2.876 1.00 95.19 590 ALA A O 1
ATOM 4690 N N . LEU A 1 591 ? 11.124 -15.314 -2.870 1.00 94.62 591 LEU A N 1
ATOM 4691 C CA . LEU A 1 591 ? 11.160 -15.568 -4.321 1.00 94.62 591 LEU A CA 1
ATOM 4692 C C . LEU A 1 591 ? 10.701 -14.394 -5.201 1.00 94.62 591 LEU A C 1
ATOM 4694 O O . LEU A 1 591 ? 10.934 -14.451 -6.409 1.00 94.62 591 LEU A O 1
ATOM 4698 N N . GLY A 1 592 ? 10.074 -13.359 -4.633 1.00 94.38 592 GLY A N 1
ATOM 4699 C CA . GLY A 1 592 ? 9.545 -12.213 -5.384 1.00 94.38 592 GLY A CA 1
ATOM 4700 C C . GLY A 1 592 ? 8.692 -12.619 -6.595 1.00 94.38 592 GLY A C 1
ATOM 4701 O O . GLY A 1 592 ? 7.995 -13.635 -6.571 1.00 94.38 592 GLY A O 1
ATOM 4702 N N . GLY A 1 593 ? 8.792 -11.859 -7.686 1.00 95.12 593 GLY A N 1
ATOM 4703 C CA . GLY A 1 593 ? 8.226 -12.212 -8.992 1.00 95.12 593 GLY A CA 1
ATOM 4704 C C . GLY A 1 593 ? 9.042 -13.237 -9.785 1.00 95.12 593 GLY A C 1
ATOM 4705 O O . GLY A 1 593 ? 8.642 -13.620 -10.888 1.00 95.12 593 GLY A O 1
ATOM 4706 N N . GLY A 1 594 ? 10.189 -13.680 -9.253 1.00 93.75 594 GLY A N 1
ATOM 4707 C CA . GLY A 1 594 ? 11.160 -14.533 -9.947 1.00 93.75 594 GLY A CA 1
ATOM 4708 C C . GLY A 1 594 ? 10.708 -15.987 -10.099 1.00 93.75 594 GLY A C 1
ATOM 4709 O O . GLY A 1 594 ? 11.374 -16.782 -10.758 1.00 93.75 594 GLY A O 1
ATOM 4710 N N . LYS A 1 595 ? 9.548 -16.332 -9.533 1.00 91.25 595 LYS A N 1
ATOM 4711 C CA . LYS A 1 595 ? 8.797 -17.553 -9.821 1.00 91.25 595 LYS A CA 1
ATOM 4712 C C . LYS A 1 595 ? 7.301 -17.239 -9.824 1.00 91.25 595 LYS A C 1
ATOM 4714 O O . LYS A 1 595 ? 6.865 -16.323 -9.134 1.00 91.25 595 LYS A O 1
ATOM 4719 N N . SER A 1 596 ? 6.496 -17.982 -10.588 1.00 87.44 596 SER A N 1
ATOM 4720 C CA . SER A 1 596 ? 5.043 -17.771 -10.563 1.00 87.44 596 SER A CA 1
ATOM 4721 C C . SER A 1 596 ? 4.461 -18.140 -9.184 1.00 87.44 596 SER A C 1
ATOM 4723 O O . SER A 1 596 ? 4.784 -19.217 -8.672 1.00 87.44 596 SER A O 1
ATOM 4725 N N . PRO A 1 597 ? 3.537 -17.342 -8.609 1.00 83.06 597 PRO A N 1
ATOM 4726 C CA . PRO A 1 597 ? 2.864 -17.662 -7.346 1.00 83.06 597 PRO A CA 1
ATOM 4727 C C . PRO A 1 597 ? 2.137 -19.019 -7.330 1.00 83.06 597 PRO A C 1
ATOM 4729 O O . PRO A 1 597 ? 1.924 -19.593 -6.261 1.00 83.06 597 PRO A O 1
ATOM 4732 N N . LEU A 1 598 ? 1.781 -19.571 -8.499 1.00 73.44 598 LEU A N 1
ATOM 4733 C CA . LEU A 1 598 ? 1.191 -20.913 -8.643 1.00 73.44 598 LEU A CA 1
ATOM 4734 C C . LEU A 1 598 ? 2.203 -22.066 -8.508 1.00 73.44 598 LEU A C 1
ATOM 4736 O O . LEU A 1 598 ? 1.794 -23.210 -8.319 1.00 73.44 598 LEU A O 1
ATOM 4740 N N . GLU A 1 599 ? 3.503 -21.791 -8.622 1.00 71.25 599 GLU A N 1
ATOM 4741 C CA . GLU A 1 599 ? 4.569 -22.801 -8.582 1.00 71.25 599 GLU A CA 1
ATOM 4742 C C . GLU A 1 599 ? 5.341 -22.824 -7.259 1.00 71.25 599 GLU A C 1
ATOM 4744 O O . GLU A 1 599 ? 6.056 -23.790 -6.982 1.00 71.25 599 GLU A O 1
ATOM 4749 N N . THR A 1 600 ? 5.213 -21.773 -6.448 1.00 65.44 600 THR A N 1
ATOM 4750 C CA . THR A 1 600 ? 5.814 -21.651 -5.117 1.00 65.44 600 THR A CA 1
ATOM 4751 C C . THR A 1 600 ? 5.445 -22.858 -4.232 1.00 65.44 600 THR A C 1
ATOM 4753 O O . THR A 1 600 ? 4.284 -23.265 -4.203 1.00 65.44 600 THR A O 1
ATOM 4756 N N . PRO A 1 601 ? 6.365 -23.444 -3.435 1.00 51.12 601 PRO A N 1
ATOM 4757 C CA . PRO A 1 601 ? 6.067 -24.654 -2.652 1.00 51.12 601 PRO A CA 1
ATOM 4758 C C . PRO A 1 601 ? 4.889 -24.550 -1.662 1.00 51.12 601 PRO A C 1
ATOM 4760 O O . PRO A 1 601 ? 4.384 -25.575 -1.207 1.00 51.12 601 PRO A O 1
ATOM 4763 N N . CYS A 1 602 ? 4.432 -23.336 -1.332 1.00 48.41 602 CYS A N 1
ATOM 4764 C CA . CYS A 1 602 ? 3.223 -23.112 -0.540 1.00 48.41 602 CYS A CA 1
ATOM 4765 C C . CYS A 1 602 ? 1.934 -23.467 -1.320 1.00 48.41 602 CYS A C 1
ATOM 4767 O O . CYS A 1 602 ? 1.074 -24.169 -0.788 1.00 48.41 602 CYS A O 1
ATOM 4769 N N . SER A 1 603 ? 1.831 -23.073 -2.596 1.00 40.12 603 SER A N 1
ATOM 4770 C CA . SER A 1 603 ? 0.678 -23.348 -3.473 1.00 40.12 603 SER A CA 1
ATOM 4771 C C . SER A 1 603 ? 0.673 -24.774 -4.049 1.00 40.12 603 SER A C 1
ATOM 4773 O O . SER A 1 603 ? -0.378 -25.285 -4.432 1.00 40.12 603 SER A O 1
ATOM 4775 N N . GLN A 1 604 ? 1.798 -25.499 -3.994 1.00 38.66 604 GLN A N 1
ATOM 4776 C CA . GLN A 1 604 ? 1.875 -26.919 -4.383 1.00 38.66 604 GLN A CA 1
ATOM 4777 C C . GLN A 1 604 ? 1.205 -27.914 -3.399 1.00 38.66 604 GLN A C 1
ATOM 4779 O O . GLN A 1 604 ? 1.299 -29.133 -3.584 1.00 38.66 604 GLN A O 1
ATOM 4784 N N . ARG A 1 605 ? 0.476 -27.447 -2.372 1.00 46.72 605 ARG A N 1
ATOM 4785 C CA . ARG A 1 605 ? -0.346 -28.276 -1.460 1.00 46.72 605 ARG A CA 1
ATOM 4786 C C . ARG A 1 605 ? -1.591 -28.868 -2.164 1.00 46.72 605 ARG A C 1
ATOM 4788 O O . ARG A 1 605 ? -2.724 -28.571 -1.804 1.00 46.72 605 ARG A O 1
ATOM 4795 N N . GLY A 1 606 ? -1.391 -29.726 -3.176 1.00 34.00 606 GLY A N 1
ATOM 4796 C CA . GLY A 1 606 ? -2.469 -30.185 -4.074 1.00 34.00 606 GLY A CA 1
ATOM 4797 C C . GLY A 1 606 ? -2.534 -31.676 -4.448 1.00 34.00 606 GLY A C 1
ATOM 4798 O O . GLY A 1 606 ? -3.596 -32.129 -4.867 1.00 34.00 606 GLY A O 1
ATOM 4799 N N . THR A 1 607 ? -1.466 -32.476 -4.303 1.00 26.05 607 THR A N 1
ATOM 4800 C CA . THR A 1 607 ? -1.426 -33.851 -4.879 1.00 26.05 607 THR A CA 1
ATOM 4801 C C . THR A 1 607 ? -1.460 -35.006 -3.872 1.00 26.05 607 THR A C 1
ATOM 4803 O O . THR A 1 607 ? -1.552 -36.165 -4.275 1.00 26.05 607 THR A O 1
ATOM 4806 N N . HIS A 1 608 ? -1.405 -34.734 -2.565 1.00 23.06 608 HIS A N 1
ATOM 4807 C CA . HIS A 1 608 ? -1.396 -35.768 -1.523 1.00 23.06 608 HIS A CA 1
ATOM 4808 C C . HIS A 1 608 ? -2.633 -35.672 -0.623 1.00 23.06 608 HIS A C 1
ATOM 4810 O O . HIS A 1 608 ? -2.696 -34.872 0.306 1.00 23.06 608 HIS A O 1
ATOM 4816 N N . ALA A 1 609 ? -3.623 -36.531 -0.888 1.00 22.58 609 ALA A N 1
ATOM 4817 C CA . ALA A 1 609 ? -4.846 -36.614 -0.092 1.00 22.58 609 ALA A CA 1
ATOM 4818 C C . ALA A 1 609 ? -4.556 -36.980 1.384 1.00 22.58 609 ALA A C 1
ATOM 4820 O O . ALA A 1 609 ? -3.693 -37.828 1.649 1.00 22.58 609 ALA A O 1
ATOM 4821 N N . PRO A 1 610 ? -5.299 -36.415 2.358 1.00 24.59 610 PRO A N 1
ATOM 4822 C CA . PRO A 1 610 ? -5.008 -36.590 3.777 1.00 24.59 610 PRO A CA 1
ATOM 4823 C C . PRO A 1 610 ? -5.175 -38.050 4.216 1.00 24.59 610 PRO A C 1
ATOM 4825 O O . PRO A 1 610 ? -6.287 -38.586 4.311 1.00 24.59 610 PRO A O 1
ATOM 4828 N N . ARG A 1 611 ? -4.055 -38.703 4.549 1.00 21.91 611 ARG A N 1
ATOM 4829 C CA . ARG A 1 611 ? -4.064 -40.016 5.205 1.00 21.91 611 ARG A CA 1
ATOM 4830 C C . ARG A 1 611 ? -4.590 -39.864 6.631 1.00 21.91 611 ARG A C 1
ATOM 4832 O O . ARG A 1 611 ? -3.842 -39.551 7.553 1.00 21.91 611 ARG A O 1
ATOM 4839 N N . LYS A 1 612 ? -5.891 -40.120 6.796 1.00 26.47 612 LYS A N 1
ATOM 4840 C CA . LYS A 1 612 ? -6.580 -40.226 8.093 1.00 26.47 612 LYS A CA 1
ATOM 4841 C C . LYS A 1 612 ? -5.743 -41.025 9.103 1.00 26.47 612 LYS A C 1
ATOM 4843 O O . LYS A 1 612 ? -5.157 -42.047 8.747 1.00 26.47 612 LYS A O 1
ATOM 4848 N N . LYS A 1 613 ? -5.781 -40.636 10.383 1.00 25.52 613 LYS A N 1
ATOM 4849 C CA . LYS A 1 613 ? -5.343 -41.504 11.490 1.00 25.52 613 LYS A CA 1
ATOM 4850 C C . LYS A 1 613 ? -6.184 -42.794 11.451 1.00 25.52 613 LYS A C 1
ATOM 4852 O O . LYS A 1 613 ? -7.406 -42.731 11.571 1.00 25.52 613 LYS A O 1
ATOM 4857 N N . VAL A 1 614 ? -5.545 -43.950 11.251 1.00 25.34 614 VAL A N 1
ATOM 4858 C CA . VAL A 1 614 ? -6.203 -45.266 11.113 1.00 25.34 614 VAL A CA 1
ATOM 4859 C C . VAL A 1 614 ? -5.853 -46.166 12.310 1.00 25.34 614 VAL A C 1
ATOM 4861 O O . VAL A 1 614 ? -4.668 -46.404 12.554 1.00 25.34 614 VAL A O 1
ATOM 4864 N N . PRO A 1 615 ? -6.845 -46.702 13.051 1.00 26.28 615 PRO A N 1
ATOM 4865 C CA . PRO A 1 615 ? -6.625 -47.760 14.040 1.00 26.28 615 PRO A CA 1
ATOM 4866 C C . PRO A 1 615 ? -6.178 -49.088 13.399 1.00 26.28 615 PRO A C 1
ATOM 4868 O O . PRO A 1 615 ? -6.424 -49.345 12.224 1.00 26.28 615 PRO A O 1
ATOM 4871 N N . ARG A 1 616 ? -5.505 -49.937 14.186 1.00 22.80 616 ARG A N 1
ATOM 4872 C CA . ARG A 1 616 ? -4.740 -51.119 13.733 1.00 22.80 616 ARG A CA 1
ATOM 4873 C C . ARG A 1 616 ? -5.517 -52.133 12.858 1.00 22.80 616 ARG A C 1
ATOM 4875 O O . ARG A 1 616 ? -6.709 -52.357 13.024 1.00 22.80 616 ARG A O 1
ATOM 4882 N N . SER A 1 617 ? -4.756 -52.794 11.979 1.00 24.83 617 SER A N 1
ATOM 4883 C CA . SER A 1 617 ? -5.118 -53.929 11.099 1.00 24.83 617 SER A CA 1
ATOM 4884 C C . SER A 1 617 ? -5.390 -55.239 11.904 1.00 24.83 617 SER A C 1
ATOM 4886 O O . SER A 1 617 ? -5.159 -55.188 13.118 1.00 24.83 617 SER A O 1
ATOM 4888 N N . PRO A 1 618 ? -5.841 -56.407 11.341 1.00 29.45 618 PRO A N 1
ATOM 4889 C CA . PRO A 1 618 ? -5.338 -57.027 10.089 1.00 29.45 618 PRO A CA 1
ATOM 4890 C C . PRO A 1 618 ? -6.300 -57.893 9.209 1.00 29.45 618 PRO A C 1
ATOM 4892 O O . PRO A 1 618 ? -7.345 -58.351 9.655 1.00 29.45 618 PRO A O 1
ATOM 4895 N N . ARG A 1 619 ? -5.799 -58.286 8.011 1.00 20.67 619 ARG A N 1
ATOM 4896 C CA . ARG A 1 619 ? -6.351 -59.272 7.024 1.00 20.67 619 ARG A CA 1
ATOM 4897 C C . ARG A 1 619 ? -7.601 -58.762 6.251 1.00 20.67 619 ARG A C 1
ATOM 4899 O O . ARG A 1 619 ? -8.398 -58.038 6.819 1.00 20.67 619 ARG A O 1
ATOM 4906 N N . CYS A 1 620 ? -7.836 -59.063 4.963 1.00 19.55 620 CYS A N 1
ATOM 4907 C CA . CYS A 1 620 ? -7.327 -60.145 4.103 1.00 19.55 620 CYS A CA 1
ATOM 4908 C C . CYS A 1 620 ? -7.367 -59.793 2.580 1.00 19.55 620 CYS A C 1
ATOM 4910 O O . CYS A 1 620 ? -8.146 -58.941 2.182 1.00 19.55 620 CYS A O 1
ATOM 4912 N N . THR A 1 621 ? -6.546 -60.483 1.769 1.00 20.66 621 THR A N 1
ATOM 4913 C CA . THR A 1 621 ? -6.672 -60.830 0.315 1.00 20.66 621 THR A CA 1
ATOM 4914 C C . THR A 1 621 ? -7.325 -59.901 -0.747 1.00 20.66 621 THR A C 1
ATOM 4916 O O . THR A 1 621 ? -8.499 -59.565 -0.670 1.00 20.66 621 THR A O 1
ATOM 4919 N N . TRP A 1 622 ? -6.572 -59.695 -1.846 1.00 19.67 622 TRP A N 1
ATOM 4920 C CA . TRP A 1 622 ? -6.956 -59.415 -3.260 1.00 19.67 622 TRP A CA 1
ATOM 4921 C C . TRP A 1 622 ? -8.180 -60.231 -3.790 1.00 19.67 622 TRP A C 1
ATOM 4923 O O . TRP A 1 622 ? -8.445 -61.262 -3.164 1.00 19.67 622 TRP A O 1
ATOM 4933 N N . PRO A 1 623 ? -8.851 -59.912 -4.948 1.00 27.86 623 PRO A N 1
ATOM 4934 C CA . PRO A 1 623 ? -8.259 -59.308 -6.170 1.00 27.86 623 PRO A CA 1
ATOM 4935 C C . PRO A 1 623 ? -9.117 -58.432 -7.154 1.00 27.86 623 PRO A C 1
ATOM 4937 O O . PRO A 1 623 ? -10.338 -58.393 -7.112 1.00 27.86 623 PRO A O 1
ATOM 4940 N N . THR A 1 624 ? -8.401 -57.859 -8.145 1.00 21.50 624 THR A N 1
ATOM 4941 C CA . THR A 1 624 ? -8.749 -57.616 -9.583 1.00 21.50 624 THR A CA 1
ATOM 4942 C C . THR A 1 624 ? -9.788 -56.587 -10.102 1.00 21.50 624 THR A C 1
ATOM 4944 O O . THR A 1 624 ? -10.959 -56.603 -9.752 1.00 21.50 624 THR A O 1
ATOM 4947 N N . SER A 1 625 ? -9.308 -55.871 -11.144 1.00 21.83 625 SER A N 1
ATOM 4948 C CA . SER A 1 625 ? -9.886 -55.625 -12.497 1.00 21.83 625 SER A CA 1
ATOM 4949 C C . SER A 1 625 ? -10.851 -54.460 -12.809 1.00 21.83 625 SER A C 1
ATOM 4951 O O . SER A 1 625 ? -11.988 -54.468 -12.362 1.00 21.83 625 SER A O 1
ATOM 4953 N N . THR A 1 626 ? -10.399 -53.618 -13.767 1.00 21.75 626 THR A N 1
ATOM 4954 C CA . THR A 1 626 ? -11.110 -53.026 -14.946 1.00 21.75 626 THR A CA 1
ATOM 4955 C C . THR A 1 626 ? -12.386 -52.184 -14.766 1.00 21.75 626 THR A C 1
ATOM 4957 O O . THR A 1 626 ? -13.226 -52.506 -13.945 1.00 21.75 626 THR A O 1
ATOM 4960 N N . ALA A 1 627 ? -12.702 -51.194 -15.613 1.00 22.89 627 ALA A N 1
ATOM 4961 C CA . ALA A 1 627 ? -11.965 -50.390 -16.614 1.00 22.89 627 ALA A CA 1
ATOM 4962 C C . ALA A 1 627 ? -12.926 -49.286 -17.133 1.00 22.89 627 ALA A C 1
ATOM 4964 O O . ALA A 1 627 ? -14.135 -49.415 -16.951 1.00 22.89 627 ALA A O 1
ATOM 4965 N N . GLY A 1 628 ? -12.427 -48.255 -17.828 1.00 21.52 628 GLY A N 1
ATOM 4966 C CA . GLY A 1 628 ? -13.289 -47.314 -18.564 1.00 21.52 628 GLY A CA 1
ATOM 4967 C C . GLY A 1 628 ? -12.666 -45.938 -18.796 1.00 21.52 628 GLY A C 1
ATOM 4968 O O . GLY A 1 628 ? -12.746 -45.075 -17.930 1.00 21.52 628 GLY A O 1
ATOM 4969 N N . GLU A 1 629 ? -12.076 -45.721 -19.973 1.00 21.98 629 GLU A N 1
ATOM 4970 C CA . GLU A 1 629 ? -11.764 -44.367 -20.450 1.00 21.98 629 GLU A CA 1
ATOM 4971 C C . GLU A 1 629 ? -13.037 -43.666 -20.948 1.00 21.98 629 GLU A C 1
ATOM 4973 O O . GLU A 1 629 ? -13.907 -44.307 -21.541 1.00 21.98 629 GLU A O 1
ATOM 4978 N N . LEU A 1 630 ? -13.085 -42.336 -20.839 1.00 19.91 630 LEU A N 1
ATOM 4979 C CA . LEU A 1 630 ? -13.876 -41.505 -21.746 1.00 19.91 630 LEU A CA 1
ATOM 4980 C C . LEU A 1 630 ? -12.993 -40.347 -22.230 1.00 19.91 630 LEU A C 1
ATOM 4982 O O . LEU A 1 630 ? -12.619 -39.481 -21.445 1.00 19.91 630 LEU A O 1
ATOM 4986 N N . LYS A 1 631 ? -12.622 -40.362 -23.513 1.00 21.11 631 LYS A N 1
ATOM 4987 C CA . LYS A 1 631 ? -11.798 -39.322 -24.149 1.00 21.11 631 LYS A CA 1
ATOM 4988 C C . LYS A 1 631 ? -12.680 -38.334 -24.906 1.00 21.11 631 LYS A C 1
ATOM 4990 O O . LYS A 1 631 ? -13.574 -38.747 -25.640 1.00 21.11 631 LYS A O 1
ATOM 4995 N N . LEU A 1 632 ? -12.353 -37.049 -24.801 1.00 20.48 632 LEU A N 1
ATOM 4996 C CA . LEU A 1 632 ? -12.714 -36.026 -25.781 1.00 20.48 632 LEU A CA 1
ATOM 4997 C C . LEU A 1 632 ? -11.432 -35.306 -26.206 1.00 20.48 632 LEU A C 1
ATOM 4999 O O . LEU A 1 632 ? -10.541 -35.088 -25.389 1.00 20.48 632 LEU A O 1
ATOM 5003 N N . PHE A 1 633 ? -11.322 -35.026 -27.502 1.00 19.89 633 PHE A N 1
ATOM 5004 C CA . PHE A 1 633 ? -10.089 -34.568 -28.137 1.00 19.89 633 PHE A CA 1
ATOM 5005 C C . PHE A 1 633 ? -9.953 -33.043 -28.091 1.00 19.89 633 PHE A C 1
ATOM 5007 O O . PHE A 1 633 ? -10.888 -32.330 -28.450 1.00 19.89 633 PHE A O 1
ATOM 5014 N N . PHE A 1 634 ? -8.737 -32.578 -27.817 1.00 21.88 634 PHE A N 1
ATOM 5015 C CA . PHE A 1 634 ? -8.127 -31.509 -28.609 1.00 21.88 634 PHE A CA 1
ATOM 5016 C C . PHE A 1 634 ? -7.081 -32.147 -29.541 1.00 21.88 634 PHE A C 1
ATOM 5018 O O . PHE A 1 634 ? -6.737 -33.317 -29.361 1.00 21.88 634 PHE A O 1
ATOM 5025 N N . ALA A 1 635 ? -6.662 -31.438 -30.590 1.00 21.66 635 ALA A N 1
ATOM 5026 C CA . ALA A 1 635 ? -5.780 -31.974 -31.627 1.00 21.66 635 ALA A CA 1
ATOM 5027 C C . ALA A 1 635 ? -4.457 -31.201 -31.672 1.00 21.66 635 ALA A C 1
ATOM 5029 O O . ALA A 1 635 ? -4.454 -30.004 -31.957 1.00 21.66 635 ALA A O 1
ATOM 5030 N N . ASP A 1 636 ? -3.354 -31.902 -31.415 1.00 22.52 636 ASP A N 1
ATOM 5031 C CA . ASP A 1 636 ? -2.015 -31.323 -31.321 1.00 22.52 636 ASP A CA 1
ATOM 5032 C C . ASP A 1 636 ? -1.314 -31.139 -32.676 1.00 22.52 636 ASP A C 1
ATOM 5034 O O . ASP A 1 636 ? -1.523 -31.888 -33.632 1.00 22.52 636 ASP A O 1
ATOM 5038 N N . ASN A 1 637 ? -0.400 -30.170 -32.702 1.00 21.25 637 ASN A N 1
ATOM 5039 C CA . ASN A 1 637 ? 0.844 -30.153 -33.476 1.00 21.25 637 ASN A CA 1
ATOM 5040 C C . ASN A 1 637 ? 1.816 -29.252 -32.682 1.00 21.25 637 ASN A C 1
ATOM 5042 O O . ASN A 1 637 ? 1.517 -28.072 -32.532 1.00 21.25 637 ASN A O 1
ATOM 5046 N N . LYS A 1 638 ? 2.955 -29.706 -32.146 1.00 22.09 638 LYS A N 1
ATOM 5047 C CA . LYS A 1 638 ? 3.603 -31.031 -32.192 1.00 22.09 638 LYS A CA 1
ATOM 5048 C C . LYS A 1 638 ? 4.352 -31.330 -30.879 1.00 22.09 638 LYS A C 1
ATOM 5050 O O . LYS A 1 638 ? 4.453 -30.469 -30.016 1.00 22.09 638 LYS A O 1
ATOM 5055 N N . GLU A 1 639 ? 4.850 -32.560 -30.770 1.00 24.38 639 GLU A N 1
ATOM 5056 C CA . GLU A 1 639 ? 5.609 -33.114 -29.641 1.00 24.38 639 GLU A CA 1
ATOM 5057 C C . GLU A 1 639 ? 6.912 -32.348 -29.329 1.00 24.38 639 GLU A C 1
ATOM 5059 O O . GLU A 1 639 ? 7.665 -32.035 -30.247 1.00 24.38 639 GLU A O 1
ATOM 5064 N N . GLU A 1 640 ? 7.224 -32.164 -28.041 1.00 22.67 640 GLU A N 1
ATOM 5065 C CA . GLU A 1 640 ? 8.304 -32.924 -27.382 1.00 22.67 640 GLU A CA 1
ATOM 5066 C C . GLU A 1 640 ? 8.078 -32.993 -25.850 1.00 22.67 640 GLU A C 1
ATOM 5068 O O . GLU A 1 640 ? 7.062 -32.507 -25.346 1.00 22.67 640 GLU A O 1
ATOM 5073 N N . GLU A 1 641 ? 8.905 -33.753 -25.124 1.00 25.30 641 GLU A N 1
ATOM 5074 C CA . GLU A 1 641 ? 8.519 -34.374 -23.843 1.00 25.30 641 GLU A CA 1
ATOM 5075 C C . GLU A 1 641 ? 8.797 -33.536 -22.574 1.00 25.30 641 GLU A C 1
ATOM 5077 O O . GLU A 1 641 ? 9.833 -32.890 -22.452 1.00 25.30 641 GLU A O 1
ATOM 5082 N N . GLY A 1 642 ? 7.950 -33.700 -21.542 1.00 26.44 642 GLY A N 1
ATOM 5083 C CA . GLY A 1 642 ? 8.436 -33.662 -20.150 1.00 26.44 642 GLY A CA 1
ATOM 5084 C C . GLY A 1 642 ? 7.925 -32.576 -19.194 1.00 26.44 642 GLY A C 1
ATOM 5085 O O . GLY A 1 642 ? 8.735 -31.958 -18.510 1.00 26.44 642 GLY A O 1
ATOM 5086 N N . SER A 1 643 ? 6.609 -32.396 -19.013 1.00 21.91 643 SER A N 1
ATOM 5087 C CA . SER A 1 643 ? 6.102 -31.675 -17.825 1.00 21.91 643 SER A CA 1
ATOM 5088 C C . SER A 1 643 ? 4.748 -32.181 -17.299 1.00 21.91 643 SER A C 1
ATOM 5090 O O . SER A 1 643 ? 3.814 -32.437 -18.053 1.00 21.91 643 SER A O 1
ATOM 5092 N N . TYR A 1 644 ? 4.635 -32.314 -15.971 1.00 21.88 644 TYR A N 1
ATOM 5093 C CA . TYR A 1 644 ? 3.389 -32.639 -15.255 1.00 21.88 644 TYR A CA 1
ATOM 5094 C C . TYR A 1 644 ? 2.787 -31.372 -14.617 1.00 21.88 644 TYR A C 1
ATOM 5096 O O . TYR A 1 644 ? 2.634 -31.279 -13.398 1.00 21.88 644 TYR A O 1
ATOM 5104 N N . PHE A 1 645 ? 2.441 -30.376 -15.437 1.00 21.55 645 PHE A N 1
ATOM 5105 C CA . PHE A 1 645 ? 1.734 -29.188 -14.954 1.00 21.55 645 PHE A CA 1
ATOM 5106 C C . PHE A 1 645 ? 0.247 -29.485 -14.710 1.00 21.55 645 PHE A C 1
ATOM 5108 O O . PHE A 1 645 ? -0.572 -29.511 -15.629 1.00 21.55 645 PHE A O 1
ATOM 5115 N N . HIS A 1 646 ? -0.125 -29.648 -13.441 1.00 22.67 646 HIS A N 1
ATOM 5116 C CA . HIS A 1 646 ? -1.505 -29.479 -12.989 1.00 22.67 646 HIS A CA 1
ATOM 5117 C C . HIS A 1 646 ? -1.632 -28.131 -12.278 1.00 22.67 646 HIS A C 1
ATOM 5119 O O . HIS A 1 646 ? -1.241 -27.996 -11.121 1.00 22.67 646 HIS A O 1
ATOM 5125 N N . ALA A 1 647 ? -2.172 -27.138 -12.989 1.00 24.62 647 ALA A N 1
ATOM 5126 C CA . ALA A 1 647 ? -2.441 -25.814 -12.438 1.00 24.62 647 ALA A CA 1
ATOM 5127 C C . ALA A 1 647 ? -3.401 -25.891 -11.238 1.00 24.62 647 ALA A C 1
ATOM 5129 O O . ALA A 1 647 ? -4.390 -26.631 -11.263 1.00 24.62 647 ALA A O 1
ATOM 5130 N N . TRP A 1 648 ? -3.115 -25.110 -10.196 1.00 34.00 648 TRP A N 1
ATOM 5131 C CA . TRP A 1 648 ? -3.950 -25.045 -8.999 1.00 34.00 648 TRP A CA 1
ATOM 5132 C C . TRP A 1 648 ? -5.302 -24.383 -9.307 1.00 34.00 648 TRP A C 1
ATOM 5134 O O . TRP A 1 648 ? -5.385 -23.435 -10.086 1.00 34.00 648 TRP A O 1
ATOM 5144 N N . GLN A 1 649 ? -6.367 -24.874 -8.674 1.00 35.72 649 GLN A N 1
ATOM 5145 C CA . GLN A 1 649 ? -7.696 -24.258 -8.698 1.00 35.72 649 GLN A CA 1
ATOM 5146 C C . GLN A 1 649 ? -8.159 -24.002 -7.256 1.00 35.72 649 GLN A C 1
ATOM 5148 O O . GLN A 1 649 ? -7.868 -24.842 -6.399 1.00 35.72 649 GLN A O 1
ATOM 5153 N N . PRO A 1 650 ? -8.940 -22.932 -6.984 1.00 34.47 650 PRO A N 1
ATOM 5154 C CA . PRO A 1 650 ? -9.610 -22.683 -5.699 1.00 34.47 650 PRO A CA 1
ATOM 5155 C C . PRO A 1 650 ? -10.633 -23.772 -5.310 1.00 34.47 650 PRO A C 1
ATOM 5157 O O . PRO A 1 650 ? -11.861 -23.610 -5.390 1.00 34.47 650 PRO A O 1
ATOM 5160 N N . GLY A 1 651 ? -10.112 -24.925 -4.893 1.00 35.91 651 GLY A N 1
ATOM 5161 C CA . GLY A 1 651 ? -10.886 -26.104 -4.538 1.00 35.91 651 GLY A CA 1
ATOM 5162 C C . GLY A 1 651 ? -11.826 -25.855 -3.360 1.00 35.91 651 GLY A C 1
ATOM 5163 O O . GLY A 1 651 ? -11.596 -24.998 -2.505 1.00 35.91 651 GLY A O 1
ATOM 5164 N N . ASP A 1 652 ? -12.885 -26.660 -3.276 1.00 42.25 652 ASP A N 1
ATOM 5165 C CA . ASP A 1 652 ? -13.945 -26.527 -2.265 1.00 42.25 652 ASP A CA 1
ATOM 5166 C C . ASP A 1 652 ? -13.470 -26.626 -0.806 1.00 42.25 652 ASP A C 1
ATOM 5168 O O . ASP A 1 652 ? -14.261 -26.375 0.098 1.00 42.25 652 ASP A O 1
ATOM 5172 N N . GLY A 1 653 ? -12.218 -27.022 -0.556 1.00 42.34 653 GLY A N 1
ATOM 5173 C CA . GLY A 1 653 ? -11.603 -26.999 0.771 1.00 42.34 653 GLY A CA 1
ATOM 5174 C C . GLY A 1 653 ? -11.233 -25.586 1.232 1.00 42.34 653 GLY A C 1
ATOM 5175 O O . GLY A 1 653 ? -11.657 -25.180 2.310 1.00 42.34 653 GLY A O 1
ATOM 5176 N N . ALA A 1 654 ? -10.497 -24.827 0.414 1.00 47.91 654 ALA A N 1
ATOM 5177 C CA . ALA A 1 654 ? -9.994 -23.504 0.791 1.00 47.91 654 ALA A CA 1
ATOM 5178 C C . ALA A 1 654 ? -11.138 -22.487 0.929 1.00 47.91 654 ALA A C 1
ATOM 5180 O O . ALA A 1 654 ? -11.265 -21.829 1.958 1.00 47.91 654 ALA A O 1
ATOM 5181 N N . VAL A 1 655 ? -12.071 -22.462 -0.031 1.00 50.47 655 VAL A N 1
ATOM 5182 C CA . VAL A 1 655 ? -13.246 -21.572 0.041 1.00 50.47 655 VAL A CA 1
ATOM 5183 C C . VAL A 1 655 ? -14.133 -21.885 1.257 1.00 50.47 655 VAL A C 1
ATOM 5185 O O . VAL A 1 655 ? -14.774 -20.982 1.774 1.00 50.47 655 VAL A O 1
ATOM 5188 N N . LYS A 1 656 ? -14.138 -23.122 1.783 1.00 54.12 656 LYS A N 1
ATOM 5189 C CA . LYS A 1 656 ? -14.848 -23.457 3.036 1.00 54.12 656 LYS A CA 1
ATOM 5190 C C . LYS A 1 656 ? -14.152 -22.950 4.302 1.00 54.12 656 LYS A C 1
ATOM 5192 O O . LYS A 1 656 ? -14.849 -22.781 5.296 1.00 54.12 656 LYS A O 1
ATOM 5197 N N . LYS A 1 657 ? -12.838 -22.690 4.284 1.00 55.56 657 LYS A N 1
ATOM 5198 C CA . LYS A 1 657 ? -12.124 -22.054 5.412 1.00 55.56 657 LYS A CA 1
ATOM 5199 C C . LYS A 1 657 ? -12.503 -20.578 5.560 1.00 55.56 657 LYS A C 1
ATOM 5201 O O . LYS A 1 657 ? -12.582 -20.089 6.678 1.00 55.56 657 LYS A O 1
ATOM 5206 N N . LEU A 1 658 ? -12.844 -19.916 4.451 1.00 48.38 658 LEU A N 1
ATOM 5207 C CA . LEU A 1 658 ? -13.406 -18.558 4.439 1.00 48.38 658 LEU A CA 1
ATOM 5208 C C . LEU A 1 658 ? -14.873 -18.485 4.920 1.00 48.38 658 LEU A C 1
ATOM 5210 O O . LEU A 1 658 ? -15.448 -17.400 4.944 1.00 48.38 658 LEU A O 1
ATOM 5214 N N . MET A 1 659 ? -15.500 -19.613 5.288 1.00 51.16 659 MET A N 1
ATOM 5215 C CA . MET A 1 659 ? -16.901 -19.662 5.726 1.00 51.16 659 MET A CA 1
ATOM 5216 C C . MET A 1 659 ? -17.016 -19.986 7.224 1.00 51.16 659 MET A C 1
ATOM 5218 O O . MET A 1 659 ? -16.341 -20.901 7.704 1.00 51.16 659 MET A O 1
ATOM 5222 N N . PRO A 1 660 ? -17.923 -19.328 7.972 1.00 36.28 660 PRO A N 1
ATOM 5223 C CA . PRO A 1 660 ? -18.054 -19.497 9.422 1.00 36.28 660 PRO A CA 1
ATOM 5224 C C . PRO A 1 660 ? -18.754 -20.820 9.805 1.00 36.28 660 PRO A C 1
ATOM 5226 O O . PRO A 1 660 ? -19.908 -20.832 10.219 1.00 36.28 660 PRO A O 1
ATOM 5229 N N . ASN A 1 661 ? -18.057 -21.957 9.676 1.00 30.27 661 ASN A N 1
ATOM 5230 C CA . ASN A 1 661 ? -18.622 -23.305 9.888 1.00 30.27 661 ASN A CA 1
ATOM 5231 C C . ASN A 1 661 ? -18.004 -24.129 11.045 1.00 30.27 661 ASN A C 1
ATOM 5233 O O . ASN A 1 661 ? -18.342 -25.301 11.214 1.00 30.27 661 ASN A O 1
ATOM 5237 N N . ASN A 1 662 ? -17.154 -23.537 11.892 1.00 28.00 662 ASN A N 1
ATOM 5238 C CA . ASN A 1 662 ? -16.594 -24.200 13.083 1.00 28.00 662 ASN A CA 1
ATOM 5239 C C . ASN A 1 662 ? -17.441 -23.935 14.349 1.00 28.00 662 ASN A C 1
ATOM 5241 O O . ASN A 1 662 ? -17.025 -23.209 15.247 1.00 28.00 662 ASN A O 1
ATOM 5245 N N . PHE A 1 663 ? -18.635 -24.540 14.433 1.00 26.12 663 PHE A N 1
ATOM 5246 C CA . PHE A 1 663 ? -19.595 -24.343 15.538 1.00 26.12 663 PHE A CA 1
ATOM 5247 C C . PHE A 1 663 ? -19.914 -25.630 16.333 1.00 26.12 663 PHE A C 1
ATOM 5249 O O . PHE A 1 663 ? -21.016 -26.161 16.245 1.00 26.12 663 PHE A O 1
ATOM 5256 N N . HIS A 1 664 ? -18.979 -26.123 17.155 1.00 23.69 664 HIS A N 1
ATOM 5257 C CA . HIS A 1 664 ? -19.161 -27.188 18.170 1.00 23.69 664 HIS A CA 1
ATOM 5258 C C . HIS A 1 664 ? -18.011 -27.061 19.204 1.00 23.69 664 HIS A C 1
ATOM 5260 O O . HIS A 1 664 ? -16.864 -27.019 18.780 1.00 23.69 664 HIS A O 1
ATOM 5266 N N . GLN A 1 665 ? -18.179 -27.019 20.535 1.00 22.81 665 GLN A N 1
ATOM 5267 C CA . GLN A 1 665 ? -19.356 -27.113 21.417 1.00 22.81 665 GLN A CA 1
ATOM 5268 C C . GLN A 1 665 ? -19.161 -26.205 22.655 1.00 22.81 665 GLN A C 1
ATOM 5270 O O . GLN A 1 665 ? -18.037 -26.074 23.126 1.00 22.81 665 GLN A O 1
ATOM 5275 N N . PHE A 1 666 ? -20.245 -25.717 23.270 1.00 21.16 666 PHE A N 1
ATOM 5276 C CA . PHE A 1 666 ? -20.264 -25.298 24.684 1.00 21.16 666 PHE A CA 1
ATOM 5277 C C . PHE A 1 666 ? -21.536 -25.834 25.379 1.00 21.16 666 PHE A C 1
ATOM 5279 O O . PHE A 1 666 ? -22.548 -26.040 24.703 1.00 21.16 666 PHE A O 1
ATOM 5286 N N . PRO A 1 667 ? -21.506 -26.127 26.696 1.00 24.31 667 PRO A N 1
ATOM 5287 C CA . PRO A 1 667 ? -22.588 -26.841 27.374 1.00 24.31 667 PRO A CA 1
ATOM 5288 C C . PRO A 1 667 ? -23.692 -25.909 27.900 1.00 24.31 667 PRO A C 1
ATOM 5290 O O . PRO A 1 667 ? -23.431 -24.995 28.678 1.00 24.31 667 PRO A O 1
ATOM 5293 N N . THR A 1 668 ? -24.950 -26.202 27.567 1.00 21.97 668 THR A N 1
ATOM 5294 C CA . THR A 1 668 ? -26.124 -25.616 28.237 1.00 21.97 668 THR A CA 1
ATOM 5295 C C . THR A 1 668 ? -26.476 -26.360 29.542 1.00 21.97 668 THR A C 1
ATOM 5297 O O . THR A 1 668 ? -26.193 -27.556 29.670 1.00 21.97 668 THR A O 1
ATOM 5300 N N . PRO A 1 669 ? -27.063 -25.674 30.547 1.00 24.53 669 PRO A N 1
ATOM 5301 C CA . PRO A 1 669 ? -27.243 -26.212 31.900 1.00 24.53 669 PRO A CA 1
ATOM 5302 C C . PRO A 1 669 ? -28.433 -27.183 32.057 1.00 24.53 669 PRO A C 1
ATOM 5304 O O . PRO A 1 669 ? -29.224 -27.419 31.148 1.00 24.53 669 PRO A O 1
ATOM 5307 N N . MET A 1 670 ? -28.535 -27.788 33.247 1.00 22.77 670 MET A N 1
ATOM 5308 C CA . MET A 1 670 ? -29.373 -28.964 33.520 1.00 22.77 670 MET A CA 1
ATOM 5309 C C . MET A 1 670 ? -30.893 -28.716 33.527 1.00 22.77 670 MET A C 1
ATOM 5311 O O . MET A 1 670 ? -31.386 -27.845 34.239 1.00 22.77 670 MET A O 1
ATOM 5315 N N . ALA A 1 671 ? -31.638 -29.659 32.943 1.00 21.38 671 ALA A N 1
ATOM 5316 C CA . ALA A 1 671 ? -32.987 -30.039 33.377 1.00 21.38 671 ALA A CA 1
ATOM 5317 C C . ALA A 1 671 ? -33.153 -31.574 33.285 1.00 21.38 671 ALA A C 1
ATOM 5319 O O . ALA A 1 671 ? -32.485 -32.223 32.480 1.00 21.38 671 ALA A O 1
ATOM 5320 N N . ARG A 1 672 ? -34.000 -32.181 34.134 1.00 22.22 672 ARG A N 1
ATOM 5321 C CA . ARG A 1 672 ? -34.276 -33.641 34.151 1.00 22.22 672 ARG A CA 1
ATOM 5322 C C . ARG A 1 672 ? -35.778 -33.942 33.846 1.00 22.22 672 ARG A C 1
ATOM 5324 O O . ARG A 1 672 ? -36.430 -33.060 33.301 1.00 22.22 672 ARG A O 1
ATOM 5331 N N . PRO A 1 673 ? -36.339 -35.163 34.028 1.00 29.30 673 PRO A N 1
ATOM 5332 C CA . PRO A 1 673 ? -36.760 -35.962 32.869 1.00 29.30 673 PRO A CA 1
ATOM 5333 C C . PRO A 1 673 ? -38.244 -36.395 32.895 1.00 29.30 673 PRO A C 1
ATOM 5335 O O . PRO A 1 673 ? -38.887 -36.360 33.940 1.00 29.30 673 PRO A O 1
ATOM 5338 N N . LEU A 1 674 ? -38.779 -36.905 31.777 1.00 21.83 674 LEU A N 1
ATOM 5339 C CA . LEU A 1 674 ? -40.115 -37.531 31.732 1.00 21.83 674 LEU A CA 1
ATOM 5340 C C . LEU A 1 674 ? -40.208 -38.697 30.721 1.00 21.83 674 LEU A C 1
ATOM 5342 O O . LEU A 1 674 ? -39.312 -38.911 29.907 1.00 21.83 674 LEU A O 1
ATOM 5346 N N . HIS A 1 675 ? -41.255 -39.519 30.860 1.00 22.39 675 HIS A N 1
ATOM 5347 C CA . HIS A 1 675 ? -41.305 -40.918 30.407 1.00 22.39 675 HIS A CA 1
ATOM 5348 C C . HIS A 1 675 ? -41.734 -41.150 28.939 1.00 22.39 675 HIS A C 1
ATOM 5350 O O . HIS A 1 675 ? -42.766 -40.651 28.515 1.00 22.39 675 HIS A O 1
ATOM 5356 N N . GLY A 1 676 ? -41.012 -42.037 28.237 1.00 19.56 676 GLY A N 1
ATOM 5357 C CA . GLY A 1 676 ? -41.442 -43.431 27.983 1.00 19.56 676 GLY A CA 1
ATOM 5358 C C . GLY A 1 676 ? -42.588 -43.768 26.995 1.00 19.56 676 GLY A C 1
ATOM 5359 O O . GLY A 1 676 ? -43.718 -43.338 27.172 1.00 19.56 676 GLY A O 1
ATOM 5360 N N . LEU A 1 677 ? -42.294 -44.744 26.112 1.00 18.55 677 LEU A N 1
ATOM 5361 C CA . LEU A 1 677 ? -43.186 -45.526 25.216 1.00 18.55 677 LEU A CA 1
ATOM 5362 C C . LEU A 1 677 ? -43.846 -44.774 24.027 1.00 18.55 677 LEU A C 1
ATOM 5364 O O . LEU A 1 677 ? -44.074 -43.578 24.102 1.00 18.55 677 LEU A O 1
ATOM 5368 N N . VAL A 1 678 ? -44.323 -45.409 22.937 1.00 18.95 678 VAL A N 1
ATOM 5369 C CA . VAL A 1 678 ? -43.847 -46.501 22.031 1.00 18.95 678 VAL A CA 1
ATOM 5370 C C . VAL A 1 678 ? -45.033 -46.932 21.143 1.00 18.95 678 VAL A C 1
ATOM 5372 O O . VAL A 1 678 ? -46.004 -47.453 21.683 1.00 18.95 678 VAL A O 1
ATOM 5375 N N . LEU A 1 679 ? -44.950 -46.765 19.808 1.00 17.81 679 LEU A N 1
ATOM 5376 C CA . LEU A 1 679 ? -45.383 -47.725 18.757 1.00 17.81 679 LEU A CA 1
ATOM 5377 C C . LEU A 1 679 ? -45.302 -47.138 17.329 1.00 17.81 679 LEU A C 1
ATOM 5379 O O . LEU A 1 679 ? -45.057 -45.951 17.143 1.00 17.81 679 LEU A O 1
ATOM 5383 N N . ILE A 1 680 ? -45.450 -48.004 16.317 1.00 20.70 680 ILE A N 1
ATOM 5384 C CA . ILE A 1 680 ? -45.084 -47.768 14.908 1.00 20.70 680 ILE A CA 1
ATOM 5385 C C . ILE A 1 680 ? -46.282 -48.013 13.977 1.00 20.70 680 ILE A C 1
ATOM 5387 O O . ILE A 1 680 ? -46.924 -49.059 14.087 1.00 20.70 680 ILE A O 1
ATOM 5391 N N . ARG A 1 681 ? -46.493 -47.150 12.966 1.00 18.22 681 ARG A N 1
ATOM 5392 C CA . ARG A 1 681 ? -47.041 -47.577 11.659 1.00 18.22 681 ARG A CA 1
ATOM 5393 C C . ARG A 1 681 ? -46.819 -46.562 10.529 1.00 18.22 681 ARG A C 1
ATOM 5395 O O . ARG A 1 681 ? -47.082 -45.382 10.705 1.00 18.22 681 ARG A O 1
ATOM 5402 N N . CYS A 1 682 ? -46.461 -47.068 9.348 1.00 20.17 682 CYS A N 1
ATOM 5403 C CA . CYS A 1 682 ? -46.574 -46.380 8.056 1.00 20.17 682 CYS A CA 1
ATOM 5404 C C . CYS A 1 682 ? -47.333 -47.290 7.076 1.00 20.17 682 CYS A C 1
ATOM 5406 O O . CYS A 1 682 ? -47.054 -48.488 7.031 1.00 20.17 682 CYS A O 1
ATOM 5408 N N . ALA A 1 683 ? -48.271 -46.741 6.296 1.00 20.30 683 ALA A N 1
ATOM 5409 C CA . ALA A 1 683 ? -48.923 -47.431 5.176 1.00 20.30 683 ALA A CA 1
ATOM 5410 C C . ALA A 1 683 ? -49.487 -46.426 4.147 1.00 20.30 683 ALA A C 1
ATOM 5412 O O . ALA A 1 683 ? -49.981 -45.362 4.499 1.00 20.30 683 ALA A O 1
ATOM 5413 N N . TYR A 1 684 ? -49.365 -46.781 2.871 1.00 19.70 684 TYR A N 1
ATOM 5414 C CA . TYR A 1 684 ? -49.366 -45.920 1.680 1.00 19.70 684 TYR A CA 1
ATOM 5415 C C . TYR A 1 684 ? -50.749 -45.580 1.054 1.00 19.70 684 TYR A C 1
ATOM 5417 O O . TYR A 1 684 ? -51.642 -46.417 1.045 1.00 19.70 684 TYR A O 1
ATOM 5425 N N . ARG A 1 685 ? -50.797 -44.415 0.374 1.00 22.41 685 ARG A N 1
ATOM 5426 C CA . ARG A 1 685 ? -51.541 -44.025 -0.864 1.00 22.41 685 ARG A CA 1
ATOM 5427 C C . ARG A 1 685 ? -53.082 -44.095 -1.005 1.00 22.41 685 ARG A C 1
ATOM 5429 O O . ARG A 1 685 ? -53.698 -45.151 -0.943 1.00 22.41 685 ARG A O 1
ATOM 5436 N N . ALA A 1 686 ? -53.618 -42.966 -1.503 1.00 21.23 686 ALA A N 1
ATOM 5437 C CA . ALA A 1 686 ? -54.755 -42.871 -2.439 1.00 21.23 686 ALA A CA 1
ATOM 5438 C C . ALA A 1 686 ? -54.460 -41.812 -3.551 1.00 21.23 686 ALA A C 1
ATOM 5440 O O . ALA A 1 686 ? -53.288 -41.610 -3.874 1.00 21.23 686 ALA A O 1
ATOM 5441 N N . THR A 1 687 ? -55.469 -41.254 -4.244 1.00 22.84 687 THR A N 1
ATOM 5442 C CA . THR A 1 687 ? -55.426 -41.155 -5.732 1.00 22.84 687 THR A CA 1
ATOM 5443 C C . THR A 1 687 ? -56.418 -40.166 -6.403 1.00 22.84 687 THR A C 1
ATOM 5445 O O . THR A 1 687 ? -57.335 -39.706 -5.733 1.00 22.84 687 THR A O 1
ATOM 5448 N N . ALA A 1 688 ? -56.306 -40.006 -7.748 1.00 22.94 688 ALA A N 1
ATOM 5449 C CA . ALA A 1 688 ? -57.277 -39.439 -8.734 1.00 22.94 688 ALA A CA 1
ATOM 5450 C C . ALA A 1 688 ? -57.245 -37.900 -9.010 1.00 22.94 688 ALA A C 1
ATOM 5452 O O . ALA A 1 688 ? -56.872 -37.147 -8.125 1.00 22.94 688 ALA A O 1
ATOM 5453 N N . SER A 1 689 ? -57.658 -37.343 -10.180 1.00 23.61 689 SER A N 1
ATOM 5454 C CA . SER A 1 689 ? -57.795 -37.859 -11.582 1.00 23.61 689 SER A CA 1
ATOM 5455 C C . SER A 1 689 ? -58.190 -36.759 -12.622 1.00 23.61 689 SER A C 1
ATOM 5457 O O . SER A 1 689 ? -58.666 -35.706 -12.213 1.00 23.61 689 SER A O 1
ATOM 5459 N N . ARG A 1 690 ? -58.144 -37.102 -13.938 1.00 24.72 690 ARG A N 1
ATOM 5460 C CA . ARG A 1 690 ? -58.646 -36.404 -15.174 1.00 24.72 690 ARG A CA 1
ATOM 5461 C C . ARG A 1 690 ? -57.656 -35.414 -15.833 1.00 24.72 690 ARG A C 1
ATOM 5463 O O . ARG A 1 690 ? -57.336 -34.411 -15.221 1.00 24.72 690 ARG A O 1
ATOM 5470 N N . VAL A 1 691 ? -57.002 -35.670 -16.987 1.00 25.11 691 VAL A N 1
ATOM 5471 C CA . VAL A 1 691 ? -57.440 -35.920 -18.403 1.00 25.11 691 VAL A CA 1
ATOM 5472 C C . VAL A 1 691 ? -58.441 -34.886 -18.946 1.00 25.11 691 VAL A C 1
ATOM 5474 O O . VAL A 1 691 ? -59.409 -34.575 -18.261 1.00 25.11 691 VAL A O 1
ATOM 5477 N N . HIS A 1 692 ? -58.286 -34.297 -20.144 1.00 25.81 692 HIS A N 1
ATOM 5478 C CA . HIS A 1 692 ? -57.768 -34.759 -21.464 1.00 25.81 692 HIS A CA 1
ATOM 5479 C C . HIS A 1 692 ? -57.049 -33.579 -22.202 1.00 25.81 692 HIS A C 1
ATOM 5481 O O . HIS A 1 692 ? -57.136 -32.472 -21.685 1.00 25.81 692 HIS A O 1
ATOM 5487 N N . SER A 1 693 ? -56.404 -33.600 -23.391 1.00 25.84 693 SER A N 1
ATOM 5488 C CA . SER A 1 693 ? -55.841 -34.554 -24.403 1.00 25.84 693 SER A CA 1
ATOM 5489 C C . SER A 1 693 ? -55.147 -33.696 -25.508 1.00 25.84 693 SER A C 1
ATOM 5491 O O . SER A 1 693 ? -55.426 -32.505 -25.556 1.00 25.84 693 SER A O 1
ATOM 5493 N N . GLY A 1 694 ? -54.334 -34.154 -26.478 1.00 23.42 694 GLY A N 1
ATOM 5494 C CA . GLY A 1 694 ? -53.818 -35.481 -26.870 1.00 23.42 694 GLY A CA 1
ATOM 5495 C C . GLY A 1 694 ? -53.502 -35.553 -28.394 1.00 23.42 694 GLY A C 1
ATOM 5496 O O . GLY A 1 694 ? -53.982 -34.709 -29.145 1.00 23.42 694 GLY A O 1
ATOM 5497 N N . ARG A 1 695 ? -52.785 -36.605 -28.845 1.00 24.95 695 ARG A N 1
ATOM 5498 C CA . ARG A 1 695 ? -52.143 -36.833 -30.181 1.00 24.95 695 ARG A CA 1
ATOM 5499 C C . ARG A 1 695 ? -50.796 -36.089 -30.386 1.00 24.95 695 ARG A C 1
ATOM 5501 O O . ARG A 1 695 ? -50.757 -34.879 -30.234 1.00 24.95 695 ARG A O 1
ATOM 5508 N N . GLY A 1 696 ? -49.691 -36.754 -30.760 1.00 23.23 696 GLY A N 1
ATOM 5509 C CA . GLY A 1 696 ? -49.521 -38.200 -30.991 1.00 23.23 696 GLY A CA 1
ATOM 5510 C C . GLY A 1 696 ? -48.070 -38.719 -30.961 1.00 23.23 696 GLY A C 1
ATOM 5511 O O . GLY A 1 696 ? -47.131 -38.004 -31.287 1.00 23.23 696 GLY A O 1
ATOM 5512 N N . GLU A 1 697 ? -47.959 -39.981 -30.543 1.00 21.80 697 GLU A N 1
ATOM 5513 C CA . GLU A 1 697 ? -46.802 -40.905 -30.519 1.00 21.80 697 GLU A CA 1
ATOM 5514 C C . GLU A 1 697 ? -46.515 -41.519 -31.920 1.00 21.80 697 GLU A C 1
ATOM 5516 O O . GLU A 1 697 ? -47.261 -41.173 -32.844 1.00 21.80 697 GLU A O 1
ATOM 5521 N N . PRO A 1 698 ? -45.535 -42.445 -32.141 1.00 34.50 698 PRO A N 1
ATOM 5522 C CA . PRO A 1 698 ? -44.657 -43.203 -31.207 1.00 34.50 698 PRO A CA 1
ATOM 5523 C C . PRO A 1 698 ? -43.141 -43.094 -31.524 1.00 34.50 698 PRO A C 1
ATOM 5525 O O . PRO A 1 698 ? -42.765 -42.409 -32.468 1.00 34.50 698 PRO A O 1
ATOM 5528 N N . GLY A 1 699 ? -42.185 -43.732 -30.828 1.00 23.19 699 GLY A N 1
ATOM 5529 C CA . GLY A 1 699 ? -42.127 -44.672 -29.678 1.00 23.19 699 GLY A CA 1
ATOM 5530 C C . GLY A 1 699 ? -40.672 -45.209 -29.575 1.00 23.19 699 GLY A C 1
ATOM 5531 O O . GLY A 1 699 ? -39.857 -44.833 -30.411 1.00 23.19 699 GLY A O 1
ATOM 5532 N N . CYS A 1 700 ? -40.195 -46.047 -28.644 1.00 22.28 700 CYS A N 1
ATOM 5533 C CA . CYS A 1 700 ? -40.685 -46.747 -27.440 1.00 22.28 700 CYS A CA 1
ATOM 5534 C C . CYS A 1 700 ? -39.475 -46.776 -26.441 1.00 22.28 700 CYS A C 1
ATOM 5536 O O . CYS A 1 700 ? -38.340 -46.683 -26.894 1.00 22.28 700 CYS A O 1
ATOM 5538 N N . VAL A 1 701 ? -39.565 -46.767 -25.098 1.00 22.25 701 VAL A N 1
ATOM 5539 C CA . VAL A 1 701 ? -40.218 -47.720 -24.161 1.00 22.25 701 VAL A CA 1
ATOM 5540 C C . VAL A 1 701 ? -39.651 -49.148 -24.356 1.00 22.25 701 VAL A C 1
ATOM 5542 O O . VAL A 1 701 ? -39.750 -49.633 -25.480 1.00 22.25 701 VAL A O 1
ATOM 5545 N N . PRO A 1 702 ? -39.077 -49.843 -23.333 1.00 26.64 702 PRO A N 1
ATOM 5546 C CA . PRO A 1 702 ? -39.572 -49.882 -21.944 1.00 26.64 702 PRO A CA 1
ATOM 5547 C C . PRO A 1 702 ? -38.566 -49.789 -20.760 1.00 26.64 702 PRO A C 1
ATOM 5549 O O . PRO A 1 702 ? -37.443 -50.263 -20.833 1.00 26.64 702 PRO A O 1
ATOM 5552 N N . GLN A 1 703 ? -39.123 -49.329 -19.623 1.00 21.34 703 GLN A N 1
ATOM 5553 C CA . GLN A 1 703 ? -38.929 -49.783 -18.218 1.00 21.34 703 GLN A CA 1
ATOM 5554 C C . GLN A 1 703 ? -37.569 -49.543 -17.496 1.00 21.34 703 GLN A C 1
ATOM 5556 O O . GLN A 1 703 ? -36.518 -49.627 -18.111 1.00 21.34 703 GLN A O 1
ATOM 5561 N N . ARG A 1 704 ? -37.487 -49.123 -16.211 1.00 20.89 704 ARG A N 1
ATOM 5562 C CA . ARG A 1 704 ? -38.298 -49.308 -14.961 1.00 20.89 704 ARG A CA 1
ATOM 5563 C C . ARG A 1 704 ? -38.132 -50.680 -14.286 1.00 20.89 704 ARG A C 1
ATOM 5565 O O . ARG A 1 704 ? -38.077 -51.679 -14.986 1.00 20.89 704 ARG A O 1
ATOM 5572 N N . ASP A 1 705 ? -38.153 -50.838 -12.959 1.00 21.27 705 ASP A N 1
ATOM 5573 C CA . ASP A 1 705 ? -38.116 -49.919 -11.792 1.00 21.27 705 ASP A CA 1
ATOM 5574 C C . ASP A 1 705 ? -37.715 -50.761 -10.540 1.00 21.27 705 ASP A C 1
ATOM 5576 O O . ASP A 1 705 ? -37.516 -51.968 -10.667 1.00 21.27 705 ASP A O 1
ATOM 5580 N N . TYR A 1 706 ? -37.719 -50.145 -9.344 1.00 21.16 706 TYR A N 1
ATOM 5581 C CA . TYR A 1 706 ? -37.616 -50.732 -7.982 1.00 21.16 706 TYR A CA 1
ATOM 5582 C C . TYR A 1 706 ? -36.190 -51.086 -7.487 1.00 21.16 706 TYR A C 1
ATOM 5584 O O . TYR A 1 706 ? -35.474 -51.796 -8.182 1.00 21.16 706 TYR A O 1
ATOM 5592 N N . ALA A 1 707 ? -35.639 -50.633 -6.342 1.00 20.36 707 ALA A N 1
ATOM 5593 C CA . ALA A 1 707 ? -36.064 -49.917 -5.107 1.00 20.36 707 ALA A CA 1
ATOM 5594 C C . ALA A 1 707 ? -36.124 -50.769 -3.811 1.00 20.36 707 ALA A C 1
ATOM 5596 O O . ALA A 1 707 ? -36.413 -51.959 -3.859 1.00 20.36 707 ALA A O 1
ATOM 5597 N N . ASP A 1 708 ? -35.896 -50.081 -2.678 1.00 19.78 708 ASP A N 1
ATOM 5598 C CA . ASP A 1 708 ? -36.027 -50.491 -1.259 1.00 19.78 708 ASP A CA 1
ATOM 5599 C C . ASP A 1 708 ? -35.069 -51.599 -0.723 1.00 19.78 708 ASP A C 1
ATOM 5601 O O . ASP A 1 708 ? -34.686 -52.513 -1.441 1.00 19.78 708 ASP A O 1
ATOM 5605 N N . GLY A 1 709 ? -34.621 -51.604 0.548 1.00 18.55 709 GLY A N 1
ATOM 5606 C CA . GLY A 1 709 ? -34.673 -50.557 1.586 1.00 18.55 709 GLY A CA 1
ATOM 5607 C C . GLY A 1 709 ? -34.386 -51.034 3.039 1.00 18.55 709 GLY A C 1
ATOM 5608 O O . GLY A 1 709 ? -34.638 -52.184 3.376 1.00 18.55 709 GLY A O 1
ATOM 5609 N N . MET A 1 710 ? -33.979 -50.086 3.906 1.00 19.38 710 MET A N 1
ATOM 5610 C CA . MET A 1 710 ? -34.225 -50.004 5.375 1.00 19.38 710 MET A CA 1
ATOM 5611 C C . MET A 1 710 ? -33.490 -50.870 6.454 1.00 19.38 710 MET A C 1
ATOM 5613 O O . MET A 1 710 ? -33.200 -52.049 6.291 1.00 19.38 710 MET A O 1
ATOM 5617 N N . TYR A 1 711 ? -33.405 -50.237 7.646 1.00 18.92 711 TYR A N 1
ATOM 5618 C CA . TYR A 1 711 ? -33.361 -50.742 9.047 1.00 18.92 711 TYR A CA 1
ATOM 5619 C C . TYR A 1 711 ? -32.036 -50.973 9.824 1.00 18.92 711 TYR A C 1
ATOM 5621 O O . TYR A 1 711 ? -30.999 -51.353 9.296 1.00 18.92 711 TYR A O 1
ATOM 5629 N N . TYR A 1 712 ? -32.125 -50.704 11.143 1.00 26.38 712 TYR A N 1
ATOM 5630 C CA . TYR A 1 712 ? -31.065 -50.689 12.170 1.00 26.38 712 TYR A CA 1
ATOM 5631 C C . TYR A 1 712 ? -31.298 -51.760 13.256 1.00 26.38 712 TYR A C 1
ATOM 5633 O O . TYR A 1 712 ? -32.448 -52.027 13.603 1.00 26.38 712 TYR A O 1
ATOM 5641 N N . VAL A 1 713 ? -30.228 -52.237 13.915 1.00 18.55 713 VAL A N 1
ATOM 5642 C CA . VAL A 1 713 ? -30.275 -52.895 15.244 1.00 18.55 713 VAL A CA 1
ATOM 5643 C C . VAL A 1 713 ? -29.035 -52.510 16.074 1.00 18.55 713 VAL A C 1
ATOM 5645 O O . VAL A 1 713 ? -27.929 -52.469 15.544 1.00 18.55 713 VAL A O 1
ATOM 5648 N N . TRP A 1 714 ? -29.205 -52.269 17.380 1.00 20.16 714 TRP A N 1
ATOM 5649 C CA . TRP A 1 714 ? -28.119 -52.176 18.375 1.00 20.16 714 TRP A CA 1
ATOM 5650 C C . TRP A 1 714 ? -28.052 -53.459 19.218 1.00 20.16 714 TRP A C 1
ATOM 5652 O O . TRP A 1 714 ? -29.091 -53.984 19.615 1.00 20.16 714 TRP A O 1
ATOM 5662 N N . ILE A 1 715 ? -26.846 -53.904 19.592 1.00 19.38 715 ILE A N 1
ATOM 5663 C CA . ILE A 1 715 ? -26.635 -54.884 20.674 1.00 19.38 715 ILE A CA 1
ATOM 5664 C C . ILE A 1 715 ? -25.501 -54.389 21.579 1.00 19.38 715 ILE A C 1
ATOM 5666 O O . ILE A 1 715 ? -24.367 -54.226 21.138 1.00 19.38 715 ILE A O 1
ATOM 5670 N N . LEU A 1 716 ? -25.804 -54.184 22.863 1.00 20.06 716 LEU A N 1
ATOM 5671 C CA . LEU A 1 716 ? -24.819 -53.875 23.904 1.00 20.06 716 LEU A CA 1
ATOM 5672 C C . LEU A 1 716 ? -24.269 -55.158 24.542 1.00 20.06 716 LEU A C 1
ATOM 5674 O O . LEU A 1 716 ? -25.029 -56.075 24.859 1.00 20.06 716 LEU A O 1
ATOM 5678 N N . ARG A 1 717 ? -22.973 -55.174 24.877 1.00 19.02 717 ARG A N 1
ATOM 5679 C CA . ARG A 1 717 ? -22.444 -56.040 25.945 1.00 19.02 717 ARG A CA 1
ATOM 5680 C C . ARG A 1 717 ? -21.324 -55.343 26.720 1.00 19.02 717 ARG A C 1
ATOM 5682 O O . ARG A 1 717 ? -20.547 -54.589 26.150 1.00 19.02 717 ARG A O 1
ATOM 5689 N N . LYS A 1 718 ? -21.291 -55.571 28.036 1.00 20.61 718 LYS A N 1
ATOM 5690 C CA . LYS A 1 718 ? -20.540 -54.786 29.030 1.00 20.61 718 LYS A CA 1
ATOM 5691 C C . LYS A 1 718 ? -19.524 -55.653 29.778 1.00 20.61 718 LYS A C 1
ATOM 5693 O O . LYS A 1 718 ? -19.943 -56.522 30.532 1.00 20.61 718 LYS A O 1
ATOM 5698 N N . TYR A 1 719 ? -18.243 -55.315 29.652 1.00 21.30 719 TYR A N 1
ATOM 5699 C CA . TYR A 1 719 ? -17.129 -55.550 30.592 1.00 21.30 719 TYR A CA 1
ATOM 5700 C C . TYR A 1 719 ? -16.054 -54.490 30.263 1.00 21.30 719 TYR A C 1
ATOM 5702 O O . TYR A 1 719 ? -15.966 -54.091 29.107 1.00 21.30 719 TYR A O 1
ATOM 5710 N N . GLY A 1 720 ? -15.239 -53.962 31.177 1.00 22.38 720 GLY A N 1
ATOM 5711 C CA . GLY A 1 720 ? -15.133 -54.129 32.632 1.00 22.38 720 GLY A CA 1
ATOM 5712 C C . GLY A 1 720 ? -14.260 -52.993 33.211 1.00 22.38 720 GLY A C 1
ATOM 5713 O O . GLY A 1 720 ? -13.773 -52.157 32.457 1.00 22.38 720 GLY A O 1
ATOM 5714 N N . GLN A 1 721 ? -14.090 -52.913 34.533 1.00 25.59 721 GLN A N 1
ATOM 5715 C CA . GLN A 1 721 ? -13.261 -51.870 35.166 1.00 25.59 721 GLN A CA 1
ATOM 5716 C C . GLN A 1 721 ? -11.761 -52.142 34.967 1.00 25.59 721 GLN A C 1
ATOM 5718 O O . GLN A 1 721 ? -11.356 -53.282 35.168 1.00 25.59 721 GLN A O 1
ATOM 5723 N N . GLN A 1 722 ? -10.948 -51.103 34.719 1.00 24.05 722 GLN A N 1
ATOM 5724 C CA . GLN A 1 722 ? -9.881 -50.617 35.628 1.00 24.05 722 GLN A CA 1
ATOM 5725 C C . GLN A 1 722 ? -8.988 -49.539 34.967 1.00 24.05 722 GLN A C 1
ATOM 5727 O O . GLN A 1 722 ? -8.880 -49.471 33.746 1.00 24.05 722 GLN A O 1
ATOM 5732 N N . LYS A 1 723 ? -8.356 -48.691 35.796 1.00 23.53 723 LYS A N 1
ATOM 5733 C CA . LYS A 1 723 ? -7.138 -47.933 35.442 1.00 23.53 723 LYS A CA 1
ATOM 5734 C C . LYS A 1 723 ? -5.927 -48.880 35.465 1.00 23.53 723 LYS A C 1
ATOM 5736 O O . LYS A 1 723 ? -5.943 -49.824 36.251 1.00 23.53 723 LYS A O 1
ATOM 5741 N N . TRP A 1 724 ? -4.870 -48.566 34.718 1.00 21.03 724 TRP A N 1
ATOM 5742 C CA . TRP A 1 724 ? -3.581 -48.029 35.219 1.00 21.03 724 TRP A CA 1
ATOM 5743 C C . TRP A 1 724 ? -2.534 -48.064 34.084 1.00 21.03 724 TRP A C 1
ATOM 5745 O O . TRP A 1 724 ? -2.879 -48.376 32.944 1.00 21.03 724 TRP A O 1
ATOM 5755 N N . GLU A 1 725 ? -1.316 -47.603 34.358 1.00 21.42 725 GLU A N 1
ATOM 5756 C CA . GLU A 1 725 ? -0.381 -47.061 33.362 1.00 21.42 725 GLU A CA 1
ATOM 5757 C C . GLU A 1 725 ? 0.814 -47.988 33.036 1.00 21.42 725 GLU A C 1
ATOM 5759 O O . GLU A 1 725 ? 0.949 -49.084 33.573 1.00 21.42 725 GLU A O 1
ATOM 5764 N N . GLU A 1 726 ? 1.689 -47.460 32.170 1.00 20.95 726 GLU A N 1
ATOM 5765 C CA . GLU A 1 726 ? 3.150 -47.656 32.133 1.00 20.95 726 GLU A CA 1
ATOM 5766 C C . GLU A 1 726 ? 3.868 -48.700 31.239 1.00 20.95 726 GLU A C 1
ATOM 5768 O O . GLU A 1 726 ? 3.454 -49.829 30.993 1.00 20.95 726 GLU A O 1
ATOM 5773 N N . HIS A 1 727 ? 5.026 -48.200 30.784 1.00 20.83 727 HIS A N 1
ATOM 5774 C CA . HIS A 1 727 ? 6.280 -48.817 30.337 1.00 20.83 727 HIS A CA 1
ATOM 5775 C C . HIS A 1 727 ? 6.386 -49.774 29.127 1.00 20.83 727 HIS A C 1
ATOM 5777 O O . HIS A 1 727 ? 6.317 -50.996 29.205 1.00 20.83 727 HIS A O 1
ATOM 5783 N N . THR A 1 728 ? 6.759 -49.148 28.000 1.00 27.83 728 THR A N 1
ATOM 5784 C CA . THR A 1 728 ? 8.006 -49.386 27.229 1.00 27.83 728 THR A CA 1
ATOM 5785 C C . THR A 1 728 ? 8.631 -50.791 27.198 1.00 27.83 728 THR A C 1
ATOM 5787 O O . THR A 1 728 ? 9.178 -51.268 28.189 1.00 27.83 728 THR A O 1
ATOM 5790 N N . GLY A 1 729 ? 8.777 -51.339 25.986 1.00 21.06 729 GLY A N 1
ATOM 5791 C CA . GLY A 1 729 ? 9.722 -52.419 25.683 1.00 21.06 729 GLY A CA 1
ATOM 5792 C C . GLY A 1 729 ? 10.061 -52.464 24.190 1.00 21.06 729 GLY A C 1
ATOM 5793 O O . GLY A 1 729 ? 9.192 -52.749 23.369 1.00 21.06 729 GLY A O 1
ATOM 5794 N N . ALA A 1 730 ? 11.312 -52.169 23.828 1.00 23.80 730 ALA A N 1
ATOM 5795 C CA . ALA A 1 730 ? 11.801 -52.264 22.451 1.00 23.80 730 ALA A CA 1
ATOM 5796 C C . ALA A 1 730 ? 12.399 -53.654 22.172 1.00 23.80 730 ALA A C 1
ATOM 5798 O O . ALA A 1 730 ? 13.049 -54.230 23.040 1.00 23.80 730 ALA A O 1
ATOM 5799 N N . MET A 1 731 ? 12.244 -54.173 20.948 1.00 18.86 731 MET A N 1
ATOM 5800 C CA . MET A 1 731 ? 13.044 -55.301 20.450 1.00 18.86 731 MET A CA 1
ATOM 5801 C C . MET A 1 731 ? 13.355 -55.175 18.955 1.00 18.86 731 MET A C 1
ATOM 5803 O O . MET A 1 731 ? 12.651 -54.507 18.200 1.00 18.86 731 MET A O 1
ATOM 5807 N N . HIS A 1 732 ? 14.473 -55.787 18.563 1.00 20.59 732 HIS A N 1
ATOM 5808 C CA . HIS A 1 732 ? 15.241 -55.431 17.372 1.00 20.59 732 HIS A CA 1
ATOM 5809 C C . HIS A 1 732 ? 14.690 -55.961 16.040 1.00 20.59 732 HIS A C 1
ATOM 5811 O O . HIS A 1 732 ? 14.020 -56.990 15.954 1.00 20.59 732 HIS A O 1
ATOM 5817 N N . VAL A 1 733 ? 15.091 -55.267 14.971 1.00 21.59 733 VAL A N 1
ATOM 5818 C CA . VAL A 1 733 ? 14.971 -55.707 13.577 1.00 21.59 733 VAL A CA 1
ATOM 5819 C C . VAL A 1 733 ? 15.806 -56.967 13.330 1.00 21.59 733 VAL A C 1
ATOM 5821 O O . VAL A 1 733 ? 16.980 -57.015 13.687 1.00 21.59 733 VAL A O 1
ATOM 5824 N N . PHE A 1 734 ? 15.247 -57.924 12.585 1.00 19.78 734 PHE A N 1
ATOM 5825 C CA . PHE A 1 734 ? 16.022 -58.928 11.853 1.00 19.78 734 PHE A CA 1
ATOM 5826 C C . PHE A 1 734 ? 15.684 -58.877 10.360 1.00 19.78 734 PHE A C 1
ATOM 5828 O O . PHE A 1 734 ? 14.522 -58.776 9.973 1.00 19.78 734 PHE A O 1
ATOM 5835 N N . SER A 1 735 ? 16.713 -58.970 9.516 1.00 21.34 735 SER A N 1
ATOM 5836 C CA . SER A 1 735 ? 16.596 -58.997 8.055 1.00 21.34 735 SER A CA 1
ATOM 5837 C C . SER A 1 735 ? 17.428 -60.146 7.491 1.00 21.34 735 SER A C 1
ATOM 5839 O O . SER A 1 735 ? 18.608 -60.282 7.815 1.00 21.34 735 SER A O 1
ATOM 5841 N N . ILE A 1 736 ? 16.822 -60.977 6.638 1.00 20.58 736 ILE A N 1
ATOM 5842 C CA . ILE A 1 736 ? 17.484 -62.120 5.996 1.00 20.58 736 ILE A CA 1
ATOM 5843 C C . ILE A 1 736 ? 17.589 -61.847 4.493 1.00 20.58 736 ILE A C 1
ATOM 5845 O O . ILE A 1 736 ? 16.607 -61.901 3.755 1.00 20.58 736 ILE A O 1
ATOM 5849 N N . LYS A 1 737 ? 18.810 -61.549 4.033 1.00 21.44 737 LYS A N 1
ATOM 5850 C CA . LYS A 1 737 ? 19.130 -61.299 2.617 1.00 21.44 737 LYS A CA 1
ATOM 5851 C C . LYS A 1 737 ? 19.181 -62.604 1.810 1.00 21.44 737 LYS A C 1
ATOM 5853 O O . LYS A 1 737 ? 19.616 -63.637 2.315 1.00 21.44 737 LYS A O 1
ATOM 5858 N N . LYS A 1 738 ? 18.915 -62.520 0.500 1.00 20.67 738 LYS A N 1
ATOM 5859 C CA . LYS A 1 738 ? 19.411 -63.486 -0.501 1.00 20.67 738 LYS A CA 1
ATOM 5860 C C . LYS A 1 738 ? 20.421 -62.778 -1.416 1.00 20.67 738 LYS A C 1
ATOM 5862 O O . LYS A 1 738 ? 20.256 -61.602 -1.715 1.00 20.67 738 LYS A O 1
ATOM 5867 N N . ARG A 1 739 ? 21.520 -63.454 -1.776 1.00 21.89 739 ARG A N 1
ATOM 5868 C CA . ARG A 1 739 ? 22.795 -62.822 -2.195 1.00 21.89 739 ARG A CA 1
ATOM 5869 C C . ARG A 1 739 ? 23.345 -63.440 -3.492 1.00 21.89 739 ARG A C 1
ATOM 5871 O O . ARG A 1 739 ? 23.279 -64.658 -3.628 1.00 21.89 739 ARG A O 1
ATOM 5878 N N . ARG A 1 740 ? 23.940 -62.625 -4.380 1.00 22.80 740 ARG A N 1
ATOM 5879 C CA . ARG A 1 740 ? 24.903 -62.949 -5.477 1.00 22.80 740 ARG A CA 1
ATOM 5880 C C . ARG A 1 740 ? 25.233 -61.621 -6.197 1.00 22.80 740 ARG A C 1
ATOM 5882 O O . ARG A 1 740 ? 24.280 -60.968 -6.589 1.00 22.80 740 ARG A O 1
ATOM 5889 N N . LYS A 1 741 ? 26.471 -61.148 -6.408 1.00 23.25 741 LYS A N 1
ATOM 5890 C CA . LYS A 1 741 ? 27.853 -61.497 -5.969 1.00 23.25 741 LYS A CA 1
ATOM 5891 C C . LYS A 1 741 ? 28.517 -60.150 -5.530 1.00 23.25 741 LYS A C 1
ATOM 5893 O O . LYS A 1 741 ? 28.131 -59.139 -6.094 1.00 23.25 741 LYS A O 1
ATOM 5898 N N . ARG A 1 742 ? 29.276 -60.008 -4.424 1.00 23.64 742 ARG A N 1
ATOM 5899 C CA . ARG A 1 742 ? 30.715 -60.345 -4.193 1.00 23.64 742 ARG A CA 1
ATOM 5900 C C . ARG A 1 742 ? 31.650 -59.547 -5.137 1.00 23.64 742 ARG A C 1
ATOM 5902 O O . ARG A 1 742 ? 31.427 -59.666 -6.336 1.00 23.64 742 ARG A O 1
ATOM 5909 N N . HIS A 1 743 ? 32.648 -58.761 -4.696 1.00 24.36 743 HIS A N 1
ATOM 5910 C CA . HIS A 1 743 ? 33.325 -58.543 -3.379 1.00 24.36 743 HIS A CA 1
ATOM 5911 C C . HIS A 1 743 ? 33.487 -57.010 -3.113 1.00 24.36 743 HIS A C 1
ATOM 5913 O O . HIS A 1 743 ? 32.957 -56.251 -3.913 1.00 24.36 743 HIS A O 1
ATOM 5919 N N . GLU A 1 744 ? 34.097 -56.438 -2.060 1.00 20.53 744 GLU A N 1
ATOM 5920 C CA . GLU A 1 744 ? 34.874 -56.892 -0.872 1.00 20.53 744 GLU A CA 1
ATOM 5921 C C . GLU A 1 744 ? 34.510 -56.010 0.371 1.00 20.53 744 GLU A C 1
ATOM 5923 O O . GLU A 1 744 ? 33.513 -55.290 0.315 1.00 20.53 744 GLU A O 1
ATOM 5928 N N . ILE A 1 745 ? 35.217 -56.106 1.515 1.00 20.94 745 ILE A N 1
ATOM 5929 C CA . ILE A 1 745 ? 34.862 -55.481 2.817 1.00 20.94 745 ILE A CA 1
ATOM 5930 C C . ILE A 1 745 ? 36.115 -55.118 3.643 1.00 20.94 745 ILE A C 1
ATOM 5932 O O . ILE A 1 745 ? 36.937 -56.006 3.856 1.00 20.94 745 ILE A O 1
ATOM 5936 N N . THR A 1 746 ? 36.142 -53.927 4.266 1.00 19.28 746 THR A N 1
ATOM 5937 C CA . THR A 1 746 ? 36.735 -53.723 5.613 1.00 19.28 746 THR A CA 1
ATOM 5938 C C . THR A 1 746 ? 36.054 -52.575 6.379 1.00 19.28 746 THR A C 1
ATOM 5940 O O . THR A 1 746 ? 35.352 -51.757 5.788 1.00 19.28 746 THR A O 1
ATOM 5943 N N . LEU A 1 747 ? 36.215 -52.572 7.705 1.00 21.98 747 LEU A N 1
ATOM 5944 C CA . LEU A 1 747 ? 35.642 -51.660 8.709 1.00 21.98 747 LEU A CA 1
ATOM 5945 C C . LEU A 1 747 ? 36.541 -51.750 9.956 1.00 21.98 747 LEU A C 1
ATOM 5947 O O . LEU A 1 747 ? 37.028 -52.848 10.210 1.00 21.98 747 LEU A O 1
ATOM 5951 N N . ASP A 1 748 ? 36.695 -50.686 10.753 1.00 19.77 748 ASP A N 1
ATOM 5952 C CA . ASP A 1 748 ? 37.193 -50.802 12.139 1.00 19.77 748 ASP A CA 1
ATOM 5953 C C . ASP A 1 748 ? 36.762 -49.622 13.037 1.00 19.77 748 ASP A C 1
ATOM 5955 O O . ASP A 1 748 ? 36.571 -48.506 12.553 1.00 19.77 748 ASP A O 1
ATOM 5959 N N . VAL A 1 749 ? 36.546 -49.906 14.331 1.00 25.17 749 VAL A N 1
ATOM 5960 C CA . VAL A 1 749 ? 35.965 -49.042 15.397 1.00 25.17 749 VAL A CA 1
ATOM 5961 C C . VAL A 1 749 ? 36.370 -49.658 16.757 1.00 25.17 749 VAL A C 1
ATOM 5963 O O . VAL A 1 749 ? 36.144 -50.867 16.875 1.00 25.17 749 VAL A O 1
ATOM 5966 N N . PRO A 1 750 ? 36.947 -48.948 17.776 1.00 35.19 750 PRO A N 1
ATOM 5967 C CA . PRO A 1 750 ? 36.153 -48.583 18.987 1.00 35.19 750 PRO A CA 1
ATOM 5968 C C . PRO A 1 750 ? 36.672 -47.502 20.007 1.00 35.19 750 PRO A C 1
ATOM 5970 O O . PRO A 1 750 ? 37.702 -47.701 20.640 1.00 35.19 750 PRO A O 1
ATOM 5973 N N . ASN A 1 751 ? 35.791 -46.544 20.374 1.00 26.70 751 ASN A N 1
ATOM 5974 C CA . ASN A 1 751 ? 35.324 -46.248 21.770 1.00 26.70 751 ASN A CA 1
ATOM 5975 C C . ASN A 1 751 ? 36.341 -45.709 22.860 1.00 26.70 751 ASN A C 1
ATOM 5977 O O . ASN A 1 751 ? 37.501 -45.492 22.534 1.00 26.70 751 ASN A O 1
ATOM 5981 N N . PRO A 1 752 ? 35.982 -45.499 24.165 1.00 41.25 752 PRO A N 1
ATOM 5982 C CA . PRO A 1 752 ? 35.097 -44.457 24.764 1.00 41.25 752 PRO A CA 1
ATOM 5983 C C . PRO A 1 752 ? 35.647 -43.709 26.035 1.00 41.25 752 PRO A C 1
ATOM 5985 O O . PRO A 1 752 ? 36.671 -44.098 26.591 1.00 41.25 752 PRO A O 1
ATOM 5988 N N . GLY A 1 753 ? 34.892 -42.739 26.603 1.00 22.92 753 GLY A N 1
ATOM 5989 C CA . GLY A 1 753 ? 35.071 -42.218 27.988 1.00 22.92 753 GLY A CA 1
ATOM 5990 C C . GLY A 1 753 ? 34.005 -41.193 28.474 1.00 22.92 753 GLY A C 1
ATOM 5991 O O . GLY A 1 753 ? 33.524 -40.410 27.664 1.00 22.92 753 GLY A O 1
ATOM 5992 N N . ALA A 1 754 ? 33.621 -41.217 29.768 1.00 20.98 754 ALA A N 1
ATOM 5993 C CA . ALA A 1 754 ? 32.638 -40.350 30.493 1.00 20.98 754 ALA A CA 1
ATOM 5994 C C . ALA A 1 754 ? 32.834 -40.517 32.042 1.00 20.98 754 ALA A C 1
ATOM 5996 O O . ALA A 1 754 ? 33.675 -41.365 32.370 1.00 20.98 754 ALA A O 1
ATOM 5997 N N . PRO A 1 755 ? 32.111 -39.872 33.012 1.00 33.41 755 PRO A N 1
ATOM 5998 C CA . PRO A 1 755 ? 31.029 -38.846 33.016 1.00 33.41 755 PRO A CA 1
ATOM 5999 C C . PRO A 1 755 ? 31.475 -37.543 33.790 1.00 33.41 755 PRO A C 1
ATOM 6001 O O . PRO A 1 755 ? 32.626 -37.176 33.585 1.00 33.41 755 PRO A O 1
ATOM 6004 N N . GLU A 1 756 ? 30.772 -36.732 34.627 1.00 22.34 756 GLU A N 1
ATOM 6005 C CA . GLU A 1 756 ? 29.435 -36.706 35.302 1.00 22.34 756 GLU A CA 1
ATOM 6006 C C . GLU A 1 756 ? 28.959 -35.248 35.680 1.00 22.34 756 GLU A C 1
ATOM 6008 O O . GLU A 1 756 ? 29.162 -34.341 34.879 1.00 22.34 756 GLU A O 1
ATOM 6013 N N . ILE A 1 757 ? 28.270 -35.001 36.825 1.00 20.95 757 ILE A N 1
ATOM 6014 C CA . ILE A 1 757 ? 27.408 -33.810 37.136 1.00 20.95 757 ILE A CA 1
ATOM 6015 C C . ILE A 1 757 ? 27.516 -33.330 38.619 1.00 20.95 757 ILE A C 1
ATOM 6017 O O . ILE A 1 757 ? 27.645 -34.194 39.484 1.00 20.95 757 ILE A O 1
ATOM 6021 N N . LEU A 1 758 ? 27.347 -32.016 38.938 1.00 19.00 758 LEU A N 1
ATOM 6022 C CA . LEU A 1 758 ? 26.711 -31.477 40.190 1.00 19.00 758 LEU A CA 1
ATOM 6023 C C . LEU A 1 758 ? 26.413 -29.933 40.181 1.00 19.00 758 LEU A C 1
ATOM 6025 O O . LEU A 1 758 ? 26.599 -29.298 39.150 1.00 19.00 758 LEU A O 1
ATOM 6029 N N . PHE A 1 759 ? 25.859 -29.363 41.278 1.00 18.42 759 PHE A N 1
ATOM 6030 C CA . PHE A 1 759 ? 25.042 -28.108 41.357 1.00 18.42 759 PHE A CA 1
ATOM 6031 C C . PHE A 1 759 ? 25.646 -26.882 42.130 1.00 18.42 759 PHE A C 1
ATOM 6033 O O . PHE A 1 759 ? 26.680 -27.005 42.779 1.00 18.42 759 PHE A O 1
ATOM 6040 N N . CYS A 1 760 ? 24.948 -25.722 42.072 1.00 23.17 760 CYS A N 1
ATOM 6041 C CA . CYS A 1 760 ? 25.249 -24.366 42.623 1.00 23.17 760 CYS A CA 1
ATOM 6042 C C . CYS A 1 760 ? 25.461 -24.220 44.156 1.00 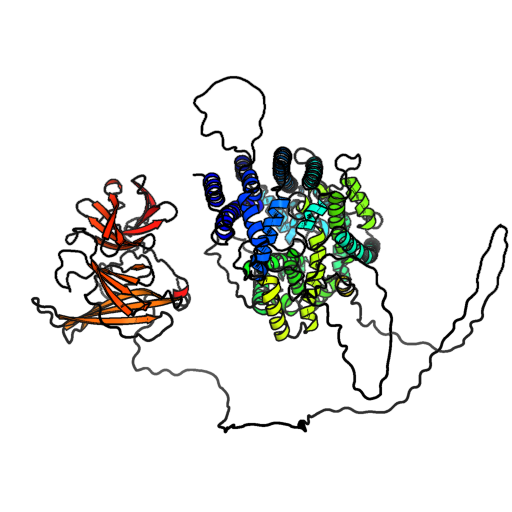23.17 760 CYS A C 1
ATOM 6044 O O . CYS A 1 760 ? 25.116 -25.130 44.914 1.00 23.17 760 CYS A O 1
ATOM 6046 N N . PRO A 1 761 ? 25.964 -23.047 44.626 1.00 23.84 761 PRO A N 1
ATOM 6047 C CA . PRO A 1 761 ? 25.096 -22.074 45.345 1.00 23.84 761 PRO A CA 1
ATOM 6048 C C . PRO A 1 761 ? 25.428 -20.562 45.109 1.00 23.84 761 PRO A C 1
ATOM 6050 O O . PRO A 1 761 ? 26.165 -20.224 44.187 1.00 23.84 761 PRO A O 1
ATOM 6053 N N . GLU A 1 762 ? 24.853 -19.661 45.928 1.00 22.17 762 GLU A N 1
ATOM 6054 C CA . GLU A 1 762 ? 24.818 -18.182 45.795 1.00 22.17 762 GLU A CA 1
ATOM 6055 C C . GLU A 1 762 ? 25.767 -17.386 46.746 1.00 22.17 762 GLU A C 1
ATOM 6057 O O . GLU A 1 762 ? 26.249 -17.914 47.743 1.00 22.17 762 GLU A O 1
ATOM 6062 N N . GLU A 1 763 ? 25.927 -16.084 46.439 1.00 22.98 763 GLU A N 1
ATOM 6063 C CA . GLU A 1 763 ? 26.252 -14.904 47.291 1.00 22.98 763 GLU A CA 1
ATOM 6064 C C . GLU A 1 763 ? 27.610 -14.671 48.037 1.00 22.98 763 GLU A C 1
ATOM 6066 O O . GLU A 1 763 ? 28.045 -15.414 48.909 1.00 22.98 763 GLU A O 1
ATOM 6071 N N . ALA A 1 764 ? 28.132 -13.449 47.796 1.00 21.80 764 ALA A N 1
ATOM 6072 C CA . ALA A 1 764 ? 28.680 -12.451 48.748 1.00 21.80 764 ALA A CA 1
ATOM 6073 C C . ALA A 1 764 ? 30.134 -12.484 49.323 1.00 21.80 764 ALA A C 1
ATOM 6075 O O . ALA A 1 764 ? 30.445 -13.170 50.288 1.00 21.80 764 ALA A O 1
ATOM 6076 N N . ILE A 1 765 ? 30.911 -11.473 48.875 1.00 22.73 765 ILE A N 1
ATOM 6077 C CA . ILE A 1 765 ? 31.904 -10.636 49.610 1.00 22.73 765 ILE A CA 1
ATOM 6078 C C . ILE A 1 765 ? 33.239 -11.269 50.079 1.00 22.73 765 ILE A C 1
ATOM 6080 O O . ILE A 1 765 ? 33.288 -12.080 50.998 1.00 22.73 765 ILE A O 1
ATOM 6084 N N . GLY A 1 766 ? 34.360 -10.709 49.588 1.00 20.38 766 GLY A N 1
ATOM 6085 C CA . GLY A 1 766 ? 35.689 -10.841 50.211 1.00 20.38 766 GLY A CA 1
ATOM 6086 C C . GLY A 1 766 ? 36.851 -10.350 49.334 1.00 20.38 766 GLY A C 1
ATOM 6087 O O . GLY A 1 766 ? 37.335 -11.098 48.494 1.00 20.38 766 GLY A O 1
ATOM 6088 N N . CYS A 1 767 ? 37.323 -9.111 49.526 1.00 20.98 767 CYS A N 1
ATOM 6089 C CA . CYS A 1 767 ? 38.424 -8.537 48.734 1.00 20.98 767 CYS A CA 1
ATOM 6090 C C . CYS A 1 767 ? 39.807 -8.736 49.380 1.00 20.98 767 CYS A C 1
ATOM 6092 O O . CYS A 1 767 ? 39.977 -8.453 50.566 1.00 20.98 767 CYS A O 1
ATOM 6094 N N . SER A 1 768 ? 40.819 -9.045 48.567 1.00 21.56 768 SER A N 1
ATOM 6095 C CA . SER A 1 768 ? 42.226 -8.703 48.830 1.00 21.56 768 SER A CA 1
ATOM 6096 C C . SER A 1 768 ? 42.964 -8.482 47.507 1.00 21.56 768 SER A C 1
ATOM 6098 O O . SER A 1 768 ? 42.826 -9.291 46.594 1.00 21.56 768 SER A O 1
ATOM 6100 N N . PHE A 1 769 ? 43.710 -7.383 47.415 1.00 21.89 769 PHE A N 1
ATOM 6101 C CA . PHE A 1 769 ? 44.484 -6.976 46.239 1.00 21.89 769 PHE A CA 1
ATOM 6102 C C . PHE A 1 769 ? 45.839 -7.700 46.147 1.00 21.89 769 PHE A C 1
ATOM 6104 O O . PHE A 1 769 ? 46.408 -8.039 47.184 1.00 21.89 769 PHE A O 1
ATOM 6111 N N . ASP A 1 770 ? 46.312 -7.878 44.907 1.00 21.39 770 ASP A N 1
ATOM 6112 C CA . ASP A 1 770 ? 47.667 -7.564 44.392 1.00 21.39 770 ASP A CA 1
ATOM 6113 C C . ASP A 1 770 ? 48.210 -8.635 43.425 1.00 21.39 770 ASP A C 1
ATOM 6115 O O . ASP A 1 770 ? 48.784 -9.633 43.849 1.00 21.39 770 ASP A O 1
ATOM 6119 N N . ASP A 1 771 ? 48.034 -8.406 42.116 1.00 22.00 771 ASP A N 1
ATOM 6120 C CA . ASP A 1 771 ? 49.146 -8.310 41.149 1.00 22.00 771 ASP A CA 1
ATOM 6121 C C . ASP A 1 771 ? 48.633 -7.884 39.751 1.00 22.00 771 ASP A C 1
ATOM 6123 O O . ASP A 1 771 ? 47.620 -8.382 39.268 1.00 22.00 771 ASP A O 1
ATOM 6127 N N . TYR A 1 772 ? 49.344 -6.942 39.118 1.00 22.52 772 TYR A N 1
ATOM 6128 C CA . TYR A 1 772 ? 49.241 -6.485 37.716 1.00 22.52 772 TYR A CA 1
ATOM 6129 C C . TYR A 1 772 ? 47.846 -6.302 37.073 1.00 22.52 772 TYR A C 1
ATOM 6131 O O . TYR A 1 772 ? 47.310 -7.178 36.398 1.00 22.52 772 TYR A O 1
ATOM 6139 N N . CYS A 1 773 ? 47.350 -5.061 37.128 1.00 20.59 773 CYS A N 1
ATOM 6140 C CA . CYS A 1 773 ? 46.421 -4.502 36.140 1.00 20.59 773 CYS A CA 1
ATOM 6141 C C . CYS A 1 773 ? 47.083 -3.301 35.445 1.00 20.59 773 CYS A C 1
ATOM 6143 O O . CYS A 1 773 ? 47.575 -2.408 36.133 1.00 20.59 773 CYS A O 1
ATOM 6145 N N . GLU A 1 774 ? 47.026 -3.237 34.113 1.00 21.14 774 GLU A N 1
ATOM 6146 C CA . GLU A 1 774 ? 47.193 -1.988 33.352 1.00 21.14 774 GLU A CA 1
ATOM 6147 C C . GLU A 1 774 ? 45.848 -1.576 32.714 1.00 21.14 774 GLU A C 1
ATOM 6149 O O . GLU A 1 774 ? 44.962 -2.425 32.570 1.00 21.14 774 GLU A O 1
ATOM 6154 N N . PRO A 1 775 ? 45.613 -0.275 32.449 1.00 24.34 775 PRO A N 1
ATOM 6155 C CA . PRO A 1 775 ? 44.255 0.261 32.545 1.00 24.34 775 PRO A CA 1
ATOM 6156 C C . PRO A 1 775 ? 43.392 0.062 31.297 1.00 24.34 775 PRO A C 1
ATOM 6158 O O . PRO A 1 775 ? 43.767 0.424 30.185 1.00 24.34 775 PRO A O 1
ATOM 6161 N N . VAL A 1 776 ? 42.164 -0.401 31.525 1.00 25.17 776 VAL A N 1
ATOM 6162 C CA . VAL A 1 776 ? 41.064 -0.378 30.556 1.00 25.17 776 VAL A CA 1
ATOM 6163 C C . VAL A 1 776 ? 40.148 0.814 30.874 1.00 25.17 776 VAL A C 1
ATOM 6165 O O . VAL A 1 776 ? 39.793 1.010 32.034 1.00 25.17 776 VAL A O 1
ATOM 6168 N N . LEU A 1 777 ? 39.723 1.535 29.824 1.00 25.80 777 LEU A N 1
ATOM 6169 C CA . LEU A 1 777 ? 38.765 2.663 29.785 1.00 25.80 777 LEU A CA 1
ATOM 6170 C C . LEU A 1 777 ? 39.222 4.067 30.252 1.00 25.80 777 LEU A C 1
ATOM 6172 O O . LEU A 1 777 ? 39.910 4.246 31.248 1.00 25.80 777 LEU A O 1
ATOM 6176 N N . ALA A 1 778 ? 38.712 5.047 29.491 1.00 23.03 778 ALA A N 1
ATOM 6177 C CA . ALA A 1 778 ? 38.211 6.388 29.837 1.00 23.03 778 ALA A CA 1
ATOM 6178 C C . ALA A 1 778 ? 38.863 7.237 30.954 1.00 23.03 778 ALA A C 1
ATOM 6180 O O . ALA A 1 778 ? 38.971 6.838 32.110 1.00 23.03 778 ALA A O 1
ATOM 6181 N N . LEU A 1 779 ? 39.079 8.527 30.652 1.00 24.67 779 LEU A N 1
ATOM 6182 C CA . LEU A 1 779 ? 39.348 9.565 31.655 1.00 24.67 779 LEU A CA 1
ATOM 6183 C C . LEU A 1 779 ? 38.412 10.773 31.529 1.00 24.67 779 LEU A C 1
ATOM 6185 O O . LEU A 1 779 ? 38.443 11.516 30.551 1.00 24.67 779 LEU A O 1
ATOM 6189 N N . SER A 1 780 ? 37.669 11.034 32.607 1.00 22.14 780 SER A N 1
ATOM 6190 C CA . SER A 1 780 ? 37.170 12.371 32.942 1.00 22.14 780 SER A CA 1
ATOM 6191 C C . SER A 1 780 ? 37.912 12.902 34.182 1.00 22.14 780 SER A C 1
ATOM 6193 O O . SER A 1 780 ? 38.538 12.148 34.925 1.00 22.14 780 SER A O 1
ATOM 6195 N N . ARG A 1 781 ? 37.932 14.228 34.357 1.00 24.25 781 ARG A N 1
ATOM 6196 C CA . ARG A 1 781 ? 38.847 14.958 35.263 1.00 24.25 781 ARG A CA 1
ATOM 6197 C C . ARG A 1 781 ? 38.751 14.546 36.744 1.00 24.25 781 ARG A C 1
ATOM 6199 O O . ARG A 1 781 ? 37.651 14.471 37.275 1.00 24.25 781 ARG A O 1
ATOM 6206 N N . THR A 1 782 ? 39.870 14.617 37.482 1.00 24.83 782 THR A N 1
ATOM 6207 C CA . THR A 1 782 ? 39.971 15.553 38.636 1.00 24.83 782 THR A CA 1
ATOM 6208 C C . THR A 1 782 ? 41.406 15.878 39.100 1.00 24.83 782 THR A C 1
ATOM 6210 O O . THR A 1 782 ? 42.259 15.013 39.209 1.00 24.83 782 THR A O 1
ATOM 6213 N N . GLN A 1 783 ? 41.614 17.171 39.386 1.00 23.83 783 GLN A N 1
ATOM 6214 C CA . GLN A 1 783 ? 42.587 17.821 40.291 1.00 23.83 783 GLN A CA 1
ATOM 6215 C C . GLN A 1 783 ? 43.878 17.088 40.740 1.00 23.83 783 GLN A C 1
ATOM 6217 O O . GLN A 1 783 ? 43.838 16.342 41.712 1.00 23.83 783 GLN A O 1
ATOM 6222 N N . CYS A 1 784 ? 45.043 17.527 40.229 1.00 22.78 784 CYS A N 1
ATOM 6223 C CA . CYS A 1 784 ? 46.155 18.039 41.062 1.00 22.78 784 CYS A CA 1
ATOM 6224 C C . CYS A 1 784 ? 47.263 18.716 40.216 1.00 22.78 784 CYS A C 1
ATOM 6226 O O . CYS A 1 784 ? 47.605 18.196 39.164 1.00 22.78 784 CYS A O 1
ATOM 6228 N N . GLY A 1 785 ? 47.881 19.800 40.714 1.00 22.45 785 GLY A N 1
ATOM 6229 C CA . GLY A 1 785 ? 49.184 20.314 40.233 1.00 22.45 785 GLY A CA 1
ATOM 6230 C C . GLY A 1 785 ? 49.186 21.155 38.941 1.00 22.45 785 GLY A C 1
ATOM 6231 O O . GLY A 1 785 ? 48.792 20.702 37.877 1.00 22.45 785 GLY A O 1
ATOM 6232 N N . GLU A 1 786 ? 49.671 22.394 39.034 1.00 29.70 786 GLU A N 1
ATOM 6233 C CA . GLU A 1 786 ? 49.738 23.379 37.942 1.00 29.70 786 GLU A CA 1
ATOM 6234 C C . GLU A 1 786 ? 50.721 22.999 36.811 1.00 29.70 786 GLU A C 1
ATOM 6236 O O . GLU A 1 786 ? 51.902 22.813 37.082 1.00 29.70 786 GLU A O 1
ATOM 6241 N N . LEU A 1 787 ? 50.251 22.987 35.553 1.00 22.83 787 LEU A N 1
ATOM 6242 C CA . LEU A 1 787 ? 50.934 23.408 34.304 1.00 22.83 787 LEU A CA 1
ATOM 6243 C C . LEU A 1 787 ? 49.883 23.417 33.151 1.00 22.83 787 LEU A C 1
ATOM 6245 O O . LEU A 1 787 ? 48.846 22.762 33.281 1.00 22.83 787 LEU A O 1
ATOM 6249 N N . PRO A 1 788 ? 50.051 24.201 32.062 1.00 23.27 788 PRO A N 1
ATOM 6250 C CA . PRO A 1 788 ? 48.981 24.450 31.089 1.00 23.27 788 PRO A CA 1
ATOM 6251 C C . PRO A 1 788 ? 48.790 23.324 30.057 1.00 23.27 788 PRO A C 1
ATOM 6253 O O . PRO A 1 788 ? 49.738 22.713 29.576 1.00 23.27 788 PRO A O 1
ATOM 6256 N N . PHE A 1 789 ? 47.534 23.106 29.659 1.00 24.52 789 PHE A N 1
ATOM 6257 C CA . PHE A 1 789 ? 47.074 21.998 28.806 1.00 24.52 789 PHE A CA 1
ATOM 6258 C C . PHE A 1 789 ? 47.266 22.251 27.287 1.00 24.52 789 PHE A C 1
ATOM 6260 O O . PHE A 1 789 ? 46.396 21.936 26.478 1.00 24.52 789 PHE A O 1
ATOM 6267 N N . SER A 1 790 ? 48.370 22.890 26.885 1.00 22.92 790 SER A N 1
ATOM 6268 C CA . SER A 1 790 ? 48.458 23.632 25.613 1.00 22.92 790 SER A CA 1
ATOM 6269 C C . SER A 1 790 ? 49.026 22.898 24.386 1.00 22.92 790 SER A C 1
ATOM 6271 O O . SER A 1 790 ? 49.047 23.504 23.319 1.00 22.92 790 SER A O 1
ATOM 6273 N N . GLU A 1 791 ? 49.475 21.637 24.482 1.00 23.00 791 GLU A N 1
ATOM 6274 C CA . GLU A 1 791 ? 50.221 20.973 23.382 1.00 23.00 791 GLU A CA 1
ATOM 6275 C C . GLU A 1 791 ? 49.635 19.643 22.854 1.00 23.00 791 GLU A C 1
ATOM 6277 O O . GLU A 1 791 ? 50.236 18.998 21.992 1.00 23.00 791 GLU A O 1
ATOM 6282 N N . PHE A 1 792 ? 48.420 19.249 23.258 1.00 24.22 792 PHE A N 1
ATOM 6283 C CA . PHE A 1 792 ? 47.722 18.101 22.650 1.00 24.22 792 PHE A CA 1
ATOM 6284 C C . PHE A 1 792 ? 47.111 18.459 21.286 1.00 24.22 792 PHE A C 1
ATOM 6286 O O . PHE A 1 792 ? 45.909 18.692 21.140 1.00 24.22 792 PHE A O 1
ATOM 6293 N N . CYS A 1 793 ? 47.960 18.520 20.258 1.00 23.41 793 CYS A N 1
ATOM 6294 C CA . CYS A 1 793 ? 47.549 18.886 18.906 1.00 23.41 793 CYS A CA 1
ATOM 6295 C C . CYS A 1 793 ? 46.904 17.710 18.150 1.00 23.41 793 CYS A C 1
ATOM 6297 O O . CYS A 1 793 ? 47.532 17.066 17.312 1.00 23.41 793 CYS A O 1
ATOM 6299 N N . VAL A 1 794 ? 45.618 17.464 18.415 1.00 27.39 794 VAL A N 1
ATOM 6300 C CA . VAL A 1 794 ? 44.770 16.621 17.554 1.00 27.39 794 VAL A CA 1
ATOM 6301 C C . VAL A 1 794 ? 44.699 17.258 16.158 1.00 27.39 794 VAL A C 1
ATOM 6303 O O . VAL A 1 794 ? 44.341 18.438 16.039 1.00 27.39 794 VAL A O 1
ATOM 6306 N N . GLN A 1 795 ? 45.058 16.507 15.113 1.00 28.47 795 GLN A N 1
ATOM 6307 C CA . GLN A 1 795 ? 44.856 16.903 13.712 1.00 28.47 795 GLN A CA 1
ATOM 6308 C C . GLN A 1 795 ? 43.466 16.458 13.216 1.00 28.47 795 GLN A C 1
ATOM 6310 O O . GLN A 1 795 ? 42.920 15.497 13.758 1.00 28.47 795 GLN A O 1
ATOM 6315 N N . PRO A 1 796 ? 42.871 17.137 12.215 1.00 29.47 796 PRO A N 1
ATOM 6316 C CA . PRO A 1 796 ? 41.567 16.750 11.685 1.00 29.47 796 PRO A CA 1
ATOM 6317 C C . PRO A 1 796 ? 41.669 15.425 10.922 1.00 29.47 796 PRO A C 1
ATOM 6319 O O . PRO A 1 796 ? 42.505 15.284 10.032 1.00 29.47 796 PRO A O 1
ATOM 6322 N N . CYS A 1 797 ? 40.829 14.468 11.299 1.00 33.88 797 CYS A N 1
ATOM 6323 C CA . CYS A 1 797 ? 40.840 13.097 10.807 1.00 33.88 797 CYS A CA 1
ATOM 6324 C C . CYS A 1 797 ? 40.064 12.926 9.492 1.00 33.88 797 CYS A C 1
ATOM 6326 O O . CYS A 1 797 ? 38.963 13.449 9.363 1.00 33.88 797 CYS A O 1
ATOM 6328 N N . HIS A 1 798 ? 40.600 12.136 8.557 1.00 31.81 798 HIS A N 1
ATOM 6329 C CA . HIS A 1 798 ? 39.869 11.598 7.398 1.00 31.81 798 HIS A CA 1
ATOM 6330 C C . HIS A 1 798 ? 39.908 10.063 7.372 1.00 31.81 798 HIS A C 1
ATOM 6332 O O . HIS A 1 798 ? 40.452 9.441 8.286 1.00 31.81 798 HIS A O 1
ATOM 6338 N N . ALA A 1 799 ? 39.265 9.484 6.353 1.00 33.97 799 ALA A N 1
ATOM 6339 C CA . ALA A 1 799 ? 39.047 8.060 6.086 1.00 33.97 799 ALA A CA 1
ATOM 6340 C C . ALA A 1 799 ? 39.955 7.063 6.837 1.00 33.97 799 ALA A C 1
ATOM 6342 O O . ALA A 1 799 ? 41.153 6.988 6.579 1.00 33.97 799 ALA A O 1
ATOM 6343 N N . MET A 1 800 ? 39.333 6.254 7.707 1.00 39.06 800 MET A N 1
ATOM 6344 C CA . MET A 1 800 ? 39.826 4.955 8.194 1.00 39.06 800 MET A CA 1
ATOM 6345 C C . MET A 1 800 ? 41.344 4.864 8.459 1.00 39.06 800 MET A C 1
ATOM 6347 O O . MET A 1 800 ? 42.031 4.018 7.901 1.00 39.06 800 MET A O 1
ATOM 6351 N N . GLY A 1 801 ? 41.884 5.708 9.346 1.00 40.03 801 GLY A N 1
ATOM 6352 C CA . GLY A 1 801 ? 43.309 5.663 9.696 1.00 40.03 801 GLY A CA 1
ATOM 6353 C C . GLY A 1 801 ? 43.622 6.303 11.047 1.00 40.03 801 GLY A C 1
ATOM 6354 O O . GLY A 1 801 ? 43.875 7.504 11.116 1.00 40.03 801 GLY A O 1
ATOM 6355 N N . TYR A 1 802 ? 43.613 5.517 12.127 1.00 43.03 802 TYR A N 1
ATOM 6356 C CA . TYR A 1 802 ? 43.886 6.007 13.483 1.00 43.03 802 TYR A CA 1
ATOM 6357 C C . TYR A 1 802 ? 45.384 5.967 13.822 1.00 43.03 802 TYR A C 1
ATOM 6359 O O . TYR A 1 802 ? 45.942 4.893 14.035 1.00 43.03 802 TYR A O 1
ATOM 6367 N N . ILE A 1 803 ? 46.023 7.138 13.933 1.00 45.47 803 ILE A N 1
ATOM 6368 C CA . ILE A 1 803 ? 47.380 7.254 14.485 1.00 45.47 803 ILE A CA 1
ATOM 6369 C C . ILE A 1 803 ? 47.306 7.420 16.004 1.00 45.47 803 ILE A C 1
ATOM 6371 O O . ILE A 1 803 ? 46.964 8.492 16.505 1.00 45.47 803 ILE A O 1
ATOM 6375 N N . GLU A 1 804 ? 47.745 6.399 16.735 1.00 43.38 804 GLU A N 1
ATOM 6376 C CA . GLU A 1 804 ? 48.138 6.554 18.134 1.00 43.38 804 GLU A CA 1
ATOM 6377 C C . GLU A 1 804 ? 49.589 7.049 18.219 1.00 43.38 804 GLU A C 1
ATOM 6379 O O . GLU A 1 804 ? 50.511 6.389 17.737 1.00 43.38 804 GLU A O 1
ATOM 6384 N N . ARG A 1 805 ? 49.817 8.209 18.846 1.00 45.78 805 ARG A N 1
ATOM 6385 C CA . ARG A 1 805 ? 51.167 8.744 19.090 1.00 45.78 805 ARG A CA 1
ATOM 6386 C C . ARG A 1 805 ? 51.706 8.232 20.430 1.00 45.78 805 ARG A C 1
ATOM 6388 O O . ARG A 1 805 ? 51.884 9.003 21.368 1.00 45.78 805 ARG A O 1
ATOM 6395 N N . MET A 1 806 ? 51.974 6.928 20.508 1.00 48.38 806 MET A N 1
ATOM 6396 C CA . MET A 1 806 ? 52.759 6.360 21.609 1.00 48.38 806 MET A CA 1
ATOM 6397 C C . MET A 1 806 ? 54.205 6.855 21.504 1.00 48.38 806 MET A C 1
ATOM 6399 O O . MET A 1 806 ? 54.985 6.304 20.729 1.00 48.38 806 MET A O 1
ATOM 6403 N N . GLU A 1 807 ? 54.543 7.895 22.266 1.00 50.12 807 GLU A N 1
ATOM 6404 C CA . GLU A 1 807 ? 55.913 8.375 22.468 1.00 50.12 807 GLU A CA 1
ATOM 6405 C C . GLU A 1 807 ? 56.313 8.181 23.929 1.00 50.12 807 GLU A C 1
ATOM 6407 O O . GLU A 1 807 ? 55.869 8.907 24.817 1.00 50.12 807 GLU A O 1
ATOM 6412 N N . PHE A 1 808 ? 57.170 7.188 24.166 1.00 51.16 808 PHE A N 1
ATOM 6413 C CA . PHE A 1 808 ? 57.696 6.865 25.488 1.00 51.16 808 PHE A CA 1
ATOM 6414 C C . PHE A 1 808 ? 59.225 6.773 25.420 1.00 51.16 808 PHE A C 1
ATOM 6416 O O . PHE A 1 808 ? 59.780 5.948 24.690 1.00 51.16 808 PHE A O 1
ATOM 6423 N N . GLN A 1 809 ? 59.910 7.616 26.196 1.00 48.56 809 GLN A N 1
ATOM 6424 C CA . GLN A 1 809 ? 61.340 7.476 26.476 1.00 48.56 809 GLN A CA 1
ATOM 6425 C C . GLN A 1 809 ? 61.503 6.567 27.696 1.00 48.56 809 GLN A C 1
ATOM 6427 O O . GLN A 1 809 ? 61.010 6.890 28.780 1.00 48.56 809 GLN A O 1
ATOM 6432 N N . ASN A 1 810 ? 62.218 5.449 27.555 1.00 48.91 810 ASN A N 1
ATOM 6433 C CA . ASN A 1 810 ? 62.586 4.653 28.722 1.00 48.91 810 ASN A CA 1
ATOM 6434 C C . ASN A 1 810 ? 63.745 5.338 29.462 1.00 48.91 810 ASN A C 1
ATOM 6436 O O . ASN A 1 810 ? 64.906 5.235 29.067 1.00 48.91 810 ASN A O 1
ATOM 6440 N N . LEU A 1 811 ? 63.422 6.003 30.575 1.00 51.03 811 LEU A N 1
ATOM 6441 C CA . LEU A 1 811 ? 64.363 6.760 31.414 1.00 51.03 811 LEU A CA 1
ATOM 6442 C C . LEU A 1 811 ? 65.547 5.935 31.968 1.00 51.03 811 LEU A C 1
ATOM 6444 O O . LEU A 1 811 ? 66.463 6.513 32.548 1.00 51.03 811 LEU A O 1
ATOM 6448 N N . ASN A 1 812 ? 65.536 4.605 31.816 1.00 51.06 812 ASN A N 1
ATOM 6449 C CA . ASN A 1 812 ? 66.611 3.714 32.262 1.00 51.06 812 ASN A CA 1
ATOM 6450 C C . ASN A 1 812 ? 67.612 3.305 31.163 1.00 51.06 812 ASN A C 1
ATOM 6452 O O . ASN A 1 812 ? 68.682 2.805 31.510 1.00 51.06 812 ASN A O 1
ATOM 6456 N N . ASP A 1 813 ? 67.286 3.456 29.872 1.00 57.81 813 ASP A N 1
ATOM 6457 C CA . ASP A 1 813 ? 68.149 2.998 28.763 1.00 57.81 813 ASP A CA 1
ATOM 6458 C C . ASP A 1 813 ? 68.262 3.965 27.565 1.00 57.81 813 ASP A C 1
ATOM 6460 O O . ASP A 1 813 ? 68.977 3.662 26.610 1.00 57.81 813 ASP A O 1
ATOM 6464 N N . ASP A 1 814 ? 67.610 5.133 27.631 1.00 54.62 814 ASP A N 1
ATOM 6465 C CA . ASP A 1 814 ? 67.600 6.174 26.587 1.00 54.62 814 ASP A CA 1
ATOM 6466 C C . ASP A 1 814 ? 67.045 5.722 25.217 1.00 54.62 814 ASP A C 1
ATOM 6468 O O . ASP A 1 814 ? 67.221 6.400 24.201 1.00 54.62 814 ASP A O 1
ATOM 6472 N N . THR A 1 815 ? 66.312 4.602 25.176 1.00 57.22 815 THR A N 1
ATOM 6473 C CA . THR A 1 815 ? 65.559 4.175 23.989 1.00 57.22 815 THR A CA 1
ATOM 6474 C C . THR A 1 815 ? 64.316 5.047 23.817 1.00 57.22 815 THR A C 1
ATOM 6476 O O . THR A 1 815 ? 63.478 5.142 24.721 1.00 57.22 815 THR A O 1
ATOM 6479 N N . PHE A 1 816 ? 64.159 5.627 22.628 1.00 61.41 816 PHE A N 1
ATOM 6480 C CA . PHE A 1 816 ? 62.929 6.297 22.208 1.00 61.41 816 PHE A CA 1
ATOM 6481 C C . PHE A 1 816 ? 62.072 5.339 21.374 1.00 61.41 816 PHE A C 1
ATOM 6483 O O . PHE A 1 816 ? 62.542 4.780 20.378 1.00 61.41 816 PHE A O 1
ATOM 6490 N N . TYR A 1 817 ? 60.816 5.164 21.787 1.00 63.22 817 TYR A N 1
ATOM 6491 C CA . TYR A 1 817 ? 59.807 4.413 21.046 1.00 63.22 817 TYR A CA 1
ATOM 6492 C C . TYR A 1 817 ? 58.791 5.369 20.428 1.00 63.22 817 TYR A C 1
ATOM 6494 O O . TYR A 1 817 ? 58.266 6.239 21.122 1.00 63.22 817 TYR A O 1
ATOM 6502 N N . ALA A 1 818 ? 58.477 5.161 19.149 1.00 64.25 818 ALA A N 1
ATOM 6503 C CA . ALA A 1 818 ? 57.387 5.840 18.457 1.00 64.25 818 ALA A CA 1
ATOM 6504 C C . ALA A 1 818 ? 56.535 4.822 17.687 1.00 64.25 818 ALA A C 1
ATOM 6506 O O . ALA A 1 818 ? 56.994 4.239 16.707 1.00 64.25 818 ALA A O 1
ATOM 6507 N N . GLY A 1 819 ? 55.295 4.605 18.128 1.00 64.62 819 GLY A N 1
ATOM 6508 C CA . GLY A 1 819 ? 54.313 3.781 17.410 1.00 64.62 819 GLY A CA 1
ATOM 6509 C C . GLY A 1 819 ? 53.508 4.593 16.393 1.00 64.62 819 GLY A C 1
ATOM 6510 O O . GLY A 1 819 ? 53.266 5.780 16.605 1.00 64.62 819 GLY A O 1
ATOM 6511 N N . ARG A 1 820 ? 53.079 3.971 15.294 1.00 74.94 820 ARG A N 1
ATOM 6512 C CA . ARG A 1 820 ? 52.060 4.468 14.356 1.00 74.94 820 ARG A CA 1
ATOM 6513 C C . ARG A 1 820 ? 51.135 3.307 13.994 1.00 74.94 820 ARG A C 1
ATOM 6515 O O . ARG A 1 820 ? 51.587 2.170 13.882 1.00 74.94 820 ARG A O 1
ATOM 6522 N N . ILE A 1 821 ? 49.848 3.586 13.820 1.00 73.44 821 ILE A N 1
ATOM 6523 C CA . ILE A 1 821 ? 48.839 2.598 13.421 1.00 73.44 821 ILE A CA 1
ATOM 6524 C C . ILE A 1 821 ? 48.109 3.133 12.183 1.00 73.44 821 ILE A C 1
ATOM 6526 O O . ILE A 1 821 ? 48.015 4.344 11.970 1.00 73.44 821 ILE A O 1
ATOM 6530 N N . ALA A 1 822 ? 47.645 2.217 11.343 1.00 74.31 822 ALA A N 1
ATOM 6531 C CA . ALA A 1 822 ? 46.664 2.447 10.300 1.00 74.31 822 ALA A CA 1
ATOM 6532 C C . ALA A 1 822 ? 45.533 1.425 10.430 1.00 74.31 822 ALA A C 1
ATOM 6534 O O . ALA A 1 822 ? 45.706 0.355 11.019 1.00 74.31 822 ALA A O 1
ATOM 6535 N N . LEU A 1 823 ? 44.395 1.759 9.837 1.00 75.12 823 LEU A N 1
ATOM 6536 C CA . LEU A 1 823 ? 43.310 0.831 9.569 1.00 75.12 823 LEU A CA 1
ATOM 6537 C C . LEU A 1 823 ? 43.302 0.588 8.052 1.00 75.12 823 LEU A C 1
ATOM 6539 O O . LEU A 1 823 ? 43.564 1.497 7.265 1.00 75.12 823 LEU A O 1
ATOM 6543 N N . GLY A 1 824 ? 43.057 -0.651 7.654 1.00 73.06 824 GLY A N 1
ATOM 6544 C CA . GLY A 1 824 ? 42.866 -1.068 6.274 1.00 73.06 824 GLY A CA 1
ATOM 6545 C C . GLY A 1 824 ? 41.691 -2.029 6.168 1.00 73.06 824 GLY A C 1
ATOM 6546 O O . GLY A 1 824 ? 41.041 -2.349 7.168 1.00 73.06 824 GLY A O 1
ATOM 6547 N N . TYR A 1 825 ? 41.435 -2.487 4.950 1.00 76.69 825 TYR A N 1
ATOM 6548 C CA . TYR A 1 825 ? 40.367 -3.427 4.641 1.00 76.69 825 TYR A CA 1
ATOM 6549 C C . TYR A 1 825 ? 40.913 -4.554 3.771 1.00 76.69 825 TYR A C 1
ATOM 6551 O O . TYR A 1 825 ? 41.641 -4.285 2.813 1.00 76.69 825 TYR A O 1
ATOM 6559 N N . ASP A 1 826 ? 40.573 -5.788 4.119 1.00 77.19 826 ASP A N 1
ATOM 6560 C CA . ASP A 1 826 ? 40.809 -6.972 3.305 1.00 77.19 826 ASP A CA 1
ATOM 6561 C C . ASP A 1 826 ? 39.589 -7.190 2.400 1.00 77.19 826 ASP A C 1
ATOM 6563 O O . ASP A 1 826 ? 38.471 -7.406 2.870 1.00 77.19 826 ASP A O 1
ATOM 6567 N N . CYS A 1 827 ? 39.805 -7.104 1.087 1.00 70.56 827 CYS A N 1
ATOM 6568 C CA . CYS A 1 827 ? 38.747 -7.231 0.090 1.00 70.56 827 CYS A CA 1
ATOM 6569 C C . CYS A 1 827 ? 38.398 -8.685 -0.279 1.00 70.56 827 CYS A C 1
ATOM 6571 O O . CYS A 1 827 ? 37.368 -8.888 -0.920 1.00 70.56 827 CYS A O 1
ATOM 6573 N N . GLU A 1 828 ? 39.212 -9.680 0.092 1.00 73.81 828 GLU A N 1
ATOM 6574 C CA . GLU A 1 828 ? 38.888 -11.102 -0.099 1.00 73.81 828 GLU A CA 1
ATOM 6575 C C . GLU A 1 828 ? 38.128 -11.680 1.105 1.00 73.81 828 GLU A C 1
ATOM 6577 O O . GLU A 1 828 ? 37.224 -12.496 0.917 1.00 73.81 828 GLU A O 1
ATOM 6582 N N . ASN A 1 829 ? 38.463 -11.244 2.326 1.00 72.69 829 ASN A N 1
ATOM 6583 C CA . ASN A 1 829 ? 37.857 -11.739 3.570 1.00 72.69 829 ASN A CA 1
ATOM 6584 C C . ASN A 1 829 ? 36.728 -10.852 4.137 1.00 72.69 829 ASN A C 1
ATOM 6586 O O . ASN A 1 829 ? 36.049 -11.282 5.065 1.00 72.69 829 ASN A O 1
ATOM 6590 N N . ASP A 1 830 ? 36.494 -9.657 3.576 1.00 74.50 830 ASP A N 1
ATOM 6591 C CA . ASP A 1 830 ? 35.474 -8.677 4.020 1.00 74.50 830 ASP A CA 1
ATOM 6592 C C . ASP A 1 830 ? 35.723 -8.117 5.446 1.00 74.50 830 ASP A C 1
ATOM 6594 O O . ASP A 1 830 ? 34.827 -7.597 6.112 1.00 74.50 830 ASP A O 1
ATOM 6598 N N . GLU A 1 831 ? 36.967 -8.217 5.935 1.00 73.50 831 GLU A N 1
ATOM 6599 C CA . GLU A 1 831 ? 37.358 -7.846 7.299 1.00 73.50 831 GLU A CA 1
ATOM 6600 C C . GLU A 1 831 ? 38.252 -6.595 7.372 1.00 73.50 831 GLU A C 1
ATOM 6602 O O . GLU A 1 831 ? 39.027 -6.259 6.476 1.00 73.50 831 GLU A O 1
ATOM 6607 N N . HIS A 1 832 ? 38.185 -5.900 8.509 1.00 74.38 832 HIS A N 1
ATOM 6608 C CA . HIS A 1 832 ? 39.050 -4.758 8.801 1.00 74.38 832 HIS A CA 1
ATOM 6609 C C . HIS A 1 832 ? 40.357 -5.199 9.458 1.00 74.38 832 HIS A C 1
ATOM 6611 O O . HIS A 1 832 ? 40.338 -5.949 10.434 1.00 74.38 832 HIS A O 1
ATOM 6617 N N . VAL A 1 833 ? 41.481 -4.641 9.008 1.00 77.19 833 VAL A N 1
ATOM 6618 C CA . VAL A 1 833 ? 42.817 -4.932 9.547 1.00 77.19 833 VAL A CA 1
ATOM 6619 C C . VAL A 1 833 ? 43.451 -3.696 10.183 1.00 77.19 833 VAL A C 1
ATOM 6621 O O . VAL A 1 833 ? 43.436 -2.601 9.625 1.00 77.19 833 VAL A O 1
ATOM 6624 N N . LEU A 1 834 ? 44.046 -3.858 11.360 1.00 82.50 834 LEU A N 1
ATOM 6625 C CA . LEU A 1 834 ? 44.898 -2.859 11.997 1.00 82.50 834 LEU A CA 1
ATOM 6626 C C . LEU A 1 834 ? 46.356 -3.176 11.670 1.00 82.50 834 LEU A C 1
ATOM 6628 O O . LEU A 1 834 ? 46.836 -4.256 12.001 1.00 82.50 834 LEU A O 1
ATOM 6632 N N . VAL A 1 835 ? 47.079 -2.230 11.070 1.00 82.12 835 VAL A N 1
ATOM 6633 C CA . VAL A 1 835 ? 48.507 -2.377 10.740 1.00 82.12 835 VAL A CA 1
ATOM 6634 C C . VAL A 1 835 ? 49.312 -1.394 11.577 1.00 82.12 835 VAL A C 1
ATOM 6636 O O . VAL A 1 835 ? 49.130 -0.181 11.482 1.00 82.12 835 VAL A O 1
ATOM 6639 N N . ARG A 1 836 ? 50.205 -1.913 12.421 1.00 84.38 836 ARG A N 1
ATOM 6640 C CA . ARG A 1 836 ? 51.047 -1.139 13.341 1.00 84.38 836 ARG A CA 1
ATOM 6641 C C . ARG A 1 836 ? 52.502 -1.170 12.891 1.00 84.38 836 ARG A C 1
ATOM 6643 O O . ARG A 1 836 ? 53.039 -2.229 12.575 1.00 84.38 836 ARG A O 1
ATOM 6650 N N . MET A 1 837 ? 53.149 -0.012 12.936 1.00 84.00 837 MET A N 1
ATOM 6651 C CA . MET A 1 837 ? 54.585 0.171 12.735 1.00 84.00 837 MET A CA 1
ATOM 6652 C C . MET A 1 837 ? 55.183 0.829 13.975 1.00 84.00 837 MET A C 1
ATOM 6654 O O . MET A 1 837 ? 54.643 1.818 14.470 1.00 84.00 837 MET A O 1
ATOM 6658 N N . THR A 1 838 ? 56.311 0.320 14.457 1.00 75.94 838 THR A N 1
ATOM 6659 C CA . THR A 1 838 ? 57.000 0.854 15.635 1.00 75.94 838 THR A CA 1
ATOM 6660 C C . THR A 1 838 ? 58.454 1.162 15.301 1.00 75.94 838 THR A C 1
ATOM 6662 O O . THR A 1 838 ? 59.178 0.323 14.763 1.00 75.94 838 THR A O 1
ATOM 6665 N N . TYR A 1 839 ? 58.886 2.371 15.658 1.00 77.62 839 TYR A N 1
ATOM 6666 C CA . TYR A 1 839 ? 60.277 2.814 15.619 1.00 77.62 839 TYR A CA 1
ATOM 6667 C C . TYR A 1 839 ? 60.896 2.662 17.000 1.00 77.62 839 TYR A C 1
ATOM 6669 O O . TYR A 1 839 ? 60.321 3.114 17.991 1.00 77.62 839 TYR A O 1
ATOM 6677 N N . LYS A 1 840 ? 62.090 2.075 17.050 1.00 71.38 840 LYS A N 1
ATOM 6678 C CA . LYS A 1 840 ? 62.904 1.931 18.256 1.00 71.38 840 LYS A CA 1
ATOM 6679 C C . LYS A 1 840 ? 64.291 2.513 17.988 1.00 71.38 840 LYS A C 1
ATOM 6681 O O . LYS A 1 840 ? 65.127 1.858 17.362 1.00 71.38 840 LYS A O 1
ATOM 6686 N N . GLU A 1 841 ? 64.513 3.759 18.408 1.00 64.94 841 GLU A N 1
ATOM 6687 C CA . GLU A 1 841 ? 65.790 4.470 18.232 1.00 64.94 841 GLU A CA 1
ATOM 6688 C C . GLU A 1 841 ? 66.821 3.961 19.246 1.00 64.94 841 GLU A C 1
ATOM 6690 O O . GLU A 1 841 ? 66.560 3.937 20.449 1.00 64.94 841 GLU A O 1
ATOM 6695 N N . LYS A 1 842 ? 68.006 3.572 18.767 1.00 57.12 842 LYS A N 1
ATOM 6696 C CA . LYS A 1 842 ? 69.166 3.220 19.595 1.00 57.12 842 LYS A CA 1
ATOM 6697 C C . LYS A 1 842 ? 70.283 4.237 19.373 1.00 57.12 842 LYS A C 1
ATOM 6699 O O . LYS A 1 842 ? 70.620 4.556 18.237 1.00 57.12 842 LYS A O 1
ATOM 6704 N N . ASN A 1 843 ? 70.898 4.669 20.477 1.00 54.50 843 ASN A N 1
ATOM 6705 C CA . ASN A 1 843 ? 71.951 5.690 20.556 1.00 54.50 843 ASN A CA 1
ATOM 6706 C C . ASN A 1 843 ? 71.517 7.093 20.077 1.00 54.50 843 ASN A C 1
ATOM 6708 O O . ASN A 1 843 ? 71.662 7.432 18.907 1.00 54.50 843 ASN A O 1
ATOM 6712 N N . LEU A 1 844 ? 71.146 7.971 21.018 1.00 53.53 844 LEU A N 1
ATOM 6713 C CA . LEU A 1 844 ? 70.829 9.400 20.801 1.00 53.53 844 LEU A CA 1
ATOM 6714 C C . LEU A 1 844 ? 72.030 10.282 20.354 1.00 53.53 844 LEU A C 1
ATOM 6716 O O . LEU A 1 844 ? 72.039 11.497 20.548 1.00 53.53 844 LEU A O 1
ATOM 6720 N N . ASN A 1 845 ? 73.081 9.702 19.765 1.00 51.00 845 ASN A N 1
ATOM 6721 C CA . ASN A 1 845 ? 74.241 10.450 19.283 1.00 51.00 845 ASN A CA 1
ATOM 6722 C C . ASN A 1 845 ? 73.959 11.062 17.901 1.00 51.00 845 ASN A C 1
ATOM 6724 O O . ASN A 1 845 ? 73.860 10.349 16.905 1.00 51.00 845 ASN A O 1
ATOM 6728 N N . PHE A 1 846 ? 73.925 12.399 17.854 1.00 49.50 846 PHE A N 1
ATOM 6729 C CA . PHE A 1 846 ? 73.552 13.307 16.749 1.00 49.50 846 PHE A CA 1
ATOM 6730 C C . PHE A 1 846 ? 74.247 13.142 15.368 1.00 49.50 846 PHE A C 1
ATOM 6732 O O . PHE A 1 846 ? 74.164 14.045 14.538 1.00 49.50 846 PHE A O 1
ATOM 6739 N N . VAL A 1 847 ? 74.953 12.041 15.094 1.00 52.06 847 VAL A N 1
ATOM 6740 C CA . VAL A 1 847 ? 75.712 11.814 13.845 1.00 52.06 847 VAL A CA 1
ATOM 6741 C C . VAL A 1 847 ? 75.179 10.623 13.038 1.00 52.06 847 VAL A C 1
ATOM 6743 O O . VAL A 1 847 ? 75.178 10.680 11.812 1.00 52.06 847 VAL A O 1
ATOM 6746 N N . THR A 1 848 ? 74.697 9.567 13.699 1.00 51.81 848 THR A N 1
ATOM 6747 C CA . THR A 1 848 ? 74.117 8.371 13.061 1.00 51.81 848 THR A CA 1
ATOM 6748 C C . THR A 1 848 ? 73.052 7.785 13.981 1.00 51.81 848 THR A C 1
ATOM 6750 O O . THR A 1 848 ? 73.388 7.232 15.027 1.00 51.81 848 THR A O 1
ATOM 6753 N N . ARG A 1 849 ? 71.782 7.918 13.596 1.00 55.44 849 ARG A N 1
ATOM 6754 C CA . ARG A 1 849 ? 70.627 7.439 14.366 1.00 55.44 849 ARG A CA 1
ATOM 6755 C C . ARG A 1 849 ? 70.256 6.049 13.847 1.00 55.44 849 ARG A C 1
ATOM 6757 O O . ARG A 1 849 ? 69.971 5.909 12.659 1.00 55.44 849 ARG A O 1
ATOM 6764 N N . GLU A 1 850 ? 70.314 5.026 14.697 1.00 58.22 850 GLU A N 1
ATOM 6765 C CA . GLU A 1 850 ? 69.970 3.652 14.311 1.00 58.22 850 GLU A CA 1
ATOM 6766 C C . GLU A 1 850 ? 68.536 3.328 14.741 1.00 58.22 850 GLU A C 1
ATOM 6768 O O . GLU A 1 850 ? 68.230 3.271 15.933 1.00 58.22 850 GLU A O 1
ATOM 6773 N N . TYR A 1 851 ? 67.659 3.092 13.764 1.00 66.50 851 TYR A N 1
ATOM 6774 C CA . TYR A 1 851 ? 66.266 2.715 13.993 1.00 66.50 851 TYR A CA 1
ATOM 6775 C C . TYR A 1 851 ? 66.068 1.224 13.758 1.00 66.50 851 TYR A C 1
ATOM 6777 O O . TYR A 1 851 ? 66.289 0.724 12.656 1.00 66.50 851 TYR A O 1
ATOM 6785 N N . GLN A 1 852 ? 65.599 0.522 14.785 1.00 73.19 852 GLN A N 1
ATOM 6786 C CA . GLN A 1 852 ? 64.987 -0.789 14.618 1.00 73.19 852 GLN A CA 1
ATOM 6787 C C . GLN A 1 852 ? 63.506 -0.584 14.273 1.00 73.19 852 GLN A C 1
ATOM 6789 O O . GLN A 1 852 ? 62.798 0.151 14.964 1.00 73.19 852 GLN A O 1
ATOM 6794 N N . LEU A 1 853 ? 63.081 -1.199 13.171 1.00 80.25 853 LEU A N 1
ATOM 6795 C CA . LEU A 1 853 ? 61.717 -1.175 12.653 1.00 80.25 853 LEU A CA 1
ATOM 6796 C C . LEU A 1 853 ? 61.025 -2.486 13.024 1.00 80.25 853 LEU A C 1
ATOM 6798 O O . LEU A 1 853 ? 61.585 -3.557 12.802 1.00 80.25 853 LEU A O 1
ATOM 6802 N N . GLU A 1 854 ? 59.818 -2.394 13.567 1.00 82.94 854 GLU A N 1
ATOM 6803 C CA . GLU A 1 854 ? 58.970 -3.539 13.907 1.00 82.94 854 GLU A CA 1
ATOM 6804 C C . GLU A 1 854 ? 57.580 -3.300 13.304 1.00 82.94 854 GLU A C 1
ATOM 6806 O O . GLU A 1 854 ? 57.046 -2.193 13.407 1.00 82.94 854 GLU A O 1
ATOM 6811 N N . CYS A 1 855 ? 56.996 -4.307 12.650 1.00 86.19 855 CYS A N 1
ATOM 6812 C CA . CYS A 1 855 ? 55.655 -4.222 12.074 1.00 86.19 855 CYS A CA 1
ATOM 6813 C C . CYS A 1 855 ? 54.786 -5.391 12.545 1.00 86.19 855 CYS A C 1
ATOM 6815 O O . CYS A 1 855 ? 55.287 -6.481 12.821 1.00 86.19 855 CYS A O 1
ATOM 6817 N N . SER A 1 856 ? 53.483 -5.158 12.673 1.00 86.00 856 SER A N 1
ATOM 6818 C CA . SER A 1 856 ? 52.519 -6.192 13.041 1.00 86.00 856 SER A CA 1
ATOM 6819 C C . SER A 1 856 ? 51.118 -5.852 12.547 1.00 86.00 856 SER A C 1
ATOM 6821 O O . SER A 1 856 ? 50.698 -4.704 12.723 1.00 86.00 856 SER A O 1
ATOM 6823 N N . LEU A 1 857 ? 50.376 -6.838 12.042 1.00 88.00 857 LEU A N 1
ATOM 6824 C CA . LEU A 1 857 ? 48.950 -6.708 11.725 1.00 88.00 857 LEU A CA 1
ATOM 6825 C C . LEU A 1 857 ? 48.067 -7.393 12.778 1.00 88.00 857 LEU A C 1
ATOM 6827 O O . LEU A 1 857 ? 48.548 -8.195 13.581 1.00 88.00 857 LEU A O 1
ATOM 6831 N N . ARG A 1 858 ? 46.775 -7.068 12.771 1.00 85.06 858 ARG A N 1
ATOM 6832 C CA . ARG A 1 858 ? 45.723 -7.784 13.501 1.00 85.06 858 ARG A CA 1
ATOM 6833 C C . ARG A 1 858 ? 44.361 -7.492 12.873 1.00 85.06 858 ARG A C 1
ATOM 6835 O O . ARG A 1 858 ? 44.034 -6.315 12.715 1.00 85.06 858 ARG A O 1
ATOM 6842 N N . TYR A 1 859 ? 43.549 -8.505 12.585 1.00 80.44 859 TYR A N 1
ATOM 6843 C CA . TYR A 1 859 ? 42.159 -8.278 12.166 1.00 80.44 859 TYR A CA 1
ATOM 6844 C C . TYR A 1 859 ? 41.317 -7.755 13.340 1.00 80.44 859 TYR A C 1
ATOM 6846 O O . TYR A 1 859 ? 41.565 -8.099 14.493 1.00 80.44 859 TYR A O 1
ATOM 6854 N N . VAL A 1 860 ? 40.333 -6.887 13.096 1.00 70.25 860 VAL A N 1
ATOM 6855 C CA . VAL A 1 860 ? 39.570 -6.221 14.176 1.00 70.25 860 VAL A CA 1
ATOM 6856 C C . VAL A 1 860 ? 38.844 -7.226 15.082 1.00 70.25 860 VAL A C 1
ATOM 6858 O O . VAL A 1 860 ? 38.700 -6.962 16.282 1.00 70.25 860 VAL A O 1
ATOM 6861 N N . GLU A 1 861 ? 38.470 -8.397 14.554 1.00 66.12 861 GLU A N 1
ATOM 6862 C CA . GLU A 1 861 ? 37.882 -9.488 15.334 1.00 66.12 861 GLU A CA 1
ATOM 6863 C C . GLU A 1 861 ? 38.904 -10.354 16.108 1.00 66.12 861 GLU A C 1
ATOM 6865 O O . GLU A 1 861 ? 38.552 -11.010 17.095 1.00 66.12 861 GLU A O 1
ATOM 6870 N N . GLU A 1 862 ? 40.195 -10.283 15.791 1.00 72.44 862 GLU A N 1
ATOM 6871 C CA . GLU A 1 862 ? 41.249 -10.964 16.549 1.00 72.44 862 GLU A CA 1
ATOM 6872 C C . GLU A 1 862 ? 41.635 -10.219 17.842 1.00 72.44 862 GLU A C 1
ATOM 6874 O O . GLU A 1 862 ? 41.288 -9.056 18.068 1.00 72.44 862 GLU A O 1
ATOM 6879 N N . GLN A 1 863 ? 42.366 -10.901 18.730 1.00 66.38 863 GLN A N 1
ATOM 6880 C CA . GLN A 1 863 ? 42.912 -10.303 19.959 1.00 66.38 863 GLN A CA 1
ATOM 6881 C C . GLN A 1 863 ? 44.435 -10.114 19.899 1.00 66.38 863 GLN A C 1
ATOM 6883 O O . GLN A 1 863 ? 44.929 -9.048 20.285 1.00 66.38 863 GLN A O 1
ATOM 6888 N N . GLU A 1 864 ? 45.166 -11.106 19.388 1.00 73.25 864 GLU A N 1
ATOM 6889 C CA . GLU A 1 864 ? 46.633 -11.115 19.294 1.00 73.25 864 GLU A CA 1
ATOM 6890 C C . GLU A 1 864 ? 47.144 -10.374 18.047 1.00 73.25 864 GLU A C 1
ATOM 6892 O O . GLU A 1 864 ? 46.386 -10.135 17.117 1.00 73.25 864 GLU A O 1
ATOM 6897 N N . TRP A 1 865 ? 48.418 -9.972 18.032 1.00 82.62 865 TRP A N 1
ATOM 6898 C CA . TRP A 1 865 ? 49.041 -9.291 16.888 1.00 82.62 865 TRP A CA 1
ATOM 6899 C C . TRP A 1 865 ? 50.030 -10.222 16.183 1.00 82.62 865 TRP A C 1
ATOM 6901 O O . TRP A 1 865 ? 50.971 -10.703 16.817 1.00 82.62 865 TRP A O 1
ATOM 6911 N N . HIS A 1 866 ? 49.880 -10.394 14.871 1.00 82.25 866 HIS A N 1
ATOM 6912 C CA . HIS A 1 866 ? 50.811 -11.154 14.034 1.00 82.25 866 HIS A CA 1
ATOM 6913 C C . HIS A 1 866 ? 51.996 -10.269 13.644 1.00 82.25 866 HIS A C 1
ATOM 6915 O O . HIS A 1 866 ? 51.806 -9.121 13.246 1.00 82.25 866 HIS A O 1
ATOM 6921 N N . SER A 1 867 ? 53.227 -10.768 13.776 1.00 87.94 867 SER A N 1
ATOM 6922 C CA . SER A 1 867 ? 54.432 -10.003 13.420 1.00 87.94 867 SER A CA 1
ATOM 6923 C C . SER A 1 867 ? 54.706 -10.082 11.921 1.00 87.94 867 SER A C 1
ATOM 6925 O O . SER A 1 867 ? 54.717 -11.173 11.359 1.00 87.94 867 SER A O 1
ATOM 6927 N N . LEU A 1 868 ? 55.016 -8.937 11.319 1.00 87.44 868 LEU A N 1
ATOM 6928 C CA . LEU A 1 868 ? 55.352 -8.789 9.904 1.00 87.44 868 LEU A CA 1
ATOM 6929 C C . LEU A 1 868 ? 56.836 -8.485 9.694 1.00 87.44 868 LEU A C 1
ATOM 6931 O O . LEU A 1 868 ? 57.528 -8.033 10.614 1.00 87.44 868 LEU A O 1
ATOM 6935 N N . ASP A 1 869 ? 57.297 -8.663 8.455 1.00 86.50 869 ASP A N 1
ATOM 6936 C CA . ASP A 1 869 ? 58.538 -8.042 7.997 1.00 86.50 869 ASP A CA 1
ATOM 6937 C C . ASP A 1 869 ? 58.436 -6.509 8.094 1.00 86.50 869 A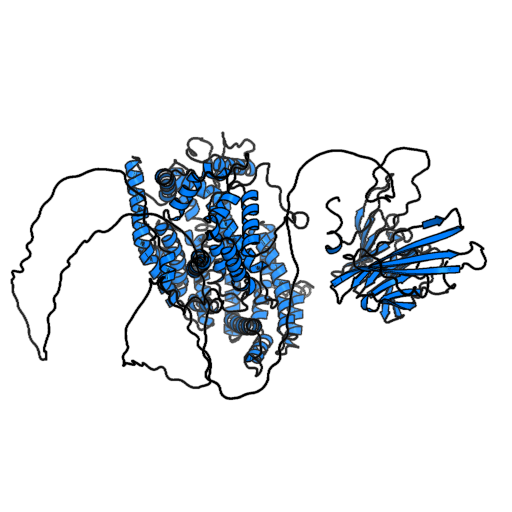SP A C 1
ATOM 6939 O O . ASP A 1 869 ? 57.374 -5.899 7.946 1.00 86.50 869 ASP A O 1
ATOM 6943 N N . ALA A 1 870 ? 59.559 -5.863 8.398 1.00 82.75 870 ALA A N 1
ATOM 6944 C CA . ALA A 1 870 ? 59.601 -4.422 8.606 1.00 82.75 870 ALA A CA 1
ATOM 6945 C C . ALA A 1 870 ? 59.433 -3.639 7.286 1.00 82.75 870 ALA A C 1
ATOM 6947 O O . ALA A 1 870 ? 60.013 -4.031 6.269 1.00 82.75 870 ALA A O 1
ATOM 6948 N N . PRO A 1 871 ? 58.738 -2.480 7.289 1.00 85.94 871 PRO A N 1
ATOM 6949 C CA . PRO A 1 871 ? 58.657 -1.626 6.109 1.00 85.94 871 PRO A CA 1
ATOM 6950 C C . PRO A 1 871 ? 60.058 -1.161 5.673 1.00 85.94 871 PRO A C 1
ATOM 6952 O O . PRO A 1 871 ? 60.915 -0.892 6.517 1.00 85.94 871 PRO A O 1
ATOM 6955 N N . PRO A 1 872 ? 60.313 -0.984 4.365 1.00 82.62 872 PRO A N 1
ATOM 6956 C CA . PRO A 1 872 ? 61.644 -0.669 3.839 1.00 82.62 872 PRO A CA 1
ATOM 6957 C C . PRO A 1 872 ? 62.167 0.725 4.230 1.00 82.62 872 PRO A C 1
ATOM 6959 O O . PRO A 1 872 ? 63.344 1.014 4.009 1.00 82.62 872 PRO A O 1
ATOM 6962 N N . ARG A 1 873 ? 61.314 1.605 4.779 1.00 81.44 873 ARG A N 1
ATOM 6963 C CA . ARG A 1 873 ? 61.662 2.925 5.340 1.00 81.44 873 ARG A CA 1
ATOM 6964 C C . ARG A 1 873 ? 60.725 3.273 6.518 1.00 81.44 873 ARG A C 1
ATOM 6966 O O . ARG A 1 873 ? 59.661 2.668 6.634 1.00 81.44 873 ARG A O 1
ATOM 6973 N N . PRO A 1 874 ? 61.066 4.251 7.377 1.00 78.31 874 PRO A N 1
ATOM 6974 C CA . PRO A 1 874 ? 60.144 4.779 8.390 1.00 78.31 874 PRO A CA 1
ATOM 6975 C C . PRO A 1 874 ? 59.005 5.611 7.775 1.00 78.31 874 PRO A C 1
ATOM 6977 O O . PRO A 1 874 ? 59.236 6.300 6.778 1.00 78.31 874 PRO A O 1
ATOM 6980 N N . VAL A 1 875 ? 57.808 5.613 8.384 1.00 78.62 875 VAL A N 1
ATOM 6981 C CA . VAL A 1 875 ? 56.677 6.457 7.948 1.00 78.62 875 VAL A CA 1
ATOM 6982 C C . VAL A 1 875 ? 56.549 7.738 8.767 1.00 78.62 875 VAL A C 1
ATOM 6984 O O . VAL A 1 875 ? 56.860 7.772 9.958 1.00 78.62 875 VAL A O 1
ATOM 6987 N N . ALA A 1 876 ? 56.097 8.799 8.104 1.00 74.50 876 ALA A N 1
ATOM 6988 C CA . ALA A 1 876 ? 55.952 10.138 8.652 1.00 74.50 876 ALA A CA 1
ATOM 6989 C C . ALA A 1 876 ? 54.785 10.260 9.635 1.00 74.50 876 ALA A C 1
ATOM 6991 O O . ALA A 1 876 ? 53.846 9.463 9.644 1.00 74.50 876 ALA A O 1
ATOM 6992 N N . ASN A 1 877 ? 54.782 11.349 10.408 1.00 69.25 877 ASN A N 1
ATOM 6993 C CA . ASN A 1 877 ? 53.617 11.763 11.192 1.00 69.25 877 ASN A CA 1
ATOM 6994 C C . ASN A 1 877 ? 52.526 12.426 10.319 1.00 69.25 877 ASN A C 1
ATOM 6996 O O . ASN A 1 877 ? 52.125 13.564 10.563 1.00 69.25 877 ASN A O 1
ATOM 7000 N N . ILE A 1 878 ? 52.078 11.721 9.281 1.00 73.12 878 ILE A N 1
ATOM 7001 C CA . ILE A 1 878 ? 51.028 12.130 8.340 1.00 73.12 878 ILE A CA 1
ATOM 7002 C C . ILE A 1 878 ? 50.015 10.986 8.270 1.00 73.12 878 ILE A C 1
ATOM 7004 O O . ILE A 1 878 ? 50.412 9.820 8.254 1.00 73.12 878 ILE A O 1
ATOM 7008 N N . GLN A 1 879 ? 48.718 11.309 8.274 1.00 71.19 879 GLN A N 1
ATOM 7009 C CA . GLN A 1 879 ? 47.661 10.298 8.304 1.00 71.19 879 GLN A CA 1
ATOM 7010 C C . GLN A 1 879 ? 47.752 9.380 7.066 1.00 71.19 879 GLN A C 1
ATOM 7012 O O . GLN A 1 879 ? 47.877 9.897 5.950 1.00 71.19 879 GLN A O 1
ATOM 7017 N N . PRO A 1 880 ? 47.719 8.044 7.237 1.00 79.19 880 PRO A N 1
ATOM 7018 C CA . PRO A 1 880 ? 47.616 7.124 6.114 1.00 79.19 880 PRO A CA 1
ATOM 7019 C C . PRO A 1 880 ? 46.237 7.192 5.460 1.00 79.19 880 PRO A C 1
ATOM 7021 O O . PRO A 1 880 ? 45.272 7.660 6.063 1.00 79.19 880 PRO A O 1
ATOM 7024 N N . THR A 1 881 ? 46.133 6.645 4.252 1.00 79.94 881 THR A N 1
ATOM 7025 C CA . THR A 1 881 ? 44.842 6.353 3.615 1.00 79.94 881 THR A CA 1
ATOM 7026 C C . THR A 1 881 ? 44.818 4.911 3.115 1.00 79.94 881 THR A C 1
ATOM 7028 O O . THR A 1 881 ? 45.875 4.356 2.808 1.00 79.94 881 THR A O 1
ATOM 7031 N N . CYS A 1 882 ? 43.634 4.307 3.027 1.00 80.50 882 CYS A N 1
ATOM 7032 C CA . CYS A 1 882 ? 43.445 2.975 2.458 1.00 80.50 882 CYS A CA 1
ATOM 7033 C C . CYS A 1 882 ? 42.633 3.068 1.159 1.00 80.50 882 CYS A C 1
ATOM 7035 O O . CYS A 1 882 ? 41.620 3.763 1.117 1.00 80.50 882 CYS A O 1
ATOM 7037 N N . ILE A 1 883 ? 43.099 2.397 0.104 1.00 81.88 883 ILE A N 1
ATOM 7038 C CA . ILE A 1 883 ? 42.469 2.344 -1.221 1.00 81.88 883 ILE A CA 1
ATOM 7039 C C . ILE A 1 883 ? 42.659 0.927 -1.758 1.00 81.88 883 ILE A C 1
ATOM 7041 O O . ILE A 1 883 ? 43.796 0.472 -1.839 1.00 81.88 883 ILE A O 1
ATOM 7045 N N . ASP A 1 884 ? 41.569 0.253 -2.130 1.00 80.81 884 ASP A N 1
ATOM 7046 C CA . ASP A 1 884 ? 41.566 -1.032 -2.847 1.00 80.81 884 ASP A CA 1
ATOM 7047 C C . ASP A 1 884 ? 42.578 -2.062 -2.288 1.00 80.81 884 ASP A C 1
ATOM 7049 O O . ASP A 1 884 ? 43.552 -2.423 -2.949 1.00 80.81 884 ASP A O 1
ATOM 7053 N N . GLY A 1 885 ? 42.388 -2.473 -1.026 1.00 80.12 885 GLY A N 1
ATOM 7054 C CA . GLY A 1 885 ? 43.238 -3.459 -0.335 1.00 80.12 885 GLY A CA 1
ATOM 7055 C C . GLY A 1 885 ? 44.635 -2.962 0.074 1.00 80.12 885 GLY A C 1
ATOM 7056 O O . GLY A 1 885 ? 45.413 -3.707 0.671 1.00 80.12 885 GLY A O 1
ATOM 7057 N N . LYS A 1 886 ? 44.992 -1.705 -0.226 1.00 88.25 886 LYS A N 1
ATOM 7058 C CA . LYS A 1 886 ? 46.321 -1.134 0.044 1.00 88.25 886 LYS A CA 1
ATOM 7059 C C . LYS A 1 886 ? 46.263 0.040 1.012 1.00 88.25 886 LYS A C 1
ATOM 7061 O O . LYS A 1 886 ? 45.396 0.903 0.900 1.00 88.25 886 LYS A O 1
ATOM 7066 N N . ILE A 1 887 ? 47.208 0.104 1.947 1.00 88.75 887 ILE A N 1
ATOM 7067 C CA . ILE A 1 887 ? 47.388 1.234 2.873 1.00 88.75 887 ILE A CA 1
ATOM 7068 C C . ILE A 1 887 ? 48.614 2.042 2.438 1.00 88.75 887 ILE A C 1
ATOM 7070 O O . ILE A 1 887 ? 49.655 1.461 2.142 1.00 88.75 887 ILE A O 1
ATOM 7074 N N . PHE A 1 888 ? 48.513 3.372 2.426 1.00 88.62 888 PHE A N 1
ATOM 7075 C CA . PHE A 1 888 ? 49.556 4.286 1.952 1.00 88.62 888 PHE A CA 1
ATOM 7076 C C . PHE A 1 888 ? 49.972 5.287 3.037 1.00 88.62 888 PHE A C 1
ATOM 7078 O O . PHE A 1 888 ? 49.122 5.983 3.591 1.00 88.62 888 PHE A O 1
ATOM 7085 N N . TRP A 1 889 ? 51.279 5.428 3.278 1.00 87.50 889 TRP A N 1
ATOM 7086 C CA . TRP A 1 889 ? 51.880 6.417 4.187 1.00 87.50 889 TRP A CA 1
ATOM 7087 C C . TRP A 1 889 ? 52.990 7.207 3.487 1.00 87.50 889 TRP A C 1
ATOM 7089 O O . TRP A 1 889 ? 53.653 6.690 2.593 1.00 87.50 889 TRP A O 1
ATOM 7099 N N . MET A 1 890 ? 53.290 8.423 3.945 1.00 84.44 890 MET A N 1
ATOM 7100 C CA . MET A 1 890 ? 54.503 9.141 3.520 1.00 84.44 890 MET A CA 1
ATOM 7101 C C . MET A 1 890 ? 55.743 8.627 4.262 1.00 84.44 890 MET A C 1
ATOM 7103 O O . MET A 1 890 ? 55.637 8.221 5.415 1.00 84.44 890 MET A O 1
ATOM 7107 N N . VAL A 1 891 ? 56.922 8.679 3.638 1.00 82.12 891 VAL A N 1
ATOM 7108 C CA . VAL A 1 891 ? 58.212 8.386 4.301 1.00 82.12 891 VAL A CA 1
ATOM 7109 C C . VAL A 1 891 ? 58.613 9.533 5.238 1.00 82.12 891 VAL A C 1
ATOM 7111 O O . VAL A 1 891 ? 58.466 10.699 4.877 1.00 82.12 891 VAL A O 1
ATOM 7114 N N . GLU A 1 892 ? 59.153 9.225 6.423 1.00 74.88 892 GLU A N 1
ATOM 7115 C CA . GLU A 1 892 ? 59.643 10.234 7.378 1.00 74.88 892 GLU A CA 1
ATOM 7116 C C . GLU A 1 892 ? 61.047 10.756 6.998 1.00 74.88 892 GLU A C 1
ATOM 7118 O O . GLU A 1 892 ? 62.037 10.028 7.163 1.00 74.88 892 GLU A O 1
ATOM 7123 N N . PRO A 1 893 ? 61.190 12.017 6.539 1.00 66.31 893 PRO A N 1
ATOM 7124 C CA . PRO A 1 893 ? 62.478 12.552 6.095 1.00 66.31 893 PRO A CA 1
ATOM 7125 C C . PRO A 1 893 ? 63.514 12.711 7.219 1.00 66.31 893 PRO A C 1
ATOM 7127 O O . PRO A 1 893 ? 64.702 12.811 6.921 1.00 66.31 893 PRO A O 1
ATOM 7130 N N . ASN A 1 894 ? 63.103 12.735 8.494 1.00 62.91 894 ASN A N 1
ATOM 7131 C CA . ASN A 1 894 ? 64.017 12.903 9.632 1.00 62.91 894 ASN A CA 1
ATOM 7132 C C . ASN A 1 894 ? 64.610 11.587 10.175 1.00 62.91 894 ASN A C 1
ATOM 7134 O O . ASN A 1 894 ? 65.516 11.636 11.013 1.00 62.91 894 ASN A O 1
ATOM 7138 N N . LEU A 1 895 ? 64.090 10.431 9.736 1.00 64.12 895 LEU A N 1
ATOM 7139 C CA . LEU A 1 895 ? 64.496 9.094 10.203 1.00 64.12 895 LEU A CA 1
ATOM 7140 C C . LEU A 1 895 ? 65.024 8.195 9.061 1.00 64.12 895 LEU A C 1
ATOM 7142 O O . LEU A 1 895 ? 65.684 7.193 9.328 1.00 64.12 895 LEU A O 1
ATOM 7146 N N . GLY A 1 896 ? 64.736 8.531 7.797 1.00 60.81 896 GLY A N 1
ATOM 7147 C CA . GLY A 1 896 ? 65.223 7.824 6.606 1.00 60.81 896 GLY A CA 1
ATOM 7148 C C . GLY A 1 896 ? 66.410 8.504 5.897 1.00 60.81 896 GLY A C 1
ATOM 7149 O O . GLY A 1 896 ? 66.937 9.516 6.363 1.00 60.81 896 GLY A O 1
ATOM 7150 N N . PRO A 1 897 ? 66.846 7.976 4.734 1.00 57.94 897 PRO A N 1
ATOM 7151 C CA . PRO A 1 897 ? 67.801 8.658 3.862 1.00 57.94 897 PRO A CA 1
ATOM 7152 C C . PRO A 1 897 ? 67.214 9.979 3.347 1.00 57.94 897 PRO A C 1
ATOM 7154 O O . PRO A 1 897 ? 66.069 10.006 2.897 1.00 57.94 897 PRO A O 1
ATOM 7157 N N . VAL A 1 898 ? 68.000 11.061 3.359 1.00 54.69 898 VAL A N 1
ATOM 7158 C CA . VAL A 1 898 ? 67.539 12.392 2.922 1.00 54.69 898 VAL A CA 1
ATOM 7159 C C . VAL A 1 898 ? 67.270 12.403 1.412 1.00 54.69 898 VAL A C 1
ATOM 7161 O O . VAL A 1 898 ? 68.176 12.596 0.599 1.00 54.69 898 VAL A O 1
ATOM 7164 N N . SER A 1 899 ? 66.008 12.190 1.043 1.00 55.31 899 SER A N 1
ATOM 7165 C CA . SER A 1 899 ? 65.504 12.319 -0.324 1.00 55.31 899 SER A CA 1
ATOM 7166 C C . SER A 1 899 ? 65.246 13.788 -0.681 1.00 55.31 899 SER A C 1
ATOM 7168 O O . SER A 1 899 ? 64.858 14.592 0.164 1.00 55.31 899 SER A O 1
ATOM 7170 N N . LEU A 1 900 ? 65.423 14.136 -1.959 1.00 54.91 900 LEU A N 1
ATOM 7171 C CA . LEU A 1 900 ? 64.984 15.419 -2.535 1.00 54.91 900 LEU A CA 1
ATOM 7172 C C . LEU A 1 900 ? 63.539 15.364 -3.066 1.00 54.91 900 LEU A C 1
ATOM 7174 O O . LEU A 1 900 ? 63.040 16.347 -3.620 1.00 54.91 900 LEU A O 1
ATOM 7178 N N . HIS A 1 901 ? 62.883 14.210 -2.942 1.00 60.53 901 HIS A N 1
ATOM 7179 C CA . HIS A 1 901 ? 61.556 13.929 -3.474 1.00 60.53 901 HIS A CA 1
ATOM 7180 C C . HIS A 1 901 ? 60.696 13.224 -2.425 1.00 60.53 901 HIS A C 1
ATOM 7182 O O . HIS A 1 901 ? 61.180 12.348 -1.706 1.00 60.53 901 HIS A O 1
ATOM 7188 N N . CYS A 1 902 ? 59.408 13.567 -2.406 1.00 72.56 902 CYS A N 1
ATOM 7189 C CA . CYS A 1 902 ? 58.393 12.837 -1.660 1.00 72.56 902 CYS A CA 1
ATOM 7190 C C . CYS A 1 902 ? 58.415 11.347 -2.043 1.00 72.56 902 CYS A C 1
ATOM 7192 O O . CYS A 1 902 ? 58.458 11.004 -3.224 1.00 72.56 902 CYS A O 1
ATOM 7194 N N . GLU A 1 903 ? 58.321 10.466 -1.054 1.00 83.31 903 GLU A N 1
ATOM 7195 C CA . GLU A 1 903 ? 58.186 9.019 -1.226 1.00 83.31 903 GLU A CA 1
ATOM 7196 C C . GLU A 1 903 ? 57.012 8.526 -0.377 1.00 83.31 903 GLU A C 1
ATOM 7198 O O . GLU A 1 903 ? 56.723 9.081 0.689 1.00 83.31 903 GLU A O 1
ATOM 7203 N N . ILE A 1 904 ? 56.336 7.491 -0.866 1.00 88.19 904 ILE A N 1
ATOM 7204 C CA . ILE A 1 904 ? 55.168 6.876 -0.242 1.00 88.19 904 ILE A CA 1
ATOM 7205 C C . ILE A 1 904 ? 55.473 5.391 -0.048 1.00 88.19 904 ILE A C 1
ATOM 7207 O O . ILE A 1 904 ? 55.932 4.728 -0.975 1.00 88.19 904 ILE A O 1
ATOM 7211 N N . ILE A 1 905 ? 55.222 4.865 1.145 1.00 89.25 905 ILE A N 1
ATOM 7212 C CA . ILE A 1 905 ? 55.208 3.423 1.398 1.00 89.25 905 ILE A CA 1
ATOM 7213 C C . ILE A 1 905 ? 53.781 2.939 1.173 1.00 89.25 905 ILE A C 1
ATOM 7215 O O . ILE A 1 905 ? 52.848 3.538 1.709 1.00 89.25 905 ILE A O 1
ATOM 7219 N N . THR A 1 906 ? 53.616 1.864 0.408 1.00 91.12 906 THR A N 1
ATOM 7220 C CA . THR A 1 906 ? 52.357 1.115 0.348 1.00 91.12 906 THR A CA 1
ATOM 7221 C C . THR A 1 906 ? 52.533 -0.236 1.030 1.00 91.12 906 THR A C 1
ATOM 7223 O O . THR A 1 906 ? 53.569 -0.878 0.869 1.00 91.12 906 THR A O 1
ATOM 7226 N N . PHE A 1 907 ? 51.516 -0.656 1.775 1.00 91.44 907 PHE A N 1
ATOM 7227 C CA . PHE A 1 907 ? 51.330 -2.017 2.272 1.00 91.44 907 PHE A CA 1
ATOM 7228 C C . PHE A 1 907 ? 50.167 -2.644 1.515 1.00 91.44 907 PHE A C 1
ATOM 7230 O O . PHE A 1 907 ? 49.130 -1.999 1.358 1.00 91.44 907 PHE A O 1
ATOM 7237 N N . ASP A 1 908 ? 50.349 -3.858 1.020 1.00 90.06 908 ASP A N 1
ATOM 7238 C CA . ASP A 1 908 ? 49.323 -4.658 0.360 1.00 90.06 908 ASP A CA 1
ATOM 7239 C C . ASP A 1 908 ? 48.764 -5.655 1.383 1.00 90.06 908 ASP A C 1
ATOM 7241 O O . ASP A 1 908 ? 49.496 -6.539 1.822 1.00 90.06 908 ASP A O 1
ATOM 7245 N N . VAL A 1 909 ? 47.510 -5.471 1.820 1.00 86.06 909 VAL A N 1
ATOM 7246 C CA . VAL A 1 909 ? 46.929 -6.239 2.940 1.00 86.06 909 VAL A CA 1
ATOM 7247 C C . VAL A 1 909 ? 46.878 -7.732 2.622 1.00 86.06 909 VAL A C 1
ATOM 7249 O O . VAL A 1 909 ? 47.316 -8.538 3.433 1.00 86.06 909 VAL A O 1
ATOM 7252 N N . GLU A 1 910 ? 46.422 -8.081 1.419 1.00 84.44 910 GLU A N 1
ATOM 7253 C CA . GLU A 1 910 ? 46.254 -9.463 0.942 1.00 84.44 910 GLU A CA 1
ATOM 7254 C C . GLU A 1 910 ? 47.585 -10.229 0.833 1.00 84.44 910 GLU A C 1
ATOM 7256 O O . GLU A 1 910 ? 47.615 -11.456 0.916 1.00 84.44 910 GLU A O 1
ATOM 7261 N N . LYS A 1 911 ? 48.691 -9.515 0.574 1.00 86.94 911 LYS A N 1
ATOM 7262 C CA . LYS A 1 911 ? 50.026 -10.103 0.341 1.00 86.94 911 LYS A CA 1
ATOM 7263 C C . LYS A 1 911 ? 50.959 -9.974 1.537 1.00 86.94 911 LYS A C 1
ATOM 7265 O O . LYS A 1 911 ? 52.013 -10.600 1.536 1.00 86.94 911 LYS A O 1
ATOM 7270 N N . GLU A 1 912 ? 50.605 -9.134 2.507 1.00 89.12 912 GLU A N 1
ATOM 7271 C CA . GLU A 1 912 ? 51.465 -8.710 3.614 1.00 89.12 912 GLU A CA 1
ATOM 7272 C C . GLU A 1 912 ? 52.791 -8.041 3.157 1.00 89.12 912 GLU A C 1
ATOM 7274 O O . GLU A 1 912 ? 53.762 -7.950 3.910 1.00 89.12 912 GLU A O 1
ATOM 7279 N N . GLU A 1 913 ? 52.837 -7.528 1.919 1.00 89.38 913 GLU A N 1
ATOM 7280 C CA . GLU A 1 913 ? 54.046 -6.998 1.269 1.00 89.38 913 GLU A CA 1
ATOM 7281 C C . GLU A 1 913 ? 54.129 -5.459 1.279 1.00 89.38 913 GLU A C 1
ATOM 7283 O O . GLU A 1 913 ? 53.125 -4.744 1.206 1.00 89.38 913 GLU A O 1
ATOM 7288 N N . PHE A 1 914 ? 55.363 -4.937 1.303 1.00 89.62 914 PHE A N 1
ATOM 7289 C CA . PHE A 1 914 ? 55.669 -3.504 1.253 1.00 89.62 914 PHE A CA 1
ATOM 7290 C C . PHE A 1 914 ? 56.351 -3.077 -0.053 1.00 89.62 914 PHE A C 1
ATOM 7292 O O . PHE A 1 914 ? 57.403 -3.607 -0.414 1.00 89.62 914 PHE A O 1
ATOM 7299 N N . GLU A 1 915 ? 55.855 -2.007 -0.681 1.00 89.50 915 GLU A N 1
ATOM 7300 C CA . GLU A 1 915 ? 56.520 -1.338 -1.811 1.00 89.50 915 GLU A CA 1
ATOM 7301 C C . GLU A 1 915 ? 56.808 0.145 -1.502 1.00 89.50 915 GLU A C 1
ATOM 7303 O O . GLU A 1 915 ? 56.133 0.778 -0.685 1.00 89.50 915 GLU A O 1
ATOM 7308 N N . VAL A 1 916 ? 57.803 0.730 -2.184 1.00 87.38 916 VAL A N 1
ATOM 7309 C CA . VAL A 1 916 ? 58.089 2.177 -2.134 1.00 87.38 916 VAL A CA 1
ATOM 7310 C C . VAL A 1 916 ? 57.731 2.814 -3.472 1.00 87.38 916 VAL A C 1
ATOM 7312 O O . VAL A 1 916 ? 58.345 2.523 -4.498 1.00 87.38 916 VAL A O 1
ATOM 7315 N N . LEU A 1 917 ? 56.765 3.726 -3.441 1.00 87.12 917 LEU A N 1
ATOM 7316 C CA . LEU A 1 917 ? 56.282 4.492 -4.582 1.00 87.12 917 LEU A CA 1
ATOM 7317 C C . LEU A 1 917 ? 56.884 5.911 -4.562 1.00 87.12 917 LEU A C 1
ATOM 7319 O O . LEU A 1 917 ? 56.933 6.545 -3.502 1.00 87.12 917 LEU A O 1
ATOM 7323 N N . PRO A 1 918 ? 57.316 6.469 -5.707 1.00 85.38 918 PRO A N 1
ATOM 7324 C CA . PRO A 1 918 ? 57.714 7.870 -5.773 1.00 85.38 918 PRO A CA 1
ATOM 7325 C C . PRO A 1 918 ? 56.468 8.768 -5.709 1.00 85.38 918 PRO A C 1
ATOM 7327 O O . PRO A 1 918 ? 55.500 8.565 -6.446 1.00 85.38 918 PRO A O 1
ATOM 7330 N N . GLY A 1 919 ? 56.495 9.758 -4.818 1.00 81.62 919 GLY A N 1
ATOM 7331 C CA . GLY A 1 919 ? 55.426 10.738 -4.623 1.00 81.62 919 GLY A CA 1
ATOM 7332 C C . GLY A 1 919 ? 55.422 11.861 -5.673 1.00 81.62 919 GLY A C 1
ATOM 7333 O O . GLY A 1 919 ? 56.225 11.851 -6.612 1.00 81.62 919 GLY A O 1
ATOM 7334 N N . PRO A 1 920 ? 54.519 12.848 -5.539 1.00 85.06 920 PRO A N 1
ATOM 7335 C CA . PRO A 1 920 ? 54.389 13.934 -6.504 1.00 85.06 920 PRO A CA 1
ATOM 7336 C C . PRO A 1 920 ? 55.600 14.883 -6.494 1.00 85.06 920 PRO A C 1
ATOM 7338 O O . PRO A 1 920 ? 56.250 15.064 -5.461 1.00 85.06 920 PRO A O 1
ATOM 7341 N N . PRO A 1 921 ? 55.859 15.595 -7.606 1.00 78.06 921 PRO A N 1
ATOM 7342 C CA . PRO A 1 921 ? 56.928 16.586 -7.708 1.00 78.06 921 PRO A CA 1
ATOM 7343 C C . PRO A 1 921 ? 56.545 17.934 -7.055 1.00 78.06 921 PRO A C 1
ATOM 7345 O O . PRO A 1 921 ? 56.701 18.993 -7.666 1.00 78.06 921 PRO A O 1
ATOM 7348 N N . CYS A 1 922 ? 56.025 17.921 -5.821 1.00 70.81 922 CYS A N 1
ATOM 7349 C CA . CYS A 1 922 ? 55.774 19.140 -5.047 1.00 70.81 922 CYS A CA 1
ATOM 7350 C C . CYS A 1 922 ? 56.969 19.460 -4.129 1.00 70.81 922 CYS A C 1
ATOM 7352 O O . CYS A 1 922 ? 57.458 18.610 -3.392 1.00 70.81 922 CYS A O 1
ATOM 7354 N N . GLY A 1 923 ? 57.481 20.693 -4.204 1.00 57.56 923 GLY A N 1
ATOM 7355 C CA . GLY A 1 923 ? 58.766 21.085 -3.601 1.00 57.56 923 GLY A CA 1
ATOM 7356 C C . GLY A 1 923 ? 58.754 21.342 -2.088 1.00 57.56 923 GLY A C 1
ATOM 7357 O O . GLY A 1 923 ? 59.691 21.947 -1.571 1.00 57.56 923 GLY A O 1
ATOM 7358 N N . SER A 1 924 ? 57.704 20.940 -1.372 1.00 54.06 924 SER A N 1
ATOM 7359 C CA . SER A 1 924 ? 57.440 21.320 0.021 1.00 54.06 924 SER A CA 1
ATOM 7360 C C . SER A 1 924 ? 58.187 20.459 1.053 1.00 54.06 924 SER A C 1
ATOM 7362 O O . SER A 1 924 ? 57.586 19.951 1.993 1.00 54.06 924 SER A O 1
ATOM 7364 N N . HIS A 1 925 ? 59.516 20.361 0.930 1.00 51.84 925 HIS A N 1
ATOM 7365 C CA . HIS A 1 925 ? 60.403 19.973 2.044 1.00 51.84 925 HIS A CA 1
ATOM 7366 C C . HIS A 1 925 ? 60.836 21.183 2.906 1.00 51.84 925 HIS A C 1
ATOM 7368 O O . HIS A 1 925 ? 61.755 21.090 3.716 1.00 51.84 925 HIS A O 1
ATOM 7374 N N . GLY A 1 926 ? 60.151 22.322 2.758 1.00 50.22 926 GLY A N 1
ATOM 7375 C CA . GLY A 1 926 ? 60.245 23.477 3.647 1.00 50.22 926 GLY A CA 1
ATOM 7376 C C . GLY A 1 926 ? 58.885 24.160 3.809 1.00 50.22 926 GLY A C 1
ATOM 7377 O O . GLY A 1 926 ? 58.221 24.458 2.820 1.00 50.22 926 GLY A O 1
ATOM 7378 N N . ASN A 1 927 ? 58.495 24.417 5.059 1.00 51.84 927 ASN A N 1
ATOM 7379 C CA . ASN A 1 927 ? 57.352 25.224 5.526 1.00 51.84 927 ASN A CA 1
ATOM 7380 C C . ASN A 1 927 ? 55.912 24.814 5.126 1.00 51.84 927 ASN A C 1
ATOM 7382 O O . ASN A 1 927 ? 54.983 25.260 5.799 1.00 51.84 927 ASN A O 1
ATOM 7386 N N . GLY A 1 928 ? 55.692 24.000 4.091 1.00 60.22 928 GLY A N 1
ATOM 7387 C CA . GLY A 1 928 ? 54.360 23.508 3.697 1.00 60.22 928 GLY A CA 1
ATOM 7388 C C . GLY A 1 928 ? 53.838 22.339 4.547 1.00 60.22 928 GLY A C 1
ATOM 7389 O O . GLY A 1 928 ? 54.627 21.619 5.157 1.00 60.22 928 GLY A O 1
ATOM 7390 N N . HIS A 1 929 ? 52.517 22.123 4.559 1.00 71.88 929 HIS A N 1
ATOM 7391 C CA . HIS A 1 929 ? 51.906 20.890 5.079 1.00 71.88 929 HIS A CA 1
ATOM 7392 C C . HIS A 1 929 ? 51.622 19.896 3.944 1.00 71.88 929 HIS A C 1
ATOM 7394 O O . HIS A 1 929 ? 51.399 20.285 2.796 1.00 71.88 929 HIS A O 1
ATOM 7400 N N . LEU A 1 930 ? 51.648 18.605 4.276 1.00 77.38 930 LEU A N 1
ATOM 7401 C CA . LEU A 1 930 ? 51.483 17.485 3.352 1.00 77.38 930 LEU A CA 1
ATOM 7402 C C . LEU A 1 930 ? 50.464 16.494 3.921 1.00 77.38 930 LEU A C 1
ATOM 7404 O O . LEU A 1 930 ? 50.505 16.188 5.113 1.00 77.38 930 LEU A O 1
ATOM 7408 N N . PHE A 1 931 ? 49.574 15.997 3.064 1.00 80.44 931 PHE A N 1
ATOM 7409 C CA . PHE A 1 931 ? 48.513 15.053 3.421 1.00 80.44 931 PHE A CA 1
ATOM 7410 C C . PHE A 1 931 ? 48.352 14.006 2.317 1.00 80.44 931 PHE A C 1
ATOM 7412 O O . PHE A 1 931 ? 48.332 14.378 1.143 1.00 80.44 931 PHE A O 1
ATOM 7419 N N . ILE A 1 932 ? 48.187 12.730 2.681 1.00 81.50 932 ILE A N 1
ATOM 7420 C CA . ILE A 1 932 ? 47.655 11.697 1.779 1.00 81.50 932 ILE A CA 1
ATOM 7421 C C . ILE A 1 932 ? 46.133 11.639 1.963 1.00 81.50 932 ILE A C 1
ATOM 7423 O O . ILE A 1 932 ? 45.641 11.785 3.080 1.00 81.50 932 ILE A O 1
ATOM 7427 N N . LEU A 1 933 ? 45.397 11.421 0.873 1.00 79.94 933 LEU A N 1
ATOM 7428 C CA . LEU A 1 933 ? 43.963 11.135 0.883 1.00 79.94 933 LEU A CA 1
ATOM 7429 C C . LEU A 1 933 ? 43.562 10.257 -0.314 1.00 79.94 933 LEU A C 1
ATOM 7431 O O . LEU A 1 933 ? 44.234 10.252 -1.346 1.00 79.94 933 LEU A O 1
ATOM 7435 N N . GLU A 1 934 ? 42.461 9.527 -0.175 1.00 76.44 934 GLU A N 1
ATOM 7436 C CA . GLU A 1 934 ? 41.756 8.862 -1.275 1.00 76.44 934 GLU A CA 1
ATOM 7437 C C . GLU A 1 934 ? 40.851 9.876 -1.984 1.00 76.44 934 GLU A C 1
ATOM 7439 O O . GLU A 1 934 ? 40.168 10.656 -1.321 1.00 76.44 934 GLU A O 1
ATOM 7444 N N . LEU A 1 935 ? 40.860 9.888 -3.321 1.00 71.81 935 LEU A N 1
ATOM 7445 C CA . LEU A 1 935 ? 39.898 10.632 -4.138 1.00 71.81 935 LEU A CA 1
ATOM 7446 C C . LEU A 1 935 ? 39.549 9.852 -5.416 1.00 71.81 935 LEU A C 1
ATOM 7448 O O . LEU A 1 935 ? 40.404 9.660 -6.277 1.00 71.81 935 LEU A O 1
ATOM 7452 N N . GLN A 1 936 ? 38.278 9.477 -5.593 1.00 69.88 936 GLN A N 1
ATOM 7453 C CA . GLN A 1 936 ? 37.774 8.736 -6.767 1.00 69.88 936 GLN A CA 1
ATOM 7454 C C . GLN A 1 936 ? 38.459 7.366 -6.987 1.00 69.88 936 GLN A C 1
ATOM 7456 O O . GLN A 1 936 ? 38.706 6.967 -8.125 1.00 69.88 936 GLN A O 1
ATOM 7461 N N . ARG A 1 937 ? 38.780 6.655 -5.896 1.00 73.19 937 ARG A N 1
ATOM 7462 C CA . ARG A 1 937 ? 39.628 5.445 -5.829 1.00 73.19 937 ARG A CA 1
ATOM 7463 C C . ARG A 1 937 ? 41.052 5.655 -6.365 1.00 73.19 937 ARG A C 1
ATOM 7465 O O . ARG A 1 937 ? 41.739 4.702 -6.720 1.00 73.19 937 ARG A O 1
ATOM 7472 N N . ALA A 1 938 ? 41.524 6.901 -6.409 1.00 82.19 938 ALA A N 1
ATOM 7473 C CA . ALA A 1 938 ? 42.895 7.241 -6.764 1.00 82.19 938 ALA A CA 1
ATOM 7474 C C . ALA A 1 938 ? 43.656 7.810 -5.560 1.00 82.19 938 ALA A C 1
ATOM 7476 O O . ALA A 1 938 ? 43.122 8.571 -4.752 1.00 82.19 938 ALA A O 1
ATOM 7477 N N . LEU A 1 939 ? 44.941 7.460 -5.469 1.00 87.75 939 LEU A N 1
ATOM 7478 C CA . LEU A 1 939 ? 45.839 7.993 -4.452 1.00 87.75 939 LEU A CA 1
ATOM 7479 C C . LEU A 1 939 ? 46.114 9.474 -4.719 1.00 87.75 939 LEU A C 1
ATOM 7481 O O . LEU A 1 939 ? 46.638 9.840 -5.779 1.00 87.75 939 LEU A O 1
ATOM 7485 N N . CYS A 1 940 ? 45.810 10.313 -3.734 1.00 87.19 940 CYS A N 1
ATOM 7486 C CA . CYS A 1 940 ? 46.025 11.746 -3.790 1.00 87.19 940 CYS A CA 1
ATOM 7487 C C . CYS A 1 940 ? 46.964 12.248 -2.694 1.00 87.19 940 CYS A C 1
ATOM 7489 O O . CYS A 1 940 ? 47.021 11.720 -1.585 1.00 87.19 940 CYS A O 1
ATOM 7491 N N . VAL A 1 941 ? 47.693 13.314 -3.023 1.00 87.44 941 VAL A N 1
ATOM 7492 C CA . VAL A 1 941 ? 48.559 14.045 -2.095 1.00 87.44 941 VAL A CA 1
ATOM 7493 C C . VAL A 1 941 ? 48.265 15.533 -2.212 1.00 87.44 941 VAL A C 1
ATOM 7495 O O . VAL A 1 941 ? 48.439 16.130 -3.278 1.00 87.44 941 VAL A O 1
ATOM 7498 N N . ALA A 1 942 ? 47.841 16.146 -1.112 1.00 86.56 942 ALA A N 1
ATOM 7499 C CA . ALA A 1 942 ? 47.696 17.590 -1.008 1.00 86.56 942 ALA A CA 1
ATOM 7500 C C . ALA A 1 942 ? 48.979 18.198 -0.425 1.00 86.56 942 ALA A C 1
ATOM 7502 O O . ALA A 1 942 ? 49.399 17.828 0.670 1.00 86.56 942 ALA A O 1
ATOM 7503 N N . CYS A 1 943 ? 49.584 19.146 -1.146 1.00 86.12 943 CYS A N 1
ATOM 7504 C CA . CYS A 1 943 ? 50.731 19.928 -0.678 1.00 86.12 943 CYS A CA 1
ATOM 7505 C C . CYS A 1 943 ? 50.300 21.395 -0.515 1.00 86.12 943 CYS A C 1
ATOM 7507 O O . CYS A 1 943 ? 49.836 22.003 -1.488 1.00 86.12 943 CYS A O 1
ATOM 7509 N N . SER A 1 944 ? 50.448 21.967 0.684 1.00 84.38 944 SER A N 1
ATOM 7510 C CA . SER A 1 944 ? 50.158 23.383 0.945 1.00 84.38 944 SER A CA 1
ATOM 7511 C C . SER A 1 944 ? 51.404 24.266 0.841 1.00 84.38 944 SER A C 1
ATOM 7513 O O . SER A 1 944 ? 52.516 23.853 1.171 1.00 84.38 944 SER A O 1
ATOM 7515 N N . ASP A 1 945 ? 51.214 25.499 0.378 1.00 83.25 945 ASP A N 1
ATOM 7516 C CA . ASP A 1 945 ? 52.234 26.542 0.314 1.00 83.25 945 ASP A CA 1
ATOM 7517 C C . ASP A 1 945 ? 51.810 27.709 1.212 1.00 83.25 945 ASP A C 1
ATOM 7519 O O . ASP A 1 945 ? 50.939 28.504 0.850 1.00 83.25 945 ASP A O 1
ATOM 7523 N N . LYS A 1 946 ? 52.448 27.816 2.385 1.00 78.12 946 LYS A N 1
ATOM 7524 C CA . LYS A 1 946 ? 52.194 28.890 3.360 1.00 78.12 946 LYS A CA 1
ATOM 7525 C C . LYS A 1 946 ? 52.624 30.280 2.887 1.00 78.12 946 LYS A C 1
ATOM 7527 O O . LYS A 1 946 ? 52.217 31.266 3.491 1.00 78.12 946 LYS A O 1
ATOM 7532 N N . THR A 1 947 ? 53.463 30.382 1.855 1.00 78.94 947 THR A N 1
ATOM 7533 C CA . THR A 1 947 ? 53.931 31.673 1.321 1.00 78.94 947 THR A CA 1
ATOM 7534 C C . THR A 1 947 ? 53.003 32.229 0.248 1.00 78.94 947 THR A C 1
ATOM 7536 O O . THR A 1 947 ? 52.854 33.443 0.156 1.00 78.94 947 THR A O 1
ATOM 7539 N N . MET A 1 948 ? 52.339 31.345 -0.502 1.00 80.69 948 MET A N 1
ATOM 7540 C CA . MET A 1 948 ? 51.330 31.687 -1.512 1.00 80.69 948 MET A CA 1
ATOM 7541 C C . MET A 1 948 ? 49.884 31.563 -1.002 1.00 80.69 948 MET A C 1
ATOM 7543 O O . MET A 1 948 ? 48.955 31.849 -1.741 1.00 80.69 948 MET A O 1
ATOM 7547 N N . ASN A 1 949 ? 49.687 31.089 0.231 1.00 86.38 949 ASN A N 1
ATOM 7548 C CA . ASN A 1 949 ? 48.399 30.703 0.812 1.00 86.38 949 ASN A CA 1
ATOM 7549 C C . ASN A 1 949 ? 47.557 29.732 -0.047 1.00 86.38 949 ASN A C 1
ATOM 7551 O O . ASN A 1 949 ? 46.339 29.857 -0.154 1.00 86.38 949 ASN A O 1
ATOM 7555 N N . VAL A 1 950 ? 48.212 28.732 -0.637 1.00 86.94 950 VAL A N 1
ATOM 7556 C CA . VAL A 1 950 ? 47.630 27.825 -1.643 1.00 86.94 950 VAL A CA 1
ATOM 7557 C C . VAL A 1 950 ? 47.642 26.368 -1.173 1.00 86.94 950 VAL A C 1
ATOM 7559 O O . VAL A 1 950 ? 48.540 25.950 -0.443 1.00 86.94 950 VAL A O 1
ATOM 7562 N N . ILE A 1 951 ? 46.701 25.556 -1.664 1.00 88.94 951 ILE A N 1
ATOM 7563 C CA . ILE A 1 951 ? 46.761 24.084 -1.615 1.00 88.94 951 ILE A CA 1
ATOM 7564 C C . ILE A 1 951 ? 46.752 23.530 -3.044 1.00 88.94 951 ILE A C 1
ATOM 7566 O O . ILE A 1 951 ? 45.873 23.844 -3.840 1.00 88.94 951 ILE A O 1
ATOM 7570 N N . SER A 1 952 ? 47.725 22.684 -3.392 1.00 88.50 952 SER A N 1
ATOM 7571 C CA . SER A 1 952 ? 47.725 21.929 -4.655 1.00 88.50 952 SER A CA 1
ATOM 7572 C C . SER A 1 952 ? 47.494 20.444 -4.386 1.00 88.50 952 SER A C 1
ATOM 7574 O O . SER A 1 952 ? 48.283 19.836 -3.663 1.00 88.50 952 SER A O 1
ATOM 7576 N N . ILE A 1 953 ? 46.463 19.855 -4.995 1.00 89.19 953 ILE A N 1
ATOM 7577 C CA . ILE A 1 953 ? 46.169 18.419 -4.893 1.00 89.19 953 ILE A CA 1
ATOM 7578 C C . ILE A 1 953 ? 46.691 17.710 -6.141 1.00 89.19 953 ILE A C 1
ATOM 7580 O O . ILE A 1 953 ? 46.337 18.055 -7.273 1.00 89.19 953 ILE A O 1
ATOM 7584 N N . TRP A 1 954 ? 47.536 16.709 -5.917 1.00 89.44 954 TRP A N 1
ATOM 7585 C CA . TRP A 1 954 ? 48.083 15.828 -6.938 1.00 89.44 954 TRP A CA 1
ATOM 7586 C C . TRP A 1 954 ? 47.383 14.474 -6.881 1.00 89.44 954 TRP A C 1
ATOM 7588 O O . TRP A 1 954 ? 47.173 13.943 -5.795 1.00 89.44 954 TRP A O 1
ATOM 7598 N N . MET A 1 955 ? 47.049 13.905 -8.036 1.00 89.38 955 MET A N 1
ATOM 7599 C CA . MET A 1 955 ? 46.430 12.587 -8.179 1.00 89.38 955 MET A CA 1
ATOM 7600 C C . MET A 1 955 ? 47.350 11.659 -8.970 1.00 89.38 955 MET A C 1
ATOM 7602 O O . MET A 1 955 ? 47.851 12.030 -10.037 1.00 89.38 955 MET A O 1
ATOM 7606 N N . MET A 1 956 ? 47.559 10.449 -8.457 1.00 88.50 956 MET A N 1
ATOM 7607 C CA . MET A 1 956 ? 48.289 9.398 -9.153 1.00 88.50 956 MET A CA 1
ATOM 7608 C C . MET A 1 956 ? 47.392 8.787 -10.241 1.00 88.50 956 MET A C 1
ATOM 7610 O O . MET A 1 956 ? 46.315 8.281 -9.942 1.00 88.50 956 MET A O 1
ATOM 7614 N N . LYS A 1 957 ? 47.824 8.821 -11.510 1.00 83.69 957 LYS A N 1
ATOM 7615 C CA . LYS A 1 957 ? 47.108 8.181 -12.645 1.00 83.69 957 LYS A CA 1
ATOM 7616 C C . LYS A 1 957 ? 47.772 6.885 -13.128 1.00 83.69 957 LYS A C 1
ATOM 7618 O O . LYS A 1 957 ? 47.371 6.307 -14.132 1.00 83.69 957 LYS A O 1
ATOM 7623 N N . GLY A 1 958 ? 48.825 6.467 -12.437 1.00 78.69 958 GLY A N 1
ATOM 7624 C CA . GLY A 1 958 ? 49.642 5.289 -12.703 1.00 78.69 958 GLY A CA 1
ATOM 7625 C C . GLY A 1 958 ? 50.871 5.326 -11.798 1.00 78.69 958 GLY A C 1
ATOM 7626 O O . GLY A 1 958 ? 51.199 6.386 -11.268 1.00 78.69 958 GLY A O 1
ATOM 7627 N N . VAL A 1 959 ? 51.544 4.190 -11.603 1.00 77.75 959 VAL A N 1
ATOM 7628 C CA . VAL A 1 959 ? 52.666 4.053 -10.654 1.00 77.75 959 VAL A CA 1
ATOM 7629 C C . VAL A 1 959 ? 53.724 5.143 -10.880 1.00 77.75 959 VAL A C 1
ATOM 7631 O O . VAL A 1 959 ? 54.390 5.177 -11.914 1.00 77.75 959 VAL A O 1
ATOM 7634 N N . GLY A 1 960 ? 53.852 6.058 -9.914 1.00 73.12 960 GLY A N 1
ATOM 7635 C CA . GLY A 1 960 ? 54.796 7.179 -9.954 1.00 73.12 960 GLY A CA 1
ATOM 7636 C C . GLY A 1 960 ? 54.461 8.327 -10.917 1.00 73.12 960 GLY A C 1
ATOM 7637 O O . GLY A 1 960 ? 55.260 9.254 -11.046 1.00 73.12 960 GLY A O 1
ATOM 7638 N N . PHE A 1 961 ? 53.305 8.305 -11.586 1.00 84.25 961 PHE A N 1
ATOM 7639 C CA . PHE A 1 961 ? 52.861 9.368 -12.488 1.00 84.25 961 PHE A CA 1
ATOM 7640 C C . PHE A 1 961 ? 51.744 10.206 -11.853 1.00 84.25 961 PHE A C 1
ATOM 7642 O O . PHE A 1 961 ? 50.614 9.744 -11.669 1.00 84.25 961 PHE A O 1
ATOM 7649 N N . TRP A 1 962 ? 52.072 11.465 -11.555 1.00 89.00 962 TRP A N 1
ATOM 7650 C CA . TRP A 1 962 ? 51.236 12.397 -10.800 1.00 89.00 962 TRP A CA 1
ATOM 7651 C C . TRP A 1 962 ? 50.801 13.590 -11.653 1.00 89.00 962 TRP A C 1
ATOM 7653 O O . TRP A 1 962 ? 51.642 14.294 -12.215 1.00 89.00 962 TRP A O 1
ATOM 7663 N N . LEU A 1 963 ? 49.497 13.868 -11.685 1.00 88.25 963 LEU A N 1
ATOM 7664 C CA . LEU A 1 963 ? 48.935 15.101 -12.244 1.00 88.25 963 LEU A CA 1
ATOM 7665 C C . LEU A 1 963 ? 48.472 16.023 -11.117 1.00 88.25 963 LEU A C 1
ATOM 7667 O O . LEU A 1 963 ? 47.883 15.553 -10.149 1.00 88.25 963 LEU A O 1
ATOM 7671 N N . LYS A 1 964 ? 48.699 17.335 -11.243 1.00 89.50 964 LYS A N 1
ATOM 7672 C CA . LYS A 1 964 ? 48.044 18.324 -10.378 1.00 89.50 964 LYS A CA 1
ATOM 7673 C C . LYS A 1 964 ? 46.634 18.562 -10.917 1.00 89.50 964 LYS A C 1
ATOM 7675 O O . LYS A 1 964 ? 46.495 19.218 -11.944 1.00 89.50 964 LYS A O 1
ATOM 7680 N N . GLU A 1 965 ? 45.631 18.031 -10.229 1.00 85.31 965 GLU A N 1
ATOM 7681 C CA . GLU A 1 965 ? 44.221 18.163 -10.624 1.00 85.31 965 GLU A CA 1
ATOM 7682 C C . GLU A 1 965 ? 43.596 19.446 -10.071 1.00 85.31 965 GLU A C 1
ATOM 7684 O O . GLU A 1 965 ? 42.855 20.131 -10.772 1.00 85.31 965 GLU A O 1
ATOM 7689 N N . TYR A 1 966 ? 43.938 19.813 -8.831 1.00 86.50 966 TYR A N 1
ATOM 7690 C CA . TYR A 1 966 ? 43.341 20.965 -8.155 1.00 86.50 966 TYR A CA 1
ATOM 7691 C C . TYR A 1 966 ? 44.398 21.931 -7.628 1.00 86.50 966 TYR A C 1
ATOM 7693 O O . TYR A 1 966 ? 45.473 21.541 -7.160 1.00 86.50 966 TYR A O 1
ATOM 7701 N N . HIS A 1 967 ? 44.064 23.215 -7.694 1.00 88.38 967 HIS A N 1
ATOM 7702 C CA . HIS A 1 967 ? 44.871 24.325 -7.213 1.00 88.38 967 HIS A CA 1
ATOM 7703 C C . HIS A 1 967 ? 43.923 25.321 -6.549 1.00 88.38 967 HIS A C 1
ATOM 7705 O O . HIS A 1 967 ? 43.186 26.030 -7.228 1.00 88.38 967 HIS A O 1
ATOM 7711 N N . ILE A 1 968 ? 43.890 25.284 -5.221 1.00 89.12 968 ILE A N 1
ATOM 7712 C CA . ILE A 1 968 ? 42.984 26.055 -4.379 1.00 89.12 968 ILE A CA 1
ATOM 7713 C C . ILE A 1 968 ? 43.766 27.259 -3.863 1.00 89.12 968 ILE A C 1
ATOM 7715 O O . ILE A 1 968 ? 44.724 27.091 -3.105 1.00 89.12 968 ILE A O 1
ATOM 7719 N N . ASP A 1 969 ? 43.361 28.452 -4.278 1.00 88.81 969 ASP A N 1
ATOM 7720 C CA . ASP A 1 969 ? 43.783 29.701 -3.650 1.00 88.81 969 ASP A CA 1
ATOM 7721 C C . ASP A 1 969 ? 42.903 29.956 -2.417 1.00 88.81 969 ASP A C 1
ATOM 7723 O O . ASP A 1 969 ? 41.685 29.771 -2.477 1.00 88.81 969 ASP A O 1
ATOM 7727 N N . LEU A 1 970 ? 43.517 30.313 -1.287 1.00 87.31 970 LEU A N 1
ATOM 7728 C CA . LEU A 1 970 ? 42.820 30.615 -0.037 1.00 87.31 970 LEU A CA 1
ATOM 7729 C C . LEU A 1 970 ? 42.974 32.085 0.388 1.00 87.31 970 LEU A C 1
ATOM 7731 O O . LEU A 1 970 ? 42.479 32.446 1.454 1.00 87.31 970 LEU A O 1
ATOM 7735 N N . GLU A 1 971 ? 43.637 32.949 -0.395 1.00 84.06 971 GLU A N 1
ATOM 7736 C CA . GLU A 1 971 ? 43.754 34.381 -0.072 1.00 84.06 971 GLU A CA 1
ATOM 7737 C C . GLU A 1 971 ? 42.372 35.059 -0.026 1.00 84.06 971 GLU A C 1
ATOM 7739 O O . GLU A 1 971 ? 42.072 35.761 0.942 1.00 84.06 971 GLU A O 1
ATOM 7744 N N . GLU A 1 972 ? 41.479 34.754 -0.976 1.00 78.88 972 GLU A N 1
ATOM 7745 C CA . GLU A 1 972 ? 40.104 35.291 -1.012 1.00 78.88 972 GLU A CA 1
ATOM 7746 C C . GLU A 1 972 ? 39.183 34.759 0.110 1.00 78.88 972 GLU A C 1
ATOM 7748 O O . GLU A 1 972 ? 38.135 35.349 0.377 1.00 78.88 972 GLU A O 1
ATOM 7753 N N . PHE A 1 973 ? 39.571 33.679 0.802 1.00 82.38 973 PHE A N 1
ATOM 7754 C CA . PHE A 1 973 ? 38.797 33.051 1.889 1.00 82.38 973 PHE A CA 1
ATOM 7755 C C . PHE A 1 973 ? 39.424 33.256 3.283 1.00 82.38 973 PHE A C 1
ATOM 7757 O O . PHE A 1 973 ? 38.946 32.718 4.288 1.00 82.38 973 PHE A O 1
ATOM 7764 N N . SER A 1 974 ? 40.489 34.055 3.358 1.00 69.38 974 SER A N 1
ATOM 7765 C CA . SER A 1 974 ? 41.143 34.469 4.599 1.00 69.38 974 SER A CA 1
ATOM 7766 C C . SER A 1 974 ? 40.249 35.441 5.396 1.00 69.38 974 SER A C 1
ATOM 7768 O O . SER A 1 974 ? 39.606 36.307 4.799 1.00 69.38 974 SER A O 1
ATOM 7770 N N . PRO A 1 975 ? 40.175 35.357 6.742 1.00 72.56 975 PRO A N 1
ATOM 7771 C CA . PRO A 1 975 ? 40.967 34.513 7.640 1.00 72.56 975 PRO A CA 1
ATOM 7772 C C . PRO A 1 975 ? 40.313 33.160 7.974 1.00 72.56 975 PRO A C 1
ATOM 7774 O O . PRO A 1 975 ? 40.779 32.473 8.879 1.00 72.56 975 PRO A O 1
ATOM 7777 N N . GLU A 1 976 ? 39.203 32.795 7.327 1.00 73.38 976 GLU A N 1
ATOM 7778 C CA . GLU A 1 976 ? 38.432 31.595 7.693 1.00 73.38 976 GLU A CA 1
ATOM 7779 C C . GLU A 1 976 ? 39.083 30.313 7.183 1.00 73.38 976 GLU A C 1
ATOM 7781 O O . GLU A 1 976 ? 39.043 29.298 7.878 1.00 73.38 976 GLU A O 1
ATOM 7786 N N . TYR A 1 977 ? 39.728 30.397 6.016 1.00 82.50 977 TYR A N 1
ATOM 7787 C CA . TYR A 1 977 ? 40.543 29.350 5.416 1.00 82.50 977 TYR A CA 1
ATOM 7788 C C . TYR A 1 977 ? 41.966 29.863 5.164 1.00 82.50 977 TYR A C 1
ATOM 7790 O O . TYR A 1 977 ? 42.191 30.998 4.750 1.00 82.50 977 TYR A O 1
ATOM 7798 N N . SER A 1 978 ? 42.943 29.009 5.453 1.00 83.25 978 SER A N 1
ATOM 7799 C CA . SER A 1 978 ? 44.377 29.274 5.301 1.00 83.25 978 SER A CA 1
ATOM 7800 C C . SER A 1 978 ? 45.131 27.970 5.064 1.00 83.25 978 SER A C 1
ATOM 7802 O O . SER A 1 978 ? 44.866 26.969 5.732 1.00 83.25 978 SER A O 1
ATOM 7804 N N . SER A 1 979 ? 46.104 27.994 4.158 1.00 80.88 979 SER A N 1
ATOM 7805 C CA . SER A 1 979 ? 47.038 26.902 3.825 1.00 80.88 979 SER A CA 1
ATOM 7806 C C . SER A 1 979 ? 47.814 26.313 5.015 1.00 80.88 979 SER A C 1
ATOM 7808 O O . SER A 1 979 ? 48.418 25.243 4.897 1.00 80.88 979 SER A O 1
ATOM 7810 N N . GLU A 1 980 ? 47.815 27.001 6.158 1.00 76.94 980 GLU A N 1
ATOM 7811 C CA . GLU A 1 980 ? 48.419 26.531 7.402 1.00 76.94 980 GLU A CA 1
ATOM 7812 C C . GLU A 1 980 ? 47.507 25.600 8.217 1.00 76.94 980 GLU A C 1
ATOM 7814 O O . GLU A 1 980 ? 48.005 24.695 8.881 1.00 76.94 980 GLU A O 1
ATOM 7819 N N . TRP A 1 981 ? 46.186 25.790 8.144 1.00 74.44 981 TRP A N 1
ATOM 7820 C CA . TRP A 1 981 ? 45.207 25.089 8.993 1.00 74.44 981 TRP A CA 1
ATOM 7821 C C . TRP A 1 981 ? 44.182 24.269 8.197 1.00 74.44 981 TRP A C 1
ATOM 7823 O O . TRP A 1 981 ? 43.516 23.402 8.756 1.00 74.44 981 TRP A O 1
ATOM 7833 N N . THR A 1 982 ? 44.055 24.528 6.893 1.00 82.94 982 THR A N 1
ATOM 7834 C CA . THR A 1 982 ? 43.059 23.904 6.013 1.00 82.94 982 THR A CA 1
ATOM 7835 C C . THR A 1 982 ? 43.567 22.578 5.469 1.00 82.94 982 THR A C 1
ATOM 7837 O O . THR A 1 982 ? 44.617 22.522 4.832 1.00 82.94 982 THR A O 1
ATOM 7840 N N . THR A 1 983 ? 42.782 21.523 5.664 1.00 78.00 983 THR A N 1
ATOM 7841 C CA . THR A 1 983 ? 43.007 20.194 5.086 1.00 78.00 983 THR A CA 1
ATOM 7842 C C . THR A 1 983 ? 41.854 19.868 4.125 1.00 78.00 983 THR A C 1
ATOM 7844 O O . THR A 1 983 ? 40.705 20.134 4.487 1.00 78.00 983 THR A O 1
ATOM 7847 N N . PRO A 1 984 ? 42.105 19.328 2.917 1.00 80.62 984 PRO A N 1
ATOM 7848 C CA . PRO A 1 984 ? 41.058 18.745 2.078 1.00 80.62 984 PRO A CA 1
ATOM 7849 C C . PRO A 1 984 ? 40.696 17.337 2.568 1.00 80.62 984 PRO A C 1
ATOM 7851 O O . PRO A 1 984 ? 41.588 16.580 2.945 1.00 80.62 984 PRO A O 1
ATOM 7854 N N . LEU A 1 985 ? 39.404 16.992 2.574 1.00 73.50 985 LEU A N 1
ATOM 7855 C CA . LEU A 1 985 ? 38.919 15.732 3.161 1.00 73.50 985 LEU A CA 1
ATOM 7856 C C . LEU A 1 985 ? 38.621 14.680 2.095 1.00 73.50 985 LEU A C 1
ATOM 7858 O O . LEU A 1 985 ? 39.050 13.537 2.191 1.00 73.50 985 LEU A O 1
ATOM 7862 N N . VAL A 1 986 ? 37.803 15.088 1.125 1.00 71.12 986 VAL A N 1
ATOM 7863 C CA . VAL A 1 986 ? 37.145 14.252 0.122 1.00 71.12 986 VAL A CA 1
ATOM 7864 C C . VAL A 1 986 ? 36.634 15.166 -0.996 1.00 71.12 986 VAL A C 1
ATOM 7866 O O . VAL A 1 986 ? 36.488 16.378 -0.797 1.00 71.12 986 VAL A O 1
ATOM 7869 N N . ILE A 1 987 ? 36.341 14.599 -2.163 1.00 68.00 987 ILE A N 1
ATOM 7870 C CA . ILE A 1 987 ? 35.607 15.271 -3.238 1.00 68.00 987 ILE A CA 1
ATOM 7871 C C . ILE A 1 987 ? 34.243 14.608 -3.368 1.00 68.00 987 ILE A C 1
ATOM 7873 O O . ILE A 1 987 ? 34.164 13.386 -3.485 1.00 68.00 987 ILE A O 1
ATOM 7877 N N . ASP A 1 988 ? 33.178 15.409 -3.377 1.00 65.44 988 ASP A N 1
ATOM 7878 C CA . ASP A 1 988 ? 31.830 14.911 -3.633 1.00 65.44 988 ASP A CA 1
ATOM 7879 C C . ASP A 1 988 ? 31.769 14.331 -5.058 1.00 65.44 988 ASP A C 1
ATOM 7881 O O . ASP A 1 988 ? 31.928 15.042 -6.054 1.00 65.44 988 ASP A O 1
ATOM 7885 N N . LEU A 1 989 ? 31.542 13.020 -5.163 1.00 58.62 989 LEU A N 1
ATOM 7886 C CA . LEU A 1 989 ? 31.469 12.295 -6.435 1.00 58.62 989 LEU A CA 1
ATOM 7887 C C . LEU A 1 989 ? 30.293 12.753 -7.320 1.00 58.62 989 LEU A C 1
ATOM 7889 O O . LEU A 1 989 ? 30.301 12.511 -8.526 1.00 58.62 989 LEU A O 1
ATOM 7893 N N . LYS A 1 990 ? 29.287 13.413 -6.735 1.00 59.19 990 LYS A N 1
ATOM 7894 C CA . LYS A 1 990 ? 28.056 13.864 -7.397 1.00 59.19 990 LYS A CA 1
ATOM 7895 C C . LYS A 1 990 ? 28.232 15.169 -8.167 1.00 59.19 990 LYS A C 1
ATOM 7897 O O . LYS A 1 990 ? 27.607 15.349 -9.213 1.00 59.19 990 LYS A O 1
ATOM 7902 N N . ASP A 1 991 ? 29.046 16.091 -7.651 1.00 72.38 991 ASP A N 1
ATOM 7903 C CA . ASP A 1 991 ? 29.210 17.432 -8.224 1.00 72.38 991 ASP A CA 1
ATOM 7904 C C . ASP A 1 991 ? 30.665 17.920 -8.344 1.00 72.38 991 ASP A C 1
ATOM 7906 O O . ASP A 1 991 ? 30.915 18.884 -9.071 1.00 72.38 991 ASP A O 1
ATOM 7910 N N . GLY A 1 992 ? 31.642 17.223 -7.765 1.00 72.00 992 GLY A N 1
ATOM 7911 C CA . GLY A 1 992 ? 33.071 17.513 -7.891 1.00 72.00 992 GLY A CA 1
ATOM 7912 C C . GLY A 1 992 ? 33.600 18.608 -6.960 1.00 72.00 992 GLY A C 1
ATOM 7913 O O . GLY A 1 992 ? 34.712 19.088 -7.190 1.00 72.00 992 GLY A O 1
ATOM 7914 N N . ARG A 1 993 ? 32.837 19.025 -5.942 1.00 84.94 993 ARG A N 1
ATOM 7915 C CA . ARG A 1 993 ? 33.297 19.985 -4.927 1.00 84.94 993 ARG A CA 1
ATOM 7916 C C . ARG A 1 993 ? 34.196 19.319 -3.887 1.00 84.94 993 ARG A C 1
ATOM 7918 O O . ARG A 1 993 ? 33.997 18.165 -3.520 1.00 84.94 993 ARG A O 1
ATOM 7925 N N . ILE A 1 994 ? 35.186 20.060 -3.399 1.00 85.25 994 ILE A N 1
ATOM 7926 C CA . ILE A 1 994 ? 36.206 19.593 -2.455 1.00 85.25 994 ILE A CA 1
ATOM 7927 C C . ILE A 1 994 ? 35.796 20.015 -1.046 1.00 85.25 994 ILE A C 1
ATOM 7929 O O . ILE A 1 994 ? 35.680 21.209 -0.774 1.00 85.25 994 ILE A O 1
ATOM 7933 N N . LEU A 1 995 ? 35.585 19.067 -0.137 1.00 84.38 995 LEU A N 1
ATOM 7934 C CA . LEU A 1 995 ? 35.301 19.386 1.261 1.00 84.38 995 LEU A CA 1
ATOM 7935 C C . LEU A 1 995 ? 36.603 19.807 1.956 1.00 84.38 995 LEU A C 1
ATOM 7937 O O . LEU A 1 995 ? 37.596 19.081 1.901 1.00 84.38 995 LEU A O 1
ATOM 7941 N N . LEU A 1 996 ? 36.603 20.973 2.602 1.00 86.00 996 LEU A N 1
ATOM 7942 C CA . LEU A 1 996 ? 37.741 21.554 3.314 1.00 86.00 996 LEU A CA 1
ATOM 7943 C C . LEU A 1 996 ? 37.394 21.791 4.789 1.00 86.00 996 LEU A C 1
ATOM 7945 O O . LEU A 1 996 ? 36.314 22.288 5.112 1.00 86.00 996 LEU A O 1
ATOM 7949 N N . ASN A 1 997 ? 38.337 21.491 5.682 1.00 81.00 997 ASN A N 1
ATOM 7950 C CA . ASN A 1 997 ? 38.206 21.648 7.130 1.00 81.00 997 ASN A CA 1
ATOM 7951 C C . ASN A 1 997 ? 39.419 22.400 7.678 1.00 81.00 997 ASN A C 1
ATOM 7953 O O . ASN A 1 997 ? 40.558 22.048 7.373 1.00 81.00 997 ASN A O 1
ATOM 7957 N N . THR A 1 998 ? 39.178 23.408 8.509 1.00 75.44 998 THR A N 1
ATOM 7958 C CA . THR A 1 998 ? 40.224 24.228 9.147 1.00 75.44 998 THR A CA 1
ATOM 7959 C C . THR A 1 998 ? 40.429 23.897 10.624 1.00 75.44 998 THR A C 1
ATOM 7961 O O . THR A 1 998 ? 41.165 24.577 11.331 1.00 75.44 998 THR A O 1
ATOM 7964 N N . GLY A 1 999 ? 39.722 22.879 11.121 1.00 67.94 999 GLY A N 1
ATOM 7965 C CA . GLY A 1 999 ? 39.542 22.599 12.540 1.00 67.94 999 GLY A CA 1
ATOM 7966 C C . GLY A 1 999 ? 38.430 23.435 13.182 1.00 67.94 999 GLY A C 1
ATOM 7967 O O . GLY A 1 999 ? 37.890 23.004 14.194 1.00 67.94 999 GLY A O 1
ATOM 7968 N N . TRP A 1 1000 ? 38.032 24.572 12.599 1.00 70.62 1000 TRP A N 1
ATOM 7969 C CA . TRP A 1 1000 ? 37.001 25.468 13.159 1.00 70.62 1000 TRP A CA 1
ATOM 7970 C C . TRP A 1 1000 ? 35.879 25.826 12.175 1.00 70.62 1000 TRP A C 1
ATOM 7972 O O . TRP A 1 1000 ? 34.766 26.129 12.607 1.00 70.62 1000 TRP A O 1
ATOM 7982 N N . SER A 1 1001 ? 36.154 25.738 10.873 1.00 75.75 1001 SER A N 1
ATOM 7983 C CA . SER A 1 1001 ? 35.184 25.853 9.781 1.00 75.75 1001 SER A CA 1
ATOM 7984 C C . SER A 1 1001 ? 35.249 24.613 8.891 1.00 75.75 1001 SER A C 1
ATOM 7986 O O . SER A 1 1001 ? 36.334 24.094 8.623 1.00 75.75 1001 SER A O 1
ATOM 7988 N N . LEU A 1 1002 ? 34.092 24.179 8.395 1.00 82.38 1002 LEU A N 1
ATOM 7989 C CA . LEU A 1 1002 ? 33.928 23.094 7.429 1.00 82.38 1002 LEU A CA 1
ATOM 7990 C C . LEU A 1 1002 ? 33.150 23.640 6.224 1.00 82.38 1002 LEU A C 1
ATOM 7992 O O . LEU A 1 1002 ? 32.091 24.237 6.417 1.00 82.38 1002 LEU A O 1
ATOM 7996 N N . GLY A 1 1003 ? 33.644 23.460 4.997 1.00 82.75 1003 GLY A N 1
ATOM 7997 C CA . GLY A 1 1003 ? 32.973 23.981 3.799 1.00 82.75 1003 GLY A CA 1
ATOM 7998 C C . GLY A 1 1003 ? 33.377 23.322 2.484 1.00 82.75 1003 GLY A C 1
ATOM 7999 O O . GLY A 1 1003 ? 34.478 22.792 2.367 1.00 82.75 1003 GLY A O 1
ATOM 8000 N N . TYR A 1 1004 ? 32.484 23.363 1.496 1.00 88.12 1004 TYR A N 1
ATOM 8001 C CA . TYR A 1 1004 ? 32.740 22.880 0.139 1.00 88.12 1004 TYR A CA 1
ATOM 8002 C C . TYR A 1 1004 ? 33.357 23.984 -0.724 1.00 88.12 1004 TYR A C 1
ATOM 8004 O O . TYR A 1 1004 ? 32.724 25.007 -0.978 1.00 88.12 1004 TYR A O 1
ATOM 8012 N N . TYR A 1 1005 ? 34.562 23.751 -1.233 1.00 89.19 1005 TYR A N 1
ATOM 8013 C CA . TYR A 1 1005 ? 35.160 24.539 -2.306 1.00 89.19 1005 TYR A CA 1
ATOM 8014 C C . TYR A 1 1005 ? 34.734 23.972 -3.665 1.00 89.19 1005 TYR A C 1
ATOM 8016 O O . TYR A 1 1005 ? 35.010 22.810 -3.966 1.00 89.19 1005 TYR A O 1
ATOM 8024 N N . ASP A 1 1006 ? 34.088 24.778 -4.507 1.00 88.81 1006 ASP A N 1
ATOM 8025 C CA . ASP A 1 1006 ? 33.781 24.400 -5.890 1.00 88.81 1006 ASP A CA 1
ATOM 8026 C C . ASP A 1 1006 ? 34.923 24.817 -6.840 1.00 88.81 1006 ASP A C 1
ATOM 8028 O O . ASP A 1 1006 ? 35.131 26.016 -7.058 1.00 88.81 1006 ASP A O 1
ATOM 8032 N N . PRO A 1 1007 ? 35.658 23.860 -7.446 1.00 82.06 1007 PRO A N 1
ATOM 8033 C CA . PRO A 1 1007 ? 36.772 24.154 -8.346 1.00 82.06 1007 PRO A CA 1
ATOM 8034 C C . PRO A 1 1007 ? 36.339 24.674 -9.730 1.00 82.06 1007 PRO A C 1
ATOM 8036 O O . PRO A 1 1007 ? 37.193 25.092 -10.509 1.00 82.06 1007 PRO A O 1
ATOM 8039 N N . LYS A 1 1008 ? 35.042 24.650 -10.073 1.00 84.50 1008 LYS A N 1
ATOM 8040 C CA . LYS A 1 1008 ? 34.507 25.164 -11.351 1.00 84.50 1008 LYS A CA 1
ATOM 8041 C C . LYS A 1 1008 ? 34.200 26.656 -11.284 1.00 84.50 1008 LYS A C 1
ATOM 8043 O O . LYS A 1 1008 ? 34.314 27.351 -12.292 1.00 84.50 1008 LYS A O 1
ATOM 8048 N N . THR A 1 1009 ? 33.776 27.132 -10.116 1.00 87.69 1009 THR A N 1
ATOM 8049 C CA . THR A 1 1009 ? 33.409 28.533 -9.848 1.00 87.69 1009 THR A CA 1
ATOM 8050 C C . THR A 1 1009 ? 34.428 29.266 -8.979 1.00 87.69 1009 THR A C 1
ATOM 8052 O O . THR A 1 1009 ? 34.330 30.485 -8.868 1.00 87.69 1009 THR A O 1
ATOM 8055 N N . ALA A 1 1010 ? 35.378 28.542 -8.374 1.00 87.06 1010 ALA A N 1
ATOM 8056 C CA . ALA A 1 1010 ? 36.298 29.030 -7.348 1.00 87.06 1010 ALA A CA 1
ATOM 8057 C C . ALA A 1 1010 ? 35.560 29.701 -6.172 1.00 87.06 1010 ALA A C 1
ATOM 8059 O O . ALA A 1 1010 ? 35.908 30.798 -5.751 1.00 87.06 1010 ALA A O 1
ATOM 8060 N N . SER A 1 1011 ? 34.516 29.050 -5.645 1.00 88.19 1011 SER A N 1
ATOM 8061 C CA . SER A 1 1011 ? 33.684 29.587 -4.556 1.00 88.19 1011 SER A CA 1
ATOM 8062 C C . SER A 1 1011 ? 33.596 28.644 -3.358 1.00 88.19 1011 SER A C 1
ATOM 8064 O O . SER A 1 1011 ? 33.466 27.435 -3.540 1.00 88.19 1011 SER A O 1
ATOM 8066 N N . MET A 1 1012 ? 33.591 29.204 -2.145 1.00 88.00 1012 MET A N 1
ATOM 8067 C CA . MET A 1 1012 ? 33.459 28.465 -0.885 1.00 88.00 1012 MET A CA 1
ATOM 8068 C C . MET A 1 1012 ? 32.020 28.499 -0.344 1.00 88.00 1012 MET A C 1
ATOM 8070 O O . MET A 1 1012 ? 31.451 29.574 -0.160 1.00 88.00 1012 MET A O 1
ATOM 8074 N N . GLU A 1 1013 ? 31.460 27.336 -0.016 1.00 88.06 1013 GLU A N 1
ATOM 8075 C CA . GLU A 1 1013 ? 30.229 27.179 0.767 1.00 88.06 1013 GLU A CA 1
ATOM 8076 C C . GLU A 1 1013 ? 30.582 26.665 2.174 1.00 88.06 1013 GLU A C 1
ATOM 8078 O O . GLU A 1 1013 ? 30.764 25.465 2.379 1.00 88.06 1013 GLU A O 1
ATOM 8083 N N . THR A 1 1014 ? 30.697 27.562 3.158 1.00 82.94 1014 THR A N 1
ATOM 8084 C CA . THR A 1 1014 ? 30.912 27.181 4.567 1.00 82.94 1014 THR A CA 1
ATOM 8085 C C . THR A 1 1014 ? 29.648 26.529 5.137 1.00 82.94 1014 THR A C 1
ATOM 8087 O O . THR A 1 1014 ? 28.666 27.210 5.424 1.00 82.94 1014 THR A O 1
ATOM 8090 N N . ILE A 1 1015 ? 29.692 25.210 5.334 1.00 79.69 1015 ILE A N 1
ATOM 8091 C CA . ILE A 1 1015 ? 28.607 24.378 5.879 1.00 79.69 1015 ILE A CA 1
ATOM 8092 C C . ILE A 1 1015 ? 28.427 24.649 7.375 1.00 79.69 1015 ILE A C 1
ATOM 8094 O O . ILE A 1 1015 ? 27.308 24.757 7.874 1.00 79.69 1015 ILE A O 1
ATOM 8098 N N . CYS A 1 1016 ? 29.538 24.721 8.113 1.00 74.00 1016 CYS A N 1
ATOM 8099 C CA . CYS A 1 1016 ? 29.521 24.895 9.559 1.00 74.00 1016 CYS A CA 1
ATOM 8100 C C . CYS A 1 1016 ? 30.738 25.681 10.052 1.00 74.00 1016 CYS A C 1
ATOM 8102 O O . CYS A 1 1016 ? 31.816 25.631 9.459 1.00 74.00 1016 CYS A O 1
ATOM 8104 N N . ARG A 1 1017 ? 30.559 26.391 11.167 1.00 72.50 1017 ARG A N 1
ATOM 8105 C CA . ARG A 1 1017 ? 31.585 27.205 11.820 1.00 72.50 1017 ARG A CA 1
ATOM 8106 C C . ARG A 1 1017 ? 31.352 27.224 13.323 1.00 72.50 1017 ARG A C 1
ATOM 8108 O O . ARG A 1 1017 ? 30.283 27.635 13.773 1.00 72.50 1017 ARG A O 1
ATOM 8115 N N . VAL A 1 1018 ? 32.368 26.857 14.095 1.00 62.97 1018 VAL A N 1
ATOM 8116 C CA . VAL A 1 1018 ? 32.404 27.100 15.542 1.00 62.97 1018 VAL A CA 1
ATOM 8117 C C . VAL A 1 1018 ? 33.055 28.461 15.780 1.00 62.97 1018 VAL A C 1
ATOM 8119 O O . VAL A 1 1018 ? 34.095 28.784 15.207 1.00 62.97 1018 VAL A O 1
ATOM 8122 N N . GLY A 1 1019 ? 32.422 29.297 16.601 1.00 53.50 1019 GLY A N 1
ATOM 8123 C CA . GLY A 1 1019 ? 32.943 30.624 16.911 1.00 53.50 1019 GLY A CA 1
ATOM 8124 C C . GLY A 1 1019 ? 34.157 30.550 17.836 1.00 53.50 1019 GLY A C 1
ATOM 8125 O O . GLY A 1 1019 ? 34.030 30.114 18.975 1.00 53.50 1019 GLY A O 1
ATOM 8126 N N . MET A 1 1020 ? 35.311 31.054 17.390 1.00 55.12 1020 MET A N 1
ATOM 8127 C CA . MET A 1 1020 ? 36.366 31.479 18.318 1.00 55.12 1020 MET A CA 1
ATOM 8128 C C . MET A 1 1020 ? 35.792 32.614 19.187 1.00 55.12 1020 MET A C 1
ATOM 8130 O O . MET A 1 1020 ? 35.295 33.589 18.613 1.00 55.12 1020 MET A O 1
ATOM 8134 N N . PRO A 1 1021 ? 35.839 32.524 20.532 1.00 43.12 1021 PRO A N 1
ATOM 8135 C CA . PRO A 1 1021 ? 37.102 32.290 21.239 1.00 43.12 1021 PRO A CA 1
ATOM 8136 C C . PRO A 1 1021 ? 37.051 31.347 22.464 1.00 43.12 1021 PRO A C 1
ATOM 8138 O O . PRO A 1 1021 ? 36.053 31.257 23.169 1.00 43.12 1021 PRO A O 1
ATOM 8141 N N . GLY A 1 1022 ? 38.212 30.788 22.824 1.00 47.12 1022 GLY A N 1
ATOM 8142 C CA . GLY A 1 1022 ? 38.536 30.405 24.210 1.00 47.12 1022 GLY A CA 1
ATOM 8143 C C . GLY A 1 1022 ? 38.520 28.913 24.553 1.00 47.12 1022 GLY A C 1
ATOM 8144 O O . GLY A 1 1022 ? 39.349 28.498 25.359 1.00 47.12 1022 GLY A O 1
ATOM 8145 N N . ASP A 1 1023 ? 37.650 28.113 23.934 1.00 37.06 1023 ASP A N 1
ATOM 8146 C CA . ASP A 1 1023 ? 37.513 26.680 24.238 1.00 37.06 1023 ASP A CA 1
ATOM 8147 C C . ASP A 1 1023 ? 38.160 25.757 23.187 1.00 37.06 1023 ASP A C 1
ATOM 8149 O O . ASP A 1 1023 ? 38.237 26.068 21.999 1.00 37.06 1023 ASP A O 1
ATOM 8153 N N . TYR A 1 1024 ? 38.629 24.591 23.641 1.00 46.50 1024 TYR A N 1
ATOM 8154 C CA . TYR A 1 1024 ? 39.552 23.688 22.926 1.00 46.50 1024 TYR A CA 1
ATOM 8155 C C . TYR A 1 1024 ? 38.892 22.776 21.865 1.00 46.50 1024 TYR A C 1
ATOM 8157 O O . TYR A 1 1024 ? 39.434 21.724 21.523 1.00 46.50 1024 TYR A O 1
ATOM 8165 N N . PHE A 1 1025 ? 37.723 23.137 21.337 1.00 44.91 1025 PHE A N 1
ATOM 8166 C CA . PHE A 1 1025 ? 36.980 22.279 20.409 1.00 44.91 1025 PHE A CA 1
ATOM 8167 C C . PHE A 1 1025 ? 37.444 22.460 18.954 1.00 44.91 1025 PHE A C 1
ATOM 8169 O O . PHE A 1 1025 ? 37.450 23.573 18.425 1.00 44.91 1025 PHE A O 1
ATOM 8176 N N . LYS A 1 1026 ? 37.803 21.345 18.303 1.00 51.03 1026 LYS A N 1
ATOM 8177 C CA . LYS A 1 1026 ? 38.076 21.254 16.859 1.00 51.03 1026 LYS A CA 1
ATOM 8178 C C . LYS A 1 1026 ? 37.103 20.282 16.187 1.00 51.03 1026 LYS A C 1
ATOM 8180 O O . LYS A 1 1026 ? 36.765 19.256 16.773 1.00 51.03 1026 LYS A O 1
ATOM 8185 N N . PHE A 1 1027 ? 36.746 20.534 14.931 1.00 52.41 1027 PHE A N 1
ATOM 8186 C CA . PHE A 1 1027 ? 36.102 19.550 14.059 1.00 52.41 1027 PHE A CA 1
ATOM 8187 C C . PHE A 1 1027 ? 37.085 18.436 13.661 1.00 52.41 1027 PHE A C 1
ATOM 8189 O O . PHE A 1 1027 ? 38.004 18.678 12.874 1.00 52.41 1027 PHE A O 1
ATOM 8196 N N . CYS A 1 1028 ? 36.851 17.211 14.143 1.00 50.88 1028 CYS A N 1
ATOM 8197 C CA . CYS A 1 1028 ? 37.454 15.986 13.605 1.00 50.88 1028 CYS A CA 1
ATOM 8198 C C . CYS A 1 1028 ? 36.379 15.198 12.823 1.00 50.88 1028 CYS A C 1
ATOM 8200 O O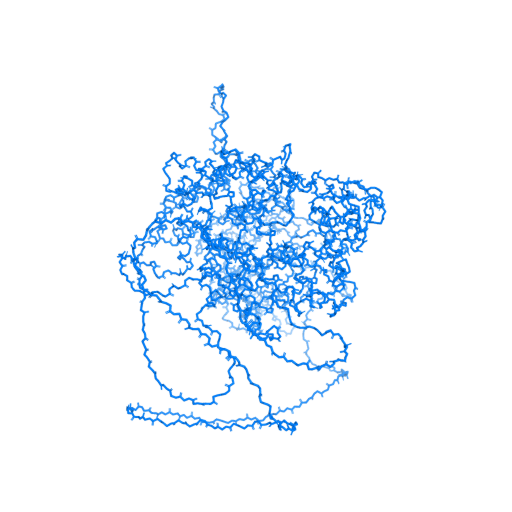 . CYS A 1 1028 ? 35.419 14.731 13.438 1.00 50.88 1028 CYS A O 1
ATOM 8202 N N . PRO A 1 1029 ? 36.488 15.084 11.488 1.00 45.34 1029 PRO A N 1
ATOM 8203 C CA . PRO A 1 1029 ? 35.569 14.307 10.655 1.00 45.34 1029 PRO A CA 1
ATOM 8204 C C . PRO A 1 1029 ? 35.737 12.789 10.856 1.00 45.34 1029 PRO A C 1
ATOM 8206 O O . PRO A 1 1029 ? 36.539 12.134 10.195 1.00 45.34 1029 PRO A O 1
ATOM 8209 N N . VAL A 1 1030 ? 34.964 12.190 11.764 1.00 43.59 1030 VAL A N 1
ATOM 8210 C CA . VAL A 1 1030 ? 34.984 10.728 11.932 1.00 43.59 1030 VAL A CA 1
ATOM 8211 C C . VAL A 1 1030 ? 34.183 10.069 10.807 1.00 43.59 1030 VAL A C 1
ATOM 8213 O O . VAL A 1 1030 ? 32.955 10.135 10.789 1.00 43.59 1030 VAL A O 1
ATOM 8216 N N . ILE A 1 1031 ? 34.880 9.426 9.867 1.00 40.88 1031 ILE A N 1
ATOM 8217 C CA . ILE A 1 1031 ? 34.263 8.545 8.868 1.00 40.88 1031 ILE A CA 1
ATOM 8218 C C . ILE A 1 1031 ? 34.102 7.161 9.508 1.00 40.88 1031 ILE A C 1
ATOM 8220 O O . ILE A 1 1031 ? 35.087 6.453 9.716 1.00 40.88 1031 ILE A O 1
ATOM 8224 N N . TYR A 1 1032 ? 32.863 6.822 9.863 1.00 42.62 1032 TYR A N 1
ATOM 8225 C CA . TYR A 1 1032 ? 32.489 5.560 10.504 1.00 42.62 1032 TYR A CA 1
ATOM 8226 C C . TYR A 1 1032 ? 32.295 4.421 9.493 1.00 42.62 1032 TYR A C 1
ATOM 8228 O O . TYR A 1 1032 ? 31.875 4.647 8.360 1.00 42.62 1032 TYR A O 1
ATOM 8236 N N . HIS A 1 1033 ? 32.524 3.192 9.958 1.00 38.28 1033 HIS A N 1
ATOM 8237 C CA . HIS A 1 1033 ? 32.090 1.951 9.317 1.00 38.28 1033 HIS A CA 1
ATOM 8238 C C . HIS A 1 1033 ? 31.497 1.041 10.405 1.00 38.28 1033 HIS A C 1
ATOM 8240 O O . HIS A 1 1033 ? 32.071 0.945 11.492 1.00 38.28 1033 HIS A O 1
ATOM 8246 N N . GLU A 1 1034 ? 30.338 0.422 10.160 1.00 38.22 1034 GLU A N 1
ATOM 8247 C CA . GLU A 1 1034 ? 29.512 -0.188 11.224 1.00 38.22 1034 GLU A CA 1
ATOM 8248 C C . GLU A 1 1034 ? 30.212 -1.349 11.954 1.00 38.22 1034 GLU A C 1
ATOM 8250 O O . GLU A 1 1034 ? 30.092 -1.484 13.173 1.00 38.22 1034 GLU A O 1
ATOM 8255 N N . SER A 1 1035 ? 31.029 -2.122 11.231 1.00 39.12 1035 SER A N 1
ATOM 8256 C CA . SER A 1 1035 ? 31.862 -3.216 11.759 1.00 39.12 1035 SER A CA 1
ATOM 8257 C C . SER A 1 1035 ? 32.746 -2.813 12.950 1.00 39.12 1035 SER A C 1
ATOM 8259 O O . SER A 1 1035 ? 32.998 -3.627 13.834 1.00 39.12 1035 SER A O 1
ATOM 8261 N N . LEU A 1 1036 ? 33.189 -1.553 13.015 1.00 39.97 1036 LEU A N 1
ATOM 8262 C CA . LEU A 1 1036 ? 34.110 -1.058 14.045 1.00 39.97 1036 LEU A CA 1
ATOM 8263 C C . LEU A 1 1036 ? 33.415 -0.741 15.382 1.00 39.97 1036 LEU A C 1
ATOM 8265 O O . LEU A 1 1036 ? 34.087 -0.585 16.403 1.00 39.97 1036 LEU A O 1
ATOM 8269 N N . VAL A 1 1037 ? 32.082 -0.628 15.393 1.00 41.16 1037 VAL A N 1
ATOM 8270 C CA . VAL A 1 1037 ? 31.308 -0.171 16.563 1.00 41.16 1037 VAL A CA 1
ATOM 8271 C C . VAL A 1 1037 ? 30.990 -1.322 17.526 1.00 41.16 1037 VAL A C 1
ATOM 8273 O O . VAL A 1 1037 ? 30.998 -1.129 18.742 1.00 41.16 1037 VAL A O 1
ATOM 8276 N N . ASN A 1 1038 ? 30.791 -2.541 17.013 1.00 38.84 1038 ASN A N 1
ATOM 8277 C CA . ASN A 1 1038 ? 30.276 -3.691 17.777 1.00 38.84 1038 ASN A CA 1
ATOM 8278 C C . ASN A 1 1038 ? 31.166 -4.187 18.939 1.00 38.84 1038 ASN A C 1
ATOM 8280 O O . ASN A 1 1038 ? 30.721 -5.021 19.728 1.00 38.84 1038 ASN A O 1
ATOM 8284 N N . ARG A 1 1039 ? 32.394 -3.670 19.092 1.00 37.34 1039 ARG A N 1
ATOM 8285 C CA . ARG A 1 1039 ? 33.293 -3.984 20.221 1.00 37.34 1039 ARG A CA 1
ATOM 8286 C C . ARG A 1 1039 ? 33.339 -2.916 21.323 1.00 37.34 1039 ARG A C 1
ATOM 8288 O O . ARG A 1 1039 ? 33.835 -3.210 22.410 1.00 37.34 1039 ARG A O 1
ATOM 8295 N N . PHE A 1 1040 ? 32.789 -1.719 21.102 1.00 32.94 1040 PHE A N 1
ATOM 8296 C CA . PHE A 1 1040 ? 32.755 -0.639 22.098 1.00 32.94 1040 PHE A CA 1
ATOM 8297 C C . PHE A 1 1040 ? 31.317 -0.333 22.527 1.00 32.94 1040 PHE A C 1
ATOM 8299 O O . PHE A 1 1040 ? 30.631 0.521 21.972 1.00 32.94 1040 PHE A O 1
ATOM 8306 N N . GLY A 1 1041 ? 30.856 -1.065 23.544 1.00 30.83 1041 GLY A N 1
ATOM 8307 C CA . GLY A 1 1041 ? 29.476 -1.016 24.023 1.00 30.83 1041 GLY A CA 1
ATOM 8308 C C . GLY A 1 1041 ? 29.033 0.353 24.552 1.00 30.83 1041 GLY A C 1
ATOM 8309 O O . GLY A 1 1041 ? 29.341 0.722 25.684 1.00 30.83 1041 GLY A O 1
ATOM 8310 N N . SER A 1 1042 ? 28.213 1.041 23.755 1.00 35.78 1042 SER A N 1
ATOM 8311 C CA . SER A 1 1042 ? 27.199 2.014 24.188 1.00 35.78 1042 SER A CA 1
ATOM 8312 C C . SER A 1 1042 ? 27.645 3.125 25.158 1.00 35.78 1042 SER A C 1
ATOM 8314 O O . SER A 1 1042 ? 27.021 3.308 26.206 1.00 35.78 1042 SER A O 1
ATOM 8316 N N . GLN A 1 1043 ? 28.648 3.926 24.784 1.00 23.69 1043 GLN A N 1
ATOM 8317 C CA . GLN A 1 1043 ? 28.713 5.354 25.149 1.00 23.69 1043 GLN A CA 1
ATOM 8318 C C . GLN A 1 1043 ? 29.157 6.193 23.930 1.00 23.69 1043 GLN A C 1
ATOM 8320 O O . GLN A 1 1043 ? 29.884 5.656 23.094 1.00 23.69 1043 GLN A O 1
ATOM 8325 N N . PRO A 1 1044 ? 28.668 7.445 23.791 1.00 29.98 1044 PRO A N 1
ATOM 8326 C CA . PRO A 1 1044 ? 28.883 8.295 22.613 1.00 29.98 1044 PRO A CA 1
ATOM 8327 C C . PRO A 1 1044 ? 30.216 9.063 22.621 1.00 29.98 1044 PRO A C 1
ATOM 8329 O O . PRO A 1 1044 ? 30.723 9.362 23.728 1.00 29.98 1044 PRO A O 1
#

Secondary structure (DSSP, 8-state):
--HHHHHHHHHHHHHHS--SSHHHHHHHHHHHHHHHHHHHHHHHHHHHHH--HHHHHHHHHHTT--TTGGG-SSS---------PPPPHHHHHHHHHHT-HHHHHHHHHHHTSTTGGGS-HHHHHHHHHHHHHHHHTTTTS-HHHHHHHHHHHHHHHHHHHHHHHHHHHHHHT--EEE--TTTTTT--HHHHHHHHHHHHHTT-TT-BTTTB-EEE-SSHHHHHHHHHH---HHHHHHHHHHHHTTT-SGGG--HHHHHHHHHHHHHHHHHTT-SSHHHHHHTTSS--HHHHHHHHHHHHHHHHHHHHHHHHHHHHHHHHTT-GGGGS--HHHHHHHHHHHHHHHH---STTTGGG-BHHHHHHHHHHHHHHHH-------TTTS--PPP-SS--B--HHHHHHHHHHHHHHHHHHT----SGGGSTTTT--TTTTTHHHHHHHGGGG-HHHHHHH-B-TTT-PBPPHHHHHHHHHHTTTTHHHHHHHHHHHHHHHHHHHHT--TTSS--HHHHHHHHHHHH-SSPPPTT--GGGG-HHHHSSTTTTTTTHHHHHHHHHHHHHHHHHTT-TT-HHHHHHHHHHHIIIIITSGGGS-TTTSTTTTTTS--------------------------------------------TTHHHHTS-------PPPP----------------------------------------------------------------------------------------------------S-----S----------------PPPP-TT------EEE-TTT--EEEEEEEEEEETTTTEEEEEEEEEEEE---TT--EEEEEEEEEETT-SS-EEEPPPSSPBPSS--EEETTEEEEEB-TTTS---SS-EEEEEETTTTEEEEEE------SSS--EEEEEETTEEEEEEEETTTTEEEEEEEEETTEEEEEEEEE-GGGTTTS-TTT-EEEEE-TTT-PEEEE-SSEEEEEETTTTEEEEEEEPPPSS-----------GGGTTTS-S--

InterPro domains:
  IPR001567 Peptidase M3A/M3B catalytic domain [PF01432] (226-382)
  IPR001567 Peptidase M3A/M3B catalytic domain [PF01432] (388-600)
  IPR006527 F-box associated beta-propeller, type 1 [PF07734] (817-957)
  IPR017451 F-box associated beta-propeller domain [TIGR01640] (820-971)
  IPR024077 Neurolysin/Thimet oligopeptidase, domain 2 [G3DSA:1.10.1370.10] (137-372)
  IPR024077 Neurolysin/Thimet oligopeptidase, domain 2 [G3DSA:1.10.1370.10] (447-600)
  IPR024079 Metallopeptidase, catalytic domain superfamily [G3DSA:3.40.390.10] (388-446)
  IPR034005 Peptidyl-dipeptidase DCP [cd06456] (19-599)
  IPR045090 Peptidase M3A/M3B [PTHR11804] (10-385)
  IPR045666 Oligopeptidase A, N-terminal domain [PF19310] (7-65)
  IPR045666 Oligopeptidase A, N-terminal domain [PF19310] (88-146)